Protein 1KCZ (pdb70)

B-factor: mean 11.08, std 9.7, range [2.21, 166.41]

InterPro domains:
  IPR006395 Methylaspartate ammonia-lyase [PIRSF017107] (1-412)
  IPR006395 Methylaspartate ammonia-lyase [SFLDF00007] (1-413)
  IPR006395 Methylaspartate ammonia-lyase [TIGR01502] (2-412)
  IPR006395 Methylaspartate ammonia-lyase [cd03314] (2-409)
  IPR022662 Methylaspartate ammonia-lyase, C-terminal [PF07476] (165-409)
  IPR022665 Methylaspartate ammonia-lyase, N-terminal [PF05034] (1-159)
  IPR029017 Enolase-like, N-terminal [G3DSA:3.30.390.10] (1-164)
  IPR029017 Enolase-like, N-terminal [SSF54826] (1-159)
  IPR036849 Enolase-like, C-terminal domain superfamily [G3DSA:3.20.20.120] (165-413)
  IPR036849 Enolase-like, C-terminal domain superfamily [SSF51604] (162-412)

Sequence (824 aa):
MKIVDVLCTPGLTGFYFDDQRAIKKGAGHDGFTYTGSTVTEGFTQVRQKGESISVLLVLEDGQVAHGDCAAVQYSGAGGRDPLFLAKDFIPVIEKEIAPKLIGREITNFKPMAEEFDKMTVNGNRLHTAIRYGITQAILDAVAKTRKVTMAEVIRDEYNPGAEINAVPVFAQSGDDRYDNVDKMIIKEADVLPHALINNVEEKLGLKGEKLLEYVKWLRDRIIKLRVREDYAPIFHIDVYGTIGAAFDVDIKAMADYIQTLAEAAKPFHLRIEGPMDVEDRQKQMEAMRDLRAELDGRGVDAELVADEWCNTVEDVKFFTDNKAGHMVQIKTPDLGGVNNIADAIMYCKANGMGAYCGGTNETNRSAEVTTNIGMACGARQVLAKPGMMGVDEGMMMIVKNEMNRVLALVGRRKMKIVDVLCTPGLTGFYFDDQRAIKKGAGHDGFTYTGSTVTEGFTQVRQKGESISVLLVLEDGQVAHGDCAAVQYSGAGGRDPLFLAKDFIPVIEKEIAPKLIGREITNFKPMAEEFDKMTVNGNRLHTAIRYGITQAILDAVAKTRKVTMAEVIRDEYNPGAEINAVPVFAQSGDDRYDNVDKMIIKEADVLPHALINNVEEKLGLKGEKLLEYVKWLRDRIIKLRVREDYAPIFHIDVYGTIGAAFDVDIKAMMADYIQTLAEAAKPFHLRIEGPMDVEDRQKQMEAMRDLRAELDGRGVDAELVADEWCNTVEDVKFFTDNKAGHMMVQIKTPDLGGVNNIADAIMYCKANGMGAYCGGTNETNRSAEVTTNIGMACGARQVLAKPGMMGVDEGMMMIVKNEMNRVLALVGRRK

Structure (mmCIF, N/CA/C/O backbone):
data_1KCZ
#
_entry.id   1KCZ
#
_cell.length_a   67.016
_cell.length_b   108.783
_cell.length_c   109.557
_cell.angle_alpha   90.00
_cell.angle_beta   90.00
_cell.angle_gamma   90.00
#
_symmetry.space_group_name_H-M   'P 21 21 21'
#
loop_
_entity.id
_entity.type
_entity.pdbx_description
1 polymer beta-methylaspartase
2 non-polymer 'MAGNESIUM ION'
3 non-polymer 1,2-ETHANEDIOL
4 water water
#
loop_
_atom_site.group_PDB
_atom_site.id
_atom_site.type_symbol
_atom_site.label_atom_id
_atom_site.label_alt_id
_atom_site.label_comp_id
_atom_site.label_asym_id
_atom_site.label_entity_id
_atom_site.label_seq_id
_atom_site.pdbx_PDB_ins_code
_atom_site.Cartn_x
_atom_site.Cartn_y
_atom_site.Cartn_z
_atom_site.occupancy
_atom_site.B_iso_or_equiv
_atom_site.auth_seq_id
_atom_site.auth_comp_id
_atom_site.auth_asym_id
_atom_site.auth_atom_id
_atom_site.pdbx_PDB_model_num
ATOM 1 N N . MET A 1 1 ? 37.424 34.168 21.999 1.00 6.00 1 MET A N 1
ATOM 2 C CA . MET A 1 1 ? 36.690 33.197 22.873 1.00 6.64 1 MET A CA 1
ATOM 3 C C . MET A 1 1 ? 37.644 32.473 23.820 1.00 7.56 1 MET A C 1
ATOM 4 O O . MET A 1 1 ? 38.733 32.093 23.402 1.00 9.82 1 MET A O 1
ATOM 9 N N . LYS A 1 2 ? 37.317 32.368 25.095 1.00 7.45 2 LYS A N 1
ATOM 10 C CA . LYS A 1 2 ? 38.118 31.578 25.999 1.00 8.74 2 LYS A CA 1
ATOM 11 C C . LYS A 1 2 ? 37.393 30.416 26.642 1.00 7.85 2 LYS A C 1
ATOM 12 O O . LYS A 1 2 ? 36.194 30.400 26.704 1.00 7.89 2 LYS A O 1
ATOM 18 N N . ILE A 1 3 ? 38.178 29.480 27.149 1.00 7.20 3 ILE A N 1
ATOM 19 C CA . ILE A 1 3 ? 37.681 28.424 27.994 1.00 6.83 3 ILE A CA 1
ATOM 20 C C . ILE A 1 3 ? 37.540 28.995 29.392 1.00 7.29 3 ILE A C 1
ATOM 21 O O . ILE A 1 3 ? 38.471 29.570 29.929 1.00 8.00 3 ILE A O 1
ATOM 26 N N . VAL A 1 4 ? 36.377 28.843 30.001 1.00 7.03 4 VAL A N 1
ATOM 27 C CA . VAL A 1 4 ? 36.178 29.337 31.324 1.00 7.39 4 VAL A CA 1
ATOM 28 C C . VAL A 1 4 ? 36.108 28.294 32.426 1.00 8.08 4 VAL A C 1
ATOM 29 O O . VAL A 1 4 ? 36.217 28.621 33.581 1.00 8.05 4 VAL A O 1
ATOM 33 N N . ASP A 1 5 ? 35.914 27.044 32.078 1.00 6.82 5 ASP A N 1
ATOM 34 C CA . ASP A 1 5 ? 35.917 25.991 33.026 1.00 7.69 5 ASP A CA 1
ATOM 35 C C . ASP A 1 5 ? 36.214 24.673 32.331 1.00 7.00 5 ASP A C 1
ATOM 36 O O . ASP A 1 5 ? 36.009 24.533 31.121 1.00 6.08 5 ASP A O 1
ATOM 41 N N . VAL A 1 6 ? 36.695 23.721 33.120 1.00 7.06 6 VAL A N 1
ATOM 42 C CA . VAL A 1 6 ? 37.043 22.386 32.660 1.00 6.27 6 VAL A CA 1
ATOM 43 C C . VAL A 1 6 ? 36.444 21.409 33.680 1.00 7.34 6 VAL A C 1
ATOM 44 O O . VAL A 1 6 ? 36.689 21.554 34.885 1.00 6.66 6 VAL A O 1
ATOM 48 N N . LEU A 1 7 ? 35.682 20.444 33.193 1.00 5.29 7 LEU A N 1
ATOM 49 C CA . LEU A 1 7 ? 35.102 19.393 34.024 1.00 7.09 7 LEU A CA 1
ATOM 50 C C . LEU A 1 7 ? 35.554 18.036 33.489 1.00 7.74 7 LEU A C 1
ATOM 51 O O . LEU A 1 7 ? 35.664 17.893 32.281 1.00 8.16 7 LEU A O 1
ATOM 56 N N . CYS A 1 8 ? 35.809 17.052 34.365 1.00 6.94 8 CYS A N 1
ATOM 57 C CA . CYS A 1 8 ? 36.129 15.702 33.922 1.00 7.95 8 CYS A CA 1
ATOM 58 C C . CYS A 1 8 ? 35.146 14.761 34.592 1.00 8.36 8 CYS A C 1
ATOM 59 O O . CYS A 1 8 ? 34.896 14.914 35.779 1.00 9.58 8 CYS A O 1
ATOM 62 N N . THR A 1 9 ? 34.579 13.793 33.876 1.00 8.06 9 THR A N 1
ATOM 63 C CA . THR A 1 9 ? 33.741 12.819 34.542 1.00 7.60 9 THR A CA 1
ATOM 64 C C . THR A 1 9 ? 34.198 11.402 34.128 1.00 6.45 9 THR A C 1
ATOM 65 O O . THR A 1 9 ? 34.585 11.214 32.992 1.00 6.63 9 THR A O 1
ATOM 69 N N . PRO A 1 10 ? 34.141 10.427 35.030 1.00 5.97 10 PRO A N 1
ATOM 70 C CA . PRO A 1 10 ? 34.524 9.045 34.688 1.00 5.68 10 PRO A CA 1
ATOM 71 C C . PRO A 1 10 ? 33.409 8.461 33.826 1.00 6.11 10 PRO A C 1
ATOM 72 O O . PRO A 1 10 ? 32.301 8.885 33.958 1.00 7.83 10 PRO A O 1
ATOM 76 N N . GLY A 1 11 ? 33.705 7.529 32.955 1.00 6.79 11 GLY A N 1
ATOM 77 C CA . GLY A 1 11 ? 32.721 6.901 32.112 1.00 6.04 11 GLY A CA 1
ATOM 78 C C . GLY A 1 11 ? 33.088 5.464 31.741 1.00 6.32 11 GLY A C 1
ATOM 79 O O . GLY A 1 11 ? 34.156 4.915 32.094 1.00 5.10 11 GLY A O 1
ATOM 80 N N . LEU A 1 12 ? 32.171 4.885 31.002 1.00 5.16 12 LEU A N 1
ATOM 81 C CA . LEU A 1 12 ? 32.332 3.590 30.372 1.00 4.94 12 LEU A CA 1
ATOM 82 C C . LEU A 1 12 ? 32.761 3.730 28.907 1.00 5.67 12 LEU A C 1
ATOM 83 O O . LEU A 1 12 ? 32.922 4.835 28.365 1.00 3.67 12 LEU A O 1
ATOM 88 N N . THR A 1 13 ? 32.954 2.575 28.261 1.00 5.47 13 THR A N 1
ATOM 89 C CA . THR A 1 13 ? 33.376 2.505 26.893 1.00 5.53 13 THR A CA 1
ATOM 90 C C . THR A 1 13 ? 32.584 1.397 26.200 1.00 5.10 13 THR A C 1
ATOM 91 O O . THR A 1 13 ? 31.733 0.776 26.783 1.00 5.13 13 THR A O 1
ATOM 95 N N . GLY A 1 14 ? 32.950 1.111 24.966 1.00 6.30 14 GLY A N 1
ATOM 96 C CA . GLY A 1 14 ? 32.266 0.063 24.246 1.00 4.99 14 GLY A CA 1
ATOM 97 C C . GLY A 1 14 ? 32.736 -1.321 24.609 1.00 4.35 14 GLY A C 1
ATOM 98 O O . GLY A 1 14 ? 32.179 -2.272 24.097 1.00 4.64 14 GLY A O 1
ATOM 99 N N . PHE A 1 15 ? 33.704 -1.470 25.493 1.00 2.71 15 PHE A N 1
ATOM 100 C CA . PHE A 1 15 ? 34.187 -2.822 25.768 1.00 4.39 15 PHE A CA 1
ATOM 101 C C . PHE A 1 15 ? 34.845 -2.939 27.137 1.00 3.71 15 PHE A C 1
ATOM 102 O O . PHE A 1 15 ? 34.325 -2.381 28.158 1.00 5.11 15 PHE A O 1
ATOM 110 N N . TYR A 1 16 ? 35.910 -3.718 27.197 1.00 4.97 16 TYR A N 1
ATOM 111 C CA . TYR A 1 16 ? 36.540 -4.092 28.451 1.00 5.28 16 TYR A CA 1
ATOM 112 C C . TYR A 1 16 ? 38.074 -3.857 28.448 1.00 4.71 16 TYR A C 1
ATOM 113 O O . TYR A 1 16 ? 38.699 -3.836 27.384 1.00 5.24 16 TYR A O 1
ATOM 122 N N . PHE A 1 17 ? 38.637 -3.694 29.645 1.00 5.44 17 PHE A N 1
ATOM 123 C CA . PHE A 1 17 ? 40.048 -3.803 29.851 1.00 5.38 17 PHE A CA 1
ATOM 124 C C . PHE A 1 17 ? 40.280 -5.265 30.216 1.00 6.27 17 PHE A C 1
ATOM 125 O O . PHE A 1 17 ? 39.702 -5.776 31.204 1.00 6.33 17 PHE A O 1
ATOM 133 N N . ASP A 1 18 ? 41.145 -5.913 29.458 1.00 7.48 18 ASP A N 1
ATOM 134 C CA . ASP A 1 18 ? 41.590 -7.301 29.739 1.00 6.56 18 ASP A CA 1
ATOM 135 C C . ASP A 1 18 ? 43.094 -7.379 30.012 1.00 8.18 18 ASP A C 1
ATOM 136 O O . ASP A 1 18 ? 43.905 -6.810 29.269 1.00 7.12 18 ASP A O 1
ATOM 141 N N . ASP A 1 19 ? 43.455 -8.156 31.027 1.00 8.38 19 ASP A N 1
ATOM 142 C CA . ASP A 1 19 ? 44.841 -8.450 31.382 1.00 8.87 19 ASP A CA 1
ATOM 143 C C . ASP A 1 19 ? 45.337 -9.544 30.438 1.00 9.19 19 ASP A C 1
ATOM 144 O O . ASP A 1 19 ? 45.224 -10.762 30.705 1.00 7.45 19 ASP A O 1
ATOM 149 N N . GLN A 1 20 ? 45.854 -9.089 29.315 1.00 9.14 20 GLN A N 1
ATOM 150 C CA . GLN A 1 20 ? 46.312 -9.986 28.268 1.00 10.79 20 GLN A CA 1
ATOM 151 C C . GLN A 1 20 ? 47.416 -10.957 28.787 1.00 10.73 20 GLN A C 1
ATOM 152 O O . GLN A 1 20 ? 47.487 -12.084 28.359 1.00 9.71 20 GLN A O 1
ATOM 158 N N . ARG A 1 21 ? 48.272 -10.492 29.687 1.00 9.98 21 ARG A N 1
ATOM 159 C CA . ARG A 1 21 ? 49.370 -11.328 30.187 1.00 10.79 21 ARG A CA 1
ATOM 160 C C . ARG A 1 21 ? 48.802 -12.485 31.011 1.00 11.53 21 ARG A C 1
ATOM 161 O O . ARG A 1 21 ? 49.282 -13.636 30.923 1.00 10.36 21 ARG A O 1
ATOM 169 N N . ALA A 1 22 ? 47.765 -12.187 31.789 1.00 11.01 22 ALA A N 1
ATOM 170 C CA . ALA A 1 22 ? 47.145 -13.186 32.621 1.00 10.11 22 ALA A CA 1
ATOM 171 C C . ALA A 1 22 ? 46.410 -14.203 31.766 1.00 10.99 22 ALA A C 1
ATOM 172 O O . ALA A 1 22 ? 46.398 -15.406 32.071 1.00 9.50 22 ALA A O 1
ATOM 174 N N . ILE A 1 23 ? 45.763 -13.726 30.715 1.00 11.02 23 ILE A N 1
ATOM 175 C CA . ILE A 1 23 ? 45.051 -14.616 29.829 1.00 12.48 23 ILE A CA 1
ATOM 176 C C . ILE A 1 23 ? 46.089 -15.570 29.207 1.00 14.43 23 ILE A C 1
ATOM 177 O O . ILE A 1 23 ? 45.867 -16.809 29.066 1.00 12.70 23 ILE A O 1
ATOM 182 N N . LYS A 1 24 ? 47.227 -15.024 28.839 1.00 14.92 24 LYS A N 1
ATOM 183 C CA . LYS A 1 24 ? 48.263 -15.912 28.291 1.00 16.63 24 LYS A CA 1
ATOM 184 C C . LYS A 1 24 ? 48.851 -16.880 29.303 1.00 16.11 24 LYS A C 1
ATOM 185 O O . LYS A 1 24 ? 49.427 -17.904 28.928 1.00 17.17 24 LYS A O 1
ATOM 191 N N . LYS A 1 25 ? 48.766 -16.561 30.581 1.00 15.60 25 LYS A N 1
ATOM 192 C CA . LYS A 1 25 ? 49.239 -17.503 31.578 1.00 15.41 25 LYS A CA 1
ATOM 193 C C . LYS A 1 25 ? 48.142 -18.481 32.053 1.00 14.58 25 LYS A C 1
ATOM 194 O O . LYS A 1 25 ? 48.366 -19.192 33.017 1.00 14.82 25 LYS A O 1
ATOM 200 N N . GLY A 1 26 ? 46.969 -18.512 31.404 1.00 13.90 26 GLY A N 1
ATOM 201 C CA . GLY A 1 26 ? 45.909 -19.468 31.751 1.00 14.00 26 GLY A CA 1
ATOM 202 C C . GLY A 1 26 ? 44.638 -19.041 32.469 1.00 14.25 26 GLY A C 1
ATOM 203 O O . GLY A 1 26 ? 43.930 -19.868 33.076 1.00 15.35 26 GLY A O 1
ATOM 204 N N . ALA A 1 27 ? 44.309 -17.750 32.413 1.00 12.92 27 ALA A N 1
ATOM 205 C CA . ALA A 1 27 ? 43.076 -17.303 33.043 1.00 12.75 27 ALA A CA 1
ATOM 206 C C . ALA A 1 27 ? 41.864 -18.059 32.438 1.00 13.01 27 ALA A C 1
ATOM 207 O O . ALA A 1 27 ? 41.819 -18.271 31.216 1.00 12.70 27 ALA A O 1
ATOM 209 N N . GLY A 1 28 ? 40.863 -18.336 33.295 1.00 13.63 28 GLY A N 1
ATOM 210 C CA . GLY A 1 28 ? 39.662 -19.101 32.923 1.00 13.50 28 GLY A CA 1
ATOM 211 C C . GLY A 1 28 ? 38.567 -18.282 32.241 1.00 13.38 28 GLY A C 1
ATOM 212 O O . GLY A 1 28 ? 38.022 -17.406 32.872 1.00 13.05 28 GLY A O 1
ATOM 213 N N . HIS A 1 29 ? 38.240 -18.599 30.991 1.00 11.95 29 HIS A N 1
ATOM 214 C CA . HIS A 1 29 ? 37.138 -17.948 30.297 1.00 12.32 29 HIS A CA 1
ATOM 215 C C . HIS A 1 29 ? 35.858 -18.557 30.833 1.00 10.95 29 HIS A C 1
ATOM 216 O O . HIS A 1 29 ? 35.640 -19.741 30.654 1.00 10.01 29 HIS A O 1
ATOM 223 N N . ASP A 1 30 ? 35.013 -17.760 31.474 1.00 9.31 30 ASP A N 1
ATOM 224 C CA . ASP A 1 30 ? 33.798 -18.265 32.074 1.00 9.69 30 ASP A CA 1
ATOM 225 C C . ASP A 1 30 ? 32.714 -17.266 31.773 1.00 8.92 30 ASP A C 1
ATOM 226 O O . ASP A 1 30 ? 32.766 -16.179 32.295 1.00 8.16 30 ASP A O 1
ATOM 231 N N . GLY A 1 31 ? 31.804 -17.619 30.875 1.00 9.45 31 GLY A N 1
ATOM 232 C CA . GLY A 1 31 ? 30.777 -16.702 30.386 1.00 9.72 31 GLY A CA 1
ATOM 233 C C . GLY A 1 31 ? 31.476 -15.508 29.737 1.00 10.22 31 GLY A C 1
ATOM 234 O O . GLY A 1 31 ? 32.338 -15.726 28.873 1.00 9.99 31 GLY A O 1
ATOM 235 N N . PHE A 1 32 ? 31.150 -14.279 30.154 1.00 8.77 32 PHE A N 1
ATOM 236 C CA . PHE A 1 32 ? 31.798 -13.096 29.600 1.00 9.54 32 PHE A CA 1
ATOM 237 C C . PHE A 1 32 ? 32.880 -12.589 30.512 1.00 10.83 32 PHE A C 1
ATOM 238 O O . PHE A 1 32 ? 33.290 -11.443 30.379 1.00 12.07 32 PHE A O 1
ATOM 246 N N . THR A 1 33 ? 33.347 -13.412 31.447 1.00 10.58 33 THR A N 1
ATOM 247 C CA . THR A 1 33 ? 34.392 -12.997 32.371 1.00 12.34 33 THR A CA 1
ATOM 248 C C . THR A 1 33 ? 35.621 -13.938 32.277 1.00 11.67 33 THR A C 1
ATOM 249 O O . THR A 1 33 ? 35.587 -14.916 31.506 1.00 9.02 33 THR A O 1
ATOM 253 N N . TYR A 1 34 ? 36.680 -13.613 33.020 1.00 10.24 34 TYR A N 1
ATOM 254 C CA . TYR A 1 34 ? 37.884 -14.466 33.106 1.00 12.18 34 TYR A CA 1
ATOM 255 C C . TYR A 1 34 ? 38.149 -14.683 34.569 1.00 12.74 34 TYR A C 1
ATOM 256 O O . TYR A 1 34 ? 38.126 -13.766 35.351 1.00 13.22 34 TYR A O 1
ATOM 265 N N . THR A 1 35 ? 38.391 -15.910 34.980 1.00 13.66 35 THR A N 1
ATOM 266 C CA . THR A 1 35 ? 38.694 -16.144 36.359 1.00 13.73 35 THR A CA 1
ATOM 267 C C . THR A 1 35 ? 40.178 -16.257 36.536 1.00 13.56 35 THR A C 1
ATOM 268 O O . THR A 1 35 ? 40.883 -16.554 35.601 1.00 13.42 35 THR A O 1
ATOM 272 N N . GLY A 1 36 ? 40.661 -16.054 37.746 1.00 13.53 36 GLY A N 1
ATOM 273 C CA . GLY A 1 36 ? 42.082 -16.281 37.987 1.00 14.20 36 GLY A CA 1
ATOM 274 C C . GLY A 1 36 ? 42.788 -15.042 38.437 1.00 13.66 36 GLY A C 1
ATOM 275 O O . GLY A 1 36 ? 42.203 -13.986 38.450 1.00 11.84 36 GLY A O 1
ATOM 276 N N . SER A 1 37 ? 44.047 -15.200 38.803 1.00 13.03 37 SER A N 1
ATOM 277 C CA . SER A 1 37 ? 44.835 -14.097 39.321 1.00 13.55 37 SER A CA 1
ATOM 278 C C . SER A 1 37 ? 45.343 -13.155 38.207 1.00 12.07 37 SER A C 1
ATOM 279 O O . SER A 1 37 ? 45.661 -13.559 37.083 1.00 11.20 37 SER A O 1
ATOM 282 N N . THR A 1 38 ? 45.435 -11.886 38.524 1.00 11.32 38 THR A N 1
ATOM 283 C CA . THR A 1 38 ? 45.968 -10.939 37.539 1.00 10.31 38 THR A CA 1
ATOM 284 C C . THR A 1 38 ? 47.508 -10.989 37.504 1.00 10.58 38 THR A C 1
ATOM 285 O O . THR A 1 38 ? 48.182 -11.536 38.436 1.00 9.53 38 THR A O 1
ATOM 289 N N . VAL A 1 39 ? 48.073 -10.417 36.451 1.00 8.55 39 VAL A N 1
ATOM 290 C CA . VAL A 1 39 ? 49.519 -10.391 36.269 1.00 9.51 39 VAL A CA 1
ATOM 291 C C . VAL A 1 39 ? 49.982 -8.956 35.967 1.00 8.45 39 VAL A C 1
ATOM 292 O O . VAL A 1 39 ? 51.046 -8.527 36.383 1.00 8.15 39 VAL A O 1
ATOM 296 N N . THR A 1 40 ? 49.139 -8.185 35.310 1.00 7.40 40 THR A N 1
ATOM 297 C CA . THR A 1 40 ? 49.518 -6.834 34.921 1.00 8.38 40 THR A CA 1
ATOM 298 C C . THR A 1 40 ? 49.194 -5.841 36.016 1.00 9.29 40 THR A C 1
ATOM 299 O O . THR A 1 40 ? 48.093 -5.831 36.584 1.00 7.44 40 THR A O 1
ATOM 303 N N . GLU A 1 41 ? 50.150 -4.965 36.277 1.00 9.89 41 GLU A N 1
ATOM 304 C CA . GLU A 1 41 ? 49.951 -3.886 37.250 1.00 11.00 41 GLU A CA 1
ATOM 305 C C . GLU A 1 41 ? 48.673 -3.118 37.035 1.00 10.38 41 GLU A C 1
ATOM 306 O O . GLU A 1 41 ? 48.271 -2.800 35.924 1.00 9.84 41 GLU A O 1
ATOM 312 N N . GLY A 1 42 ? 47.976 -2.872 38.134 1.00 9.90 42 GLY A N 1
ATOM 313 C CA . GLY A 1 42 ? 46.770 -2.080 38.096 1.00 10.11 42 GLY A CA 1
ATOM 314 C C . GLY A 1 42 ? 45.481 -2.879 38.012 1.00 9.75 42 GLY A C 1
ATOM 315 O O . GLY A 1 42 ? 44.476 -2.376 38.463 1.00 9.01 42 GLY A O 1
ATOM 316 N N . PHE A 1 43 ? 45.527 -4.110 37.509 1.00 8.37 43 PHE A N 1
ATOM 317 C CA . PHE A 1 43 ? 44.320 -4.881 37.330 1.00 9.47 43 PHE A CA 1
ATOM 318 C C . PHE A 1 43 ? 43.906 -5.500 38.647 1.00 10.39 43 PHE A C 1
ATOM 319 O O . PHE A 1 43 ? 44.754 -6.018 39.376 1.00 10.39 43 PHE A O 1
ATOM 327 N N . THR A 1 44 ? 42.614 -5.467 38.967 1.00 11.88 44 THR A N 1
ATOM 328 C CA . THR A 1 44 ? 42.174 -6.191 40.141 1.00 13.29 44 THR A CA 1
ATOM 329 C C . THR A 1 44 ? 41.431 -7.449 39.720 1.00 13.37 44 THR A C 1
ATOM 330 O O . THR A 1 44 ? 41.437 -8.415 40.466 1.00 12.62 44 THR A O 1
ATOM 334 N N . GLN A 1 45 ? 40.902 -7.482 38.505 1.00 11.79 45 GLN A N 1
ATOM 335 C CA . GLN A 1 45 ? 40.371 -8.702 37.919 1.00 12.01 45 GLN A CA 1
ATOM 336 C C . GLN A 1 45 ? 40.981 -8.869 36.545 1.00 10.09 45 GLN A C 1
ATOM 337 O O . GLN A 1 45 ? 41.418 -7.868 35.959 1.00 10.16 45 GLN A O 1
ATOM 343 N N . VAL A 1 46 ? 40.977 -10.072 35.986 1.00 7.06 46 VAL A N 1
ATOM 344 C CA . VAL A 1 46 ? 41.538 -10.286 34.664 1.00 7.46 46 VAL A CA 1
ATOM 345 C C . VAL A 1 46 ? 40.757 -9.512 33.561 1.00 7.78 46 VAL A C 1
ATOM 346 O O . VAL A 1 46 ? 41.369 -9.018 32.603 1.00 6.28 46 VAL A O 1
ATOM 350 N N . ARG A 1 47 ? 39.423 -9.457 33.688 1.00 5.88 47 ARG A N 1
ATOM 351 C CA . ARG A 1 47 ? 38.579 -8.618 32.855 1.00 5.83 47 ARG A CA 1
ATOM 352 C C . ARG A 1 47 ? 37.814 -7.612 33.730 1.00 6.88 47 ARG A C 1
ATOM 353 O O . ARG A 1 47 ? 37.146 -7.978 34.755 1.00 5.99 47 ARG A O 1
ATOM 361 N N . GLN A 1 48 ? 37.886 -6.349 33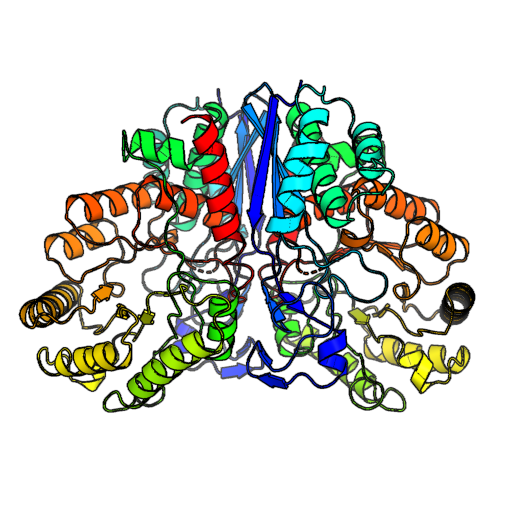.322 1.00 5.17 48 GLN A N 1
ATOM 362 C CA . GLN A 1 48 ? 37.325 -5.232 34.070 1.00 5.68 48 GLN A CA 1
ATOM 363 C C . GLN A 1 48 ? 36.657 -4.328 33.088 1.00 4.56 48 GLN A C 1
ATOM 364 O O . GLN A 1 48 ? 36.943 -4.336 31.895 1.00 3.48 48 GLN A O 1
ATOM 370 N N . LYS A 1 49 ? 35.735 -3.531 33.589 1.00 3.51 49 LYS A N 1
ATOM 371 C CA . LYS A 1 49 ? 35.050 -2.602 32.709 1.00 4.14 49 LYS A CA 1
ATOM 372 C C . LYS A 1 49 ? 36.045 -1.673 32.012 1.00 3.34 49 LYS A C 1
ATOM 373 O O . LYS A 1 49 ? 37.026 -1.222 32.618 1.00 3.71 49 LYS A O 1
ATOM 379 N N . GLY A 1 50 ? 35.837 -1.382 30.726 1.00 4.85 50 GLY A N 1
ATOM 380 C CA . GLY A 1 50 ? 36.668 -0.352 30.098 1.00 4.63 50 GLY A CA 1
ATOM 381 C C . GLY A 1 50 ? 36.285 0.999 30.681 1.00 4.53 50 GLY A C 1
ATOM 382 O O . GLY A 1 50 ? 35.125 1.246 31.016 1.00 5.76 50 GLY A O 1
ATOM 383 N N . GLU A 1 51 ? 37.240 1.919 30.771 1.00 4.97 51 GLU A N 1
ATOM 384 C CA . GLU A 1 51 ? 36.934 3.221 31.302 1.00 5.07 51 GLU A CA 1
ATOM 385 C C . GLU A 1 51 ? 37.332 4.374 30.395 1.00 4.28 51 GLU A C 1
ATOM 386 O O . GLU A 1 51 ? 38.314 4.274 29.631 1.00 3.54 51 GLU A O 1
ATOM 392 N N . SER A 1 52 ? 36.548 5.450 30.495 1.00 4.58 52 SER A N 1
ATOM 393 C CA . SER A 1 52 ? 36.785 6.682 29.786 1.00 4.11 52 SER A CA 1
ATOM 394 C C . SER A 1 52 ? 36.754 7.839 30.798 1.00 5.03 52 SER A C 1
ATOM 395 O O . SER A 1 52 ? 36.317 7.686 31.944 1.00 4.50 52 SER A O 1
ATOM 398 N N . ILE A 1 53 ? 37.265 8.982 30.360 1.00 4.45 53 ILE A N 1
ATOM 399 C CA . ILE A 1 53 ? 37.072 10.241 31.052 1.00 4.95 53 ILE A CA 1
ATOM 400 C C . ILE A 1 53 ? 36.501 11.244 30.016 1.00 4.81 53 ILE A C 1
ATOM 401 O O . ILE A 1 53 ? 37.165 11.544 28.979 1.00 5.01 53 ILE A O 1
ATOM 406 N N . SER A 1 54 ? 35.317 11.762 30.285 1.00 5.31 54 SER A N 1
ATOM 407 C CA . SER A 1 54 ? 34.761 12.840 29.451 1.00 5.58 54 SER A CA 1
ATOM 408 C C . SER A 1 54 ? 35.370 14.161 29.910 1.00 5.19 54 SER A C 1
ATOM 409 O O . SER A 1 54 ? 35.314 14.472 31.086 1.00 6.92 54 SER A O 1
ATOM 412 N N . VAL A 1 55 ? 35.964 14.888 28.994 1.00 4.66 55 VAL A N 1
ATOM 413 C CA . VAL A 1 55 ? 36.582 16.197 29.259 1.00 5.75 55 VAL A CA 1
ATOM 414 C C . VAL A 1 55 ? 35.641 17.246 28.619 1.00 5.16 55 VAL A C 1
ATOM 415 O O . VAL A 1 55 ? 35.371 17.179 27.449 1.00 4.10 55 VAL A O 1
ATOM 419 N N . LEU A 1 56 ? 35.079 18.125 29.440 1.00 4.68 56 LEU A N 1
ATOM 420 C CA . LEU A 1 56 ? 34.182 19.137 29.001 1.00 3.77 56 LEU A CA 1
ATOM 421 C C . LEU A 1 56 ? 34.851 20.493 29.184 1.00 4.76 56 LEU A C 1
ATOM 422 O O . LEU A 1 56 ? 35.364 20.792 30.259 1.00 5.53 56 LEU A O 1
ATOM 427 N N . LEU A 1 57 ? 34.888 21.270 28.118 1.00 4.81 57 LEU A N 1
ATOM 428 C CA . LEU A 1 57 ? 35.472 22.585 28.150 1.00 4.06 57 LEU A CA 1
ATOM 429 C C . LEU A 1 57 ? 34.315 23.570 27.962 1.00 5.25 57 LEU A C 1
ATOM 430 O O . LEU A 1 57 ? 33.732 23.651 26.881 1.00 6.39 57 LEU A O 1
ATOM 435 N N . VAL A 1 58 ? 33.966 24.266 29.039 1.00 4.22 58 VAL A N 1
ATOM 436 C CA . VAL A 1 58 ? 32.948 25.296 28.986 1.00 4.62 58 VAL A CA 1
ATOM 437 C C . VAL A 1 58 ? 33.512 26.578 28.385 1.00 5.65 58 VAL A C 1
ATOM 438 O O . VAL A 1 58 ? 34.541 27.097 28.889 1.00 6.61 58 VAL A O 1
ATOM 442 N N . LEU A 1 59 ? 32.880 27.075 27.320 1.00 4.92 59 LEU A N 1
ATOM 443 C CA . LEU A 1 59 ? 33.346 28.299 26.668 1.00 5.75 59 LEU A CA 1
ATOM 444 C C . LEU A 1 59 ? 32.628 29.520 27.244 1.00 6.06 59 LEU A C 1
ATOM 445 O O . LEU A 1 59 ? 31.583 29.420 27.873 1.00 4.38 59 LEU A O 1
ATOM 450 N N . GLU A 1 60 ? 33.231 30.683 27.038 1.00 6.90 60 GLU A N 1
ATOM 451 C CA . GLU A 1 60 ? 32.674 31.936 27.474 1.00 8.03 60 GLU A CA 1
ATOM 452 C C . GLU A 1 60 ? 31.224 32.184 27.042 1.00 6.71 60 GLU A C 1
ATOM 453 O O . GLU A 1 60 ? 30.473 32.836 27.746 1.00 7.56 60 GLU A O 1
ATOM 459 N N . ASP A 1 61 ? 30.821 31.678 25.897 1.00 5.90 61 ASP A N 1
ATOM 460 C CA . ASP A 1 61 ? 29.453 31.860 25.437 1.00 6.38 61 ASP A CA 1
ATOM 461 C C . ASP A 1 61 ? 28.513 30.801 25.951 1.00 6.87 61 ASP A C 1
ATOM 462 O O . ASP A 1 61 ? 27.354 30.767 25.554 1.00 8.10 61 ASP A O 1
ATOM 467 N N . GLY A 1 62 ? 28.988 29.957 26.852 1.00 4.65 62 GLY A N 1
ATOM 468 C CA . GLY A 1 62 ? 28.116 28.931 27.408 1.00 4.89 62 GLY A CA 1
ATOM 469 C C . GLY A 1 62 ? 28.093 27.613 26.652 1.00 5.76 62 GLY A C 1
ATOM 470 O O . GLY A 1 62 ? 27.531 26.630 27.175 1.00 5.67 62 GLY A O 1
ATOM 471 N N . GLN A 1 63 ? 28.711 27.522 25.474 1.00 4.61 63 GLN A N 1
ATOM 472 C CA . GLN A 1 63 ? 28.778 26.229 24.791 1.00 4.74 63 GLN A CA 1
ATOM 473 C C . GLN A 1 63 ? 29.732 25.314 25.560 1.00 4.83 63 GLN A C 1
ATOM 474 O O . GLN A 1 63 ? 30.537 25.785 26.352 1.00 5.05 63 GLN A O 1
ATOM 480 N N . VAL A 1 64 ? 29.603 23.986 25.374 1.00 5.14 64 VAL A N 1
ATOM 481 C CA . VAL A 1 64 ? 30.440 23.029 26.071 1.00 4.82 64 VAL A CA 1
ATOM 482 C C . VAL A 1 64 ? 31.054 22.088 25.034 1.00 6.09 64 VAL A C 1
ATOM 483 O O . VAL A 1 64 ? 30.346 21.412 24.304 1.00 5.63 64 VAL A O 1
ATOM 487 N N . ALA A 1 65 ? 32.364 22.110 24.957 1.00 5.17 65 ALA A N 1
ATOM 488 C CA . ALA A 1 65 ? 33.140 21.261 24.054 1.00 5.96 65 ALA A CA 1
ATOM 489 C C . ALA A 1 65 ? 33.378 19.944 24.804 1.00 5.57 65 ALA A C 1
ATOM 490 O O . ALA A 1 65 ? 33.509 19.933 26.035 1.00 7.04 65 ALA A O 1
ATOM 492 N N . HIS A 1 66 ? 33.389 18.845 24.072 1.00 5.40 66 HIS A N 1
ATOM 493 C CA . HIS A 1 66 ? 33.415 17.500 24.670 1.00 4.76 66 HIS A CA 1
ATOM 494 C C . HIS A 1 66 ? 34.284 16.556 23.890 1.00 5.17 66 HIS A C 1
ATOM 495 O O . HIS A 1 66 ? 34.041 16.335 22.701 1.00 5.16 66 HIS A O 1
ATOM 502 N N . GLY A 1 67 ? 35.265 16.013 24.584 1.00 4.11 67 GLY A N 1
ATOM 503 C CA . GLY A 1 67 ? 36.055 14.884 24.088 1.00 5.59 67 GLY A CA 1
ATOM 504 C C . GLY A 1 67 ? 36.147 13.788 25.156 1.00 5.36 67 GLY A C 1
ATOM 505 O O . GLY A 1 67 ? 35.934 14.062 26.325 1.00 5.38 67 GLY A O 1
ATOM 506 N N . ASP A 1 68 ? 36.437 12.546 24.736 1.00 4.17 68 ASP A N 1
ATOM 507 C CA . ASP A 1 68 ? 36.573 11.470 25.660 1.00 4.86 68 ASP A CA 1
ATOM 508 C C . ASP A 1 68 ? 37.925 10.806 25.639 1.00 3.54 68 ASP A C 1
ATOM 509 O O . ASP A 1 68 ? 38.347 10.345 24.622 1.00 4.35 68 ASP A O 1
ATOM 514 N N . CYS A 1 69 ? 38.586 10.743 26.779 1.00 4.21 69 CYS A N 1
ATOM 515 C CA . CYS A 1 69 ? 39.833 9.995 26.895 1.00 3.07 69 CYS A CA 1
ATOM 516 C C . CYS A 1 69 ? 39.487 8.495 26.901 1.00 4.10 69 CYS A C 1
ATOM 517 O O . CYS A 1 69 ? 38.570 8.115 27.576 1.00 3.34 69 CYS A O 1
ATOM 520 N N . ALA A 1 70 ? 40.227 7.656 26.157 1.00 5.09 70 ALA A N 1
ATOM 521 C CA . ALA A 1 70 ? 39.9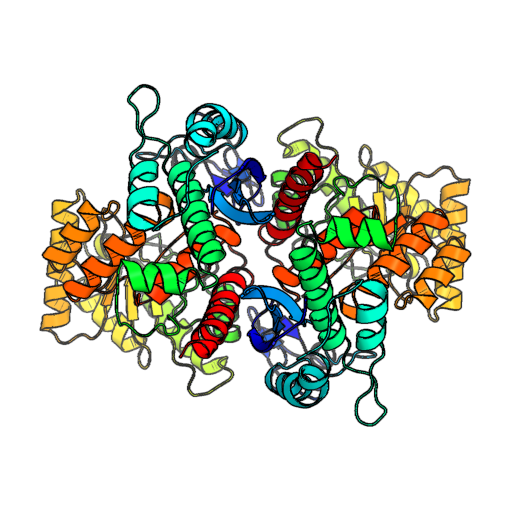79 6.237 26.153 1.00 5.12 70 ALA A CA 1
ATOM 522 C C . ALA A 1 70 ? 41.203 5.530 25.704 1.00 5.75 70 ALA A C 1
ATOM 523 O O . ALA A 1 70 ? 42.062 6.144 25.076 1.00 3.96 70 ALA A O 1
ATOM 525 N N . ALA A 1 71 ? 41.336 4.269 26.103 1.00 6.28 71 ALA A N 1
ATOM 526 C CA . ALA A 1 71 ? 42.459 3.433 25.683 1.00 6.69 71 ALA A CA 1
ATOM 527 C C . ALA A 1 71 ? 41.997 2.105 25.051 1.00 6.92 71 ALA A C 1
ATOM 528 O O . ALA A 1 71 ? 40.811 1.728 25.080 1.00 8.13 71 ALA A O 1
ATOM 530 N N . VAL A 1 72 ? 42.945 1.391 24.461 1.00 7.31 72 VAL A N 1
ATOM 531 C CA . VAL A 1 72 ? 42.670 0.053 23.905 1.00 7.35 72 VAL A CA 1
ATOM 532 C C . VAL A 1 72 ? 42.200 -0.990 24.964 1.00 5.51 72 VAL A C 1
ATOM 533 O O . VAL A 1 72 ? 42.359 -0.792 26.116 1.00 6.31 72 VAL A O 1
ATOM 537 N N . GLN A 1 73 ? 41.677 -2.112 24.510 1.00 5.52 73 GLN A N 1
ATOM 538 C CA . GLN A 1 73 ? 41.266 -3.225 25.364 1.00 5.79 73 GLN A CA 1
ATOM 539 C C . GLN A 1 73 ? 42.437 -3.724 26.194 1.00 5.95 73 GLN A C 1
ATOM 540 O O . GLN A 1 73 ? 42.314 -3.937 27.400 1.00 7.37 73 GLN A O 1
ATOM 546 N N . TYR A 1 74 ? 43.602 -3.872 25.573 1.00 6.02 74 TYR A N 1
ATOM 547 C CA . TYR A 1 74 ? 44.739 -4.374 26.307 1.00 6.29 74 TYR A CA 1
ATOM 548 C C . TYR A 1 74 ? 45.553 -3.257 26.874 1.00 6.35 74 TYR A C 1
ATOM 549 O O . TYR A 1 74 ? 46.763 -3.193 26.716 1.00 5.96 74 TYR A O 1
ATOM 558 N N . SER A 1 75 ? 44.871 -2.385 27.610 1.00 6.95 75 SER A N 1
ATOM 559 C CA . SER A 1 75 ? 45.530 -1.281 28.294 1.00 7.01 75 SER A CA 1
ATOM 560 C C . SER A 1 75 ? 46.532 -1.839 29.307 1.00 7.38 75 SER A C 1
ATOM 561 O O . SER A 1 75 ? 46.258 -2.798 30.049 1.00 6.64 75 SER A O 1
ATOM 564 N N . GLY A 1 76 ? 47.704 -1.215 29.377 1.00 6.77 76 GLY A N 1
ATOM 565 C CA . GLY A 1 76 ? 48.739 -1.696 30.274 1.00 6.33 76 GLY A CA 1
ATOM 566 C C . GLY A 1 76 ? 49.554 -2.895 29.766 1.00 6.46 76 GLY A C 1
ATOM 567 O O . GLY A 1 76 ? 50.449 -3.365 30.460 1.00 7.71 76 GLY A O 1
ATOM 568 N N . ALA A 1 77 ? 49.195 -3.453 28.616 1.00 7.61 77 ALA A N 1
ATOM 569 C CA . ALA A 1 77 ? 49.946 -4.553 28.040 1.00 8.29 77 ALA A CA 1
ATOM 570 C C . ALA A 1 77 ? 51.270 -4.037 27.474 1.00 10.35 77 ALA A C 1
ATOM 571 O O . ALA A 1 77 ? 51.576 -2.846 27.553 1.00 8.77 77 ALA A O 1
ATOM 573 N N . GLY A 1 78 ? 52.065 -4.979 26.960 1.00 11.69 78 GLY A N 1
ATOM 574 C CA . GLY A 1 78 ? 53.407 -4.705 26.497 1.00 12.64 78 GLY A CA 1
ATOM 575 C C . GLY A 1 78 ? 53.457 -3.540 25.547 1.00 13.83 78 GLY A C 1
ATOM 576 O O . GLY A 1 78 ? 52.722 -3.530 24.547 1.00 14.94 78 GLY A O 1
ATOM 577 N N . GLY A 1 79 ? 54.286 -2.551 25.861 1.00 14.90 79 GLY A N 1
ATOM 578 C CA . GLY A 1 79 ? 54.462 -1.368 25.011 1.00 15.17 79 GLY A CA 1
ATOM 579 C C . GLY A 1 79 ? 53.337 -0.338 25.138 1.00 15.72 79 GLY A C 1
ATOM 580 O O . GLY A 1 79 ? 53.274 0.670 24.388 1.00 17.80 79 GLY A O 1
ATOM 581 N N . ARG A 1 80 ? 52.424 -0.556 26.075 1.00 14.09 80 ARG A N 1
ATOM 582 C CA . ARG A 1 80 ? 51.339 0.409 26.285 1.00 13.94 80 ARG A CA 1
ATOM 583 C C . ARG A 1 80 ? 51.520 1.170 27.575 1.00 12.03 80 ARG A C 1
ATOM 584 O O . ARG A 1 80 ? 52.235 0.747 28.449 1.00 11.47 80 ARG A O 1
ATOM 592 N N . ASP A 1 81 ? 50.889 2.333 27.652 1.00 10.67 81 ASP A N 1
ATOM 593 C CA . ASP A 1 81 ? 50.854 3.144 28.849 1.00 10.89 81 ASP A CA 1
ATOM 594 C C . ASP A 1 81 ? 50.036 2.373 29.896 1.00 10.56 81 ASP A C 1
ATOM 595 O O . ASP A 1 81 ? 49.303 1.454 29.526 1.00 11.51 81 ASP A O 1
ATOM 600 N N . PRO A 1 82 ? 50.108 2.763 31.170 1.00 10.87 82 PRO A N 1
ATOM 601 C CA . PRO A 1 82 ? 49.442 2.000 32.237 1.00 10.02 82 PRO A CA 1
ATOM 602 C C . PRO A 1 82 ? 47.954 1.928 32.102 1.00 8.47 82 PRO A C 1
ATOM 603 O O . PRO A 1 82 ? 47.318 2.733 31.371 1.00 7.52 82 PRO A O 1
ATOM 607 N N . LEU A 1 83 ? 47.390 0.960 32.841 1.00 7.06 83 LEU A N 1
ATOM 608 C CA . LEU A 1 83 ? 45.976 0.676 32.761 1.00 5.10 83 LEU A CA 1
ATOM 609 C C . LEU A 1 83 ? 45.246 1.999 33.019 1.00 5.85 83 LEU A C 1
ATOM 610 O O . LEU A 1 83 ? 45.481 2.662 34.038 1.00 5.54 83 LEU A O 1
ATOM 615 N N . PHE A 1 84 ? 44.315 2.326 32.143 1.00 5.85 84 PHE A N 1
ATOM 616 C CA . PHE A 1 84 ? 43.676 3.645 32.151 1.00 6.64 84 PHE A CA 1
ATOM 617 C C . PHE A 1 84 ? 42.406 3.696 33.011 1.00 7.46 84 PHE A C 1
ATOM 618 O O . PHE A 1 84 ? 41.287 3.717 32.513 1.00 6.52 84 PHE A O 1
ATOM 626 N N . LEU A 1 85 ? 42.628 3.755 34.305 1.00 9.32 85 LEU A N 1
ATOM 627 C CA . LEU A 1 85 ? 41.546 3.919 35.282 1.00 9.89 85 LEU A CA 1
ATOM 628 C C . LEU A 1 85 ? 41.258 5.392 35.505 1.00 9.33 85 LEU A C 1
ATOM 629 O O . LEU A 1 85 ? 42.139 6.196 35.845 1.00 10.45 85 LEU A O 1
ATOM 634 N N . ALA A 1 86 ? 39.991 5.741 35.363 1.00 9.38 86 ALA A N 1
ATOM 635 C CA . ALA A 1 86 ? 39.578 7.124 35.527 1.00 9.34 86 ALA A CA 1
ATOM 636 C C . ALA A 1 86 ? 40.006 7.684 36.866 1.00 9.87 86 ALA A C 1
ATOM 637 O O . ALA A 1 86 ? 40.418 8.824 36.910 1.00 9.62 86 ALA A O 1
ATOM 639 N N . LYS A 1 87 ? 39.843 6.920 37.948 1.00 10.12 87 LYS A N 1
ATOM 640 C CA . LYS A 1 87 ? 40.166 7.411 39.272 1.00 12.90 87 LYS A CA 1
ATOM 641 C C . LYS A 1 87 ? 41.633 7.745 39.416 1.00 12.72 87 LYS A C 1
ATOM 642 O O . LYS A 1 87 ? 41.986 8.558 40.216 1.00 14.11 87 LYS A O 1
ATOM 648 N N . ASP A 1 88 ? 42.477 7.127 38.637 1.00 12.98 88 ASP A N 1
ATOM 649 C CA . ASP A 1 88 ? 43.877 7.450 38.684 1.00 14.63 88 ASP A CA 1
ATOM 650 C C . ASP A 1 88 ? 44.198 8.679 37.812 1.00 12.64 88 ASP A C 1
ATOM 651 O O . ASP A 1 88 ? 45.092 9.440 38.137 1.00 13.81 88 ASP A O 1
ATOM 656 N N . PHE A 1 89 ? 43.489 8.878 36.714 1.00 10.76 89 PHE A N 1
ATOM 657 C CA . PHE A 1 89 ? 43.896 9.922 35.781 1.00 8.42 89 PHE A CA 1
ATOM 658 C C . PHE A 1 89 ? 43.064 11.196 35.802 1.00 8.24 89 PHE A C 1
ATOM 659 O O . PHE A 1 89 ? 43.528 12.274 35.352 1.00 5.94 89 PHE A O 1
ATOM 667 N N . ILE A 1 90 ? 41.872 11.117 36.350 1.00 5.73 90 ILE A N 1
ATOM 668 C CA . ILE A 1 90 ? 41.128 12.350 36.577 1.00 7.30 90 ILE A CA 1
ATOM 669 C C . ILE A 1 90 ? 41.937 13.391 37.393 1.00 7.62 90 ILE A C 1
ATOM 670 O O . ILE A 1 90 ? 42.038 14.598 37.003 1.00 7.33 90 ILE A O 1
ATOM 675 N N . PRO A 1 91 ? 42.519 12.988 38.501 1.00 7.92 91 PRO A N 1
ATOM 676 C CA . PRO A 1 91 ? 43.339 13.934 39.281 1.00 8.54 91 PRO A CA 1
ATOM 677 C C . PRO A 1 91 ? 44.459 14.554 38.530 1.00 8.10 91 PRO A C 1
ATOM 678 O O . PRO A 1 91 ? 44.837 15.703 38.824 1.00 8.83 91 PRO A O 1
ATOM 682 N N . VAL A 1 92 ? 45.027 13.823 37.597 1.00 9.19 92 VAL A N 1
ATOM 683 C CA . VAL A 1 92 ? 46.118 14.370 36.790 1.00 9.13 92 VAL A CA 1
ATOM 684 C C . VAL A 1 92 ? 45.554 15.476 35.924 1.00 7.88 92 VAL A C 1
ATOM 685 O O . VAL A 1 92 ? 46.126 16.569 35.819 1.00 8.77 92 VAL A O 1
ATOM 689 N N . ILE A 1 93 ? 44.446 15.205 35.266 1.00 7.08 93 ILE A N 1
ATOM 690 C CA . ILE A 1 93 ? 43.850 16.259 34.427 1.00 7.82 93 ILE A CA 1
ATOM 691 C C . ILE A 1 93 ? 43.458 17.472 35.280 1.00 8.15 93 ILE A C 1
ATOM 692 O O . ILE A 1 93 ? 43.755 18.635 34.949 1.00 9.24 93 ILE A O 1
ATOM 697 N N . GLU A 1 94 ? 42.789 17.228 36.393 1.00 8.37 94 GLU A N 1
ATOM 698 C CA . GLU A 1 94 ? 42.298 18.299 37.250 1.00 8.36 94 GLU A CA 1
ATOM 699 C C . GLU A 1 94 ? 43.420 19.141 37.833 1.00 10.64 94 GLU A C 1
ATOM 700 O O . GLU A 1 94 ? 43.295 20.350 37.963 1.00 9.99 94 GLU A O 1
ATOM 706 N N . LYS A 1 95 ? 44.527 18.511 38.193 1.00 10.39 95 LYS A N 1
ATOM 707 C CA . LYS A 1 95 ? 45.574 19.272 38.851 1.00 12.49 95 LYS A CA 1
ATOM 708 C C . LYS A 1 95 ? 46.600 19.866 37.886 1.00 12.23 95 LYS A C 1
ATOM 709 O O . LYS A 1 95 ? 47.091 21.002 38.079 1.00 11.34 95 LYS A O 1
ATOM 715 N N . GLU A 1 96 ? 46.965 19.121 36.859 1.00 11.27 96 GLU A N 1
ATOM 716 C CA . GLU A 1 96 ? 48.044 19.554 35.971 1.00 12.04 96 GLU A CA 1
ATOM 717 C C . GLU A 1 96 ? 47.608 20.170 34.638 1.00 12.18 96 GLU A C 1
ATOM 718 O O . GLU A 1 96 ? 48.369 20.912 34.060 1.00 11.82 96 GLU A O 1
ATOM 724 N N . ILE A 1 97 ? 46.443 19.791 34.111 1.00 9.10 97 ILE A N 1
ATOM 725 C CA . ILE A 1 97 ? 46.049 20.269 32.798 1.00 9.16 97 ILE A CA 1
ATOM 726 C C . ILE A 1 97 ? 44.950 21.318 32.822 1.00 9.34 97 ILE A C 1
ATOM 727 O O . ILE A 1 97 ? 44.983 22.292 32.069 1.00 10.39 97 ILE A O 1
ATOM 732 N N . ALA A 1 98 ? 43.981 21.141 33.696 1.00 8.77 98 ALA A N 1
ATOM 733 C CA . ALA A 1 98 ? 42.883 22.033 33.709 1.00 9.63 98 ALA A CA 1
ATOM 734 C C . ALA A 1 98 ? 43.333 23.486 33.920 1.00 10.51 98 ALA A C 1
ATOM 735 O O . ALA A 1 98 ? 42.791 24.398 33.264 1.00 10.00 98 ALA A O 1
ATOM 737 N N . PRO A 1 99 ? 44.279 23.746 34.818 1.00 11.27 99 PRO A N 1
ATOM 738 C CA . PRO A 1 99 ? 44.759 25.120 35.018 1.00 11.99 99 PRO A CA 1
ATOM 739 C C . PRO A 1 99 ? 45.452 25.751 33.811 1.00 11.74 99 PRO A C 1
ATOM 740 O O . PRO A 1 99 ? 45.531 26.982 33.737 1.00 13.84 99 PRO A O 1
ATOM 744 N N . LYS A 1 100 ? 45.968 24.953 32.900 1.00 10.34 100 LYS A N 1
ATOM 745 C CA . LYS A 1 100 ? 46.569 25.492 31.702 1.00 12.03 100 LYS A CA 1
ATOM 746 C C . LYS A 1 100 ? 45.499 25.694 30.651 1.00 12.03 100 LYS A C 1
ATOM 747 O O . LYS A 1 100 ? 45.739 26.358 29.645 1.00 11.74 100 LYS A O 1
ATOM 753 N N . LEU A 1 101 ? 44.322 25.100 30.853 1.00 10.54 101 LEU A N 1
ATOM 754 C CA . LEU A 1 101 ? 43.238 25.285 29.891 1.00 11.05 101 LEU A CA 1
ATOM 755 C C . LEU A 1 101 ? 42.300 26.425 30.283 1.00 10.97 101 LEU A C 1
ATOM 756 O O . LEU A 1 101 ? 41.789 27.162 29.417 1.00 11.03 101 LEU A O 1
ATOM 761 N N . ILE A 1 102 ? 42.055 26.597 31.575 1.00 10.15 102 ILE A N 1
ATOM 762 C CA . ILE A 1 102 ? 41.144 27.612 31.992 1.00 11.47 102 ILE A CA 1
ATOM 763 C C . ILE A 1 102 ? 41.772 28.969 31.712 1.00 13.02 102 ILE A C 1
ATOM 764 O O . ILE A 1 102 ? 42.901 29.194 32.086 1.00 12.32 102 ILE A O 1
ATOM 769 N N . GLY A 1 103 ? 41.037 29.837 31.016 1.00 12.05 103 GLY A N 1
ATOM 770 C CA . GLY A 1 103 ? 41.541 31.150 30.658 1.00 13.67 103 GLY A CA 1
ATOM 771 C C . GLY A 1 103 ? 42.267 31.163 29.340 1.00 13.38 103 GLY A C 1
ATOM 772 O O . GLY A 1 103 ? 42.773 32.180 28.855 1.00 14.44 103 GLY A O 1
ATOM 773 N N . ARG A 1 104 ? 42.343 30.011 28.725 1.00 12.92 104 ARG A N 1
ATOM 774 C CA . ARG A 1 104 ? 43.037 29.928 27.481 1.00 13.02 104 ARG A CA 1
ATOM 775 C C . ARG A 1 104 ? 42.165 30.402 26.319 1.00 12.04 104 ARG A C 1
ATOM 776 O O . ARG A 1 104 ? 41.016 30.021 26.212 1.00 10.09 104 ARG A O 1
ATOM 784 N N . GLU A 1 105 ? 42.727 31.224 25.447 1.00 11.52 105 GLU A N 1
ATOM 785 C CA . GLU A 1 105 ? 42.043 31.664 24.262 1.00 12.00 105 GLU A CA 1
ATOM 786 C C . GLU A 1 105 ? 41.929 30.528 23.241 1.00 13.10 105 GLU A C 1
ATOM 787 O O . GLU A 1 105 ? 42.866 29.780 23.055 1.00 12.15 105 GLU A O 1
ATOM 793 N N . ILE A 1 106 ? 40.788 30.400 22.570 1.00 14.07 106 ILE A N 1
ATOM 794 C CA . ILE A 1 106 ? 40.599 29.404 21.504 1.00 15.83 106 ILE A CA 1
ATOM 795 C C . ILE A 1 106 ? 40.962 30.070 20.185 1.00 18.00 106 ILE A C 1
ATOM 796 O O . ILE A 1 106 ? 40.289 30.985 19.737 1.00 21.32 106 ILE A O 1
ATOM 801 N N . THR A 1 107 ? 42.043 29.611 19.591 1.00 18.35 107 THR A N 1
ATOM 802 C CA . THR A 1 107 ? 42.525 30.178 18.349 1.00 19.44 107 THR A CA 1
ATOM 803 C C . THR A 1 107 ? 42.351 29.126 17.216 1.00 17.97 107 THR A C 1
ATOM 804 O O . THR A 1 107 ? 41.222 28.932 16.726 1.00 20.98 107 THR A O 1
ATOM 808 N N . ASN A 1 108 ? 43.440 28.488 16.822 1.00 15.85 108 ASN A N 1
ATOM 809 C CA . ASN A 1 108 ? 43.433 27.477 15.793 1.00 14.52 108 ASN A CA 1
ATOM 810 C C . ASN A 1 108 ? 43.628 26.135 16.498 1.00 11.67 108 ASN A C 1
ATOM 811 O O . ASN A 1 108 ? 44.250 26.059 17.556 1.00 11.78 108 ASN A O 1
ATOM 816 N N . PHE A 1 109 ? 43.155 25.085 15.904 1.00 7.04 109 PHE A N 1
ATOM 817 C CA . PHE A 1 109 ? 43.285 23.820 16.532 1.00 6.14 109 PHE A CA 1
ATOM 818 C C . PHE A 1 109 ? 44.751 23.288 16.591 1.00 5.77 109 PHE A C 1
ATOM 819 O O . PHE A 1 109 ? 45.203 22.739 17.599 1.00 7.16 109 PHE A O 1
ATOM 827 N N . LYS A 1 110 ? 45.483 23.464 15.492 1.00 6.02 110 LYS A N 1
ATOM 828 C CA . LYS A 1 110 ? 46.765 22.759 15.330 1.00 7.47 110 LYS A CA 1
ATOM 829 C C . LYS A 1 110 ? 47.783 23.082 16.423 1.00 6.63 110 LYS A C 1
ATOM 830 O O . LYS A 1 110 ? 48.287 22.176 17.117 1.00 6.36 110 LYS A O 1
ATOM 836 N N . PRO A 1 111 ? 48.070 24.359 16.638 1.00 8.10 111 PRO A N 1
ATOM 837 C CA . PRO A 1 111 ? 49.056 24.727 17.684 1.00 8.52 111 PRO A CA 1
ATOM 838 C C . PRO A 1 111 ? 48.598 24.387 19.080 1.00 7.68 111 PRO A C 1
ATOM 839 O O . PRO A 1 111 ? 49.382 23.911 19.879 1.00 7.48 111 PRO A O 1
ATOM 843 N N . MET A 1 112 ? 47.325 24.595 19.367 1.00 7.06 112 MET A N 1
ATOM 844 C CA . MET A 1 112 ? 46.819 24.218 20.662 1.00 8.31 112 MET A CA 1
ATOM 845 C C . MET A 1 112 ? 46.892 22.693 20.900 1.00 6.48 112 MET A C 1
ATOM 846 O O . MET A 1 112 ? 47.329 22.229 21.974 1.00 5.99 112 MET A O 1
ATOM 851 N N . ALA A 1 113 ? 46.480 21.921 19.905 1.00 7.54 113 ALA A N 1
ATOM 852 C CA . ALA A 1 113 ? 46.516 20.467 20.035 1.00 5.80 113 ALA A CA 1
ATOM 853 C C . ALA A 1 113 ? 47.961 19.995 20.200 1.00 5.30 113 ALA A C 1
ATOM 854 O O . ALA A 1 113 ? 48.242 19.148 21.035 1.00 5.00 113 ALA A O 1
ATOM 856 N N . GLU A 1 114 ? 48.868 20.511 19.395 1.00 5.36 114 GLU A N 1
ATOM 857 C CA . GLU A 1 114 ? 50.283 20.112 19.504 1.00 7.02 114 GLU A CA 1
ATOM 858 C C . GLU A 1 114 ? 50.876 20.456 20.900 1.00 7.53 114 GLU A C 1
ATOM 859 O O . GLU A 1 114 ? 51.621 19.664 21.488 1.00 7.58 114 GLU A O 1
ATOM 865 N N . GLU A 1 115 ? 50.473 21.584 21.470 1.00 7.59 115 GLU A N 1
ATOM 866 C CA . GLU A 1 115 ? 50.960 21.971 22.775 1.00 8.09 115 GLU A CA 1
ATOM 867 C C . GLU A 1 115 ? 50.531 20.971 23.822 1.00 7.62 115 GLU A C 1
ATOM 868 O O . GLU A 1 115 ? 51.364 20.428 24.603 1.00 7.75 115 GLU A O 1
ATOM 874 N N . PHE A 1 116 ? 49.258 20.607 23.800 1.00 6.53 116 PHE A N 1
ATOM 875 C CA . PHE A 1 116 ? 48.782 19.649 24.789 1.00 8.33 116 PHE A CA 1
ATOM 876 C C . PHE A 1 116 ? 49.229 18.212 24.550 1.00 8.41 116 PHE A C 1
ATOM 877 O O . PHE A 1 116 ? 49.389 17.463 25.514 1.00 10.10 116 PHE A O 1
ATOM 885 N N . ASP A 1 117 ? 49.408 17.835 23.290 1.00 8.08 117 ASP A N 1
ATOM 886 C CA . ASP A 1 117 ? 49.900 16.524 22.939 1.00 7.68 117 ASP A CA 1
ATOM 887 C C . ASP A 1 117 ? 51.285 16.312 23.481 1.00 8.65 117 ASP A C 1
ATOM 888 O O . ASP A 1 117 ? 51.653 15.177 23.840 1.00 7.85 117 ASP A O 1
ATOM 893 N N . LYS A 1 118 ? 52.087 17.370 23.486 1.00 7.98 118 LYS A N 1
ATOM 894 C CA . LYS A 1 118 ? 53.481 17.241 23.906 1.00 11.47 118 LYS A CA 1
ATOM 895 C C . LYS A 1 118 ? 53.775 17.642 25.329 1.00 11.19 118 LYS A C 1
ATOM 896 O O . LYS A 1 118 ? 54.926 17.599 25.788 1.00 10.95 118 LYS A O 1
ATOM 902 N N . MET A 1 119 ? 52.757 18.069 26.032 1.00 11.16 119 MET A N 1
ATOM 903 C CA . MET A 1 119 ? 52.925 18.583 27.355 1.00 12.80 119 MET A CA 1
ATOM 904 C C . MET A 1 119 ? 53.486 17.540 28.298 1.00 12.63 119 MET A C 1
ATOM 905 O O . MET A 1 119 ? 53.173 16.373 28.186 1.00 11.58 119 MET A O 1
ATOM 910 N N . THR A 1 120 ? 54.379 17.943 29.196 1.00 13.08 120 THR A N 1
ATOM 911 C CA . THR A 1 120 ? 54.865 16.979 30.178 1.00 14.89 120 THR A CA 1
ATOM 912 C C . THR A 1 120 ? 54.416 17.313 31.587 1.00 16.17 120 THR A C 1
ATOM 913 O O . THR A 1 120 ? 54.064 18.445 31.884 1.00 16.48 120 THR A O 1
ATOM 917 N N . VAL A 1 121 ? 54.429 16.317 32.454 1.00 18.10 121 VAL A N 1
ATOM 918 C CA . VAL A 1 121 ? 54.155 16.535 33.865 1.00 20.46 121 VAL A CA 1
ATOM 919 C C . VAL A 1 121 ? 55.306 15.860 34.617 1.00 21.67 121 VAL A C 1
ATOM 920 O O . VAL A 1 121 ? 55.559 14.671 34.422 1.00 21.27 121 VAL A O 1
ATOM 924 N N . ASN A 1 122 ? 56.008 16.650 35.422 1.00 23.25 122 ASN A N 1
ATOM 925 C CA . ASN A 1 122 ? 57.218 16.201 36.120 1.00 24.88 122 ASN A CA 1
ATOM 926 C C . ASN A 1 122 ? 58.198 15.647 35.095 1.00 23.92 122 ASN A C 1
ATOM 927 O O . ASN A 1 122 ? 58.772 14.596 35.299 1.00 25.05 122 ASN A O 1
ATOM 932 N N . GLY A 1 123 ? 58.331 16.336 33.965 1.00 22.29 123 GLY A N 1
ATOM 933 C CA . GLY A 1 123 ? 59.196 15.883 32.884 1.00 21.31 123 GLY A CA 1
ATOM 934 C C . GLY A 1 123 ? 58.776 14.619 32.115 1.00 19.68 123 GLY A C 1
ATOM 935 O O . GLY A 1 123 ? 59.518 14.206 31.239 1.00 20.70 123 GLY A O 1
ATOM 936 N N . ASN A 1 124 ? 57.629 14.019 32.423 1.00 17.43 124 ASN A N 1
ATOM 937 C CA . ASN A 1 124 ? 57.124 12.869 31.690 1.00 16.96 124 ASN A CA 1
ATOM 938 C C . ASN A 1 124 ? 55.936 13.210 30.782 1.00 16.05 124 ASN A C 1
ATOM 939 O O . ASN A 1 124 ? 55.107 14.078 31.109 1.00 15.07 124 ASN A O 1
ATOM 944 N N . ARG A 1 125 ? 55.866 12.547 29.632 1.00 15.47 125 ARG A N 1
ATOM 945 C CA . ARG A 1 125 ? 54.739 12.796 28.689 1.00 15.90 125 ARG A CA 1
ATOM 946 C C . ARG A 1 125 ? 53.452 12.238 29.293 1.00 12.89 125 ARG A C 1
ATOM 947 O O . ARG A 1 125 ? 53.496 11.368 30.138 1.00 12.91 125 ARG A O 1
ATOM 955 N N . LEU A 1 126 ? 52.318 12.762 28.855 1.00 10.27 126 LEU A N 1
ATOM 956 C CA . LEU A 1 126 ? 51.019 12.341 29.348 1.00 9.09 126 LEU A CA 1
ATOM 957 C C . LEU A 1 126 ? 50.608 11.047 28.720 1.00 6.25 126 LEU A C 1
ATOM 958 O O . LEU A 1 126 ? 51.009 10.742 27.627 1.00 7.05 126 LEU A O 1
ATOM 963 N N . HIS A 1 127 ? 49.805 10.305 29.447 1.00 5.18 127 HIS A N 1
ATOM 964 C CA . HIS A 1 127 ? 49.240 9.071 28.988 1.00 4.74 127 HIS A CA 1
ATOM 965 C C . HIS A 1 127 ? 48.590 9.346 27.646 1.00 5.19 127 HIS A C 1
ATOM 966 O O . HIS A 1 127 ? 47.919 10.370 27.474 1.00 4.64 127 HIS A O 1
ATOM 973 N N . THR A 1 128 ? 48.726 8.423 26.702 1.00 5.76 128 THR A N 1
ATOM 974 C CA . THR A 1 128 ? 48.105 8.577 25.391 1.00 6.90 128 THR A CA 1
ATOM 975 C C . THR A 1 128 ? 46.628 8.886 25.462 1.00 4.76 128 THR A C 1
ATOM 976 O O . THR A 1 128 ? 46.142 9.630 24.657 1.00 3.79 128 THR A O 1
ATOM 980 N N . ALA A 1 129 ? 45.915 8.232 26.376 1.00 4.32 129 ALA A N 1
ATOM 981 C CA . ALA A 1 129 ? 44.470 8.373 26.490 1.00 4.01 129 ALA A CA 1
ATOM 982 C C . ALA A 1 129 ? 44.070 9.789 26.883 1.00 3.73 129 ALA A C 1
ATOM 983 O O . ALA A 1 129 ? 43.069 10.298 26.441 1.00 3.22 129 ALA A O 1
ATOM 985 N N . ILE A 1 130 ? 44.858 10.424 27.732 1.00 4.74 130 ILE A N 1
ATOM 986 C CA . ILE A 1 130 ? 44.601 11.811 28.120 1.00 5.14 130 ILE A CA 1
ATOM 987 C C . ILE A 1 130 ? 44.792 12.714 26.927 1.00 4.87 130 ILE A C 1
ATOM 988 O O . ILE A 1 130 ? 43.989 13.568 26.646 1.00 5.57 130 ILE A O 1
ATOM 993 N N . ARG A 1 131 ? 45.900 12.557 26.245 1.00 5.58 131 ARG A N 1
ATOM 994 C CA . ARG A 1 131 ? 46.144 13.347 25.040 1.00 5.00 131 ARG A CA 1
ATOM 995 C C . ARG A 1 131 ? 45.025 13.183 23.979 1.00 4.93 131 ARG A C 1
ATOM 996 O O . ARG A 1 131 ? 44.595 14.153 23.318 1.00 4.62 131 ARG A O 1
ATOM 1004 N N . TYR A 1 132 ? 44.537 11.957 23.858 1.00 4.14 132 TYR A N 1
ATOM 1005 C CA . TYR A 1 132 ? 43.459 11.640 22.965 1.00 3.56 132 TYR A CA 1
ATOM 1006 C C . TYR A 1 132 ? 42.248 12.464 23.311 1.00 3.80 132 TYR A C 1
ATOM 1007 O O . TYR A 1 132 ? 41.675 13.130 22.423 1.00 4.51 132 TYR A O 1
ATOM 1016 N N . GLY A 1 133 ? 41.799 12.360 24.564 1.00 3.76 133 GLY A N 1
ATOM 1017 C CA . GLY A 1 133 ? 40.633 13.093 24.999 1.00 4.39 133 GLY A CA 1
ATOM 1018 C C . GLY A 1 133 ? 40.731 14.601 25.043 1.00 4.64 133 GLY A C 1
ATOM 1019 O O . GLY A 1 133 ? 39.800 15.309 24.616 1.00 2.98 133 GLY A O 1
ATOM 1020 N N . ILE A 1 134 ? 41.847 15.122 25.544 1.00 3.68 134 ILE A N 1
ATOM 1021 C CA . ILE A 1 134 ? 42.001 16.566 25.613 1.00 5.76 134 ILE A CA 1
ATOM 1022 C C . ILE A 1 134 ? 41.996 17.184 24.214 1.00 4.82 134 ILE A C 1
ATOM 1023 O O . ILE A 1 134 ? 41.371 18.222 24.015 1.00 4.28 134 ILE A O 1
ATOM 1028 N N . THR A 1 135 ? 42.699 16.566 23.251 1.00 4.40 135 THR A N 1
ATOM 1029 C CA . THR A 1 135 ? 42.770 17.142 21.906 1.00 4.34 135 THR A CA 1
ATOM 1030 C C . THR A 1 135 ? 41.442 17.036 21.187 1.00 4.14 135 THR A C 1
ATOM 1031 O O . THR A 1 135 ? 41.084 17.906 20.390 1.00 3.11 135 THR A O 1
ATOM 1035 N N . GLN A 1 136 ? 40.703 15.978 21.477 1.00 2.84 136 GLN A N 1
ATOM 1036 C CA . GLN A 1 136 ? 39.351 15.893 20.923 1.00 3.05 136 GLN A CA 1
ATOM 1037 C C . GLN A 1 136 ? 38.493 17.100 21.392 1.00 2.86 136 GLN A C 1
ATOM 1038 O O . GLN A 1 136 ? 37.749 17.716 20.579 1.00 3.75 136 GLN A O 1
ATOM 1044 N N . ALA A 1 137 ? 38.562 17.372 22.701 1.00 2.94 137 ALA A N 1
ATOM 1045 C CA . ALA A 1 137 ? 37.808 18.469 23.292 1.00 3.78 137 ALA A CA 1
ATOM 1046 C C . ALA A 1 137 ? 38.249 19.816 22.672 1.00 3.32 137 ALA A C 1
ATOM 1047 O O . ALA A 1 137 ? 37.431 20.706 22.405 1.00 5.24 137 ALA A O 1
ATOM 1049 N N . ILE A 1 138 ? 39.542 19.985 22.519 1.00 3.24 138 ILE A N 1
ATOM 1050 C CA . ILE A 1 138 ? 40.072 21.207 21.880 1.00 4.23 138 ILE A CA 1
ATOM 1051 C C . ILE A 1 138 ? 39.512 21.342 20.464 1.00 5.02 138 ILE A C 1
ATOM 1052 O O . ILE A 1 138 ? 39.031 22.429 20.088 1.00 5.29 138 ILE A O 1
ATOM 1057 N N . LEU A 1 139 ? 39.565 20.262 19.669 1.00 4.49 139 LEU A N 1
ATOM 1058 C CA . LEU A 1 139 ? 38.924 20.279 18.320 1.00 3.89 139 LEU A CA 1
ATOM 1059 C C . LEU A 1 139 ? 37.463 20.743 18.354 1.00 3.75 139 LEU A C 1
ATOM 1060 O O . LEU A 1 139 ? 37.052 21.639 17.586 1.00 3.76 139 LEU A O 1
ATOM 1065 N N . ASP A 1 140 ? 36.673 20.163 19.250 1.00 3.11 140 ASP A N 1
ATOM 1066 C CA . ASP A 1 140 ? 35.290 20.559 19.422 1.00 3.58 140 ASP A CA 1
ATOM 1067 C C . ASP A 1 140 ? 35.153 22.038 19.841 1.00 3.55 140 ASP A C 1
ATOM 1068 O O . ASP A 1 140 ? 34.269 22.769 19.358 1.00 3.49 140 ASP A O 1
ATOM 1073 N N . ALA A 1 141 ? 36.053 22.497 20.700 1.00 3.42 141 ALA A N 1
ATOM 1074 C CA . ALA A 1 141 ? 35.995 23.902 21.135 1.00 4.47 141 ALA A CA 1
ATOM 1075 C C . ALA A 1 141 ? 36.247 24.844 19.962 1.00 3.52 141 ALA A C 1
ATOM 1076 O O . ALA A 1 141 ? 35.587 25.853 19.831 1.00 4.14 141 ALA A O 1
ATOM 1078 N N . VAL A 1 142 ? 37.214 24.537 19.109 1.00 2.73 142 VAL A N 1
ATOM 1079 C CA . VAL A 1 142 ? 37.469 25.387 17.943 1.00 3.42 142 VAL A CA 1
ATOM 1080 C C . VAL A 1 142 ? 36.254 25.382 16.980 1.00 3.54 142 VAL A C 1
ATOM 1081 O O . VAL A 1 142 ? 35.806 26.438 16.479 1.00 4.00 142 VAL A O 1
ATOM 1085 N N . ALA A 1 143 ? 35.687 24.200 16.768 1.00 3.58 143 ALA A N 1
ATOM 1086 C CA . ALA A 1 143 ? 34.543 24.049 15.891 1.00 3.47 143 ALA A CA 1
ATOM 1087 C C . ALA A 1 143 ? 33.353 24.893 16.426 1.00 3.77 143 ALA A C 1
ATOM 1088 O O . ALA A 1 143 ? 32.710 25.619 15.678 1.00 3.99 143 ALA A O 1
ATOM 1090 N N . LYS A 1 144 ? 33.091 24.760 17.702 1.00 4.85 144 LYS A N 1
ATOM 1091 C CA . LYS A 1 144 ? 32.008 25.493 18.368 1.00 4.45 144 LYS A CA 1
ATOM 1092 C C . LYS A 1 144 ? 32.253 26.990 18.396 1.00 4.80 144 LYS A C 1
ATOM 1093 O O . LYS A 1 144 ? 31.313 27.779 18.269 1.00 4.56 144 LYS A O 1
ATOM 1099 N N . THR A 1 145 ? 33.506 27.424 18.521 1.00 5.00 145 THR A N 1
ATOM 1100 C CA . THR A 1 145 ? 33.792 28.839 18.439 1.00 5.79 145 THR A CA 1
ATOM 1101 C C . THR A 1 145 ? 33.587 29.398 17.046 1.00 5.87 145 THR A C 1
ATOM 1102 O O . THR A 1 145 ? 33.058 30.516 16.890 1.00 5.42 145 THR A O 1
ATOM 1106 N N . ARG A 1 146 ? 34.016 28.662 16.031 1.00 4.44 146 ARG A N 1
ATOM 1107 C CA . ARG A 1 146 ? 33.830 29.073 14.642 1.00 4.44 146 ARG A CA 1
ATOM 1108 C C . ARG A 1 146 ? 32.426 28.796 14.067 1.00 5.84 146 ARG A C 1
ATOM 1109 O O . ARG A 1 146 ? 32.097 29.282 13.002 1.00 4.94 146 ARG A O 1
ATOM 1117 N N . LYS A 1 147 ? 31.615 28.045 14.787 1.00 4.55 147 LYS A N 1
ATOM 1118 C CA . LYS A 1 147 ? 30.290 27.676 14.303 1.00 6.07 147 LYS A CA 1
ATOM 1119 C C . LYS A 1 147 ? 30.372 26.856 13.018 1.00 5.95 147 LYS A C 1
ATOM 1120 O O . LYS A 1 147 ? 29.610 27.055 12.092 1.00 6.39 147 LYS A O 1
ATOM 1126 N N . VAL A 1 148 ? 31.262 25.884 12.999 1.00 4.65 148 VAL A N 1
ATOM 1127 C CA . VAL A 1 148 ? 31.402 24.975 11.856 1.00 5.76 148 VAL A CA 1
ATOM 1128 C C . VAL A 1 148 ? 31.567 23.544 12.408 1.00 6.02 148 VAL A C 1
ATOM 1129 O O . VAL A 1 148 ? 31.588 23.372 13.632 1.00 4.95 148 VAL A O 1
ATOM 1133 N N . THR A 1 149 ? 31.697 22.513 11.541 1.00 5.70 149 THR A N 1
ATOM 1134 C CA . THR A 1 149 ? 31.911 21.155 12.043 1.00 5.13 149 THR A CA 1
ATOM 1135 C C . THR A 1 149 ? 33.376 20.924 12.370 1.00 3.93 149 THR A C 1
ATOM 1136 O O . THR A 1 149 ? 34.257 21.653 11.912 1.00 3.64 149 THR A O 1
ATOM 1140 N N . MET A 1 150 ? 33.606 19.908 13.144 1.00 2.50 150 MET A N 1
ATOM 1141 C CA . MET A 1 150 ? 34.977 19.506 13.457 1.00 3.96 150 MET A CA 1
ATOM 1142 C C . MET A 1 150 ? 35.662 19.160 12.156 1.00 5.07 150 MET A C 1
ATOM 1143 O O . MET A 1 150 ? 36.829 19.500 11.939 1.00 4.14 150 MET A O 1
ATOM 1148 N N . ALA A 1 151 ? 34.936 18.515 11.251 1.00 3.49 151 ALA A N 1
ATOM 1149 C CA . ALA A 1 151 ? 35.588 18.160 9.983 1.00 4.81 151 ALA A CA 1
ATOM 1150 C C . ALA A 1 151 ? 36.082 19.406 9.257 1.00 4.12 151 ALA A C 1
ATOM 1151 O O . ALA A 1 151 ? 37.170 19.420 8.691 1.00 3.17 151 ALA A O 1
ATOM 1153 N N . GLU A 1 152 ? 35.266 20.459 9.249 1.00 4.84 152 GLU A N 1
ATOM 1154 C CA . GLU A 1 152 ? 35.678 21.696 8.580 1.00 4.57 152 GLU A CA 1
ATOM 1155 C C . GLU A 1 152 ? 36.932 22.339 9.200 1.00 4.14 152 GLU A C 1
ATOM 1156 O O . GLU A 1 152 ? 37.813 22.844 8.506 1.00 4.59 152 GLU A O 1
ATOM 1162 N N . VAL A 1 153 ? 37.069 22.266 10.499 1.00 5.15 153 VAL A N 1
ATOM 1163 C CA . VAL A 1 153 ? 38.270 22.800 11.148 1.00 4.20 153 VAL A CA 1
ATOM 1164 C C . VAL A 1 153 ? 39.519 22.052 10.623 1.00 3.15 153 VAL A C 1
ATOM 1165 O O . VAL A 1 153 ? 40.549 22.653 10.277 1.00 3.92 153 VAL A O 1
ATOM 1169 N N . ILE A 1 154 ? 39.433 20.743 10.679 1.00 4.42 154 ILE A N 1
ATOM 1170 C CA . ILE A 1 154 ? 40.577 19.892 10.235 1.00 3.94 154 ILE A CA 1
ATOM 1171 C C . ILE A 1 154 ? 40.893 20.088 8.784 1.00 3.31 154 ILE A C 1
ATOM 1172 O O . ILE A 1 154 ? 42.075 20.246 8.424 1.00 4.70 154 ILE A O 1
ATOM 1177 N N . ARG A 1 155 ? 39.862 20.116 7.929 1.00 3.68 155 ARG A N 1
ATOM 1178 C CA . ARG A 1 155 ? 40.050 20.390 6.515 1.00 3.57 155 ARG A CA 1
ATOM 1179 C C . ARG A 1 155 ? 40.766 21.711 6.326 1.00 4.40 155 ARG A C 1
ATOM 1180 O O . ARG A 1 155 ? 41.749 21.800 5.596 1.00 3.88 155 ARG A O 1
ATOM 1188 N N . ASP A 1 156 ? 40.261 22.747 6.989 1.00 3.75 156 ASP A N 1
ATOM 1189 C CA . ASP A 1 156 ? 40.899 24.059 6.864 1.00 4.64 156 ASP A CA 1
ATOM 1190 C C . ASP A 1 156 ? 42.368 24.073 7.291 1.00 5.41 156 ASP A C 1
ATOM 1191 O O . ASP A 1 156 ? 43.210 24.775 6.639 1.00 5.06 156 ASP A O 1
ATOM 1196 N N . GLU A 1 157 ? 42.692 23.332 8.359 1.00 5.14 157 GLU A N 1
ATOM 1197 C CA . GLU A 1 157 ? 44.004 23.410 8.955 1.00 6.36 157 GLU A CA 1
ATOM 1198 C C . GLU A 1 157 ? 44.988 22.380 8.410 1.00 7.31 157 GLU A C 1
ATOM 1199 O O . GLU A 1 157 ? 46.209 22.641 8.438 1.00 7.73 157 GLU A O 1
ATOM 1205 N N . TYR A 1 158 ? 44.475 21.275 7.870 1.00 6.73 158 TYR A N 1
ATOM 1206 C CA . TYR A 1 158 ? 45.338 20.207 7.353 1.00 6.53 158 TYR A CA 1
ATOM 1207 C C . TYR A 1 158 ? 45.157 19.820 5.919 1.00 6.64 158 TYR A C 1
ATOM 1208 O O . TYR A 1 158 ? 46.076 19.214 5.353 1.00 7.55 158 TYR A O 1
ATOM 1217 N N . ASN A 1 159 ? 43.998 20.079 5.328 1.00 6.36 159 ASN A N 1
ATOM 1218 C CA . ASN A 1 159 ? 43.700 19.700 3.947 1.00 6.83 159 ASN A CA 1
ATOM 1219 C C . ASN A 1 159 ? 43.002 20.886 3.188 1.00 7.70 159 ASN A C 1
ATOM 1220 O O . ASN A 1 159 ? 41.881 20.772 2.655 1.00 6.38 159 ASN A O 1
ATOM 1225 N N . PRO A 1 160 ? 43.649 22.044 3.180 1.00 7.76 160 PRO A N 1
ATOM 1226 C CA . PRO A 1 160 ? 43.005 23.248 2.706 1.00 9.59 160 PRO A CA 1
ATOM 1227 C C . PRO A 1 160 ? 42.534 23.097 1.284 1.00 10.22 160 PRO A C 1
ATOM 1228 O O . PRO A 1 160 ? 43.179 22.472 0.448 1.00 10.05 160 PRO A O 1
ATOM 1232 N N . GLY A 1 161 ? 41.347 23.622 1.038 1.00 11.10 161 GLY A N 1
ATOM 1233 C CA . GLY A 1 161 ? 40.810 23.595 -0.302 1.00 11.70 161 GLY A CA 1
ATOM 1234 C C . GLY A 1 161 ? 40.086 22.299 -0.661 1.00 12.42 161 GLY A C 1
ATOM 1235 O O . GLY A 1 161 ? 39.432 22.242 -1.711 1.00 13.23 161 GLY A O 1
ATOM 1236 N N . ALA A 1 162 ? 40.146 21.274 0.189 1.00 10.55 162 ALA A N 1
ATOM 1237 C CA . ALA A 1 162 ? 39.545 20.012 -0.207 1.00 9.82 162 ALA A CA 1
ATOM 1238 C C . ALA A 1 162 ? 38.067 19.974 0.098 1.00 8.49 162 ALA A C 1
ATOM 1239 O O . ALA A 1 162 ? 37.572 20.646 1.010 1.00 6.86 162 ALA A O 1
ATOM 1241 N N . GLU A 1 163 ? 37.351 19.164 -0.658 1.00 7.71 163 GLU A N 1
ATOM 1242 C CA . GLU A 1 163 ? 35.949 18.919 -0.344 1.00 9.09 163 GLU A CA 1
ATOM 1243 C C . GLU A 1 163 ? 35.902 17.964 0.842 1.00 7.85 163 GLU A C 1
ATOM 1244 O O . GLU A 1 163 ? 36.880 17.242 1.116 1.00 8.21 163 GLU A O 1
ATOM 1250 N N . ILE A 1 164 ? 34.786 17.918 1.542 1.00 6.86 164 ILE A N 1
ATOM 1251 C CA . ILE A 1 164 ? 34.600 16.922 2.591 1.00 7.69 164 ILE A CA 1
ATOM 1252 C C . ILE A 1 164 ? 33.480 16.037 2.095 1.00 8.13 164 ILE A C 1
ATOM 1253 O O . ILE A 1 164 ? 32.386 16.526 1.824 1.00 7.93 164 ILE A O 1
ATOM 1258 N N . ASN A 1 165 ? 33.760 14.743 1.994 1.00 7.91 165 ASN A N 1
ATOM 1259 C CA . ASN A 1 165 ? 32.779 13.787 1.514 1.00 8.63 165 ASN A CA 1
ATOM 1260 C C . ASN A 1 165 ? 32.720 12.572 2.443 1.00 7.03 165 ASN A C 1
ATOM 1261 O O . ASN A 1 165 ? 33.492 12.455 3.404 1.00 5.71 165 ASN A O 1
ATOM 1266 N N . ALA A 1 166 ? 31.813 11.664 2.130 1.00 6.56 166 ALA A N 1
ATOM 1267 C CA . ALA A 1 166 ? 31.661 10.437 2.873 1.00 6.49 166 ALA A CA 1
ATOM 1268 C C . ALA A 1 166 ? 32.884 9.577 2.729 1.00 6.08 166 ALA A C 1
ATOM 1269 O O . ALA A 1 166 ? 33.618 9.697 1.736 1.00 6.47 166 ALA A O 1
ATOM 1271 N N . VAL A 1 167 ? 33.122 8.718 3.713 1.00 5.70 167 VAL A N 1
ATOM 1272 C CA . VAL A 1 167 ? 34.246 7.769 3.690 1.00 5.53 167 VAL A CA 1
ATOM 1273 C C . VAL A 1 167 ? 33.682 6.392 3.973 1.00 5.11 167 VAL A C 1
ATOM 1274 O O . VAL A 1 167 ? 32.734 6.246 4.759 1.00 5.32 167 VAL A O 1
ATOM 1278 N N . PRO A 1 168 ? 34.178 5.379 3.291 1.00 5.80 168 PRO A N 1
ATOM 1279 C CA . PRO A 1 168 ? 33.699 4.034 3.552 1.00 5.81 168 PRO A CA 1
ATOM 1280 C C . PRO A 1 168 ? 33.906 3.624 4.965 1.00 4.90 168 PRO A C 1
ATOM 1281 O O . PRO A 1 168 ? 34.952 3.861 5.539 1.00 5.60 168 PRO A O 1
ATOM 1285 N N . VAL A 1 169 ? 32.925 2.942 5.491 1.00 5.28 169 VAL A N 1
ATOM 1286 C CA . VAL A 1 169 ? 32.928 2.421 6.817 1.00 6.23 169 VAL A CA 1
ATOM 1287 C C . VAL A 1 169 ? 33.220 0.915 6.861 1.00 6.09 169 VAL A C 1
ATOM 1288 O O . VAL A 1 169 ? 32.556 0.105 6.156 1.00 6.50 169 VAL A O 1
ATOM 1292 N N . PHE A 1 170 ? 34.204 0.579 7.700 1.00 4.87 170 PHE A N 1
ATOM 1293 C CA . PHE A 1 170 ? 34.670 -0.783 7.939 1.00 4.52 170 PHE A CA 1
ATOM 1294 C C . PHE A 1 170 ? 34.132 -1.292 9.270 1.00 5.23 170 PHE A C 1
ATOM 1295 O O . PHE A 1 170 ? 34.309 -0.629 10.298 1.00 4.41 170 PHE A O 1
ATOM 1303 N N . ALA A 1 171 ? 33.526 -2.474 9.234 1.00 4.24 171 ALA A N 1
ATOM 1304 C CA . ALA A 1 171 ? 32.978 -3.120 10.420 1.00 4.97 171 ALA A CA 1
ATOM 1305 C C . ALA A 1 171 ? 33.793 -4.421 10.723 1.00 5.25 171 ALA A C 1
ATOM 1306 O O . ALA A 1 171 ? 34.192 -5.157 9.783 1.00 4.23 171 ALA A O 1
ATOM 1308 N N . GLN A 1 172 ? 34.054 -4.645 12.016 1.00 6.03 172 GLN A N 1
ATOM 1309 C CA . GLN A 1 172 ? 34.866 -5.780 12.504 1.00 6.63 172 GLN A CA 1
ATOM 1310 C C . GLN A 1 172 ? 33.985 -6.818 13.202 1.00 6.91 172 GLN A C 1
ATOM 1311 O O . GLN A 1 172 ? 33.051 -6.453 13.914 1.00 6.94 172 GLN A O 1
ATOM 1317 N N . SER A 1 173 ? 34.221 -8.093 12.953 1.00 5.77 173 SER A N 1
ATOM 1318 C CA . SER A 1 173 ? 33.325 -9.155 13.390 1.00 6.54 173 SER A CA 1
ATOM 1319 C C . SER A 1 173 ? 33.690 -9.841 14.716 1.00 8.52 173 SER A C 1
ATOM 1320 O O . SER A 1 173 ? 32.891 -10.513 15.323 1.00 9.08 173 SER A O 1
ATOM 1323 N N . GLY A 1 174 ? 34.934 -9.706 15.130 1.00 10.85 174 GLY A N 1
ATOM 1324 C CA . GLY A 1 174 ? 35.491 -10.616 16.115 1.00 11.16 174 GLY A CA 1
ATOM 1325 C C . GLY A 1 174 ? 35.393 -12.074 15.624 1.00 11.37 174 GLY A C 1
ATOM 1326 O O . GLY A 1 174 ? 35.329 -12.389 14.424 1.00 9.08 174 GLY A O 1
ATOM 1327 N N . ASP A 1 175 ? 35.370 -12.995 16.586 1.00 12.93 175 ASP A N 1
ATOM 1328 C CA . ASP A 1 175 ? 35.348 -14.422 16.289 1.00 13.94 175 ASP A CA 1
ATOM 1329 C C . ASP A 1 175 ? 34.027 -14.902 15.687 1.00 13.40 175 ASP A C 1
ATOM 1330 O O . ASP A 1 175 ? 33.980 -15.907 15.014 1.00 12.98 175 ASP A O 1
ATOM 1335 N N . ASP A 1 176 ? 32.989 -14.119 15.853 1.00 12.38 176 ASP A N 1
ATOM 1336 C CA . ASP A 1 176 ? 31.681 -14.437 15.323 1.00 12.42 176 ASP A CA 1
ATOM 1337 C C . ASP A 1 176 ? 31.653 -13.964 13.884 1.00 10.69 176 ASP A C 1
ATOM 1338 O O . ASP A 1 176 ? 30.938 -13.029 13.519 1.00 10.15 176 ASP A O 1
ATOM 1343 N N . ARG A 1 177 ? 32.415 -14.641 13.060 1.00 9.41 177 ARG A N 1
ATOM 1344 C CA . ARG 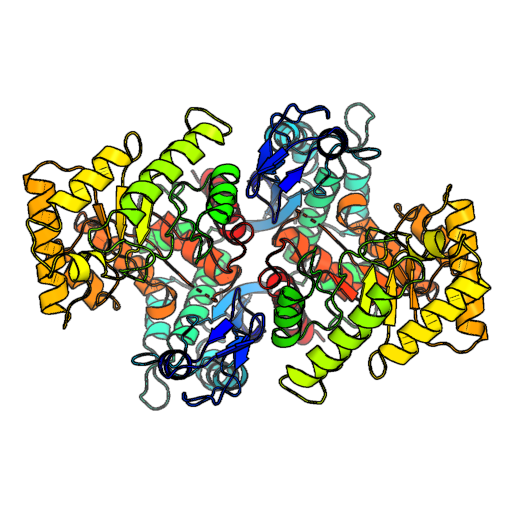A 1 177 ? 32.657 -14.233 11.706 1.00 8.23 177 ARG A CA 1
ATOM 1345 C C . ARG A 1 177 ? 31.613 -14.650 10.679 1.00 7.23 177 ARG A C 1
ATOM 1346 O O . ARG A 1 177 ? 31.764 -14.340 9.502 1.00 7.37 177 ARG A O 1
ATOM 1354 N N . TYR A 1 178 ? 30.549 -15.319 11.142 1.00 5.96 178 TYR A N 1
ATOM 1355 C CA . TYR A 1 178 ? 29.464 -15.673 10.300 1.00 6.32 178 TYR A CA 1
ATOM 1356 C C . TYR A 1 178 ? 28.238 -14.785 10.612 1.00 6.47 178 TYR A C 1
ATOM 1357 O O . TYR A 1 178 ? 27.807 -14.047 9.772 1.00 6.10 178 TYR A O 1
ATOM 1366 N N . ASP A 1 179 ? 27.682 -14.844 11.816 1.00 6.42 179 ASP A N 1
ATOM 1367 C CA . ASP A 1 179 ? 26.482 -14.049 12.127 1.00 8.02 179 ASP A CA 1
ATOM 1368 C C . ASP A 1 179 ? 26.732 -12.557 12.106 1.00 7.00 179 ASP A C 1
ATOM 1369 O O . ASP A 1 179 ? 25.867 -11.782 11.705 1.00 7.62 179 ASP A O 1
ATOM 1374 N N . ASN A 1 180 ? 27.912 -12.112 12.536 1.00 7.53 180 ASN A N 1
ATOM 1375 C CA . ASN A 1 180 ? 28.184 -10.675 12.433 1.00 7.55 180 ASN A CA 1
ATOM 1376 C C . ASN A 1 180 ? 28.320 -10.201 11.016 1.00 7.02 180 ASN A C 1
ATOM 1377 O O . ASN A 1 180 ? 28.108 -9.011 10.744 1.00 6.68 180 ASN A O 1
ATOM 1382 N N . VAL A 1 181 ? 28.697 -11.098 10.096 1.00 6.41 181 VAL A N 1
ATOM 1383 C CA . VAL A 1 181 ? 28.725 -10.744 8.707 1.00 6.32 181 VAL A CA 1
ATOM 1384 C C . VAL A 1 181 ? 27.309 -10.471 8.238 1.00 5.33 181 VAL A C 1
ATOM 1385 O O . VAL A 1 181 ? 27.086 -9.539 7.478 1.00 3.77 181 VAL A O 1
ATOM 1389 N N . ASP A 1 182 ? 26.346 -11.285 8.706 1.00 5.27 182 ASP A N 1
ATOM 1390 C CA . ASP A 1 182 ? 24.986 -11.072 8.294 1.00 6.20 182 ASP A CA 1
ATOM 1391 C C . ASP A 1 182 ? 24.549 -9.650 8.699 1.00 5.01 182 ASP A C 1
ATOM 1392 O O . ASP A 1 182 ? 23.888 -8.933 7.929 1.00 5.86 182 ASP A O 1
ATOM 1397 N N . LYS A 1 183 ? 24.886 -9.271 9.907 1.00 4.20 183 LYS A N 1
ATOM 1398 C CA . LYS A 1 183 ? 24.600 -7.899 10.362 1.00 5.79 183 LYS A CA 1
ATOM 1399 C C . LYS A 1 183 ? 25.179 -6.836 9.430 1.00 6.01 183 LYS A C 1
ATOM 1400 O O . LYS A 1 183 ? 24.549 -5.830 9.096 1.00 5.82 183 LYS A O 1
ATOM 1406 N N . MET A 1 184 ? 26.421 -7.055 9.048 1.00 5.45 184 MET A N 1
ATOM 1407 C CA . MET A 1 184 ? 27.135 -6.095 8.199 1.00 4.58 184 MET A CA 1
ATOM 1408 C C . MET A 1 184 ? 26.529 -5.953 6.841 1.00 4.68 184 MET A C 1
ATOM 1409 O O . MET A 1 184 ? 26.477 -4.845 6.287 1.00 6.94 184 MET A O 1
ATOM 1414 N N . ILE A 1 185 ? 26.046 -7.060 6.301 1.00 3.86 185 ILE A N 1
ATOM 1415 C CA . ILE A 1 185 ? 25.414 -7.041 5.017 1.00 5.81 185 ILE A CA 1
ATOM 1416 C C . ILE A 1 185 ? 24.104 -6.293 5.118 1.00 6.94 185 ILE A C 1
ATOM 1417 O O . ILE A 1 185 ? 23.806 -5.439 4.307 1.00 7.59 185 ILE A O 1
ATOM 1422 N N . ILE A 1 186 ? 23.351 -6.602 6.148 1.00 6.53 186 ILE A N 1
ATOM 1423 C CA . ILE A 1 186 ? 22.088 -5.921 6.315 1.00 8.12 186 ILE A CA 1
ATOM 1424 C C . ILE A 1 186 ? 22.294 -4.408 6.539 1.00 8.07 186 ILE A C 1
ATOM 1425 O O . ILE A 1 186 ? 21.529 -3.608 6.026 1.00 10.47 186 ILE A O 1
ATOM 1430 N N . LYS A 1 187 ? 23.302 -4.030 7.296 1.00 8.62 187 LYS A N 1
ATOM 1431 C CA . LYS A 1 187 ? 23.567 -2.619 7.554 1.00 9.64 187 LYS A CA 1
ATOM 1432 C C . LYS A 1 187 ? 24.395 -1.941 6.421 1.00 10.10 187 LYS A C 1
ATOM 1433 O O . LYS A 1 187 ? 24.725 -0.757 6.518 1.00 11.02 187 LYS A O 1
ATOM 1439 N N . GLU A 1 188 ? 24.725 -2.705 5.387 1.00 9.48 188 GLU A N 1
ATOM 1440 C CA . GLU A 1 188 ? 25.455 -2.238 4.226 1.00 9.80 188 GLU A CA 1
ATOM 1441 C C . GLU A 1 188 ? 26.825 -1.655 4.535 1.00 8.53 188 GLU A C 1
ATOM 1442 O O . GLU A 1 188 ? 27.201 -0.632 3.993 1.00 8.45 188 GLU A O 1
ATOM 1448 N N . ALA A 1 189 ? 27.602 -2.330 5.378 1.00 5.66 189 ALA A N 1
ATOM 1449 C CA . ALA A 1 189 ? 28.952 -1.908 5.603 1.00 6.63 189 ALA A CA 1
ATOM 1450 C C . ALA A 1 189 ? 29.651 -1.830 4.270 1.00 5.17 189 ALA A C 1
ATOM 1451 O O . ALA A 1 189 ? 29.483 -2.705 3.419 1.00 5.89 189 ALA A O 1
ATOM 1453 N N . ASP A 1 190 ? 30.434 -0.795 4.095 1.00 5.26 190 ASP A N 1
ATOM 1454 C CA . ASP A 1 190 ? 31.195 -0.635 2.883 1.00 4.81 190 ASP A CA 1
ATOM 1455 C C . ASP A 1 190 ? 32.429 -1.544 2.795 1.00 3.44 190 ASP A C 1
ATOM 1456 O O . ASP A 1 190 ? 32.850 -1.863 1.693 1.00 3.39 190 ASP A O 1
ATOM 1461 N N . VAL A 1 191 ? 32.985 -1.930 3.927 1.00 2.36 191 VAL A N 1
ATOM 1462 C CA . VAL A 1 191 ? 34.176 -2.778 3.997 1.00 3.82 191 VAL A CA 1
ATOM 1463 C C . VAL A 1 191 ? 33.928 -3.745 5.157 1.00 3.28 191 VAL A C 1
ATOM 1464 O O . VAL A 1 191 ? 33.398 -3.338 6.161 1.00 4.40 191 VAL A O 1
ATOM 1468 N N . LEU A 1 192 ? 34.266 -5.018 5.015 1.00 2.38 192 LEU A N 1
ATOM 1469 C CA . LEU A 1 192 ? 33.974 -6.010 6.059 1.00 3.11 192 LEU A CA 1
ATOM 1470 C C . LEU A 1 192 ? 34.811 -7.201 5.758 1.00 2.96 192 LEU A C 1
ATOM 1471 O O . LEU A 1 192 ? 35.290 -7.334 4.633 1.00 3.08 192 LEU A O 1
ATOM 1476 N N . PRO A 1 193 ? 34.974 -8.116 6.704 1.00 2.73 193 PRO A N 1
ATOM 1477 C CA . PRO A 1 193 ? 34.498 -8.041 8.057 1.00 3.00 193 PRO A CA 1
ATOM 1478 C C . PRO A 1 193 ? 35.553 -8.231 9.163 1.00 3.91 193 PRO A C 1
ATOM 1479 O O . PRO A 1 193 ? 35.179 -8.456 10.284 1.00 4.17 193 PRO A O 1
ATOM 1483 N N . HIS A 1 194 ? 36.818 -8.148 8.813 1.00 4.47 194 HIS A N 1
ATOM 1484 C CA . HIS A 1 194 ? 37.965 -8.330 9.677 1.00 4.52 194 HIS A CA 1
ATOM 1485 C C . HIS A 1 194 ? 38.187 -9.842 9.888 1.00 4.48 194 HIS A C 1
ATOM 1486 O O . HIS A 1 194 ? 39.215 -10.372 9.483 1.00 3.96 194 HIS A O 1
ATOM 1493 N N . ALA A 1 195 ? 37.222 -10.489 10.555 1.00 4.32 195 ALA A N 1
ATOM 1494 C CA . ALA A 1 195 ? 37.170 -11.968 10.690 1.00 4.03 195 ALA A CA 1
ATOM 1495 C C . ALA A 1 195 ? 38.179 -12.592 11.657 1.00 4.74 195 ALA A C 1
ATOM 1496 O O . ALA A 1 195 ? 38.148 -13.808 11.880 1.00 3.05 195 ALA A O 1
ATOM 1498 N N . LEU A 1 196 ? 39.039 -11.772 12.259 1.00 5.83 196 LEU A N 1
ATOM 1499 C CA . LEU A 1 196 ? 39.935 -12.242 13.321 1.00 6.53 196 LEU A CA 1
ATOM 1500 C C . LEU A 1 196 ? 40.648 -13.584 12.992 1.00 5.83 196 LEU A C 1
ATOM 1501 O O . LEU A 1 196 ? 40.514 -14.575 13.684 1.00 5.68 196 LEU A O 1
ATOM 1506 N N . ILE A 1 197 ? 41.375 -13.622 11.891 1.00 4.74 197 ILE A N 1
ATOM 1507 C CA . ILE A 1 197 ? 42.027 -14.863 11.490 1.00 6.26 197 ILE A CA 1
ATOM 1508 C C . ILE A 1 197 ? 43.394 -14.870 12.175 1.00 8.12 197 ILE A C 1
ATOM 1509 O O . ILE A 1 197 ? 44.428 -14.471 11.591 1.00 8.66 197 ILE A O 1
ATOM 1514 N N . ASN A 1 198 ? 43.375 -15.308 13.430 1.00 7.82 198 ASN A N 1
ATOM 1515 C CA . ASN A 1 198 ? 44.543 -15.197 14.295 1.00 8.33 198 ASN A CA 1
ATOM 1516 C C . ASN A 1 198 ? 45.196 -16.529 14.724 1.00 8.61 198 ASN A C 1
ATOM 1517 O O . ASN A 1 198 ? 45.931 -16.553 15.684 1.00 9.65 198 ASN A O 1
ATOM 1522 N N . ASN A 1 199 ? 44.957 -17.599 13.989 1.00 7.45 199 ASN A N 1
ATOM 1523 C CA . ASN A 1 199 ? 45.572 -18.904 14.257 1.00 7.56 199 ASN A CA 1
ATOM 1524 C C . ASN A 1 199 ? 45.786 -19.587 12.942 1.00 7.15 199 ASN A C 1
ATOM 1525 O O . ASN A 1 199 ? 44.843 -19.713 12.139 1.00 6.19 199 ASN A O 1
ATOM 1530 N N . VAL A 1 200 ? 46.981 -20.133 12.759 1.00 5.31 200 VAL A N 1
ATOM 1531 C CA . VAL A 1 200 ? 47.337 -20.755 11.493 1.00 7.84 200 VAL A CA 1
ATOM 1532 C C . VAL A 1 200 ? 46.491 -21.983 11.201 1.00 8.73 200 VAL A C 1
ATOM 1533 O O . VAL A 1 200 ? 45.793 -22.029 10.218 1.00 9.20 200 VAL A O 1
ATOM 1537 N N . GLU A 1 201 ? 46.582 -23.010 12.042 1.00 9.64 201 GLU A N 1
ATOM 1538 C CA . GLU A 1 201 ? 45.908 -24.246 11.730 1.00 8.56 201 GLU A CA 1
ATOM 1539 C C . GLU A 1 201 ? 44.399 -24.181 11.805 1.00 8.55 201 GLU A C 1
ATOM 1540 O O . GLU A 1 201 ? 43.724 -24.780 10.980 1.00 9.85 201 GLU A O 1
ATOM 1546 N N . GLU A 1 202 ? 43.877 -23.456 12.778 1.00 7.04 202 GLU A N 1
ATOM 1547 C CA . GLU A 1 202 ? 42.461 -23.430 13.068 1.00 7.56 202 GLU A CA 1
ATOM 1548 C C . GLU A 1 202 ? 41.619 -22.448 12.273 1.00 7.29 202 GLU A C 1
ATOM 1549 O O . GLU A 1 202 ? 40.418 -22.636 12.160 1.00 7.42 202 GLU A O 1
ATOM 1555 N N . LYS A 1 203 ? 42.240 -21.369 11.823 1.00 6.47 203 LYS A N 1
ATOM 1556 C CA . LYS A 1 203 ? 41.502 -20.282 11.218 1.00 6.30 203 LYS A CA 1
ATOM 1557 C C . LYS A 1 203 ? 41.973 -20.036 9.789 1.00 6.18 203 LYS A C 1
ATOM 1558 O O . LYS A 1 203 ? 41.167 -19.852 8.893 1.00 5.69 203 LYS A O 1
ATOM 1564 N N . LEU A 1 204 ? 43.274 -20.032 9.562 1.00 5.10 204 LEU A N 1
ATOM 1565 C CA . LEU A 1 204 ? 43.758 -19.918 8.183 1.00 5.11 204 LEU A CA 1
ATOM 1566 C C . LEU A 1 204 ? 43.719 -21.221 7.429 1.00 4.95 204 LEU A C 1
ATOM 1567 O O . LEU A 1 204 ? 43.401 -21.261 6.265 1.00 4.69 204 LEU A O 1
ATOM 1572 N N . GLY A 1 205 ? 44.086 -22.291 8.127 1.00 5.96 205 GLY A N 1
ATOM 1573 C CA . GLY A 1 205 ? 44.362 -23.575 7.548 1.00 5.26 205 GLY A CA 1
ATOM 1574 C C . GLY A 1 205 ? 45.881 -23.636 7.378 1.00 6.35 205 GLY A C 1
ATOM 1575 O O . GLY A 1 205 ? 46.510 -22.623 7.075 1.00 4.30 205 GLY A O 1
ATOM 1576 N N . LEU A 1 206 ? 46.463 -24.829 7.515 1.00 5.05 206 LEU A N 1
ATOM 1577 C CA . LEU A 1 206 ? 47.915 -24.996 7.345 1.00 5.88 206 LEU A CA 1
ATOM 1578 C C . LEU A 1 206 ? 48.477 -24.443 6.050 1.00 6.60 206 LEU A C 1
ATOM 1579 O O . LEU A 1 206 ? 49.585 -23.861 6.031 1.00 7.22 206 LEU A O 1
ATOM 1584 N N . LYS A 1 207 ? 47.755 -24.650 4.962 1.00 7.66 207 LYS A N 1
ATOM 1585 C CA . LYS A 1 207 ? 48.160 -24.106 3.680 1.00 9.06 207 LYS A CA 1
ATOM 1586 C C . LYS A 1 207 ? 47.079 -23.142 3.188 1.00 7.44 207 LYS A C 1
ATOM 1587 O O . LYS A 1 207 ? 46.876 -22.995 1.969 1.00 6.78 207 LYS A O 1
ATOM 1593 N N . GLY A 1 208 ? 46.358 -22.537 4.126 1.00 5.08 208 GLY A N 1
ATOM 1594 C CA . GLY A 1 208 ? 45.428 -21.472 3.783 1.00 5.21 208 GLY A CA 1
ATOM 1595 C C . GLY A 1 208 ? 44.066 -21.959 3.345 1.00 5.46 208 GLY A C 1
ATOM 1596 O O . GLY A 1 208 ? 43.224 -21.155 2.949 1.00 4.26 208 GLY A O 1
ATOM 1597 N N . GLU A 1 209 ? 43.806 -23.242 3.513 1.00 4.56 209 GLU A N 1
ATOM 1598 C CA . GLU A 1 209 ? 42.560 -23.835 3.032 1.00 5.95 209 GLU A CA 1
ATOM 1599 C C . GLU A 1 209 ? 41.272 -23.341 3.698 1.00 5.33 209 GLU A C 1
ATOM 1600 O O . GLU A 1 209 ? 40.200 -23.266 3.042 1.00 5.51 209 GLU A O 1
ATOM 1606 N N . LYS A 1 210 ? 41.348 -23.013 4.977 1.00 3.43 210 LYS A N 1
ATOM 1607 C CA . LYS A 1 210 ? 40.141 -22.619 5.687 1.00 3.81 210 LYS A CA 1
ATOM 1608 C C . LYS A 1 210 ? 39.773 -21.203 5.312 1.00 3.25 210 LYS A C 1
ATOM 1609 O O . LYS A 1 210 ? 38.621 -20.901 5.069 1.00 3.91 210 LYS A O 1
ATOM 1615 N N . LEU A 1 211 ? 40.754 -20.310 5.283 1.00 3.90 211 LEU A N 1
ATOM 1616 C CA . LEU A 1 211 ? 40.464 -18.960 4.870 1.00 3.24 211 LEU A CA 1
ATOM 1617 C C . LEU A 1 211 ? 39.924 -18.940 3.441 1.00 3.80 211 LEU A C 1
ATOM 1618 O O . LEU A 1 211 ? 39.060 -18.127 3.121 1.00 3.27 211 LEU A O 1
ATOM 1623 N N . LEU A 1 212 ? 40.449 -19.832 2.566 1.00 3.73 212 LEU A N 1
ATOM 1624 C CA . LEU A 1 212 ? 39.959 -19.876 1.202 1.00 3.78 212 LEU A CA 1
ATOM 1625 C C . LEU A 1 212 ? 38.459 -20.226 1.224 1.00 2.86 212 LEU A C 1
ATOM 1626 O O . LEU A 1 212 ? 37.641 -19.563 0.562 1.00 3.84 212 LEU A O 1
ATOM 1631 N N . GLU A 1 213 ? 38.070 -21.235 1.995 1.00 3.96 213 GLU A N 1
ATOM 1632 C CA . GLU A 1 213 ? 36.639 -21.567 2.118 1.00 5.18 213 GLU A CA 1
ATOM 1633 C C . GLU A 1 213 ? 35.814 -20.407 2.736 1.00 4.38 213 GLU A C 1
ATOM 1634 O O . GLU A 1 213 ? 34.694 -20.147 2.320 1.00 3.20 213 GLU A O 1
ATOM 1640 N N . TYR A 1 214 ? 36.383 -19.714 3.708 1.00 2.27 214 TYR A N 1
ATOM 1641 C CA . TYR A 1 214 ? 35.713 -18.575 4.308 1.00 2.96 214 TYR A CA 1
ATOM 1642 C C . TYR A 1 214 ? 35.441 -17.476 3.295 1.00 3.27 214 TYR A C 1
ATOM 1643 O O . TYR A 1 214 ? 34.355 -16.914 3.297 1.00 4.86 214 TYR A O 1
ATOM 1652 N N . VAL A 1 215 ? 36.424 -17.157 2.450 1.00 3.16 215 VAL A N 1
ATOM 1653 C CA . VAL A 1 215 ? 36.223 -16.119 1.445 1.00 3.29 215 VAL A CA 1
ATOM 1654 C C . VAL A 1 215 ? 35.088 -16.495 0.498 1.00 2.77 215 VAL A C 1
ATOM 1655 O O . VAL A 1 215 ? 34.243 -15.683 0.167 1.00 2.47 215 VAL A O 1
ATOM 1659 N N . LYS A 1 216 ? 35.072 -17.739 0.117 1.00 4.12 216 LYS A N 1
ATOM 1660 C CA . LYS A 1 216 ? 34.005 -18.271 -0.728 1.00 5.24 216 LYS A CA 1
ATOM 1661 C C . LYS A 1 216 ? 32.632 -18.118 -0.039 1.00 5.31 216 LYS A C 1
ATOM 1662 O O . LYS A 1 216 ? 31.655 -17.679 -0.647 1.00 5.12 216 LYS A O 1
ATOM 1668 N N . TRP A 1 217 ? 32.587 -18.527 1.210 1.00 4.61 217 TRP A N 1
ATOM 1669 C CA . TRP A 1 217 ? 31.412 -18.386 2.028 1.00 5.47 217 TRP A CA 1
ATOM 1670 C C . TRP A 1 217 ? 30.918 -16.921 2.097 1.00 4.72 217 TRP A C 1
ATOM 1671 O O . TRP A 1 217 ? 29.729 -16.640 1.938 1.00 5.41 217 TRP A O 1
ATOM 1682 N N . LEU A 1 218 ? 31.842 -15.997 2.327 1.00 3.68 218 LEU A N 1
ATOM 1683 C CA . LEU A 1 218 ? 31.501 -14.595 2.494 1.00 4.54 218 LEU A CA 1
ATOM 1684 C C . LEU A 1 218 ? 30.980 -14.040 1.203 1.00 4.75 218 LEU A C 1
ATOM 1685 O O . LEU A 1 218 ? 29.979 -13.334 1.180 1.00 2.27 218 LEU A O 1
ATOM 1690 N N . ARG A 1 219 ? 31.674 -14.352 0.107 1.00 3.99 219 ARG A N 1
ATOM 1691 C CA . ARG A 1 219 ? 31.202 -13.968 -1.234 1.00 4.97 219 ARG A CA 1
ATOM 1692 C C . ARG A 1 219 ? 29.743 -14.393 -1.498 1.00 5.05 219 ARG A C 1
ATOM 1693 O O . ARG A 1 219 ? 28.887 -13.578 -1.944 1.00 5.45 219 ARG A O 1
ATOM 1701 N N . ASP A 1 220 ? 29.482 -15.673 -1.254 1.00 5.97 220 ASP A N 1
ATOM 1702 C CA . ASP A 1 220 ? 28.147 -16.234 -1.513 1.00 7.11 220 ASP A CA 1
ATOM 1703 C C . ASP A 1 220 ? 27.098 -15.650 -0.541 1.00 7.04 220 ASP A C 1
ATOM 1704 O O . ASP A 1 220 ? 25.917 -15.468 -0.920 1.00 4.97 220 ASP A O 1
ATOM 1709 N N . ARG A 1 221 ? 27.509 -15.416 0.700 1.00 4.49 221 ARG A N 1
ATOM 1710 C CA . ARG A 1 221 ? 26.608 -14.816 1.714 1.00 5.23 221 ARG A CA 1
ATOM 1711 C C . ARG A 1 221 ? 26.122 -13.403 1.344 1.00 5.01 221 ARG A C 1
ATOM 1712 O O . ARG A 1 221 ? 24.928 -13.085 1.454 1.00 5.52 221 ARG A O 1
ATOM 1720 N N . ILE A 1 222 ? 27.066 -12.548 0.923 1.00 5.07 222 ILE A N 1
ATOM 1721 C CA . ILE A 1 222 ? 26.736 -11.253 0.410 1.00 6.27 222 ILE A CA 1
ATOM 1722 C C . ILE A 1 222 ? 25.714 -11.343 -0.760 1.00 6.51 222 ILE A C 1
ATOM 1723 O O . ILE A 1 222 ? 24.695 -10.649 -0.784 1.00 6.51 222 ILE A O 1
ATOM 1728 N N . ILE A 1 223 ? 25.995 -12.194 -1.701 1.00 6.43 223 ILE A N 1
ATOM 1729 C CA . ILE A 1 223 ? 25.119 -12.348 -2.827 1.00 8.69 223 ILE A CA 1
ATOM 1730 C C . ILE A 1 223 ? 23.718 -12.825 -2.393 1.00 8.69 223 ILE A C 1
ATOM 1731 O O . ILE A 1 223 ? 22.692 -12.306 -2.864 1.00 7.64 223 ILE A O 1
ATOM 1736 N N . LYS A 1 224 ? 23.681 -13.717 -1.416 1.00 8.80 224 LYS A N 1
ATOM 1737 C CA . LYS A 1 224 ? 22.422 -14.255 -0.926 1.00 10.09 224 LYS A CA 1
ATOM 1738 C C . LYS A 1 224 ? 21.595 -13.253 -0.142 1.00 10.50 224 LYS A C 1
ATOM 1739 O O . LYS A 1 224 ? 20.407 -13.116 -0.408 1.00 9.84 224 LYS A O 1
ATOM 1745 N N . LEU A 1 225 ? 22.218 -12.507 0.753 1.00 9.98 225 LEU A N 1
ATOM 1746 C CA . LEU A 1 225 ? 21.482 -11.662 1.669 1.00 10.77 225 LEU A CA 1
ATOM 1747 C C . LEU A 1 225 ? 21.283 -10.225 1.243 1.00 10.76 225 LEU A C 1
ATOM 1748 O O . LEU A 1 225 ? 20.432 -9.554 1.819 1.00 10.59 225 LEU A O 1
ATOM 1753 N N . ARG A 1 226 ? 22.083 -9.708 0.297 1.00 9.37 226 ARG A N 1
ATOM 1754 C CA . ARG A 1 226 ? 22.027 -8.256 0.031 1.00 10.68 226 ARG A CA 1
ATOM 1755 C C . ARG A 1 226 ? 20.671 -7.807 -0.441 1.00 11.88 226 ARG A C 1
ATOM 1756 O O . ARG A 1 226 ? 20.066 -8.475 -1.232 1.00 9.76 226 ARG A O 1
ATOM 1764 N N . VAL A 1 227 ? 20.221 -6.673 0.076 1.00 14.79 227 VAL A N 1
ATOM 1765 C CA . VAL A 1 227 ? 18.948 -6.099 -0.314 1.00 18.64 227 VAL A CA 1
ATOM 1766 C C . VAL A 1 227 ? 18.989 -5.539 -1.747 1.00 19.79 227 VAL A C 1
ATOM 1767 O O . VAL A 1 227 ? 17.995 -5.581 -2.472 1.00 21.74 227 VAL A O 1
ATOM 1771 N N . ARG A 1 228 ? 20.110 -4.996 -2.170 1.00 19.06 228 ARG A N 1
ATOM 1772 C CA . ARG A 1 228 ? 20.175 -4.540 -3.532 1.00 19.85 228 ARG A CA 1
ATOM 1773 C C . ARG A 1 228 ? 21.372 -5.164 -4.243 1.00 19.03 228 ARG A C 1
ATOM 1774 O O . ARG A 1 228 ? 22.441 -5.376 -3.674 1.00 16.08 228 ARG A O 1
ATOM 1782 N N . GLU A 1 229 ? 21.154 -5.475 -5.501 1.00 18.96 229 GLU A N 1
ATOM 1783 C CA . GLU A 1 229 ? 22.137 -6.168 -6.309 1.00 20.69 229 GLU A CA 1
ATOM 1784 C C . GLU A 1 229 ? 23.398 -5.360 -6.523 1.00 19.27 229 GLU A C 1
ATOM 1785 O O . GLU A 1 229 ? 24.452 -5.909 -6.738 1.00 21.52 229 GLU A O 1
ATOM 1791 N N . ASP A 1 230 ? 23.306 -4.059 -6.410 1.00 17.99 230 ASP A N 1
ATOM 1792 C CA . ASP A 1 230 ? 24.484 -3.236 -6.576 1.00 18.34 230 ASP A CA 1
ATOM 1793 C C . ASP A 1 230 ? 25.285 -2.990 -5.280 1.00 17.06 230 ASP A C 1
ATOM 1794 O O . ASP A 1 230 ? 26.230 -2.202 -5.288 1.00 17.36 230 ASP A O 1
ATOM 1799 N N . TYR A 1 231 ? 24.900 -3.644 -4.176 1.00 14.31 231 TYR A N 1
ATOM 1800 C CA . TYR A 1 231 ? 25.698 -3.590 -2.944 1.00 12.32 231 TYR A CA 1
ATOM 1801 C C . TYR A 1 231 ? 26.909 -4.515 -3.178 1.00 11.13 231 TYR A C 1
ATOM 1802 O O . TYR A 1 231 ? 26.783 -5.741 -3.352 1.00 10.01 231 TYR A O 1
ATOM 1811 N N . ALA A 1 232 ? 28.076 -3.904 -3.149 1.00 10.68 232 ALA A N 1
ATOM 1812 C CA . ALA A 1 232 ? 29.335 -4.566 -3.514 1.00 9.16 232 ALA A CA 1
ATOM 1813 C C . ALA A 1 232 ? 30.428 -3.979 -2.610 1.00 8.10 232 ALA A C 1
ATOM 1814 O O . ALA A 1 232 ? 31.165 -3.071 -2.957 1.00 7.35 232 ALA A O 1
ATOM 1816 N N . PRO A 1 233 ? 30.466 -4.477 -1.404 1.00 6.46 233 PRO A N 1
ATOM 1817 C CA . PRO A 1 233 ? 31.454 -4.035 -0.438 1.00 5.66 233 PRO A CA 1
ATOM 1818 C C . PRO A 1 233 ? 32.819 -4.629 -0.757 1.00 5.40 233 PRO A C 1
ATOM 1819 O O . PRO A 1 233 ? 32.954 -5.486 -1.600 1.00 5.29 233 PRO A O 1
ATOM 1823 N N . ILE A 1 234 ? 33.802 -4.108 -0.052 1.00 3.91 234 ILE A N 1
ATOM 1824 C CA . ILE A 1 234 ? 35.182 -4.540 -0.150 1.00 4.03 234 ILE A CA 1
ATOM 1825 C C . ILE A 1 234 ? 35.516 -5.465 1.013 1.00 3.27 234 ILE A C 1
ATOM 1826 O O . ILE A 1 234 ? 35.080 -5.197 2.122 1.00 5.01 234 ILE A O 1
ATOM 1831 N N . PHE A 1 235 ? 36.200 -6.567 0.748 1.00 3.03 235 PHE A N 1
ATOM 1832 C CA . PHE A 1 235 ? 36.600 -7.507 1.783 1.00 2.24 235 PHE A CA 1
ATOM 1833 C C . PHE A 1 235 ? 37.892 -6.963 2.428 1.00 3.15 235 PHE A C 1
ATOM 1834 O O . PHE A 1 235 ? 38.798 -6.485 1.746 1.00 4.16 235 PHE A O 1
ATOM 1842 N N . HIS A 1 236 ? 37.961 -7.053 3.743 1.00 2.68 236 HIS A N 1
ATOM 1843 C CA . HIS A 1 236 ? 39.129 -6.665 4.492 1.00 3.60 236 HIS A CA 1
ATOM 1844 C C . HIS A 1 236 ? 39.252 -7.701 5.570 1.00 3.60 236 HIS A C 1
ATOM 1845 O O . HIS A 1 236 ? 38.406 -7.775 6.450 1.00 5.02 236 HIS A O 1
ATOM 1852 N N . ILE A 1 237 ? 40.282 -8.531 5.461 1.00 2.63 237 ILE A N 1
ATOM 1853 C CA . ILE A 1 237 ? 40.461 -9.649 6.384 1.00 4.12 237 ILE A CA 1
ATOM 1854 C C . ILE A 1 237 ? 41.849 -9.512 7.018 1.00 3.73 237 ILE A C 1
ATOM 1855 O O . ILE A 1 237 ? 42.822 -9.358 6.300 1.00 3.21 237 ILE A O 1
ATOM 1860 N N . ASP A 1 238 ? 41.877 -9.571 8.354 1.00 2.85 238 ASP A N 1
ATOM 1861 C CA . ASP A 1 238 ? 43.108 -9.482 9.131 1.00 3.38 238 ASP A CA 1
ATOM 1862 C C . ASP A 1 238 ? 43.586 -10.888 9.495 1.00 3.73 238 ASP A C 1
ATOM 1863 O O . ASP A 1 238 ? 42.870 -11.643 10.165 1.00 4.83 238 ASP A O 1
ATOM 1868 N N . VAL A 1 239 ? 44.758 -11.250 9.005 1.00 2.99 239 VAL A N 1
ATOM 1869 C CA . VAL A 1 239 ? 45.325 -12.611 9.223 1.00 2.82 239 VAL A CA 1
ATOM 1870 C C . VAL A 1 239 ? 46.416 -12.695 10.252 1.00 3.04 239 VAL A C 1
ATOM 1871 O O . VAL A 1 239 ? 47.077 -13.753 10.404 1.00 4.24 239 VAL A O 1
ATOM 1875 N N . TYR A 1 240 ? 46.724 -11.566 10.905 1.00 5.01 240 TYR A N 1
ATOM 1876 C CA . TYR A 1 240 ? 47.597 -11.578 12.093 1.00 4.79 240 TYR A CA 1
ATOM 1877 C C . TYR A 1 240 ? 48.918 -12.263 11.844 1.00 4.52 240 TYR A C 1
ATOM 1878 O O . TYR A 1 240 ? 49.434 -12.994 12.702 1.00 3.89 240 TYR A O 1
ATOM 1887 N N . GLY A 1 241 ? 49.462 -12.045 10.659 1.00 4.33 241 GLY A N 1
ATOM 1888 C CA . GLY A 1 241 ? 50.720 -12.647 10.241 1.00 4.91 241 GLY A CA 1
ATOM 1889 C C . GLY A 1 241 ? 50.714 -14.119 9.887 1.00 3.93 241 GLY A C 1
ATOM 1890 O O . GLY A 1 241 ? 51.795 -14.720 9.629 1.00 4.32 241 GLY A O 1
ATOM 1891 N N . THR A 1 242 ? 49.541 -14.731 9.816 1.00 3.32 242 THR A N 1
ATOM 1892 C CA . THR A 1 242 ? 49.478 -16.134 9.548 1.00 3.95 242 THR A CA 1
ATOM 1893 C C . THR A 1 242 ? 49.825 -16.579 8.153 1.00 4.38 242 THR A C 1
ATOM 1894 O O . THR A 1 242 ? 50.264 -17.703 7.963 1.00 4.47 242 THR A O 1
ATOM 1898 N N . ILE A 1 243 ? 49.655 -15.702 7.170 1.00 4.01 243 ILE A N 1
ATOM 1899 C CA . ILE A 1 243 ? 50.011 -16.071 5.839 1.00 4.71 243 ILE A CA 1
ATOM 1900 C C . ILE A 1 243 ? 51.542 -16.201 5.782 1.00 5.85 243 ILE A C 1
ATOM 1901 O O . ILE A 1 243 ? 52.061 -17.189 5.258 1.00 6.69 243 ILE A O 1
ATOM 1906 N N . GLY A 1 244 ? 52.247 -15.262 6.393 1.00 5.30 244 GLY A N 1
ATOM 1907 C CA . GLY A 1 244 ? 53.690 -15.366 6.464 1.00 6.28 244 GLY A CA 1
ATOM 1908 C C . GLY A 1 244 ? 54.127 -16.661 7.177 1.00 6.35 244 GLY A C 1
ATOM 1909 O O . GLY A 1 244 ? 55.036 -17.366 6.738 1.00 4.76 244 GLY A O 1
ATOM 1910 N N . ALA A 1 245 ? 53.457 -16.976 8.275 1.00 6.89 245 ALA A N 1
ATOM 1911 C CA . ALA A 1 245 ? 53.809 -18.163 9.024 1.00 7.04 245 ALA A CA 1
ATOM 1912 C C . ALA A 1 245 ? 53.555 -19.431 8.212 1.00 7.46 245 ALA A C 1
ATOM 1913 O O . ALA A 1 245 ? 54.389 -20.377 8.225 1.00 6.26 245 ALA A O 1
ATOM 1915 N N . ALA A 1 246 ? 52.414 -19.492 7.533 1.00 6.76 246 ALA A N 1
ATOM 1916 C CA . ALA A 1 246 ? 52.074 -20.674 6.753 1.00 5.66 246 ALA A CA 1
ATOM 1917 C C . ALA A 1 246 ? 53.010 -20.929 5.609 1.00 6.96 246 ALA A C 1
ATOM 1918 O O . ALA A 1 246 ? 53.229 -22.083 5.257 1.00 4.60 246 ALA A O 1
ATOM 1920 N N . PHE A 1 247 ? 53.525 -19.850 5.012 1.00 6.32 247 PHE A N 1
ATOM 1921 C CA . PHE A 1 247 ? 54.338 -19.930 3.835 1.00 7.43 247 PHE A CA 1
ATOM 1922 C C . PHE A 1 247 ? 55.801 -19.514 4.030 1.00 8.22 247 PHE A C 1
ATOM 1923 O O . PHE A 1 247 ? 56.514 -19.236 3.057 1.00 7.71 247 PHE A O 1
ATOM 1931 N N . ASP A 1 248 ? 56.252 -19.553 5.278 1.00 9.25 248 ASP A N 1
ATOM 1932 C CA . ASP A 1 248 ? 57.629 -19.218 5.621 1.00 10.64 248 ASP A CA 1
ATOM 1933 C C . ASP A 1 248 ? 58.099 -17.900 5.043 1.00 9.93 248 ASP A C 1
ATOM 1934 O O . ASP A 1 248 ? 59.247 -17.764 4.656 1.00 9.10 248 ASP A O 1
ATOM 1939 N N . VAL A 1 249 ? 57.212 -16.925 5.018 1.00 7.42 249 VAL A N 1
ATOM 1940 C CA . VAL A 1 249 ? 57.473 -15.584 4.484 1.00 8.31 249 VAL A CA 1
ATOM 1941 C C . VAL A 1 249 ? 58.065 -15.625 3.096 1.00 7.90 249 VAL A C 1
ATOM 1942 O O . VAL A 1 249 ? 58.794 -14.718 2.691 1.00 8.04 249 VAL A O 1
ATOM 1946 N N . ASP A 1 250 ? 57.725 -16.663 2.345 1.00 7.14 250 ASP A N 1
ATOM 1947 C CA . ASP A 1 250 ? 58.191 -16.753 0.983 1.00 8.52 250 ASP A CA 1
ATOM 1948 C C . ASP A 1 250 ? 57.349 -15.808 0.142 1.00 8.16 250 ASP A C 1
ATOM 1949 O O . ASP A 1 250 ? 56.148 -16.015 0.004 1.00 6.93 250 ASP A O 1
ATOM 1954 N N . ILE A 1 251 ? 57.971 -14.749 -0.389 1.00 7.42 251 ILE A N 1
ATOM 1955 C CA . ILE A 1 251 ? 57.225 -13.728 -1.129 1.00 7.41 251 ILE A CA 1
ATOM 1956 C C . ILE A 1 251 ? 56.361 -14.338 -2.277 1.00 7.26 251 ILE A C 1
ATOM 1957 O O . ILE A 1 251 ? 55.147 -14.037 -2.398 1.00 5.99 251 ILE A O 1
ATOM 1962 N N . LYS A 1 252 ? 56.950 -15.211 -3.088 1.00 6.96 252 LYS A N 1
ATOM 1963 C CA . LYS A 1 252 ? 56.208 -15.801 -4.192 1.00 7.60 252 LYS A CA 1
ATOM 1964 C C . LYS A 1 252 ? 55.054 -16.671 -3.728 1.00 6.16 252 LYS A C 1
ATOM 1965 O O . LYS A 1 252 ? 53.973 -16.681 -4.315 1.00 6.25 252 LYS A O 1
ATOM 1971 N N . ALA A 1 253 ? 55.308 -17.465 -2.715 1.00 4.90 253 ALA A N 1
ATOM 1972 C CA . ALA A 1 253 ? 54.304 -18.382 -2.237 1.00 5.71 253 ALA A CA 1
ATOM 1973 C C . ALA A 1 253 ? 53.163 -17.592 -1.632 1.00 4.74 253 ALA A C 1
ATOM 1974 O O . ALA A 1 253 ? 51.970 -17.940 -1.808 1.00 4.39 253 ALA A O 1
ATOM 1976 N N . MET A 1 254 ? 53.497 -16.539 -0.899 1.00 4.26 254 MET A N 1
ATOM 1977 C CA . MET A 1 254 ? 52.444 -15.708 -0.288 1.00 3.98 254 MET A CA 1
ATOM 1978 C C . MET A 1 254 ? 51.595 -15.048 -1.363 1.00 3.98 254 MET A C 1
ATOM 1979 O O . MET A 1 254 ? 50.345 -14.931 -1.208 1.00 4.69 254 MET A O 1
ATOM 1984 N N . ALA A 1 255 ? 52.268 -14.543 -2.410 1.00 3.08 255 ALA A N 1
ATOM 1985 C CA . ALA A 1 255 ? 51.576 -13.905 -3.516 1.00 3.93 255 ALA A CA 1
ATOM 1986 C C . ALA A 1 255 ? 50.622 -14.897 -4.237 1.00 4.48 255 ALA A C 1
ATOM 1987 O O . ALA A 1 255 ? 49.496 -14.553 -4.609 1.00 4.42 255 ALA A O 1
ATOM 1989 N N . ASP A 1 256 ? 51.113 -16.095 -4.453 1.00 4.63 256 ASP A N 1
ATOM 1990 C CA . ASP A 1 256 ? 50.303 -17.126 -5.091 1.00 5.53 256 ASP A CA 1
ATOM 1991 C C . ASP A 1 256 ? 49.040 -17.399 -4.253 1.00 4.62 256 ASP A C 1
ATOM 1992 O O . ASP A 1 256 ? 47.914 -17.571 -4.752 1.00 4.32 256 ASP A O 1
ATOM 1997 N N . TYR A 1 257 ? 49.224 -17.483 -2.958 1.00 4.44 257 TYR A N 1
ATOM 1998 C CA . TYR A 1 257 ? 48.078 -17.764 -2.115 1.00 4.19 257 TYR A CA 1
ATOM 1999 C C . TYR A 1 257 ? 47.047 -16.622 -2.130 1.00 4.75 257 TYR A C 1
ATOM 2000 O O . TYR A 1 257 ? 45.852 -16.840 -2.309 1.00 3.69 257 TYR A O 1
ATOM 2009 N N . ILE A 1 258 ? 47.530 -15.401 -2.025 1.00 3.76 258 ILE A N 1
ATOM 2010 C CA . ILE A 1 258 ? 46.683 -14.261 -2.007 1.00 4.96 258 ILE A CA 1
ATOM 2011 C C . ILE A 1 258 ? 45.976 -14.132 -3.336 1.00 6.22 258 ILE A C 1
ATOM 2012 O O . ILE A 1 258 ? 44.815 -13.738 -3.372 1.00 5.56 258 ILE A O 1
ATOM 2017 N N . GLN A 1 259 ? 46.668 -14.464 -4.408 1.00 6.14 259 GLN A N 1
ATOM 2018 C CA . GLN A 1 259 ? 46.035 -14.484 -5.711 1.00 6.44 259 GLN A CA 1
ATOM 2019 C C . GLN A 1 259 ? 44.860 -15.442 -5.677 1.00 6.06 259 GLN A C 1
ATOM 2020 O O . GLN A 1 259 ? 43.815 -15.119 -6.198 1.00 4.13 259 GLN A O 1
ATOM 2026 N N . THR A 1 260 ? 45.000 -16.626 -5.100 1.00 5.61 260 THR A N 1
ATOM 2027 C CA . THR A 1 260 ? 43.849 -17.514 -5.111 1.00 6.26 260 THR A CA 1
ATOM 2028 C C . THR A 1 260 ? 42.736 -16.961 -4.264 1.00 5.69 260 THR A C 1
ATOM 2029 O O . THR A 1 260 ? 41.541 -17.193 -4.564 1.00 5.50 260 THR A O 1
ATOM 2033 N N . LEU A 1 261 ? 43.082 -16.263 -3.183 1.00 5.09 261 LEU A N 1
ATOM 2034 C CA . LEU A 1 261 ? 42.034 -15.638 -2.382 1.00 4.28 261 LEU A CA 1
ATOM 2035 C C . LEU A 1 261 ? 41.261 -14.582 -3.175 1.00 4.81 261 LEU A C 1
ATOM 2036 O O . LEU A 1 261 ? 40.027 -14.535 -3.050 1.00 5.76 261 LEU A O 1
ATOM 2041 N N . ALA A 1 262 ? 41.977 -13.722 -3.898 1.00 4.12 262 ALA A N 1
ATOM 2042 C CA . ALA A 1 262 ? 41.363 -12.666 -4.701 1.00 4.27 262 ALA A CA 1
ATOM 2043 C C . ALA A 1 262 ? 40.464 -13.277 -5.772 1.00 5.09 262 ALA A C 1
ATOM 2044 O O . ALA A 1 262 ? 39.411 -12.742 -6.068 1.00 4.93 262 ALA A O 1
ATOM 2046 N N . GLU A 1 263 ? 40.879 -14.412 -6.340 1.00 5.91 263 GLU A N 1
ATOM 2047 C CA . GLU A 1 263 ? 40.078 -15.103 -7.350 1.00 8.04 263 GLU A CA 1
ATOM 2048 C C . GLU A 1 263 ? 38.790 -15.659 -6.755 1.00 7.83 263 GLU A C 1
ATOM 2049 O O . GLU A 1 263 ? 37.697 -15.578 -7.360 1.00 8.01 263 GLU A O 1
ATOM 2055 N N . ALA A 1 264 ? 38.894 -16.161 -5.533 1.00 6.59 264 ALA A N 1
ATOM 2056 C CA . ALA A 1 264 ? 37.728 -16.644 -4.822 1.00 6.39 264 ALA A CA 1
ATOM 2057 C C . ALA A 1 264 ? 36.779 -15.507 -4.393 1.00 6.57 264 ALA A C 1
ATOM 2058 O O . ALA A 1 264 ? 35.602 -15.738 -4.289 1.00 6.43 264 ALA A O 1
ATOM 2060 N N . ALA A 1 265 ? 37.307 -14.324 -4.072 1.00 5.47 265 ALA A N 1
ATOM 2061 C CA . ALA A 1 265 ? 36.476 -13.210 -3.644 1.00 5.27 265 ALA A CA 1
ATOM 2062 C C . ALA A 1 265 ? 35.699 -12.552 -4.766 1.00 5.29 265 ALA A C 1
ATOM 2063 O O . ALA A 1 265 ? 34.725 -11.878 -4.514 1.00 3.97 265 ALA A O 1
ATOM 2065 N N . LYS A 1 266 ? 36.182 -12.698 -5.987 1.00 6.84 266 LYS A N 1
ATOM 2066 C CA . LYS A 1 266 ? 35.534 -12.146 -7.166 1.00 8.75 266 LYS A CA 1
ATOM 2067 C C . LYS A 1 266 ? 34.053 -12.468 -7.101 1.00 7.97 266 LYS A C 1
ATOM 2068 O O . LYS A 1 266 ? 33.670 -13.629 -6.935 1.00 8.40 266 LYS A O 1
ATOM 2074 N N . PRO A 1 267 ? 33.185 -11.505 -7.315 1.00 8.66 267 PRO A N 1
ATOM 2075 C CA . PRO A 1 267 ? 33.494 -10.156 -7.810 1.00 8.81 267 PRO A CA 1
ATOM 2076 C C . PRO A 1 267 ? 33.798 -9.069 -6.764 1.00 8.99 267 PRO A C 1
ATOM 2077 O O . PRO A 1 267 ? 33.697 -7.884 -7.053 1.00 8.47 267 PRO A O 1
ATOM 2081 N N . PHE A 1 268 ? 34.166 -9.450 -5.567 1.00 7.17 268 PHE A N 1
ATOM 2082 C CA . PHE A 1 268 ? 34.505 -8.465 -4.582 1.00 6.21 268 PHE A CA 1
ATOM 2083 C C . PHE A 1 268 ? 36.009 -8.316 -4.500 1.00 6.44 268 PHE A C 1
ATOM 2084 O O . PHE A 1 268 ? 36.764 -9.302 -4.649 1.00 5.85 268 PHE A O 1
ATOM 2092 N N . HIS A 1 269 ? 36.428 -7.095 -4.223 1.00 6.23 269 HIS A N 1
ATOM 2093 C CA . HIS A 1 269 ? 37.826 -6.762 -4.077 1.00 6.67 269 HIS A CA 1
ATOM 2094 C C . HIS A 1 269 ? 38.313 -7.171 -2.678 1.00 5.44 269 HIS A C 1
ATOM 2095 O O . HIS A 1 269 ? 37.586 -7.069 -1.710 1.00 6.44 269 HIS A O 1
ATOM 2102 N N . LEU A 1 270 ? 39.573 -7.551 -2.592 1.00 5.07 270 LEU A N 1
ATOM 2103 C CA . LEU A 1 270 ? 40.154 -8.046 -1.354 1.00 3.96 270 LEU A CA 1
ATOM 2104 C C . LEU A 1 270 ? 41.317 -7.203 -0.811 1.00 3.89 270 LEU A C 1
ATOM 2105 O O . LEU A 1 270 ? 42.275 -6.871 -1.566 1.00 3.53 270 LEU A O 1
ATOM 2110 N N . ARG A 1 271 ? 41.263 -6.943 0.498 1.00 2.69 271 ARG A N 1
ATOM 2111 C CA . ARG A 1 271 ? 42.327 -6.308 1.275 1.00 3.65 271 ARG A CA 1
ATOM 2112 C C . ARG A 1 271 ? 42.707 -7.296 2.363 1.00 4.26 271 ARG A C 1
ATOM 2113 O O . ARG A 1 271 ? 41.826 -7.897 3.023 1.00 4.30 271 ARG A O 1
ATOM 2121 N N . ILE A 1 272 ? 43.999 -7.562 2.475 1.00 3.36 272 ILE A N 1
ATOM 2122 C CA . ILE A 1 272 ? 44.516 -8.455 3.517 1.00 3.96 272 ILE A CA 1
ATOM 2123 C C . ILE A 1 272 ? 45.377 -7.620 4.472 1.00 4.42 272 ILE A C 1
ATOM 2124 O O . ILE A 1 272 ? 46.401 -7.052 4.063 1.00 4.43 272 ILE A O 1
ATOM 2129 N N . GLU A 1 273 ? 44.965 -7.551 5.738 1.00 3.76 273 GLU A N 1
ATOM 2130 C CA . GLU A 1 273 ? 45.723 -6.835 6.752 1.00 3.75 273 GLU A CA 1
ATOM 2131 C C . GLU A 1 273 ? 46.697 -7.768 7.452 1.00 5.85 273 GLU A C 1
ATOM 2132 O O . GLU A 1 273 ? 46.357 -8.925 7.727 1.00 5.04 273 GLU A O 1
ATOM 2138 N N . GLY A 1 274 ? 47.928 -7.288 7.677 1.00 5.94 274 GLY A N 1
ATOM 2139 C CA . GLY A 1 274 ? 48.943 -8.072 8.352 1.00 5.52 274 GLY A CA 1
ATOM 2140 C C . GLY A 1 274 ? 49.307 -9.426 7.755 1.00 5.09 274 GLY A C 1
ATOM 2141 O O . GLY A 1 274 ? 49.317 -10.453 8.483 1.00 5.61 274 GLY A O 1
ATOM 2142 N N . PRO A 1 275 ? 49.604 -9.518 6.454 1.00 6.27 275 PRO A N 1
ATOM 2143 C CA . PRO A 1 275 ? 49.884 -10.848 5.883 1.00 5.29 275 PRO A CA 1
ATOM 2144 C C . PRO A 1 275 ? 51.020 -11.563 6.589 1.00 5.71 275 PRO A C 1
ATOM 2145 O O . PRO A 1 275 ? 50.889 -12.760 6.842 1.00 4.15 275 PRO A O 1
ATOM 2149 N N . MET A 1 276 ? 52.102 -10.836 6.888 1.00 3.89 276 MET A N 1
ATOM 2150 C CA . MET A 1 276 ? 53.190 -11.369 7.670 1.00 4.75 276 MET A CA 1
ATOM 2151 C C . MET A 1 276 ? 53.364 -10.503 8.919 1.00 4.53 276 MET A C 1
ATOM 2152 O O . MET A 1 276 ? 52.847 -9.374 9.053 1.00 5.15 276 MET A O 1
ATOM 2157 N N . ASP A 1 277 ? 54.049 -11.060 9.897 1.00 6.68 277 ASP A N 1
ATOM 2158 C CA . ASP A 1 277 ? 54.404 -10.309 11.087 1.00 7.36 277 ASP A CA 1
ATOM 2159 C C . ASP A 1 277 ? 55.771 -10.842 11.508 1.00 7.56 277 ASP A C 1
ATOM 2160 O O . ASP A 1 277 ? 55.876 -11.843 12.207 1.00 7.21 277 ASP A O 1
ATOM 2165 N N . VAL A 1 278 ? 56.837 -10.184 11.070 1.00 6.49 278 VAL A N 1
ATOM 2166 C CA . VAL A 1 278 ? 58.177 -10.735 11.304 1.00 5.91 278 VAL A CA 1
ATOM 2167 C C . VAL A 1 278 ? 58.871 -10.125 12.546 1.00 5.87 278 VAL A C 1
ATOM 2168 O O . VAL A 1 278 ? 58.207 -9.603 13.412 1.00 4.44 278 VAL A O 1
ATOM 2172 N N . GLU A 1 279 ? 60.192 -10.176 12.607 1.00 7.01 279 GLU A N 1
ATOM 2173 C CA . GLU A 1 279 ? 60.884 -9.903 13.872 1.00 8.99 279 GLU A CA 1
ATOM 2174 C C . GLU A 1 279 ? 61.341 -8.500 14.188 1.00 8.15 279 GLU A C 1
ATOM 2175 O O . GLU A 1 279 ? 61.790 -8.245 15.308 1.00 7.66 279 GLU A O 1
ATOM 2181 N N . ASP A 1 280 ? 61.263 -7.578 13.240 1.00 7.32 280 ASP A N 1
ATOM 2182 C CA . ASP A 1 280 ? 61.606 -6.189 13.581 1.00 7.03 280 ASP A CA 1
ATOM 2183 C C . ASP A 1 280 ? 60.931 -5.269 12.553 1.00 6.33 280 ASP A C 1
ATOM 2184 O O . ASP A 1 280 ? 60.506 -5.716 11.475 1.00 5.96 280 ASP A O 1
ATOM 2189 N N . ARG A 1 281 ? 60.807 -4.002 12.864 1.00 5.45 281 ARG A N 1
ATOM 2190 C CA . ARG A 1 281 ? 60.134 -3.067 11.953 1.00 5.40 281 ARG A CA 1
ATOM 2191 C C . ARG A 1 281 ? 60.773 -3.010 10.549 1.00 5.88 281 ARG A C 1
ATOM 2192 O O . ARG A 1 281 ? 60.067 -2.991 9.519 1.00 5.59 281 ARG A O 1
ATOM 2200 N N . GLN A 1 282 ? 62.094 -2.967 10.490 1.00 5.78 282 GLN A N 1
ATOM 2201 C CA . GLN A 1 282 ? 62.800 -2.901 9.212 1.00 6.61 282 GLN A CA 1
ATOM 2202 C C . GLN A 1 282 ? 62.388 -4.075 8.291 1.00 6.69 282 GLN A C 1
ATOM 2203 O O . GLN A 1 282 ? 62.015 -3.842 7.154 1.00 6.10 282 GLN A O 1
ATOM 2209 N N . LYS A 1 283 ? 62.413 -5.301 8.824 1.00 5.83 283 LYS A N 1
ATOM 2210 C CA . LYS A 1 283 ? 62.118 -6.481 8.011 1.00 5.57 283 LYS A CA 1
ATOM 2211 C C . LYS A 1 283 ? 60.611 -6.590 7.738 1.00 4.31 283 LYS A C 1
ATOM 2212 O O . LYS A 1 283 ? 60.219 -7.178 6.747 1.00 4.79 283 LYS A O 1
ATOM 2218 N N . GLN A 1 284 ? 59.777 -6.014 8.592 1.00 4.07 284 GLN A N 1
ATOM 2219 C CA . GLN A 1 284 ? 58.322 -5.964 8.315 1.00 4.43 284 GLN A CA 1
ATOM 2220 C C . GLN A 1 284 ? 58.085 -5.053 7.117 1.00 4.50 284 GLN A C 1
ATOM 2221 O O . GLN A 1 284 ? 57.321 -5.375 6.190 1.00 2.89 284 GLN A O 1
ATOM 2227 N N . MET A 1 285 ? 58.767 -3.917 7.137 1.00 3.62 285 MET A N 1
ATOM 2228 C CA . MET A 1 285 ? 58.671 -2.989 6.041 1.00 4.35 285 MET A CA 1
ATOM 2229 C C . MET A 1 285 ? 59.131 -3.679 4.757 1.00 3.64 285 MET A C 1
ATOM 2230 O O . MET A 1 285 ? 58.455 -3.572 3.775 1.00 3.62 285 MET A O 1
ATOM 2235 N N . GLU A 1 286 ? 60.288 -4.360 4.765 1.00 3.40 286 GLU A N 1
ATOM 2236 C CA . GLU A 1 286 ? 60.799 -5.001 3.575 1.00 3.30 286 GLU A CA 1
ATOM 2237 C C . GLU A 1 286 ? 59.851 -6.041 2.995 1.00 2.79 286 GLU A C 1
ATOM 2238 O O . GLU A 1 286 ? 59.613 -6.043 1.790 1.00 3.37 286 GLU A O 1
ATOM 2244 N N . ALA A 1 287 ? 59.279 -6.857 3.862 1.00 2.21 287 ALA A N 1
ATOM 2245 C CA . ALA A 1 287 ? 58.379 -7.958 3.467 1.00 3.14 287 ALA A CA 1
ATOM 2246 C C . ALA A 1 287 ? 57.079 -7.438 2.886 1.00 3.58 287 ALA A C 1
ATOM 2247 O O . ALA A 1 287 ? 56.591 -7.928 1.868 1.00 3.97 287 ALA A O 1
ATOM 2249 N N . MET A 1 288 ? 56.544 -6.384 3.511 1.00 2.91 288 MET A N 1
ATOM 2250 C CA . MET A 1 288 ? 55.332 -5.738 2.976 1.00 2.92 288 MET A CA 1
ATOM 2251 C C . MET A 1 288 ? 55.624 -5.112 1.627 1.00 2.84 288 MET A C 1
ATOM 2252 O O . MET A 1 288 ? 54.893 -5.253 0.665 1.00 3.63 288 MET A O 1
ATOM 2257 N N . ARG A 1 289 ? 56.718 -4.366 1.568 1.00 3.90 289 ARG A N 1
ATOM 2258 C CA . ARG A 1 289 ? 57.168 -3.765 0.312 1.00 3.43 289 ARG A CA 1
ATOM 2259 C C . ARG A 1 289 ? 57.269 -4.791 -0.836 1.00 3.91 289 ARG A C 1
ATOM 2260 O O . ARG A 1 289 ? 56.758 -4.610 -1.929 1.00 4.77 289 ARG A O 1
ATOM 2268 N N . ASP A 1 290 ? 57.955 -5.866 -0.561 1.00 2.91 290 ASP A N 1
ATOM 2269 C CA . ASP A 1 290 ? 58.252 -6.844 -1.568 1.00 4.15 290 ASP A CA 1
ATOM 2270 C C . ASP A 1 290 ? 57.044 -7.658 -1.924 1.00 3.85 290 ASP A C 1
ATOM 2271 O O . ASP A 1 290 ? 56.893 -8.067 -3.063 1.00 4.25 290 ASP A O 1
ATOM 2276 N N . LEU A 1 291 ? 56.164 -7.866 -0.959 1.00 3.62 291 LEU A N 1
ATOM 2277 C CA . LEU A 1 291 ? 54.953 -8.615 -1.270 1.00 3.49 291 LEU A CA 1
ATOM 2278 C C . LEU A 1 291 ? 54.034 -7.750 -2.106 1.00 4.29 291 LEU A C 1
ATOM 2279 O O . LEU A 1 291 ? 53.445 -8.207 -3.077 1.00 4.30 291 LEU A O 1
ATOM 2284 N N . ARG A 1 292 ? 53.941 -6.473 -1.764 1.00 4.64 292 ARG A N 1
ATOM 2285 C CA . ARG A 1 292 ? 53.168 -5.553 -2.605 1.00 4.85 292 ARG A CA 1
ATOM 2286 C C . ARG A 1 292 ? 53.774 -5.502 -4.028 1.00 5.74 292 ARG A C 1
ATOM 2287 O O . ARG A 1 292 ? 53.055 -5.572 -5.037 1.00 5.81 292 ARG A O 1
ATOM 2295 N N . ALA A 1 293 ? 55.098 -5.392 -4.090 1.00 6.77 293 ALA A N 1
ATOM 2296 C CA . ALA A 1 293 ? 55.794 -5.302 -5.373 1.00 7.10 293 ALA A CA 1
ATOM 2297 C C . ALA A 1 293 ? 55.447 -6.515 -6.250 1.00 7.06 293 ALA A C 1
ATOM 2298 O O . ALA A 1 293 ? 55.197 -6.401 -7.455 1.00 5.92 293 ALA A O 1
ATOM 2300 N N . GLU A 1 294 ? 55.429 -7.681 -5.631 1.00 6.18 294 GLU A N 1
ATOM 2301 C CA . GLU A 1 294 ? 55.112 -8.883 -6.363 1.00 6.34 294 GLU A CA 1
ATOM 2302 C C . GLU A 1 294 ? 53.662 -8.921 -6.839 1.00 5.99 294 GLU A C 1
ATOM 2303 O O . GLU A 1 294 ? 53.391 -9.274 -7.994 1.00 5.79 294 GLU A O 1
ATOM 2309 N N . LEU A 1 295 ? 52.704 -8.608 -5.957 1.00 6.03 295 LEU A N 1
ATOM 2310 C CA . LEU A 1 295 ? 51.305 -8.574 -6.369 1.00 6.09 295 LEU A CA 1
ATOM 2311 C C . LEU A 1 295 ? 51.066 -7.549 -7.469 1.00 8.33 295 LEU A C 1
ATOM 2312 O O . LEU A 1 295 ? 50.397 -7.834 -8.457 1.00 8.74 295 LEU A O 1
ATOM 2317 N N . ASP A 1 296 ? 51.633 -6.364 -7.307 1.00 8.27 296 ASP A N 1
ATOM 2318 C CA . ASP A 1 296 ? 51.454 -5.293 -8.292 1.00 9.99 296 ASP A CA 1
ATOM 2319 C C . ASP A 1 296 ? 52.074 -5.728 -9.605 1.00 10.21 296 ASP A C 1
ATOM 2320 O O . ASP A 1 296 ? 51.490 -5.540 -10.662 1.00 10.67 296 ASP A O 1
ATOM 2325 N N . GLY A 1 297 ? 53.246 -6.335 -9.540 1.00 11.03 297 GLY A N 1
ATOM 2326 C CA . GLY A 1 297 ? 53.928 -6.720 -10.756 1.00 11.73 297 GLY A CA 1
ATOM 2327 C C . GLY A 1 297 ? 53.135 -7.768 -11.533 1.00 12.15 297 GLY A C 1
ATOM 2328 O O . GLY A 1 297 ? 53.211 -7.834 -12.763 1.00 12.91 297 GLY A O 1
ATOM 2329 N N . ARG A 1 298 ? 52.414 -8.601 -10.808 1.00 11.57 298 ARG A N 1
ATOM 2330 C CA . ARG A 1 298 ? 51.586 -9.633 -11.401 1.00 12.90 298 ARG A CA 1
ATOM 2331 C C . ARG A 1 298 ? 50.267 -9.110 -11.931 1.00 12.79 298 ARG A C 1
ATOM 2332 O O . ARG A 1 298 ? 49.616 -9.782 -12.745 1.00 13.21 298 ARG A O 1
ATOM 2340 N N . GLY A 1 299 ? 49.892 -7.919 -11.480 1.00 11.46 299 GLY A N 1
ATOM 2341 C CA . GLY A 1 299 ? 48.630 -7.313 -11.829 1.00 12.07 299 GLY A CA 1
ATOM 2342 C C . GLY A 1 299 ? 47.532 -7.954 -10.995 1.00 12.21 299 GLY A C 1
ATOM 2343 O O . GLY A 1 299 ? 46.404 -8.062 -11.432 1.00 11.81 299 GLY A O 1
ATOM 2344 N N . VAL A 1 300 ? 47.887 -8.494 -9.841 1.00 11.76 300 VAL A N 1
ATOM 2345 C CA . VAL A 1 300 ? 46.881 -9.045 -8.954 1.00 11.60 300 VAL A CA 1
ATOM 2346 C C . VAL A 1 300 ? 46.323 -7.890 -8.134 1.00 12.52 300 VAL A C 1
ATOM 2347 O O . VAL A 1 300 ? 47.037 -7.368 -7.319 1.00 12.33 300 VAL A O 1
ATOM 2351 N N . ASP A 1 301 ? 45.072 -7.523 -8.366 1.00 13.23 301 ASP A N 1
ATOM 2352 C CA . ASP A 1 301 ? 44.404 -6.418 -7.664 1.00 15.53 301 ASP A CA 1
ATOM 2353 C C . ASP A 1 301 ? 43.816 -6.834 -6.309 1.00 14.45 301 ASP A C 1
ATOM 2354 O O . ASP A 1 301 ? 42.589 -6.841 -6.110 1.00 16.12 301 ASP A O 1
ATOM 2359 N N . ALA A 1 302 ? 44.732 -7.122 -5.381 1.00 12.98 302 ALA A N 1
ATOM 2360 C CA . ALA A 1 302 ? 44.462 -7.377 -3.985 1.00 11.20 302 ALA A CA 1
ATOM 2361 C C . ALA A 1 302 ? 45.361 -6.406 -3.217 1.00 10.61 302 ALA A C 1
ATOM 2362 O O . ALA A 1 302 ? 46.516 -6.216 -3.601 1.00 11.49 302 ALA A O 1
ATOM 2364 N N . GLU A 1 303 ? 44.869 -5.784 -2.144 1.00 7.25 303 GLU A N 1
ATOM 2365 C CA . GLU A 1 303 ? 45.687 -4.824 -1.417 1.00 6.03 303 GLU A CA 1
ATOM 2366 C C . GLU A 1 303 ? 46.163 -5.379 -0.085 1.00 5.96 303 GLU A C 1
ATOM 2367 O O . GLU A 1 303 ? 45.527 -6.242 0.505 1.00 3.20 303 GLU A O 1
ATOM 2373 N N . LEU A 1 304 ? 47.311 -4.881 0.369 1.00 4.83 304 LEU A N 1
ATOM 2374 C CA . LEU A 1 304 ? 47.846 -5.246 1.644 1.00 5.31 304 LEU A CA 1
ATOM 2375 C C . LEU A 1 304 ? 47.688 -4.033 2.578 1.00 5.02 304 LEU A C 1
ATOM 2376 O O . LEU A 1 304 ? 48.021 -2.886 2.162 1.00 4.62 304 LEU A O 1
ATOM 2381 N N . VAL A 1 305 ? 47.288 -4.296 3.820 1.00 4.58 305 VAL A N 1
ATOM 2382 C CA . VAL A 1 305 ? 47.137 -3.281 4.858 1.00 5.42 305 VAL A CA 1
ATOM 2383 C C . VAL 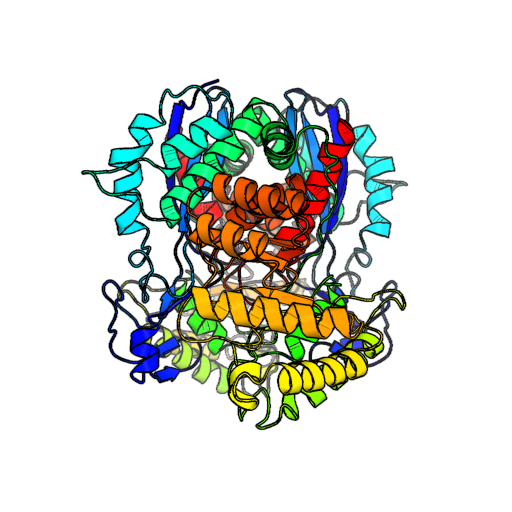A 1 305 ? 48.164 -3.503 5.957 1.00 7.45 305 VAL A C 1
ATOM 2384 O O . VAL A 1 305 ? 48.249 -4.594 6.552 1.00 6.96 305 VAL A O 1
ATOM 2388 N N . ALA A 1 306 ? 48.970 -2.478 6.223 1.00 7.36 306 ALA A N 1
ATOM 2389 C CA . ALA A 1 306 ? 49.969 -2.544 7.318 1.00 8.08 306 ALA A CA 1
ATOM 2390 C C . ALA A 1 306 ? 49.352 -2.384 8.672 1.00 9.13 306 ALA A C 1
ATOM 2391 O O . ALA A 1 306 ? 48.365 -1.616 8.842 1.00 10.87 306 ALA A O 1
ATOM 2393 N N . ASP A 1 307 ? 49.900 -3.102 9.668 1.00 7.74 307 ASP A N 1
ATOM 2394 C CA . ASP A 1 307 ? 49.454 -2.970 11.036 1.00 6.01 307 ASP A CA 1
ATOM 2395 C C . ASP A 1 307 ? 50.642 -3.215 11.954 1.00 5.97 307 ASP A C 1
ATOM 2396 O O . ASP A 1 307 ? 51.234 -2.274 12.494 1.00 6.54 307 ASP A O 1
ATOM 2401 N N . GLU A 1 308 ? 51.008 -4.480 12.116 1.00 5.45 308 GLU A N 1
ATOM 2402 C CA . GLU A 1 308 ? 52.068 -4.820 13.043 1.00 7.08 308 GLU A CA 1
ATOM 2403 C C . GLU A 1 308 ? 53.355 -4.040 12.685 1.00 6.23 308 GLU A C 1
ATOM 2404 O O . GLU A 1 308 ? 53.727 -3.964 11.529 1.00 6.82 308 GLU A O 1
ATOM 2410 N N . TRP A 1 309 ? 54.023 -3.493 13.706 1.00 6.07 309 TRP A N 1
ATOM 2411 C CA . TRP A 1 309 ? 55.274 -2.731 13.564 1.00 6.73 309 TRP A CA 1
ATOM 2412 C C . TRP A 1 309 ? 55.076 -1.326 13.042 1.00 7.03 309 TRP A C 1
ATOM 2413 O O . TRP A 1 309 ? 56.009 -0.526 13.019 1.00 8.39 309 TRP A O 1
ATOM 2424 N N . CYS A 1 310 ? 53.850 -0.966 12.651 1.00 8.64 310 CYS A N 1
ATOM 2425 C CA . CYS A 1 310 ? 53.615 0.372 12.134 1.00 9.46 310 CYS A CA 1
ATOM 2426 C C . CYS A 1 310 ? 52.729 1.098 13.137 1.00 9.60 310 CYS A C 1
ATOM 2427 O O . CYS A 1 310 ? 51.504 0.969 13.092 1.00 11.12 310 CYS A O 1
ATOM 2430 N N . ASN A 1 311 ? 53.335 1.826 14.066 1.00 10.25 311 ASN A N 1
ATOM 2431 C CA . ASN A 1 311 ? 52.584 2.364 15.213 1.00 10.99 311 ASN A CA 1
ATOM 2432 C C . ASN A 1 311 ? 52.520 3.857 15.314 1.00 9.87 311 ASN A C 1
ATOM 2433 O O . ASN A 1 311 ? 51.431 4.440 15.390 1.00 10.99 311 ASN A O 1
ATOM 2438 N N . THR A 1 312 ? 53.672 4.490 15.209 1.00 8.09 312 THR A N 1
ATOM 2439 C CA . THR A 1 312 ? 53.746 5.927 15.403 1.00 8.45 312 THR A CA 1
ATOM 2440 C C . THR A 1 312 ? 53.676 6.667 14.093 1.00 8.52 312 THR A C 1
ATOM 2441 O O . THR A 1 312 ? 53.771 6.070 13.007 1.00 9.10 312 THR A O 1
ATOM 2445 N N . VAL A 1 313 ? 53.541 7.998 14.201 1.00 7.90 313 VAL A N 1
ATOM 2446 C CA . VAL A 1 313 ? 53.561 8.792 13.035 1.00 8.19 313 VAL A CA 1
ATOM 2447 C C . VAL A 1 313 ? 54.852 8.509 12.266 1.00 7.72 313 VAL A C 1
ATOM 2448 O O . VAL A 1 313 ? 54.814 8.461 11.070 1.00 7.27 313 VAL A O 1
ATOM 2452 N N . GLU A 1 314 ? 55.998 8.380 12.948 1.00 8.31 314 GLU A N 1
ATOM 2453 C CA . GLU A 1 314 ? 57.260 8.173 12.247 1.00 9.40 314 GLU A CA 1
ATOM 2454 C C . GLU A 1 314 ? 57.194 6.827 11.471 1.00 7.99 314 GLU A C 1
ATOM 2455 O O . GLU A 1 314 ? 57.688 6.704 10.355 1.00 6.92 314 GLU A O 1
ATOM 2461 N N . ASP A 1 315 ? 56.577 5.832 12.090 1.00 7.20 315 ASP A N 1
ATOM 2462 C CA . ASP A 1 315 ? 56.398 4.540 11.444 1.00 7.13 315 ASP A CA 1
ATOM 2463 C C . ASP A 1 315 ? 55.543 4.664 10.181 1.00 6.68 315 ASP A C 1
ATOM 2464 O O . ASP A 1 315 ? 55.834 4.058 9.126 1.00 7.11 315 ASP A O 1
ATOM 2469 N N . VAL A 1 316 ? 54.464 5.436 10.287 1.00 5.27 316 VAL A N 1
ATOM 2470 C CA . VAL A 1 316 ? 53.573 5.610 9.183 1.00 5.45 316 VAL A CA 1
ATOM 2471 C C . VAL A 1 316 ? 54.327 6.210 8.023 1.00 4.50 316 VAL A C 1
ATOM 2472 O O . VAL A 1 316 ? 54.194 5.780 6.880 1.00 3.71 316 VAL A O 1
ATOM 2476 N N . LYS A 1 317 ? 55.180 7.195 8.303 1.00 4.32 317 LYS A N 1
ATOM 2477 C CA . LYS A 1 317 ? 55.920 7.827 7.236 1.00 4.97 317 LYS A CA 1
ATOM 2478 C C . LYS A 1 317 ? 56.901 6.795 6.619 1.00 4.78 317 LYS A C 1
ATOM 2479 O O . LYS A 1 317 ? 57.087 6.748 5.403 1.00 6.03 317 LYS A O 1
ATOM 2485 N N . PHE A 1 318 ? 57.542 6.000 7.472 1.00 4.09 318 PHE A N 1
ATOM 2486 C CA . PHE A 1 318 ? 58.500 4.965 7.035 1.00 3.72 318 PHE A CA 1
ATOM 2487 C C . PHE A 1 318 ? 57.864 3.945 6.097 1.00 4.43 318 PHE A C 1
ATOM 2488 O O . PHE A 1 318 ? 58.419 3.623 5.029 1.00 4.36 318 PHE A O 1
ATOM 2496 N N . PHE A 1 319 ? 56.719 3.413 6.517 1.00 3.40 319 PHE A N 1
ATOM 2497 C CA . PHE A 1 319 ? 55.966 2.476 5.674 1.00 5.28 319 PHE A CA 1
ATOM 2498 C C . PHE A 1 319 ? 55.484 3.145 4.367 1.00 4.81 319 PHE A C 1
ATOM 2499 O O . PHE A 1 319 ? 55.531 2.557 3.300 1.00 5.77 319 PHE A O 1
ATOM 2507 N N . THR A 1 320 ? 55.034 4.378 4.465 1.00 5.19 320 THR A N 1
ATOM 2508 C CA . THR A 1 320 ? 54.631 5.138 3.297 1.00 5.68 320 THR A CA 1
ATOM 2509 C C . THR A 1 320 ? 55.792 5.368 2.329 1.00 5.66 320 THR A C 1
ATOM 2510 O O . THR A 1 320 ? 55.678 5.148 1.133 1.00 5.72 320 THR A O 1
ATOM 2514 N N . ASP A 1 321 ? 56.895 5.834 2.860 1.00 6.32 321 ASP A N 1
ATOM 2515 C CA . ASP A 1 321 ? 58.053 6.161 2.047 1.00 7.72 321 ASP A CA 1
ATOM 2516 C C . ASP A 1 321 ? 58.573 4.938 1.285 1.00 8.10 321 ASP A C 1
ATOM 2517 O O . ASP A 1 321 ? 59.179 5.089 0.235 1.00 9.37 321 ASP A O 1
ATOM 2522 N N . ASN A 1 322 ? 58.349 3.746 1.821 1.00 6.99 322 ASN A N 1
ATOM 2523 C CA . ASN A 1 322 ? 58.857 2.517 1.208 1.00 6.88 322 ASN A CA 1
ATOM 2524 C C . ASN A 1 322 ? 57.773 1.696 0.503 1.00 6.93 322 ASN A C 1
ATOM 2525 O O . ASN A 1 322 ? 58.014 0.563 0.091 1.00 7.65 322 ASN A O 1
ATOM 2530 N N . LYS A 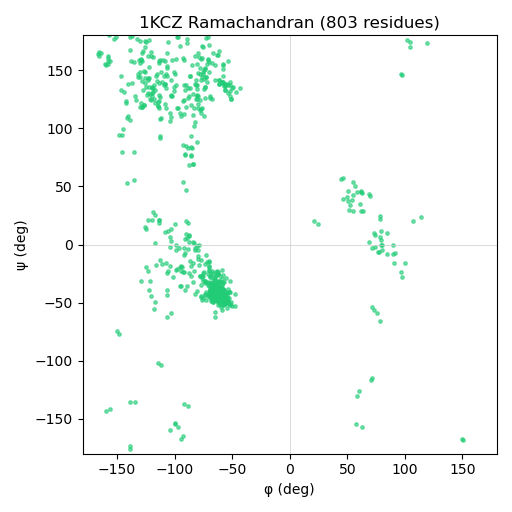1 323 ? 56.605 2.285 0.333 1.00 6.56 323 LYS A N 1
ATOM 2531 C CA . LYS A 1 323 ? 55.465 1.616 -0.342 1.00 6.63 323 LYS A CA 1
ATOM 2532 C C . LYS A 1 323 ? 55.225 0.211 0.257 1.00 6.58 323 LYS A C 1
ATOM 2533 O O . LYS A 1 323 ? 54.993 -0.793 -0.448 1.00 5.42 323 LYS A O 1
ATOM 2539 N N . ALA A 1 324 ? 55.335 0.155 1.560 1.00 5.31 324 ALA A N 1
ATOM 2540 C CA . ALA A 1 324 ? 55.220 -1.107 2.320 1.00 6.05 324 ALA A CA 1
ATOM 2541 C C . ALA A 1 324 ? 53.757 -1.451 2.649 1.00 5.98 324 ALA A C 1
ATOM 2542 O O . ALA A 1 324 ? 53.269 -1.254 3.776 1.00 5.33 324 ALA A O 1
ATOM 2544 N N . GLY A 1 325 ? 53.075 -1.948 1.613 1.00 6.08 325 GLY A N 1
ATOM 2545 C CA . GLY A 1 325 ? 51.647 -2.182 1.610 1.00 5.34 325 GLY A CA 1
ATOM 2546 C C . GLY A 1 325 ? 50.949 -1.116 0.801 1.00 5.17 325 GLY A C 1
ATOM 2547 O O . GLY A 1 325 ? 51.577 -0.125 0.346 1.00 5.23 325 GLY A O 1
ATOM 2548 N N . HIS A 1 326 ? 49.647 -1.276 0.609 1.00 4.12 326 HIS A N 1
ATOM 2549 C CA . HIS A 1 326 ? 48.830 -0.328 -0.148 1.00 4.62 326 HIS A CA 1
ATOM 2550 C C . HIS A 1 326 ? 48.084 0.651 0.739 1.00 5.98 326 HIS A C 1
ATOM 2551 O O . HIS A 1 326 ? 47.579 1.676 0.272 1.00 7.09 326 HIS A O 1
ATOM 2558 N N . MET A 1 327 ? 47.925 0.273 1.988 1.00 6.32 327 MET A N 1
ATOM 2559 C CA . MET A 1 327 ? 47.161 1.040 2.976 1.00 7.61 327 MET A CA 1
ATOM 2560 C C . MET A 1 327 ? 47.801 0.869 4.336 1.00 8.26 327 MET A C 1
ATOM 2561 O O . MET A 1 327 ? 48.357 -0.165 4.636 1.00 8.94 327 MET A O 1
ATOM 2566 N N . VAL A 1 328 ? 47.762 1.908 5.140 1.00 8.94 328 VAL A N 1
ATOM 2567 C CA . VAL A 1 328 ? 48.330 1.890 6.445 1.00 9.26 328 VAL A CA 1
ATOM 2568 C C . VAL A 1 328 ? 47.211 2.168 7.486 1.00 9.23 328 VAL A C 1
ATOM 2569 O O . VAL A 1 328 ? 46.393 3.067 7.287 1.00 8.96 328 VAL A O 1
ATOM 2573 N N . GLN A 1 329 ? 47.180 1.389 8.558 1.00 9.39 329 GLN A N 1
ATOM 2574 C CA . GLN A 1 329 ? 46.222 1.553 9.631 1.00 8.89 329 GLN A CA 1
ATOM 2575 C C . GLN A 1 329 ? 46.714 2.694 10.524 1.00 9.68 329 GLN A C 1
ATOM 2576 O O . GLN A 1 329 ? 47.829 2.664 10.997 1.00 9.53 329 GLN A O 1
ATOM 2582 N N . ILE A 1 330 ? 45.898 3.737 10.669 1.00 7.73 330 ILE A N 1
ATOM 2583 C CA . ILE A 1 330 ? 46.206 4.865 11.539 1.00 7.97 330 ILE A CA 1
ATOM 2584 C C . ILE A 1 330 ? 45.490 4.536 12.872 1.00 7.65 330 ILE A C 1
ATOM 2585 O O . ILE A 1 330 ? 44.262 4.517 12.930 1.00 8.91 330 ILE A O 1
ATOM 2590 N N . LYS A 1 331 ? 46.255 4.292 13.917 1.00 7.56 331 LYS A N 1
ATOM 2591 C CA . LYS A 1 331 ? 45.737 3.702 15.159 1.00 9.21 331 LYS A CA 1
ATOM 2592 C C . LYS A 1 331 ? 45.356 4.832 16.106 1.00 9.26 331 LYS A C 1
ATOM 2593 O O . LYS A 1 331 ? 46.141 5.242 16.993 1.00 9.02 331 LYS A O 1
ATOM 2599 N N . THR A 1 332 ? 44.135 5.324 15.934 1.00 9.54 332 THR A N 1
ATOM 2600 C CA . THR A 1 332 ? 43.746 6.534 16.644 1.00 10.26 332 THR A CA 1
ATOM 2601 C C . THR A 1 332 ? 44.032 6.644 18.140 1.00 9.90 332 THR A C 1
ATOM 2602 O O . THR A 1 332 ? 44.674 7.579 18.541 1.00 9.76 332 THR A O 1
ATOM 2606 N N . PRO A 1 333 ? 43.635 5.696 18.977 1.00 10.85 333 PRO A N 1
ATOM 2607 C CA . PRO A 1 333 ? 43.858 5.876 20.398 1.00 10.69 333 PRO A CA 1
ATOM 2608 C C . PRO A 1 333 ? 45.348 5.875 20.767 1.00 10.67 333 PRO A C 1
ATOM 2609 O O . PRO A 1 333 ? 45.733 6.670 21.633 1.00 11.03 333 PRO A O 1
ATOM 2613 N N . ASP A 1 334 ? 46.152 5.088 20.056 1.00 9.19 334 ASP A N 1
ATOM 2614 C CA . ASP A 1 334 ? 47.570 4.980 20.298 1.00 9.34 334 ASP A CA 1
ATOM 2615 C C . ASP A 1 334 ? 48.427 6.165 19.939 1.00 7.70 334 ASP A C 1
ATOM 2616 O O . ASP A 1 334 ? 49.539 6.289 20.462 1.00 6.54 334 ASP A O 1
ATOM 2621 N N . LEU A 1 335 ? 47.917 7.046 19.094 1.00 6.24 335 LEU A N 1
ATOM 2622 C CA . LEU A 1 335 ? 48.667 8.211 18.692 1.00 8.34 335 LEU A CA 1
ATOM 2623 C C . LEU A 1 335 ? 48.630 9.389 19.662 1.00 8.20 335 LEU A C 1
ATOM 2624 O O . LEU A 1 335 ? 49.302 10.404 19.479 1.00 7.09 335 LEU A O 1
ATOM 2629 N N . GLY A 1 336 ? 47.845 9.263 20.710 1.00 7.69 336 GLY A N 1
ATOM 2630 C CA . GLY A 1 336 ? 47.673 10.372 21.617 1.00 6.87 336 GLY A CA 1
ATOM 2631 C C . GLY A 1 336 ? 46.865 11.484 20.993 1.00 5.08 336 GLY A C 1
ATOM 2632 O O . GLY A 1 336 ? 45.694 11.307 20.714 1.00 6.72 336 GLY A O 1
ATOM 2633 N N . GLY A 1 337 ? 47.454 12.647 20.813 1.00 4.21 337 GLY A N 1
ATOM 2634 C CA . GLY A 1 337 ? 46.751 13.782 20.237 1.00 4.73 337 GLY A CA 1
ATOM 2635 C C . GLY A 1 337 ? 46.144 13.500 18.874 1.00 4.70 337 GLY A C 1
ATOM 2636 O O . GLY A 1 337 ? 46.836 12.965 18.001 1.00 3.84 337 GLY A O 1
ATOM 2637 N N . VAL A 1 338 ? 44.883 13.886 18.677 1.00 5.22 338 VAL A N 1
ATOM 2638 C CA . VAL A 1 338 ? 44.162 13.576 17.434 1.00 4.44 338 VAL A CA 1
ATOM 2639 C C . VAL A 1 338 ? 44.724 14.379 16.263 1.00 4.52 338 VAL A C 1
ATOM 2640 O O . VAL A 1 338 ? 44.522 14.007 15.134 1.00 4.90 338 VAL A O 1
ATOM 2644 N N . ASN A 1 339 ? 45.521 15.403 16.552 1.00 4.49 339 ASN A N 1
ATOM 2645 C CA . ASN A 1 339 ? 46.232 16.143 15.516 1.00 5.07 339 ASN A CA 1
ATOM 2646 C C . ASN A 1 339 ? 47.194 15.202 14.763 1.00 6.09 339 ASN A C 1
ATOM 2647 O O . ASN A 1 339 ? 47.454 15.377 13.550 1.00 6.23 339 ASN A O 1
ATOM 2652 N N . ASN A 1 340 ? 47.706 14.207 15.478 1.00 4.93 340 ASN A N 1
ATOM 2653 C CA . ASN A 1 340 ? 48.600 13.243 14.912 1.00 4.16 340 ASN A CA 1
ATOM 2654 C C . ASN A 1 340 ? 47.874 12.373 13.888 1.00 5.83 340 ASN A C 1
ATOM 2655 O O . ASN A 1 340 ? 48.474 11.879 12.929 1.00 4.25 340 ASN A O 1
ATOM 2660 N N . ILE A 1 341 ? 46.577 12.116 14.134 1.00 3.96 341 ILE A N 1
ATOM 2661 C CA . ILE A 1 341 ? 45.798 11.408 13.171 1.00 5.51 341 ILE A CA 1
ATOM 2662 C C . ILE A 1 341 ? 45.812 12.118 11.822 1.00 6.05 341 ILE A C 1
ATOM 2663 O O . ILE A 1 341 ? 46.008 11.496 10.772 1.00 4.70 341 ILE A O 1
ATOM 2668 N N . ALA A 1 342 ? 45.495 13.400 11.879 1.00 6.53 342 ALA A N 1
ATOM 2669 C CA . ALA A 1 342 ? 45.440 14.272 10.680 1.00 7.33 342 ALA A CA 1
ATOM 2670 C C . ALA A 1 342 ? 46.795 14.325 9.970 1.00 6.94 342 ALA A C 1
ATOM 2671 O O . ALA A 1 342 ? 46.850 14.165 8.763 1.00 7.15 342 ALA A O 1
ATOM 2673 N N . ASP A 1 343 ? 47.875 14.534 10.701 1.00 7.28 343 ASP A N 1
ATOM 2674 C CA . ASP A 1 343 ? 49.211 14.551 10.088 1.00 7.37 343 ASP A CA 1
ATOM 2675 C C . ASP A 1 343 ? 49.529 13.200 9.383 1.00 7.61 343 ASP A C 1
ATOM 2676 O O . ASP A 1 343 ? 50.115 13.193 8.312 1.00 5.91 343 ASP A O 1
ATOM 2681 N N . ALA A 1 344 ? 49.134 12.083 10.006 1.00 6.08 344 ALA A N 1
ATOM 2682 C CA . ALA A 1 344 ? 49.456 10.753 9.478 1.00 6.60 344 ALA A CA 1
ATOM 2683 C C . ALA A 1 344 ? 48.681 10.514 8.193 1.00 6.52 344 ALA A C 1
ATOM 2684 O O . ALA A 1 344 ? 49.245 10.052 7.197 1.00 7.96 344 ALA A O 1
ATOM 2686 N N . ILE A 1 345 ? 47.401 10.844 8.208 1.00 5.43 345 ILE A N 1
ATOM 2687 C CA . ILE A 1 345 ? 46.540 10.682 7.021 1.00 5.88 345 ILE A CA 1
ATOM 2688 C C . ILE A 1 345 ? 47.029 11.525 5.912 1.00 5.07 345 ILE A C 1
ATOM 2689 O O . ILE A 1 345 ? 47.170 11.020 4.794 1.00 4.71 345 ILE A O 1
ATOM 2694 N N . MET A 1 346 ? 47.303 12.801 6.203 1.00 4.86 346 MET A N 1
ATOM 2695 C CA . MET A 1 346 ? 47.797 13.722 5.171 1.00 5.21 346 MET A CA 1
ATOM 2696 C C . MET A 1 346 ? 49.137 13.275 4.555 1.00 4.88 346 MET A C 1
ATOM 2697 O O . MET A 1 346 ? 49.341 13.437 3.362 1.00 5.07 346 MET A O 1
ATOM 2702 N N . TYR A 1 347 ? 50.043 12.737 5.371 1.00 5.72 347 TYR A N 1
ATOM 2703 C CA . TYR A 1 347 ? 51.270 12.201 4.825 1.00 6.60 347 TYR A CA 1
ATOM 2704 C C . TYR A 1 347 ? 51.009 11.057 3.822 1.00 6.36 347 TYR A C 1
ATOM 2705 O O . TYR A 1 347 ? 51.658 10.968 2.785 1.00 7.12 347 TYR A O 1
ATOM 2714 N N . CYS A 1 348 ? 50.150 10.127 4.174 1.00 7.53 348 CYS A N 1
ATOM 2715 C CA . CYS A 1 348 ? 49.785 9.048 3.282 1.00 8.52 348 CYS A CA 1
ATOM 2716 C C . CYS A 1 348 ? 49.195 9.614 2.001 1.00 10.20 348 CYS A C 1
ATOM 2717 O O . CYS A 1 348 ? 49.583 9.198 0.924 1.00 12.29 348 CYS A O 1
ATOM 2720 N N . LYS A 1 349 ? 48.273 10.564 2.132 1.00 10.52 349 LYS A N 1
ATOM 2721 C CA . LYS A 1 349 ? 47.643 11.145 0.967 1.00 13.07 349 LYS A CA 1
ATOM 2722 C C . LYS A 1 349 ? 48.627 11.798 0.040 1.00 12.93 349 LYS A C 1
ATOM 2723 O O . LYS A 1 349 ? 48.532 11.601 -1.152 1.00 14.92 349 LYS A O 1
ATOM 2729 N N . ALA A 1 350 ? 49.593 12.500 0.588 1.00 12.74 350 ALA A N 1
ATOM 2730 C CA . ALA A 1 350 ? 50.580 13.219 -0.213 1.00 13.40 350 ALA A CA 1
ATOM 2731 C C . ALA A 1 350 ? 51.552 12.310 -0.890 1.00 14.19 350 ALA A C 1
ATOM 2732 O O . ALA A 1 350 ? 52.282 12.715 -1.810 1.00 13.59 350 ALA A O 1
ATOM 2734 N N . ASN A 1 351 ? 51.574 11.075 -0.445 1.00 14.35 351 ASN A N 1
ATOM 2735 C CA . ASN A 1 351 ? 52.531 10.129 -0.917 1.00 14.55 351 ASN A CA 1
ATOM 2736 C C . ASN A 1 351 ? 51.946 8.856 -1.524 1.00 14.51 351 ASN A C 1
ATOM 2737 O O . ASN A 1 351 ? 52.613 7.839 -1.651 1.00 15.06 351 ASN A O 1
ATOM 2742 N N . GLY A 1 352 ? 50.699 8.945 -1.947 1.00 13.86 352 GLY A N 1
ATOM 2743 C CA . GLY A 1 352 ? 49.988 7.836 -2.577 1.00 14.11 352 GLY A CA 1
ATOM 2744 C C . GLY A 1 352 ? 49.749 6.565 -1.783 1.00 13.78 352 GLY A C 1
ATOM 2745 O O . GLY A 1 352 ? 49.675 5.464 -2.350 1.00 15.42 352 GLY A O 1
ATOM 2746 N N . MET A 1 353 ? 49.652 6.675 -0.473 1.00 11.74 353 MET A N 1
ATOM 2747 C CA . MET A 1 353 ? 49.433 5.497 0.353 1.00 10.53 353 MET A CA 1
ATOM 2748 C C . MET A 1 353 ? 47.995 5.596 0.877 1.00 10.55 353 MET A C 1
ATOM 2749 O O . MET A 1 353 ? 47.598 6.681 1.276 1.00 9.18 353 MET A O 1
ATOM 2754 N N . GLY A 1 354 ? 47.207 4.506 0.896 1.00 9.58 354 GLY A N 1
ATOM 2755 C CA . GLY A 1 354 ? 45.850 4.583 1.406 1.00 10.10 354 GLY A CA 1
ATOM 2756 C C . GLY A 1 354 ? 45.897 4.715 2.930 1.00 9.23 354 GLY A C 1
ATOM 2757 O O . GLY A 1 354 ? 46.812 4.181 3.512 1.00 8.69 354 GLY A O 1
ATOM 2758 N N . ALA A 1 355 ? 44.982 5.481 3.544 1.00 6.71 355 ALA A N 1
ATOM 2759 C CA . ALA A 1 355 ? 44.969 5.637 4.994 1.00 7.80 355 ALA A CA 1
ATOM 2760 C C . ALA A 1 355 ? 43.652 5.090 5.537 1.00 8.25 355 ALA A C 1
ATOM 2761 O O . ALA A 1 355 ? 42.538 5.479 5.093 1.00 7.77 355 ALA A O 1
ATOM 2763 N N . TYR A 1 356 ? 43.811 4.166 6.479 1.00 7.48 356 TYR A N 1
ATOM 2764 C CA . TYR A 1 356 ? 42.708 3.494 7.188 1.00 7.04 356 TYR A CA 1
ATOM 2765 C C . TYR A 1 356 ? 42.663 4.137 8.588 1.00 5.89 356 TYR A C 1
ATOM 2766 O O . TYR A 1 356 ? 43.544 3.937 9.397 1.00 6.22 356 TYR A O 1
ATOM 2775 N N . CYS A 1 357 ? 41.665 4.962 8.821 1.00 6.02 357 CYS A N 1
ATOM 2776 C CA . CYS A 1 357 ? 41.507 5.656 10.060 1.00 7.92 357 CYS A CA 1
ATOM 2777 C C . CYS A 1 357 ? 40.843 4.680 11.010 1.00 8.60 357 CYS A C 1
ATOM 2778 O O . CYS A 1 357 ? 39.643 4.421 10.911 1.00 11.42 357 CYS A O 1
ATOM 2781 N N . GLY A 1 358 ? 41.615 4.149 11.944 1.00 7.50 358 GLY A N 1
ATOM 2782 C CA . GLY A 1 358 ? 41.147 3.054 12.759 1.00 8.06 358 GLY A CA 1
ATOM 2783 C C . GLY A 1 358 ? 40.475 3.415 14.057 1.00 6.66 358 GLY A C 1
ATOM 2784 O O . GLY A 1 358 ? 39.686 4.381 14.148 1.00 8.07 358 GLY A O 1
ATOM 2785 N N . GLY A 1 359 ? 40.832 2.660 15.077 1.00 6.86 359 GLY A N 1
ATOM 2786 C CA . GLY A 1 359 ? 40.236 2.823 16.375 1.00 7.78 359 GLY A CA 1
ATOM 2787 C C . GLY A 1 359 ? 40.217 1.526 17.153 1.00 8.10 359 GLY A C 1
ATOM 2788 O O . GLY A 1 359 ? 40.870 0.499 16.789 1.00 6.82 359 GLY A O 1
ATOM 2789 N N . THR A 1 360 ? 39.468 1.576 18.238 1.00 6.86 360 THR A N 1
ATOM 2790 C CA . THR A 1 360 ? 39.335 0.442 19.131 1.00 7.34 360 THR A CA 1
ATOM 2791 C C . THR A 1 360 ? 37.905 0.184 19.525 1.00 6.89 360 THR A C 1
ATOM 2792 O O . THR A 1 360 ? 37.099 1.096 19.643 1.00 5.23 360 THR A O 1
ATOM 2805 N N . ASN A 1 362 ? 37.183 -0.426 22.444 1.00 5.70 362 ASN A N 1
ATOM 2806 C CA . ASN A 1 362 ? 37.140 0.028 23.795 1.00 5.25 362 ASN A CA 1
ATOM 2807 C C . ASN A 1 362 ? 37.161 1.535 23.943 1.00 5.41 362 ASN A C 1
ATOM 2808 O O . ASN A 1 362 ? 37.465 2.011 24.998 1.00 3.56 362 ASN A O 1
ATOM 2813 N N . GLU A 1 363 ? 36.809 2.260 22.905 1.00 4.66 363 GLU A N 1
ATOM 2814 C CA . GLU A 1 363 ? 36.687 3.690 23.059 1.00 5.24 363 GLU A CA 1
ATOM 2815 C C . GLU A 1 363 ? 35.242 4.111 23.230 1.00 4.39 363 GLU A C 1
ATOM 2816 O O . GLU A 1 363 ? 34.463 3.310 23.756 1.00 4.23 363 GLU A O 1
ATOM 2822 N N . THR A 1 364 ? 34.877 5.351 22.874 1.00 2.80 364 THR A N 1
ATOM 2823 C CA . THR A 1 364 ? 33.475 5.749 23.150 1.00 4.00 364 THR A CA 1
ATOM 2824 C C . THR A 1 364 ? 32.727 6.257 21.942 1.00 4.13 364 THR A C 1
ATOM 2825 O O . THR A 1 364 ? 33.267 6.444 20.870 1.00 3.12 364 THR A O 1
ATOM 2829 N N . ASN A 1 365 ? 31.446 6.524 22.157 1.00 3.67 365 ASN A N 1
ATOM 2830 C CA . ASN A 1 365 ? 30.656 7.149 21.110 1.00 4.88 365 ASN A CA 1
ATOM 2831 C C . ASN A 1 365 ? 31.197 8.506 20.709 1.00 6.90 365 ASN A C 1
ATOM 2832 O O . ASN A 1 365 ? 31.157 8.900 19.529 1.00 6.96 365 ASN A O 1
ATOM 2837 N N . ARG A 1 366 ? 31.672 9.266 21.699 1.00 5.61 366 ARG A N 1
ATOM 2838 C CA . ARG A 1 366 ? 32.174 10.592 21.355 1.00 5.53 366 ARG A CA 1
ATOM 2839 C C . ARG A 1 366 ? 33.491 10.575 20.663 1.00 6.02 366 ARG A C 1
ATOM 2840 O O . ARG A 1 366 ? 33.697 11.286 19.704 1.00 7.14 366 ARG A O 1
ATOM 2848 N N . SER A 1 367 ? 34.413 9.739 21.130 1.00 6.41 367 SER A N 1
ATOM 2849 C CA . SER A 1 367 ? 35.684 9.678 20.481 1.00 6.28 367 SER A CA 1
ATOM 2850 C C . SER A 1 367 ? 35.500 9.210 19.001 1.00 7.02 367 SER A C 1
ATOM 2851 O O . SER A 1 367 ? 36.186 9.671 18.123 1.00 5.90 367 SER A O 1
ATOM 2854 N N . ALA A 1 368 ? 34.567 8.268 18.755 1.00 5.37 368 ALA A N 1
ATOM 2855 C CA . ALA A 1 368 ? 34.246 7.792 17.431 1.00 5.34 368 ALA A CA 1
ATOM 2856 C C . ALA A 1 368 ? 33.703 8.921 16.551 1.00 5.15 368 ALA A C 1
ATOM 2857 O O . ALA A 1 368 ? 34.150 9.064 15.440 1.00 5.88 368 ALA A O 1
ATOM 2859 N N . GLU A 1 369 ? 32.807 9.757 17.074 1.00 4.41 369 GLU A N 1
ATOM 2860 C CA . GLU A 1 369 ? 32.346 10.901 16.299 1.00 4.39 369 GLU A CA 1
ATOM 2861 C C . GLU A 1 369 ? 33.507 11.817 15.921 1.00 4.46 369 GLU A C 1
ATOM 2862 O O . GLU A 1 369 ? 33.616 12.249 14.783 1.00 4.26 369 GLU A O 1
ATOM 2868 N N . VAL A 1 370 ? 34.374 12.101 16.899 1.00 4.46 370 VAL A N 1
ATOM 2869 C CA . VAL A 1 370 ? 35.488 13.005 16.628 1.00 4.11 370 VAL A CA 1
ATOM 2870 C C . VAL A 1 370 ? 36.428 12.449 15.560 1.00 4.89 370 VAL A C 1
ATOM 2871 O O . VAL A 1 370 ? 36.806 13.141 14.602 1.00 2.92 370 VAL A O 1
ATOM 2875 N N . THR A 1 371 ? 36.886 11.208 15.738 1.00 4.63 371 THR A N 1
ATOM 2876 C CA . THR A 1 371 ? 37.826 10.683 14.747 1.00 5.06 371 THR A CA 1
ATOM 2877 C C . THR A 1 371 ? 37.194 10.457 13.369 1.00 5.93 371 THR A C 1
ATOM 2878 O O . THR A 1 371 ? 37.866 10.568 12.349 1.00 6.85 371 THR A O 1
ATOM 2882 N N . THR A 1 372 ? 35.897 10.168 13.332 1.00 6.01 372 THR A N 1
ATOM 2883 C CA . THR A 1 372 ? 35.183 10.084 12.081 1.00 6.35 372 THR A CA 1
ATOM 2884 C C . THR A 1 372 ? 35.244 11.437 11.335 1.00 6.15 372 THR A C 1
ATOM 2885 O O . THR A 1 372 ? 35.503 11.487 10.130 1.00 3.84 372 THR A O 1
ATOM 2889 N N . ASN A 1 373 ? 35.116 12.537 12.061 1.00 7.21 373 ASN A N 1
ATOM 2890 C CA . ASN A 1 373 ? 35.227 13.860 11.430 1.00 6.16 373 ASN A CA 1
ATOM 2891 C C . ASN A 1 373 ? 36.618 14.060 10.822 1.00 6.07 373 ASN A C 1
ATOM 2892 O O . ASN A 1 373 ? 36.792 14.615 9.728 1.00 5.04 373 ASN A O 1
ATOM 2897 N N . ILE A 1 374 ? 37.646 13.656 11.541 1.00 6.14 374 ILE A N 1
ATOM 2898 C CA . ILE A 1 374 ? 38.997 13.839 11.069 1.00 5.08 374 ILE A CA 1
ATOM 2899 C C . ILE A 1 374 ? 39.216 13.007 9.772 1.00 6.00 374 ILE A C 1
ATOM 2900 O O . ILE A 1 374 ? 39.815 13.462 8.778 1.00 4.44 374 ILE A O 1
ATOM 2905 N N . GLY A 1 375 ? 38.747 11.773 9.812 1.00 5.66 375 GLY A N 1
ATOM 2906 C CA . GLY A 1 375 ? 38.870 10.925 8.661 1.00 5.71 375 GLY A CA 1
ATOM 2907 C C . GLY A 1 375 ? 38.213 11.521 7.442 1.00 5.96 375 GLY A C 1
ATOM 2908 O O . GLY A 1 375 ? 38.779 11.434 6.358 1.00 6.18 375 GLY A O 1
ATOM 2909 N N . MET A 1 376 ? 37.029 12.115 7.618 1.00 3.52 376 MET A N 1
ATOM 2910 C CA . MET A 1 376 ? 36.324 12.728 6.508 1.00 6.53 376 MET A CA 1
ATOM 2911 C C . MET A 1 376 ? 37.078 13.942 6.005 1.00 5.73 376 MET A C 1
ATOM 2912 O O . MET A 1 376 ? 37.177 14.173 4.825 1.00 8.11 376 MET A O 1
ATOM 2917 N N . ALA A 1 377 ? 37.574 14.730 6.938 1.00 5.13 377 ALA A N 1
ATOM 2918 C CA . ALA A 1 377 ? 38.291 15.937 6.614 1.00 5.30 377 ALA A CA 1
ATOM 2919 C C . ALA A 1 377 ? 39.562 15.658 5.805 1.00 6.13 377 ALA A C 1
ATOM 2920 O O . ALA A 1 377 ? 39.932 16.452 4.926 1.00 6.35 377 ALA A O 1
ATOM 2922 N N . CYS A 1 378 ? 40.249 14.575 6.158 1.00 5.70 378 CYS A N 1
ATOM 2923 C CA . CYS A 1 378 ? 41.503 14.232 5.501 1.00 7.19 378 CYS A CA 1
ATOM 2924 C C . CYS A 1 378 ? 41.350 13.295 4.305 1.00 7.25 378 CYS A C 1
ATOM 2925 O O . CYS A 1 378 ? 42.341 12.952 3.664 1.00 8.09 378 CYS A O 1
ATOM 2928 N N . GLY A 1 379 ? 40.139 12.845 4.017 1.00 7.53 379 GLY A N 1
ATOM 2929 C CA . GLY A 1 379 ? 39.941 11.960 2.889 1.00 7.21 379 GLY A CA 1
ATOM 2930 C C . GLY A 1 379 ? 40.515 10.586 3.081 1.00 7.76 379 GLY A C 1
ATOM 2931 O O . GLY A 1 379 ? 41.089 10.022 2.131 1.00 9.57 379 GLY A O 1
ATOM 2932 N N . ALA A 1 380 ? 40.344 10.021 4.269 1.00 6.80 380 ALA A N 1
ATOM 2933 C CA . ALA A 1 380 ? 40.793 8.672 4.563 1.00 6.48 380 ALA A CA 1
ATOM 2934 C C . ALA A 1 380 ? 40.146 7.679 3.590 1.00 7.61 380 ALA A C 1
ATOM 2935 O O . ALA A 1 380 ? 39.059 7.911 3.087 1.00 6.90 380 ALA A O 1
ATOM 2937 N N . ARG A 1 381 ? 40.793 6.542 3.373 1.00 6.29 381 ARG A N 1
ATOM 2938 C CA . ARG A 1 381 ? 40.256 5.519 2.491 1.00 7.53 381 ARG A CA 1
ATOM 2939 C C . ARG A 1 381 ? 39.113 4.717 3.153 1.00 6.72 381 ARG A C 1
ATOM 2940 O O . ARG A 1 381 ? 38.206 4.186 2.468 1.00 5.08 381 ARG A O 1
ATOM 2948 N N . GLN A 1 382 ? 39.169 4.605 4.458 1.00 6.53 382 GLN A N 1
ATOM 2949 C CA . GLN A 1 382 ? 38.066 3.986 5.249 1.00 7.71 382 GLN A CA 1
ATOM 2950 C C . GLN A 1 382 ? 38.193 4.415 6.677 1.00 6.27 382 GLN A C 1
ATOM 2951 O O . GLN A 1 382 ? 39.266 4.833 7.113 1.00 5.29 382 GLN A O 1
ATOM 2957 N N . VAL A 1 383 ? 37.076 4.392 7.387 1.00 6.93 383 VAL A N 1
ATOM 2958 C CA . VAL A 1 383 ? 37.051 4.616 8.832 1.00 6.92 383 VAL A CA 1
ATOM 2959 C C . VAL A 1 383 ? 36.420 3.398 9.512 1.00 6.05 383 VAL A C 1
ATOM 2960 O O . VAL A 1 383 ? 35.582 2.691 8.928 1.00 4.84 383 VAL A O 1
ATOM 2964 N N . LEU A 1 384 ? 36.801 3.173 10.758 1.00 5.23 384 LEU A N 1
ATOM 2965 C CA . LEU A 1 384 ? 36.267 2.042 11.509 1.00 5.71 384 LEU A CA 1
ATOM 2966 C C . LEU A 1 384 ? 34.969 2.347 12.203 1.00 5.56 384 LEU A C 1
ATOM 2967 O O . LEU A 1 384 ? 34.833 3.383 12.846 1.00 6.00 384 LEU A O 1
ATOM 2972 N N . ALA A 1 385 ? 34.018 1.429 12.089 1.00 5.78 385 ALA A N 1
ATOM 2973 C CA . ALA A 1 385 ? 32.801 1.490 12.886 1.00 5.60 385 ALA A CA 1
ATOM 2974 C C . ALA A 1 385 ? 33.161 1.094 14.279 1.00 4.91 385 ALA A C 1
ATOM 2975 O O . ALA A 1 385 ? 33.687 0.002 14.501 1.00 6.10 385 ALA A O 1
ATOM 2977 N N . LYS A 1 386 ? 32.824 1.940 15.245 1.00 3.73 386 LYS A N 1
ATOM 2978 C CA . LYS A 1 386 ? 33.267 1.742 16.581 1.00 3.95 386 LYS A CA 1
ATOM 2979 C C . LYS A 1 386 ? 32.461 2.675 17.529 1.00 3.68 386 LYS A C 1
ATOM 2980 O O . LYS A 1 386 ? 31.770 3.608 17.058 1.00 5.10 386 LYS A O 1
ATOM 2986 N N . PRO A 1 387 ? 32.478 2.436 18.824 1.00 4.01 387 PRO A N 1
ATOM 2987 C CA . PRO A 1 387 ? 33.154 1.347 19.489 1.00 4.06 387 PRO A CA 1
ATOM 2988 C C . PRO A 1 387 ? 32.221 0.150 19.660 1.00 5.72 387 PRO A C 1
ATOM 2989 O O . PRO A 1 387 ? 31.176 0.115 19.016 1.00 4.97 387 PRO A O 1
ATOM 2993 N N . GLY A 1 388 ? 32.612 -0.777 20.521 1.00 6.06 388 GLY A N 1
ATOM 2994 C CA . GLY A 1 388 ? 31.814 -1.939 20.903 1.00 6.17 388 GLY A CA 1
ATOM 2995 C C . GLY A 1 388 ? 31.957 -3.142 19.996 1.00 7.92 388 GLY A C 1
ATOM 2996 O O . GLY A 1 388 ? 32.577 -3.044 18.923 1.00 8.09 388 GLY A O 1
ATOM 2997 N N A MET A 1 389 ? 31.403 -4.275 20.408 0.70 8.13 389 MET A N 1
ATOM 2998 N N B MET A 1 389 ? 31.361 -4.256 20.403 0.30 8.37 389 MET A N 1
ATOM 2999 C CA A MET A 1 389 ? 31.407 -5.471 19.545 0.70 8.94 389 MET A CA 1
ATOM 3000 C CA B MET A 1 389 ? 31.389 -5.486 19.611 0.30 9.17 389 MET A CA 1
ATOM 3001 C C A MET A 1 389 ? 30.020 -5.846 19.070 0.70 9.54 389 MET A C 1
ATOM 3002 C C B MET A 1 389 ? 30.020 -5.837 19.053 0.30 9.24 389 MET A C 1
ATOM 3003 O O A MET A 1 389 ? 29.848 -6.864 18.392 0.70 8.86 389 MET A O 1
ATOM 3004 O O B MET A 1 389 ? 29.875 -6.824 18.329 0.30 8.82 389 MET A O 1
ATOM 3013 N N . GLY A 1 390 ? 29.014 -5.019 19.365 1.00 8.15 390 GLY A N 1
ATOM 3014 C CA . GLY A 1 390 ? 27.654 -5.326 18.867 1.00 9.71 390 GLY A CA 1
ATOM 3015 C C . GLY A 1 390 ? 27.441 -5.153 17.357 1.00 7.91 390 GLY A C 1
ATOM 3016 O O . GLY A 1 390 ? 26.455 -5.598 16.836 1.00 7.86 390 GLY A O 1
ATOM 3017 N N . VAL A 1 391 ? 28.372 -4.466 16.689 1.00 7.08 391 VAL A N 1
ATOM 3018 C CA . VAL A 1 391 ? 28.352 -4.107 15.267 1.00 7.27 391 VAL A CA 1
ATOM 3019 C C . VAL A 1 391 ? 27.352 -3.007 14.938 1.00 5.42 391 VAL A C 1
ATOM 3020 O O . VAL A 1 391 ? 27.684 -1.995 14.327 1.00 5.08 391 VAL A O 1
ATOM 3024 N N . ASP A 1 392 ? 26.108 -3.242 15.291 1.00 4.46 392 ASP A N 1
ATOM 3025 C CA . ASP A 1 392 ? 25.029 -2.276 15.005 1.00 4.95 392 ASP A CA 1
ATOM 3026 C C . ASP A 1 392 ? 25.331 -0.874 15.566 1.00 3.83 392 ASP A C 1
ATOM 3027 O O . ASP A 1 392 ? 25.186 0.120 14.870 1.00 5.80 392 ASP A O 1
ATOM 3032 N N . GLU A 1 393 ? 25.777 -0.838 16.812 1.00 4.10 393 GLU A N 1
ATOM 3033 C CA . GLU A 1 393 ? 25.952 0.413 17.553 1.00 4.13 393 GLU A CA 1
ATOM 3034 C C . GLU A 1 393 ? 27.080 1.224 16.915 1.00 4.84 393 GLU A C 1
ATOM 3035 O O . GLU A 1 393 ? 26.897 2.395 16.589 1.00 3.29 393 GLU A O 1
ATOM 3041 N N . GLY A 1 394 ? 28.207 0.568 16.646 1.00 4.27 394 GLY A N 1
ATOM 3042 C CA . GLY A 1 394 ? 29.334 1.257 16.063 1.00 4.71 394 GLY A CA 1
ATOM 3043 C C . GLY A 1 394 ? 29.049 1.756 14.669 1.00 5.09 394 GLY A C 1
ATOM 3044 O O . GLY A 1 394 ? 29.508 2.829 14.285 1.00 5.05 394 GLY A O 1
ATOM 3045 N N A MET A 1 395 ? 28.297 0.985 13.883 0.70 3.96 395 MET A N 1
ATOM 3046 N N B MET A 1 395 ? 28.299 0.983 13.885 0.30 3.88 395 MET A N 1
ATOM 3047 C CA A MET A 1 395 ? 27.972 1.426 12.547 0.70 3.60 395 MET A CA 1
ATOM 3048 C CA B MET A 1 395 ? 27.931 1.413 12.544 0.30 3.33 395 MET A CA 1
ATOM 3049 C C A MET A 1 395 ? 27.041 2.646 12.622 0.70 3.55 395 MET A C 1
ATOM 3050 C C B MET A 1 395 ? 27.060 2.660 12.635 0.30 3.36 395 MET A C 1
ATOM 3051 O O A MET A 1 395 ? 27.185 3.611 11.851 0.70 3.92 395 MET A O 1
ATOM 3052 O O B MET A 1 395 ? 27.241 3.637 11.896 0.30 3.30 395 MET A O 1
ATOM 3061 N N . MET A 1 396 ? 26.110 2.608 13.549 1.00 2.83 396 MET A N 1
ATOM 3062 C CA . MET A 1 396 ? 25.158 3.704 13.762 1.00 3.34 396 MET A CA 1
ATOM 3063 C C . MET A 1 396 ? 25.903 4.972 14.138 1.00 2.63 396 MET A C 1
ATOM 3064 O O . MET A 1 396 ? 25.704 6.044 13.573 1.00 3.33 396 MET A O 1
ATOM 3069 N N . ILE A 1 397 ? 26.759 4.846 15.105 1.00 2.55 397 ILE A N 1
ATOM 3070 C CA . ILE A 1 397 ? 27.438 6.039 15.616 1.00 3.90 397 ILE A CA 1
ATOM 3071 C C . ILE A 1 397 ? 28.229 6.718 14.544 1.00 3.63 397 ILE A C 1
ATOM 3072 O O . ILE A 1 397 ? 28.147 7.924 14.399 1.00 4.87 397 ILE A O 1
ATOM 3077 N N . VAL A 1 398 ? 29.018 5.957 13.789 1.00 2.46 398 VAL A N 1
ATOM 3078 C CA . VAL A 1 398 ? 29.923 6.530 12.805 1.00 4.37 398 VAL A CA 1
ATOM 3079 C C . VAL A 1 398 ? 29.186 7.004 11.563 1.00 3.54 398 VAL A C 1
ATOM 3080 O O . VAL A 1 398 ? 29.363 8.128 11.114 1.00 2.75 398 VAL A O 1
ATOM 3084 N N . LYS A 1 399 ? 28.282 6.178 11.055 1.00 4.29 399 LYS A N 1
ATOM 3085 C CA . LYS A 1 399 ? 27.586 6.555 9.854 1.00 5.22 399 LYS A CA 1
ATOM 3086 C C . LYS A 1 399 ? 26.625 7.718 10.082 1.00 3.91 399 LYS A C 1
ATOM 3087 O O . LYS A 1 399 ? 26.515 8.580 9.241 1.00 5.40 399 LYS A O 1
ATOM 3093 N N . ASN A 1 400 ? 25.916 7.742 11.199 1.00 3.70 400 ASN A N 1
ATOM 3094 C CA . ASN A 1 400 ? 24.961 8.830 11.423 1.00 4.79 400 ASN A CA 1
ATOM 3095 C C . ASN A 1 400 ? 25.702 10.170 11.550 1.00 5.05 400 ASN A C 1
ATOM 3096 O O . ASN A 1 400 ? 25.208 11.202 11.100 1.00 5.41 400 ASN A O 1
ATOM 3101 N N . GLU A 1 401 ? 26.831 10.146 12.238 1.00 5.27 401 GLU A N 1
ATOM 3102 C CA . GLU A 1 401 ? 27.692 11.355 12.351 1.00 5.05 401 GLU A CA 1
ATOM 3103 C C . GLU A 1 401 ? 28.133 11.844 10.968 1.00 5.17 401 GLU A C 1
ATOM 3104 O O . GLU A 1 401 ? 28.047 13.028 10.641 1.00 5.30 401 GLU A O 1
ATOM 3110 N N . MET A 1 402 ? 28.632 10.918 10.170 1.00 4.39 402 MET A N 1
ATOM 3111 C CA . MET A 1 402 ? 29.059 11.201 8.824 1.00 4.57 402 MET A CA 1
ATOM 3112 C C . MET A 1 402 ? 27.960 11.903 8.008 1.00 4.04 402 MET A C 1
ATOM 3113 O O . MET A 1 402 ? 28.190 12.941 7.401 1.00 2.21 402 MET A O 1
ATOM 3118 N N . ASN A 1 403 ? 26.748 11.329 8.004 1.00 4.07 403 ASN A N 1
ATOM 3119 C CA . ASN A 1 403 ? 25.666 11.952 7.313 1.00 3.68 403 ASN A CA 1
ATOM 3120 C C . ASN A 1 403 ? 25.281 13.336 7.789 1.00 3.88 403 ASN A C 1
ATOM 3121 O O . ASN A 1 403 ? 25.035 14.221 6.964 1.00 3.55 403 ASN A O 1
ATOM 3126 N N . ARG A 1 404 ? 25.236 13.550 9.094 1.00 3.66 404 ARG A N 1
ATOM 3127 C CA . ARG A 1 404 ? 24.897 14.856 9.640 1.00 3.74 404 ARG A CA 1
ATOM 3128 C C . ARG A 1 404 ? 25.979 15.880 9.249 1.00 5.16 404 ARG A C 1
ATOM 3129 O O . ARG A 1 404 ? 25.677 16.984 8.870 1.00 4.58 404 ARG A O 1
ATOM 3137 N N . VAL A 1 405 ? 27.245 15.483 9.384 1.00 4.51 405 VAL A N 1
ATOM 3138 C CA . VAL A 1 405 ? 28.350 16.354 9.017 1.00 5.04 405 VAL A CA 1
ATOM 3139 C C . VAL A 1 405 ? 28.242 16.799 7.590 1.00 4.68 405 VAL A C 1
ATOM 3140 O O . VAL A 1 405 ? 28.363 18.014 7.274 1.00 5.25 405 VAL A O 1
ATOM 3144 N N . LEU A 1 406 ? 27.969 15.851 6.692 1.00 4.64 406 LEU A N 1
ATOM 3145 C CA . LEU A 1 406 ? 27.836 16.163 5.277 1.00 4.51 406 LEU A CA 1
ATOM 3146 C C . LEU A 1 406 ? 26.677 17.154 5.014 1.00 5.67 406 LEU A C 1
ATOM 3147 O O . LEU A 1 406 ? 26.780 18.076 4.201 1.00 6.35 406 LEU A O 1
ATOM 3152 N N . ALA A 1 407 ? 25.591 16.998 5.724 1.00 4.71 407 ALA A N 1
ATOM 3153 C CA . ALA A 1 407 ? 24.469 17.920 5.576 1.00 5.79 407 ALA A CA 1
ATOM 3154 C C . ALA A 1 407 ? 24.839 19.321 6.008 1.00 5.25 407 ALA A C 1
ATOM 3155 O O . ALA A 1 407 ? 24.479 20.275 5.332 1.00 8.33 407 ALA A O 1
ATOM 3157 N N . LEU A 1 408 ? 25.528 19.451 7.130 1.00 5.95 408 LEU A N 1
ATOM 3158 C CA . LEU A 1 408 ? 25.922 20.760 7.645 1.00 6.50 408 LEU A CA 1
ATOM 3159 C C . LEU A 1 408 ? 26.956 21.436 6.740 1.00 7.91 408 LEU A C 1
ATOM 3160 O O . LEU A 1 408 ? 26.844 22.635 6.442 1.00 9.12 408 LEU A O 1
ATOM 3165 N N . VAL A 1 409 ? 27.961 20.683 6.313 1.00 7.80 409 VAL A N 1
ATOM 3166 C CA . VAL A 1 409 ? 28.944 21.200 5.368 1.00 9.24 409 VAL A CA 1
ATOM 3167 C C . VAL A 1 409 ? 28.263 21.679 4.096 1.00 10.58 409 VAL A C 1
ATOM 3168 O O . VAL A 1 409 ? 28.635 22.698 3.511 1.00 10.52 409 VAL A O 1
ATOM 3172 N N . GLY A 1 410 ? 27.264 20.937 3.647 1.00 11.27 410 GLY A N 1
ATOM 3173 C CA . GLY A 1 410 ? 26.531 21.295 2.451 1.00 13.04 410 GLY A CA 1
ATOM 3174 C C . GLY A 1 410 ? 25.862 22.649 2.478 1.00 14.99 410 GLY A C 1
ATOM 3175 O O . GLY A 1 410 ? 25.585 23.217 1.415 1.00 14.97 410 GLY A O 1
ATOM 3176 N N . ARG A 1 411 ? 25.607 23.185 3.671 1.00 16.31 411 ARG A N 1
ATOM 3177 C CA . ARG A 1 411 ? 25.053 24.519 3.789 1.00 18.32 411 ARG A CA 1
ATOM 3178 C C . ARG A 1 411 ? 26.036 25.621 3.494 1.00 19.69 411 ARG A C 1
ATOM 3179 O O . ARG A 1 411 ? 25.619 26.766 3.325 1.00 19.13 411 ARG A O 1
ATOM 3187 N N . ARG A 1 412 ? 27.326 25.312 3.498 1.00 21.12 412 ARG A N 1
ATOM 3188 C CA . ARG A 1 412 ? 28.378 26.323 3.256 1.00 23.36 412 ARG A CA 1
ATOM 3189 C C . ARG A 1 412 ? 29.163 25.993 1.997 1.00 26.26 412 ARG A C 1
ATOM 3190 O O . ARG A 1 412 ? 30.118 26.687 1.653 1.00 26.86 412 ARG A O 1
ATOM 3198 N N . LYS A 1 413 ? 28.779 24.917 1.322 1.00 29.47 413 LYS A N 1
ATOM 3199 C CA . LYS A 1 413 ? 29.486 24.417 0.140 1.00 32.54 413 LYS A CA 1
ATOM 3200 C C . LYS A 1 413 ? 29.359 25.449 -0.984 1.00 33.19 413 LYS A C 1
ATOM 3201 O O . LYS A 1 413 ? 28.463 26.314 -0.942 1.00 36.32 413 LYS A O 1
ATOM 3207 N N . MET B 1 1 ? 16.434 34.256 20.027 1.00 7.80 1 MET B N 1
ATOM 3208 C CA . MET B 1 1 ? 17.144 33.280 19.137 1.00 7.98 1 MET B CA 1
ATOM 3209 C C . MET B 1 1 ? 16.086 32.595 18.258 1.00 7.56 1 MET B C 1
ATOM 3210 O O . MET B 1 1 ? 15.073 32.172 18.773 1.00 9.61 1 MET B O 1
ATOM 3215 N N . LYS B 1 2 ? 16.282 32.601 16.951 1.00 6.67 2 LYS B N 1
ATOM 3216 C CA . LYS B 1 2 ? 15.481 31.853 16.011 1.00 6.71 2 LYS B CA 1
ATOM 3217 C C . LYS B 1 2 ? 16.165 30.687 15.349 1.00 5.78 2 LYS B C 1
ATOM 3218 O O . LYS B 1 2 ? 17.373 30.570 15.300 1.00 4.94 2 LYS B O 1
ATOM 3224 N N . ILE B 1 3 ? 15.324 29.793 14.861 1.00 5.01 3 ILE B N 1
ATOM 3225 C CA . ILE B 1 3 ? 15.744 28.685 14.023 1.00 5.06 3 ILE B CA 1
ATOM 3226 C C . ILE B 1 3 ? 15.911 29.276 12.613 1.00 5.99 3 ILE B C 1
ATOM 3227 O O . ILE B 1 3 ? 15.014 29.945 12.090 1.00 7.16 3 ILE B O 1
ATOM 3232 N N . VAL B 1 4 ? 17.043 29.047 11.974 1.00 4.91 4 VAL B N 1
ATOM 3233 C CA . VAL B 1 4 ? 17.253 29.605 10.660 1.00 6.53 4 VAL B CA 1
ATOM 3234 C C . VAL B 1 4 ? 17.321 28.550 9.554 1.00 6.12 4 VAL B C 1
ATOM 3235 O O . VAL B 1 4 ? 17.316 28.890 8.380 1.00 5.41 4 VAL B O 1
ATOM 3239 N N . ASP B 1 5 ? 17.450 27.281 9.931 1.00 5.98 5 ASP B N 1
ATOM 3240 C CA . ASP B 1 5 ? 17.462 26.204 8.931 1.00 6.68 5 ASP B CA 1
ATOM 3241 C C . ASP B 1 5 ? 17.126 24.898 9.585 1.00 6.03 5 ASP B C 1
ATOM 3242 O O . ASP B 1 5 ? 17.290 24.752 10.791 1.00 6.76 5 ASP B O 1
ATOM 3247 N N . VAL B 1 6 ? 16.591 23.972 8.788 1.00 5.02 6 VAL B N 1
ATOM 3248 C CA . VAL B 1 6 ? 16.222 22.656 9.242 1.00 4.79 6 VAL B CA 1
ATOM 3249 C C . VAL B 1 6 ? 16.772 21.660 8.193 1.00 5.73 6 VAL B C 1
ATOM 3250 O O . VAL B 1 6 ? 16.523 21.840 7.011 1.00 4.65 6 VAL B O 1
ATOM 3254 N N . LEU B 1 7 ? 17.571 20.695 8.629 1.00 5.20 7 LEU B N 1
ATOM 3255 C CA . LEU B 1 7 ? 18.142 19.659 7.774 1.00 7.14 7 LEU B CA 1
ATOM 3256 C C . LEU B 1 7 ? 17.729 18.304 8.325 1.00 7.54 7 LEU B C 1
ATOM 3257 O O . LEU B 1 7 ? 17.657 18.145 9.537 1.00 9.09 7 LEU B O 1
ATOM 3262 N N . CYS B 1 8 ? 17.418 17.347 7.436 1.00 7.02 8 CYS B N 1
ATOM 3263 C CA . CYS B 1 8 ? 17.082 15.971 7.807 1.00 7.73 8 CYS B CA 1
ATOM 3264 C C . CYS B 1 8 ? 18.072 15.061 7.082 1.00 6.73 8 CYS B C 1
ATOM 3265 O O . CYS B 1 8 ? 18.337 15.293 5.898 1.00 6.25 8 CYS B O 1
ATOM 3268 N N . THR B 1 9 ? 18.624 14.067 7.755 1.00 5.63 9 THR B N 1
ATOM 3269 C CA . THR B 1 9 ? 19.442 13.044 7.123 1.00 5.96 9 THR B CA 1
ATOM 3270 C C . THR B 1 9 ? 19.006 11.638 7.570 1.00 5.92 9 THR B C 1
ATOM 3271 O O . THR B 1 9 ? 18.641 11.459 8.712 1.00 5.33 9 THR B O 1
ATOM 3275 N N . PRO B 1 10 ? 19.063 10.670 6.676 1.00 5.77 10 PRO B N 1
ATOM 3276 C CA . PRO B 1 10 ? 18.723 9.277 7.004 1.00 6.02 10 PRO B CA 1
ATOM 3277 C C . PRO B 1 10 ? 19.808 8.721 7.850 1.00 5.88 10 PRO B C 1
ATOM 3278 O O . PRO B 1 10 ? 20.955 9.160 7.785 1.00 7.79 10 PRO B O 1
ATOM 3282 N N . GLY B 1 11 ? 19.481 7.738 8.624 1.00 4.20 11 GLY B N 1
ATOM 3283 C CA . GLY B 1 11 ? 20.480 7.102 9.450 1.00 4.61 11 GLY B CA 1
ATOM 3284 C C . GLY B 1 11 ? 20.128 5.677 9.857 1.00 3.83 11 GLY B C 1
ATOM 3285 O O . GLY B 1 11 ? 19.073 5.126 9.526 1.00 2.73 11 GLY B O 1
ATOM 3286 N N . LEU B 1 12 ? 21.042 5.092 10.612 1.00 3.11 12 LEU B N 1
ATOM 3287 C CA . LEU B 1 12 ? 20.893 3.778 11.197 1.00 3.78 12 LEU B CA 1
ATOM 3288 C C . LEU B 1 12 ? 20.432 3.876 12.668 1.00 4.01 12 LEU B C 1
ATOM 3289 O O . LEU B 1 12 ? 20.257 4.999 13.219 1.00 4.84 12 LEU B O 1
ATOM 3294 N N . THR B 1 13 ? 20.240 2.701 13.293 1.00 4.42 13 THR B N 1
ATOM 3295 C CA . THR B 1 13 ? 19.822 2.563 14.673 1.00 2.82 13 THR B CA 1
ATOM 3296 C C . THR B 1 13 ? 20.617 1.434 15.355 1.00 4.51 13 THR B C 1
ATOM 3297 O O . THR B 1 13 ? 21.440 0.801 14.737 1.00 4.31 13 THR B O 1
ATOM 3301 N N . GLY B 1 14 ? 20.281 1.142 16.616 1.00 3.62 14 GLY B N 1
ATOM 3302 C CA . GLY B 1 14 ? 20.930 0.099 17.365 1.00 3.44 14 GLY B CA 1
ATOM 3303 C C . GLY B 1 14 ? 20.448 -1.300 17.023 1.00 3.65 14 GLY B C 1
ATOM 3304 O O . GLY B 1 14 ? 21.006 -2.229 17.499 1.00 4.13 14 GLY B O 1
ATOM 3305 N N . PHE B 1 15 ? 19.499 -1.436 16.107 1.00 2.54 15 PHE B N 1
ATOM 3306 C CA . PHE B 1 15 ? 18.998 -2.771 15.794 1.00 2.97 15 PHE B CA 1
ATOM 3307 C C . PHE B 1 15 ? 18.316 -2.832 14.426 1.00 2.43 15 PHE B C 1
ATOM 3308 O O . PHE B 1 15 ? 18.827 -2.251 13.440 1.00 3.57 15 PHE B O 1
ATOM 3316 N N . TYR B 1 16 ? 17.254 -3.612 14.322 1.00 2.49 16 TYR B N 1
ATOM 3317 C CA . TYR B 1 16 ? 16.611 -3.959 13.074 1.00 3.61 16 TYR B CA 1
ATOM 3318 C C . TYR B 1 16 ? 15.105 -3.707 13.079 1.00 3.85 16 TYR B C 1
ATOM 3319 O O . TYR B 1 16 ? 14.480 -3.696 14.145 1.00 3.85 16 TYR B O 1
ATOM 3328 N N . PHE B 1 17 ? 14.542 -3.560 11.884 1.00 3.73 17 PHE B N 1
ATOM 3329 C CA . PHE B 1 17 ? 13.127 -3.645 11.697 1.00 4.21 17 PHE B CA 1
ATOM 3330 C C . PHE B 1 17 ? 12.870 -5.110 11.340 1.00 3.94 17 PHE B C 1
ATOM 3331 O O . PHE B 1 17 ? 13.424 -5.609 10.367 1.00 4.79 17 PHE B O 1
ATOM 3339 N N . ASP B 1 18 ? 12.017 -5.747 12.123 1.00 3.71 18 ASP B N 1
ATOM 3340 C CA . ASP B 1 18 ? 11.586 -7.133 11.898 1.00 4.49 18 ASP B CA 1
ATOM 3341 C C . ASP B 1 18 ? 10.074 -7.179 11.577 1.00 4.92 18 ASP B C 1
ATOM 3342 O O . ASP B 1 18 ? 9.254 -6.504 12.241 1.00 5.10 18 ASP B O 1
ATOM 3347 N N . ASP B 1 19 ? 9.688 -8.035 10.654 1.00 4.54 19 ASP B N 1
ATOM 3348 C CA . ASP B 1 19 ? 8.291 -8.221 10.302 1.00 5.60 19 ASP B CA 1
ATOM 3349 C C . ASP B 1 19 ? 7.717 -9.230 11.271 1.00 5.47 19 ASP B C 1
ATOM 3350 O O . ASP B 1 19 ? 7.762 -10.413 11.044 1.00 5.71 19 ASP B O 1
ATOM 3355 N N . GLN B 1 20 ? 7.139 -8.707 12.331 1.00 6.78 20 GLN B N 1
ATOM 3356 C CA . GLN B 1 20 ? 6.585 -9.509 13.433 1.00 6.48 20 GLN B CA 1
ATOM 3357 C C . GLN B 1 20 ? 5.481 -10.429 12.927 1.00 6.58 20 GLN B C 1
ATOM 3358 O O . GLN B 1 20 ? 5.368 -11.555 13.358 1.00 5.63 20 GLN B O 1
ATOM 3364 N N . ARG B 1 21 ? 4.640 -9.932 12.034 1.00 6.26 21 ARG B N 1
ATOM 3365 C CA . ARG B 1 21 ? 3.588 -10.783 11.506 1.00 6.79 21 ARG B CA 1
ATOM 3366 C C . ARG B 1 21 ? 4.210 -11.995 10.802 1.00 7.20 21 ARG B C 1
ATOM 3367 O O . ARG B 1 21 ? 3.706 -13.134 10.934 1.00 5.92 21 ARG B O 1
ATOM 3375 N N . ALA B 1 22 ? 5.257 -11.776 10.003 1.00 5.63 22 ALA B N 1
ATOM 3376 C CA . ALA B 1 22 ? 5.846 -12.918 9.275 1.00 5.61 22 ALA B CA 1
ATOM 3377 C C . ALA B 1 22 ? 6.548 -13.844 10.228 1.00 6.12 22 ALA B C 1
ATOM 3378 O O . ALA B 1 22 ? 6.552 -15.071 10.043 1.00 7.37 22 ALA B O 1
ATOM 3380 N N . ILE B 1 23 ? 7.173 -13.293 11.245 1.00 6.05 23 ILE B N 1
ATOM 3381 C CA . ILE B 1 23 ? 7.798 -14.154 12.249 1.00 8.22 23 ILE B CA 1
ATOM 3382 C C . ILE B 1 23 ? 6.728 -15.013 12.941 1.00 10.24 23 ILE B C 1
ATOM 3383 O O . ILE B 1 23 ? 6.909 -16.216 13.115 1.00 9.19 23 ILE B O 1
ATOM 3388 N N . LYS B 1 24 ? 5.609 -14.403 13.315 1.00 11.78 24 LYS B N 1
ATOM 3389 C CA . LYS B 1 24 ? 4.522 -15.172 13.952 1.00 14.23 24 LYS B CA 1
ATOM 3390 C C . LYS B 1 24 ? 3.953 -16.257 13.044 1.00 14.12 24 LYS B C 1
ATOM 3391 O O . LYS B 1 24 ? 3.503 -17.306 13.531 1.00 15.36 24 LYS B O 1
ATOM 3397 N N . LYS B 1 25 ? 3.940 -16.024 11.741 1.00 14.80 25 LYS B N 1
ATOM 3398 C CA . LYS B 1 25 ? 3.455 -17.048 10.809 1.00 16.61 25 LYS B CA 1
ATOM 3399 C C . LYS B 1 25 ? 4.422 -18.227 10.630 1.00 16.21 25 LYS B C 1
ATOM 3400 O O . LYS B 1 25 ? 4.039 -19.258 10.063 1.00 17.72 25 LYS B O 1
ATOM 3406 N N . GLY B 1 26 ? 5.629 -18.128 11.160 1.00 14.90 26 GLY B N 1
ATOM 3407 C CA . GLY B 1 26 ? 6.595 -19.221 11.009 1.00 13.64 26 GLY B CA 1
ATOM 3408 C C . GLY B 1 26 ? 7.846 -18.955 10.175 1.00 13.51 26 GLY B C 1
ATOM 3409 O O . GLY B 1 26 ? 8.459 -19.905 9.653 1.00 13.23 26 GLY B O 1
ATOM 3410 N N . ALA B 1 27 ? 8.265 -17.705 10.025 1.00 12.21 27 ALA B N 1
ATOM 3411 C CA . ALA B 1 27 ? 9.482 -17.447 9.290 1.00 12.51 27 ALA B CA 1
ATOM 3412 C C . ALA B 1 27 ? 10.603 -18.240 9.937 1.00 13.23 27 ALA B C 1
ATOM 3413 O O . ALA B 1 27 ? 10.700 -18.291 11.159 1.00 14.36 27 ALA B O 1
ATOM 3415 N N . GLY B 1 28 ? 11.440 -18.859 9.110 1.00 13.48 28 GLY B N 1
ATOM 3416 C CA . GLY B 1 28 ? 12.511 -19.725 9.599 1.00 13.53 28 GLY B CA 1
ATOM 3417 C C . GLY B 1 28 ? 13.790 -18.936 9.865 1.00 13.00 28 GLY B C 1
ATOM 3418 O O . GLY B 1 28 ? 13.854 -17.739 9.615 1.00 11.89 28 GLY B O 1
ATOM 3419 N N . HIS B 1 29 ? 14.820 -19.608 10.375 1.00 13.33 29 HIS B N 1
ATOM 3420 C CA . HIS B 1 29 ? 16.070 -18.921 10.726 1.00 13.85 29 HIS B CA 1
ATOM 3421 C C . HIS B 1 29 ? 17.178 -19.280 9.779 1.00 12.06 29 HIS B C 1
ATOM 3422 O O . HIS B 1 29 ? 17.276 -20.438 9.346 1.00 11.93 29 HIS B O 1
ATOM 3429 N N . ASP B 1 30 ? 18.048 -18.315 9.494 1.00 9.57 30 ASP B N 1
ATOM 3430 C CA . ASP B 1 30 ? 19.188 -18.568 8.632 1.00 9.51 30 ASP B CA 1
ATOM 3431 C C . ASP B 1 30 ? 20.283 -17.654 9.130 1.00 8.36 30 ASP B C 1
ATOM 3432 O O . ASP B 1 30 ? 20.317 -16.485 8.797 1.00 6.16 30 ASP B O 1
ATOM 3437 N N . GLY B 1 31 ? 21.138 -18.197 10.001 1.00 8.47 31 GLY B N 1
ATOM 3438 C CA . GLY B 1 31 ? 22.160 -17.407 10.655 1.00 8.54 31 GLY B CA 1
ATOM 3439 C C . GLY B 1 31 ? 21.458 -16.286 11.417 1.00 9.69 31 GLY B C 1
ATOM 3440 O O . GLY B 1 31 ? 20.495 -16.539 12.113 1.00 10.97 31 GLY B O 1
ATOM 3441 N N . PHE B 1 32 ? 21.876 -15.035 11.258 1.00 9.85 32 PHE B N 1
ATOM 3442 C CA . PHE B 1 32 ? 21.210 -13.904 11.942 1.00 10.55 32 PHE B CA 1
ATOM 3443 C C . PHE B 1 32 ? 19.892 -13.426 11.259 1.00 11.13 32 PHE B C 1
ATOM 3444 O O . PHE B 1 32 ? 19.237 -12.491 11.714 1.00 13.72 32 PHE B O 1
ATOM 3452 N N . THR B 1 33 ? 19.542 -13.986 10.121 1.00 10.92 33 THR B N 1
ATOM 3453 C CA . THR B 1 33 ? 18.402 -13.498 9.355 1.00 11.00 33 THR B CA 1
ATOM 3454 C C . THR B 1 33 ? 17.216 -14.441 9.470 1.00 8.77 33 THR B C 1
ATOM 3455 O O . THR B 1 33 ? 17.331 -15.553 9.974 1.00 6.64 33 THR B O 1
ATOM 3459 N N . TYR B 1 34 ? 16.102 -14.009 8.907 1.00 9.01 34 TYR B N 1
ATOM 3460 C CA . TYR B 1 34 ? 14.887 -14.832 8.827 1.00 9.39 34 TYR B CA 1
ATOM 3461 C C . TYR B 1 34 ? 14.621 -15.195 7.388 1.00 10.75 34 TYR B C 1
ATOM 3462 O O . TYR B 1 34 ? 14.966 -14.450 6.472 1.00 12.27 34 TYR B O 1
ATOM 3471 N N . THR B 1 35 ? 14.047 -16.361 7.168 1.00 11.10 35 THR B N 1
ATOM 3472 C CA . THR B 1 35 ? 13.743 -16.776 5.822 1.00 12.44 35 THR B CA 1
ATOM 3473 C C . THR B 1 35 ? 12.265 -16.673 5.614 1.00 11.70 35 THR B C 1
ATOM 3474 O O . THR B 1 35 ? 11.505 -16.530 6.576 1.00 12.69 35 THR B O 1
ATOM 3478 N N . GLY B 1 36 ? 11.869 -16.716 4.344 1.00 11.74 36 GLY B N 1
ATOM 3479 C CA . GLY B 1 36 ? 10.458 -16.697 3.960 1.00 11.95 36 GLY B CA 1
ATOM 3480 C C . GLY B 1 36 ? 9.969 -15.355 3.464 1.00 10.67 36 GLY B C 1
ATOM 3481 O O . GLY B 1 36 ? 10.689 -14.377 3.491 1.00 10.51 36 GLY B O 1
ATOM 3482 N N . SER B 1 37 ? 8.720 -15.321 3.024 1.00 9.57 37 SER B N 1
ATOM 3483 C CA . SER B 1 37 ? 8.093 -14.113 2.530 1.00 8.72 37 SER B CA 1
ATOM 3484 C C . SER B 1 37 ? 7.726 -13.137 3.622 1.00 7.11 37 SER B C 1
ATOM 3485 O O . SER B 1 37 ? 7.403 -13.521 4.735 1.00 6.79 37 SER B O 1
ATOM 3488 N N . THR B 1 38 ? 7.743 -11.860 3.280 1.00 6.58 38 THR B N 1
ATOM 3489 C CA . THR B 1 38 ? 7.245 -10.861 4.188 1.00 6.22 38 THR B CA 1
ATOM 3490 C C . THR B 1 38 ? 5.716 -10.896 4.131 1.00 6.25 38 THR B C 1
ATOM 3491 O O . THR B 1 38 ? 5.094 -11.391 3.171 1.00 6.08 38 THR B O 1
ATOM 3495 N N . VAL B 1 39 ? 5.136 -10.364 5.192 1.00 5.79 39 VAL B N 1
ATOM 3496 C CA . VAL B 1 39 ? 3.700 -10.271 5.349 1.00 6.73 39 VAL B CA 1
ATOM 3497 C C . VAL B 1 39 ? 3.231 -8.786 5.525 1.00 6.21 39 VAL B C 1
ATOM 3498 O O . VAL B 1 39 ? 2.182 -8.380 5.021 1.00 6.32 39 VAL B O 1
ATOM 3502 N N . THR B 1 40 ? 4.075 -7.966 6.136 1.00 5.56 40 THR B N 1
ATOM 3503 C CA . THR B 1 40 ? 3.718 -6.597 6.466 1.00 6.84 40 THR B CA 1
ATOM 3504 C C . THR B 1 40 ? 4.073 -5.620 5.369 1.00 7.88 40 THR B C 1
ATOM 3505 O O . THR B 1 40 ? 5.178 -5.639 4.840 1.00 6.12 40 THR B O 1
ATOM 3509 N N . GLU B 1 41 ? 3.121 -4.749 5.023 1.00 8.13 41 GLU B N 1
ATOM 3510 C CA . GLU B 1 41 ? 3.374 -3.737 4.018 1.00 10.28 41 GLU B CA 1
ATOM 3511 C C . GLU B 1 41 ? 4.630 -2.972 4.349 1.00 9.15 41 GLU B C 1
ATOM 3512 O O . GLU B 1 41 ? 4.899 -2.657 5.508 1.00 9.08 41 GLU B O 1
ATOM 3518 N N . GLY B 1 42 ? 5.421 -2.735 3.302 1.00 7.33 42 GLY B N 1
ATOM 3519 C CA . GLY B 1 42 ? 6.627 -1.945 3.373 1.00 7.29 42 GLY B CA 1
ATOM 3520 C C . GLY B 1 42 ? 7.898 -2.762 3.511 1.00 7.24 42 GLY B C 1
ATOM 3521 O O . GLY B 1 42 ? 8.932 -2.322 3.048 1.00 6.23 42 GLY B O 1
ATOM 3522 N N . PHE B 1 43 ? 7.816 -3.964 4.100 1.00 6.78 43 PHE B N 1
ATOM 3523 C CA . PHE B 1 43 ? 9.020 -4.761 4.281 1.00 6.59 43 PHE B CA 1
ATOM 3524 C C . PHE B 1 43 ? 9.465 -5.367 2.955 1.00 8.28 43 PHE B C 1
ATOM 3525 O O . PHE B 1 43 ? 8.653 -5.752 2.138 1.00 6.59 43 PHE B O 1
ATOM 3533 N N . THR B 1 44 ? 10.767 -5.435 2.727 1.00 8.44 44 THR B N 1
ATOM 3534 C CA . THR B 1 44 ? 11.239 -6.169 1.589 1.00 9.86 44 THR B CA 1
ATOM 3535 C C . THR B 1 44 ? 11.982 -7.440 1.999 1.00 8.07 44 THR B C 1
ATOM 3536 O O . THR B 1 44 ? 12.120 -8.358 1.208 1.00 8.00 44 THR B O 1
ATOM 3540 N N . GLN B 1 45 ? 12.383 -7.503 3.248 1.00 7.27 45 GLN B N 1
ATOM 3541 C CA . GLN B 1 45 ? 12.883 -8.714 3.874 1.00 7.98 45 GLN B CA 1
ATOM 3542 C C . GLN B 1 45 ? 12.233 -8.829 5.245 1.00 6.15 45 GLN B C 1
ATOM 3543 O O . GLN B 1 45 ? 11.792 -7.813 5.820 1.00 6.65 45 GLN B O 1
ATOM 3549 N N . VAL B 1 46 ? 12.177 -10.036 5.783 1.00 4.54 46 VAL B N 1
ATOM 3550 C CA . VAL B 1 46 ? 11.627 -10.224 7.117 1.00 4.94 46 VAL B CA 1
ATOM 3551 C C . VAL B 1 46 ? 12.409 -9.451 8.193 1.00 5.67 46 VAL B C 1
ATOM 3552 O O . VAL B 1 46 ? 11.823 -8.934 9.146 1.00 6.16 46 VAL B O 1
ATOM 3556 N N . ARG B 1 47 ? 13.728 -9.411 8.058 1.00 4.70 47 ARG B N 1
ATOM 3557 C CA . ARG B 1 47 ? 14.578 -8.613 8.938 1.00 5.17 47 ARG B CA 1
ATOM 3558 C C . ARG B 1 47 ? 15.362 -7.633 8.076 1.00 5.37 47 ARG B C 1
ATOM 3559 O O . ARG B 1 47 ? 16.033 -8.043 7.141 1.00 5.61 47 ARG B O 1
ATOM 3567 N N . GLN B 1 48 ? 15.272 -6.344 8.384 1.00 3.95 48 GLN B N 1
ATOM 3568 C CA . GLN B 1 48 ? 15.979 -5.323 7.628 1.00 4.61 48 GLN B CA 1
ATOM 3569 C C . GLN B 1 48 ? 16.565 -4.282 8.550 1.00 4.15 48 GLN B C 1
ATOM 3570 O O . GLN B 1 48 ? 16.267 -4.262 9.715 1.00 2.98 48 GLN B O 1
ATOM 3576 N N . LYS B 1 49 ? 17.448 -3.430 8.024 1.00 2.87 49 LYS B N 1
ATOM 3577 C CA . LYS B 1 49 ? 18.095 -2.480 8.899 1.00 3.29 49 LYS B CA 1
ATOM 3578 C C . LYS B 1 49 ? 17.062 -1.547 9.539 1.00 3.31 49 LYS B C 1
ATOM 3579 O O . LYS B 1 49 ? 16.098 -1.134 8.897 1.00 4.40 49 LYS B O 1
ATOM 3585 N N . GLY B 1 50 ? 17.275 -1.222 10.796 1.00 3.17 50 GLY B N 1
ATOM 3586 C CA . GLY B 1 50 ? 16.476 -0.219 11.454 1.00 3.89 50 GLY B CA 1
ATOM 3587 C C . GLY B 1 50 ? 16.901 1.126 10.905 1.00 3.33 50 GLY B C 1
ATOM 3588 O O . GLY B 1 50 ? 18.038 1.300 10.529 1.00 4.33 50 GLY B O 1
ATOM 3589 N N . GLU B 1 51 ? 15.984 2.097 10.876 1.00 3.91 51 GLU B N 1
ATOM 3590 C CA . GLU B 1 51 ? 16.292 3.401 10.282 1.00 3.63 51 GLU B CA 1
ATOM 3591 C C . GLU B 1 51 ? 15.885 4.501 11.175 1.00 4.10 51 GLU B C 1
ATOM 3592 O O . GLU B 1 51 ? 14.923 4.361 11.953 1.00 2.36 51 GLU B O 1
ATOM 3598 N N . SER B 1 52 ? 16.670 5.581 11.119 1.00 2.77 52 SER B N 1
ATOM 3599 C CA . SER B 1 52 ? 16.416 6.804 11.844 1.00 3.98 52 SER B CA 1
ATOM 3600 C C . SER B 1 52 ? 16.452 8.001 10.851 1.00 3.66 52 SER B C 1
ATOM 3601 O O . SER B 1 52 ? 16.865 7.849 9.719 1.00 3.44 52 SER B O 1
ATOM 3604 N N . ILE B 1 53 ? 15.957 9.166 11.303 1.00 4.51 53 ILE B N 1
ATOM 3605 C CA . ILE B 1 53 ? 16.167 10.431 10.644 1.00 3.87 53 ILE B CA 1
ATOM 3606 C C . ILE B 1 53 ? 16.744 11.432 11.679 1.00 4.95 53 ILE B C 1
ATOM 3607 O O . ILE B 1 53 ? 16.113 11.709 12.717 1.00 3.33 53 ILE B O 1
ATOM 3612 N N . SER B 1 54 ? 17.947 11.953 11.405 1.00 5.48 54 SER B N 1
ATOM 3613 C CA . SER B 1 54 ? 18.489 12.995 12.217 1.00 4.74 54 SER B CA 1
ATOM 3614 C C . SER B 1 54 ? 17.843 14.315 11.783 1.00 4.87 54 SER B C 1
ATOM 3615 O O . SER B 1 54 ? 17.854 14.654 10.625 1.00 5.35 54 SER B O 1
ATOM 3618 N N . VAL B 1 55 ? 17.308 15.023 12.735 1.00 4.38 55 VAL B N 1
ATOM 3619 C CA . VAL B 1 55 ? 16.704 16.344 12.489 1.00 5.28 55 VAL B CA 1
ATOM 3620 C C . VAL B 1 55 ? 17.649 17.374 13.100 1.00 5.35 55 VAL B C 1
ATOM 3621 O O . VAL B 1 55 ? 17.939 17.345 14.296 1.00 4.56 55 VAL B O 1
ATOM 3625 N N . LEU B 1 56 ? 18.129 18.277 12.266 1.00 4.46 56 LEU B N 1
ATOM 3626 C CA . LEU B 1 56 ? 19.037 19.303 12.726 1.00 4.79 56 LEU B CA 1
ATOM 3627 C C . LEU B 1 56 ? 18.369 20.666 12.616 1.00 4.50 56 LEU B C 1
ATOM 3628 O O . LEU B 1 56 ? 17.836 20.997 11.550 1.00 4.27 56 LEU B O 1
ATOM 3633 N N . LEU B 1 57 ? 18.394 21.427 13.711 1.00 5.05 57 LEU B N 1
ATOM 3634 C CA . LEU B 1 57 ? 17.838 22.763 13.714 1.00 4.05 57 LEU B CA 1
ATOM 3635 C C . LEU B 1 57 ? 19.018 23.708 13.867 1.00 3.82 57 LEU B C 1
ATOM 3636 O O . LEU B 1 57 ? 19.643 23.763 14.933 1.00 4.02 57 LEU B O 1
ATOM 3641 N N . VAL B 1 58 ? 19.342 24.422 12.803 1.00 3.91 58 VAL B N 1
ATOM 3642 C CA . VAL B 1 58 ? 20.376 25.424 12.874 1.00 3.45 58 VAL B CA 1
ATOM 3643 C C . VAL B 1 58 ? 19.802 26.720 13.486 1.00 5.18 58 VAL B C 1
ATOM 3644 O O . VAL B 1 58 ? 18.821 27.280 12.997 1.00 4.07 58 VAL B O 1
ATOM 3648 N N . LEU B 1 59 ? 20.448 27.184 14.552 1.00 4.17 59 LEU B N 1
ATOM 3649 C CA . LEU B 1 59 ? 20.036 28.374 15.271 1.00 5.28 59 LEU B CA 1
ATOM 3650 C C . LEU B 1 59 ? 20.727 29.623 14.737 1.00 5.27 59 LEU B C 1
ATOM 3651 O O . LEU B 1 59 ? 21.763 29.557 14.108 1.00 4.05 59 LEU B O 1
ATOM 3656 N N . GLU B 1 60 ? 20.132 30.774 15.007 1.00 6.36 60 GLU B N 1
ATOM 3657 C CA . GLU B 1 60 ? 20.630 32.053 14.511 1.00 6.82 60 GLU B CA 1
ATOM 3658 C C . GLU B 1 60 ? 22.096 32.302 14.905 1.00 6.60 60 GLU B C 1
ATOM 3659 O O . GLU B 1 60 ? 22.849 32.927 14.171 1.00 4.76 60 GLU B O 1
ATOM 3665 N N . ASP B 1 61 ? 22.512 31.740 16.021 1.00 6.35 61 ASP B N 1
ATOM 3666 C CA . ASP B 1 61 ? 23.884 31.968 16.502 1.00 8.10 61 ASP B CA 1
ATOM 3667 C C . ASP B 1 61 ? 24.846 30.893 15.949 1.00 8.13 61 ASP B C 1
ATOM 3668 O O . ASP B 1 61 ? 26.053 30.901 16.241 1.00 8.09 61 ASP B O 1
ATOM 3673 N N . GLY B 1 62 ? 24.336 30.028 15.083 1.00 4.92 62 GLY B N 1
ATOM 3674 C CA . GLY B 1 62 ? 25.211 29.020 14.491 1.00 5.46 62 GLY B CA 1
ATOM 3675 C C . GLY B 1 62 ? 25.291 27.690 15.216 1.00 5.00 62 GLY B C 1
ATOM 3676 O O . GLY B 1 62 ? 25.871 26.700 14.705 1.00 5.11 62 GLY B O 1
ATOM 3677 N N . GLN B 1 63 ? 24.695 27.617 16.373 1.00 2.86 63 GLN B N 1
ATOM 3678 C CA . GLN B 1 63 ? 24.646 26.350 17.076 1.00 4.03 63 GLN B CA 1
ATOM 3679 C C . GLN B 1 63 ? 23.670 25.426 16.312 1.00 3.76 63 GLN B C 1
ATOM 3680 O O . GLN B 1 63 ? 22.889 25.914 15.510 1.00 4.68 63 GLN B O 1
ATOM 3686 N N . VAL B 1 64 ? 23.774 24.125 16.522 1.00 3.05 64 VAL B N 1
ATOM 3687 C CA . VAL B 1 64 ? 22.919 23.155 15.830 1.00 3.47 64 VAL B CA 1
ATOM 3688 C C . VAL B 1 64 ? 22.272 22.222 16.860 1.00 5.04 64 VAL B C 1
ATOM 3689 O O . VAL B 1 64 ? 22.965 21.447 17.566 1.00 5.99 64 VAL B O 1
ATOM 3693 N N . ALA B 1 65 ? 20.959 22.251 16.904 1.00 3.75 65 ALA B N 1
ATOM 3694 C CA . ALA B 1 65 ? 20.172 21.371 17.758 1.00 5.18 65 ALA B CA 1
ATOM 3695 C C . ALA B 1 65 ? 19.910 20.057 17.005 1.00 4.88 65 ALA B C 1
ATOM 3696 O O . ALA B 1 65 ? 19.764 20.066 15.813 1.00 6.14 65 ALA B O 1
ATOM 3698 N N . HIS B 1 66 ? 19.885 18.923 17.707 1.00 5.13 66 HIS B N 1
ATOM 3699 C CA . HIS B 1 66 ? 19.822 17.626 17.050 1.00 5.10 66 HIS B CA 1
ATOM 3700 C C . HIS B 1 66 ? 18.936 16.629 17.816 1.00 5.62 66 HIS B C 1
ATOM 3701 O O . HIS B 1 66 ? 19.206 16.348 18.983 1.00 4.95 66 HIS B O 1
ATOM 3708 N N . GLY B 1 67 ? 17.940 16.092 17.129 1.00 5.22 67 GLY B N 1
ATOM 3709 C CA . GLY B 1 67 ? 17.149 14.995 17.659 1.00 6.21 67 GLY B CA 1
ATOM 3710 C C . GLY B 1 67 ? 17.099 13.895 16.600 1.00 6.59 67 GLY B C 1
ATOM 3711 O O . GLY B 1 67 ? 17.331 14.226 15.429 1.00 6.09 67 GLY B O 1
ATOM 3712 N N . ASP B 1 68 ? 16.815 12.624 16.985 1.00 5.01 68 ASP B N 1
ATOM 3713 C CA . ASP B 1 68 ? 16.700 11.566 16.018 1.00 4.62 68 ASP B CA 1
ATOM 3714 C C . ASP B 1 68 ? 15.309 10.945 16.055 1.00 4.01 68 ASP B C 1
ATOM 3715 O O . ASP B 1 68 ? 14.888 10.516 17.095 1.00 4.64 68 ASP B O 1
ATOM 3720 N N . CYS B 1 69 ? 14.665 10.872 14.891 1.00 2.96 69 CYS B N 1
ATOM 3721 C CA . CYS B 1 69 ? 13.419 10.161 14.744 1.00 4.93 69 CYS B CA 1
ATOM 3722 C C . CYS B 1 69 ? 13.737 8.669 14.750 1.00 4.34 69 CYS B C 1
ATOM 3723 O O . CYS B 1 69 ? 14.650 8.269 14.092 1.00 4.37 69 CYS B O 1
ATOM 3726 N N . ALA B 1 70 ? 12.978 7.881 15.501 1.00 3.74 70 ALA B N 1
ATOM 3727 C CA . ALA B 1 70 ? 13.161 6.452 15.469 1.00 4.74 70 ALA B CA 1
ATOM 3728 C C . ALA B 1 70 ? 11.906 5.749 15.927 1.00 4.99 70 ALA B C 1
ATOM 3729 O O . ALA B 1 70 ? 11.047 6.348 16.556 1.00 4.28 70 ALA B O 1
ATOM 3731 N N . ALA B 1 71 ? 11.811 4.464 15.565 1.00 6.04 71 ALA B N 1
ATOM 3732 C CA . ALA B 1 71 ? 10.688 3.635 15.957 1.00 6.26 71 ALA B CA 1
ATOM 3733 C C . ALA B 1 71 ? 11.126 2.311 16.557 1.00 6.59 71 ALA B C 1
ATOM 3734 O O . ALA B 1 71 ? 12.302 1.938 16.477 1.00 5.29 71 ALA B O 1
ATOM 3736 N N . VAL B 1 72 ? 10.161 1.513 17.046 1.00 6.47 72 VAL B N 1
ATOM 3737 C CA . VAL B 1 72 ? 10.523 0.202 17.601 1.00 6.44 72 VAL B CA 1
ATOM 3738 C C . VAL B 1 72 ? 10.992 -0.827 16.569 1.00 5.30 72 VAL B C 1
ATOM 3739 O O . VAL B 1 72 ? 10.877 -0.633 15.362 1.00 5.29 72 VAL B O 1
ATOM 3743 N N . GLN B 1 73 ? 11.482 -1.950 17.069 1.00 2.76 73 GLN B N 1
ATOM 3744 C CA . GLN B 1 73 ? 11.896 -3.057 16.247 1.00 3.53 73 GLN B CA 1
ATOM 3745 C C . GLN B 1 73 ? 10.740 -3.536 15.409 1.00 3.49 73 GLN B C 1
ATOM 3746 O O . GLN B 1 73 ? 10.890 -3.785 14.247 1.00 4.15 73 GLN B O 1
ATOM 3752 N N . TYR B 1 74 ? 9.578 -3.677 16.021 1.00 3.65 74 TYR B N 1
ATOM 3753 C CA . TYR B 1 74 ? 8.423 -4.160 15.268 1.00 4.55 74 TYR B CA 1
ATOM 3754 C C . TYR B 1 74 ? 7.616 -3.037 14.635 1.00 5.52 74 TYR B C 1
ATOM 3755 O O . TYR B 1 74 ? 6.402 -3.005 14.721 1.00 5.84 74 TYR B O 1
ATOM 3764 N N . SER B 1 75 ? 8.314 -2.098 13.986 1.00 5.77 75 SER B N 1
ATOM 3765 C CA . SER B 1 75 ? 7.677 -0.996 13.267 1.00 5.71 75 SER B CA 1
ATOM 3766 C C . SER B 1 75 ? 6.694 -1.568 12.206 1.00 4.66 75 SER B C 1
ATOM 3767 O O . SER B 1 75 ? 6.987 -2.532 11.467 1.00 6.20 75 SER B O 1
ATOM 3770 N N . GLY B 1 76 ? 5.514 -0.941 12.125 1.00 4.61 76 GLY B N 1
ATOM 3771 C CA . GLY B 1 76 ? 4.499 -1.360 11.186 1.00 4.73 76 GLY B CA 1
ATOM 3772 C C . GLY B 1 76 ? 3.672 -2.546 11.587 1.00 4.14 76 GLY B C 1
ATOM 3773 O O . GLY B 1 76 ? 2.847 -3.001 10.805 1.00 5.00 76 GLY B O 1
ATOM 3774 N N . ALA B 1 77 ? 3.950 -3.111 12.753 1.00 5.84 77 ALA B N 1
ATOM 3775 C CA . ALA B 1 77 ? 3.177 -4.208 13.279 1.00 6.89 77 ALA B CA 1
ATOM 3776 C C . ALA B 1 77 ? 1.797 -3.704 13.722 1.00 8.52 77 ALA B C 1
ATOM 3777 O O . ALA B 1 77 ? 1.477 -2.497 13.627 1.00 6.54 77 ALA B O 1
ATOM 3779 N N . GLY B 1 78 ? 0.991 -4.663 14.193 1.00 9.59 78 GLY B N 1
ATOM 3780 C CA . GLY B 1 78 ? -0.362 -4.402 14.615 1.00 10.51 78 GLY B CA 1
ATOM 3781 C C . GLY B 1 78 ? -0.413 -3.264 15.612 1.00 10.63 78 GLY B C 1
ATOM 3782 O O . GLY B 1 78 ? 0.329 -3.266 16.582 1.00 11.80 78 GLY B O 1
ATOM 3783 N N . GLY B 1 79 ? -1.266 -2.271 15.338 1.00 12.27 79 GLY B N 1
ATOM 3784 C CA . GLY B 1 79 ? -1.468 -1.111 16.216 1.00 12.75 79 GLY B CA 1
ATOM 3785 C C . GLY B 1 79 ? -0.412 -0.026 16.129 1.00 13.21 79 GLY B C 1
ATOM 3786 O O . GLY B 1 79 ? -0.438 0.941 16.891 1.00 14.33 79 GLY B O 1
ATOM 3787 N N . ARG B 1 80 ? 0.548 -0.183 15.219 1.00 12.36 80 ARG B N 1
ATOM 3788 C CA . ARG B 1 80 ? 1.644 0.751 15.127 1.00 11.69 80 ARG B CA 1
ATOM 3789 C C . ARG B 1 80 ? 1.566 1.501 13.824 1.00 10.72 80 ARG B C 1
ATOM 3790 O O . ARG B 1 80 ? 0.948 1.030 12.846 1.00 8.69 80 ARG B O 1
ATOM 3798 N N . ASP B 1 81 ? 2.182 2.683 13.812 1.00 9.06 81 ASP B N 1
ATOM 3799 C CA . ASP B 1 81 ? 2.289 3.478 12.571 1.00 8.04 81 ASP B CA 1
ATOM 3800 C C . ASP B 1 81 ? 3.123 2.697 11.535 1.00 7.50 81 ASP B C 1
ATOM 3801 O O . ASP B 1 81 ? 3.866 1.799 11.921 1.00 7.20 81 ASP B O 1
ATOM 3806 N N . PRO B 1 82 ? 3.050 3.079 10.274 1.00 7.92 82 PRO B N 1
ATOM 3807 C CA . PRO B 1 82 ? 3.768 2.378 9.187 1.00 7.78 82 PRO B CA 1
ATOM 3808 C C . PRO B 1 82 ? 5.280 2.186 9.383 1.00 6.08 82 PRO B C 1
ATOM 3809 O O . PRO B 1 82 ? 5.969 2.927 10.120 1.00 6.63 82 PRO B O 1
ATOM 3813 N N . LEU B 1 83 ? 5.817 1.204 8.678 1.00 5.61 83 LEU B N 1
ATOM 3814 C CA . LEU B 1 83 ? 7.243 0.898 8.762 1.00 3.36 83 LEU B CA 1
ATOM 3815 C C . LEU B 1 83 ? 8.018 2.184 8.552 1.00 2.88 83 LEU B C 1
ATOM 3816 O O . LEU B 1 83 ? 7.807 2.882 7.544 1.00 3.78 83 LEU B O 1
ATOM 3821 N N . PHE B 1 84 ? 8.884 2.522 9.498 1.00 2.70 84 PHE B N 1
ATOM 3822 C CA . PHE B 1 84 ? 9.541 3.823 9.473 1.00 3.57 84 PHE B CA 1
ATOM 3823 C C . PHE B 1 84 ? 10.825 3.903 8.619 1.00 3.72 84 PHE B C 1
ATOM 3824 O O . PHE B 1 84 ? 11.957 3.956 9.150 1.00 4.88 84 PHE B O 1
ATOM 3832 N N . LEU B 1 85 ? 10.628 3.959 7.313 1.00 5.32 85 LEU B N 1
ATOM 3833 C CA . LEU B 1 85 ? 11.696 4.068 6.319 1.00 5.31 85 LEU B CA 1
ATOM 3834 C C . LEU B 1 85 ? 11.992 5.568 6.106 1.00 6.31 85 LEU B C 1
ATOM 3835 O O . LEU B 1 85 ? 11.072 6.357 5.813 1.00 6.64 85 LEU B O 1
ATOM 3840 N N . ALA B 1 86 ? 13.253 5.943 6.256 1.00 6.77 86 ALA B N 1
ATOM 3841 C CA . ALA B 1 86 ? 13.657 7.346 6.106 1.00 6.82 86 ALA B CA 1
ATOM 3842 C C . ALA B 1 86 ? 13.186 7.928 4.788 1.00 7.19 86 ALA B C 1
ATOM 3843 O O . ALA B 1 86 ? 12.744 9.073 4.763 1.00 7.29 86 ALA B O 1
ATOM 3845 N N . LYS B 1 87 ? 13.279 7.169 3.696 1.00 6.25 87 LYS B N 1
ATOM 3846 C CA . LYS B 1 87 ? 12.901 7.699 2.417 1.00 7.70 87 LYS B CA 1
ATOM 3847 C C . LYS B 1 87 ? 11.417 8.041 2.354 1.00 8.86 87 LYS B C 1
ATOM 3848 O O . LYS B 1 87 ? 11.017 8.869 1.532 1.00 7.88 87 LYS B O 1
ATOM 3854 N N . ASP B 1 88 ? 10.587 7.376 3.160 1.00 8.41 88 ASP B N 1
ATOM 3855 C CA . ASP B 1 88 ? 9.169 7.688 3.134 1.00 9.26 88 ASP B CA 1
ATOM 3856 C C . ASP B 1 88 ? 8.851 8.902 4.001 1.00 9.15 88 ASP B C 1
ATOM 3857 O O . ASP B 1 88 ? 7.867 9.548 3.788 1.00 11.07 88 ASP B O 1
ATOM 3862 N N . PHE B 1 89 ? 9.678 9.230 4.966 1.00 6.32 89 PHE B N 1
ATOM 3863 C CA . PHE B 1 89 ? 9.273 10.242 5.913 1.00 5.75 89 PHE B CA 1
ATOM 3864 C C . PHE B 1 89 ? 10.124 11.474 5.895 1.00 6.14 89 PHE B C 1
ATOM 3865 O O . PHE B 1 89 ? 9.663 12.510 6.361 1.00 5.60 89 PHE B O 1
ATOM 3873 N N . ILE B 1 90 ? 11.327 11.394 5.321 1.00 5.09 90 ILE B N 1
ATOM 3874 C CA . ILE B 1 90 ? 12.111 12.630 5.134 1.00 6.19 90 ILE B CA 1
ATOM 3875 C C . ILE B 1 90 ? 11.321 13.692 4.334 1.00 6.66 90 ILE B C 1
ATOM 3876 O O . ILE B 1 90 ? 11.291 14.855 4.750 1.00 6.80 90 ILE B O 1
ATOM 3881 N N . PRO B 1 91 ? 10.652 13.330 3.240 1.00 7.22 91 PRO B N 1
ATOM 3882 C CA . PRO B 1 91 ? 9.877 14.349 2.518 1.00 7.71 91 PRO B CA 1
ATOM 3883 C C . PRO B 1 91 ? 8.778 14.974 3.318 1.00 7.47 91 PRO B C 1
ATOM 3884 O O . PRO B 1 91 ? 8.479 16.117 3.069 1.00 7.32 91 PRO B O 1
ATOM 3888 N N . VAL B 1 92 ? 8.167 14.255 4.243 1.00 7.02 92 VAL B N 1
ATOM 3889 C CA . VAL B 1 92 ? 7.079 14.819 5.032 1.00 8.34 92 VAL B CA 1
ATOM 3890 C C . VAL B 1 92 ? 7.692 15.947 5.910 1.00 7.19 92 VAL B C 1
ATOM 3891 O O . VAL B 1 92 ? 7.170 17.063 6.020 1.00 8.51 92 VAL B O 1
ATOM 3895 N N . ILE B 1 93 ? 8.801 15.654 6.536 1.00 5.80 93 ILE B N 1
ATOM 3896 C CA . ILE B 1 93 ? 9.436 16.662 7.381 1.00 7.58 93 ILE B CA 1
ATOM 3897 C C . ILE B 1 93 ? 9.874 17.873 6.570 1.00 8.25 93 ILE B C 1
ATOM 3898 O O . ILE B 1 93 ? 9.594 19.018 6.959 1.00 8.10 93 ILE B O 1
ATOM 3903 N N . GLU B 1 94 ? 10.552 17.628 5.459 1.00 8.47 94 GLU B N 1
ATOM 3904 C CA . GLU B 1 94 ? 11.079 18.688 4.608 1.00 9.38 94 GLU B CA 1
ATOM 3905 C C . GLU B 1 94 ? 9.977 19.561 4.067 1.00 10.56 94 GLU B C 1
ATOM 3906 O O . GLU B 1 94 ? 10.071 20.774 4.086 1.00 8.55 94 GLU B O 1
ATOM 3912 N N . LYS B 1 95 ? 8.878 18.947 3.652 1.00 10.89 95 LYS B N 1
ATOM 3913 C CA . LYS B 1 95 ? 7.846 19.719 3.011 1.00 12.47 95 LYS B CA 1
ATOM 3914 C C . LYS B 1 95 ? 6.803 20.307 3.988 1.00 12.70 95 LYS B C 1
ATOM 3915 O O . LYS B 1 95 ? 6.349 21.430 3.787 1.00 12.29 95 LYS B O 1
ATOM 3921 N N . GLU B 1 96 ? 6.454 19.595 5.048 1.00 10.98 96 GLU B N 1
ATOM 3922 C CA . GLU B 1 96 ? 5.365 20.024 5.911 1.00 12.76 96 GLU B CA 1
ATOM 3923 C C . GLU B 1 96 ? 5.786 20.587 7.263 1.00 12.03 96 GLU B C 1
ATOM 3924 O O . GLU B 1 96 ? 5.076 21.404 7.827 1.00 13.62 96 GLU B O 1
ATOM 3930 N N . ILE B 1 97 ? 6.951 20.221 7.764 1.00 9.31 97 ILE B N 1
ATOM 3931 C CA . ILE B 1 97 ? 7.363 20.677 9.081 1.00 8.11 97 ILE B CA 1
ATOM 3932 C C . ILE B 1 97 ? 8.452 21.742 9.107 1.00 8.16 97 ILE B C 1
ATOM 3933 O O . ILE B 1 97 ? 8.371 22.760 9.822 1.00 6.32 97 ILE B O 1
ATOM 3938 N N . ALA B 1 98 ? 9.443 21.552 8.281 1.00 7.96 98 ALA B N 1
ATOM 3939 C CA . ALA B 1 98 ? 10.542 22.507 8.210 1.00 9.35 98 ALA B CA 1
ATOM 3940 C C . ALA B 1 98 ? 10.076 23.952 7.985 1.00 9.64 98 ALA B C 1
ATOM 3941 O O . ALA B 1 98 ? 10.552 24.856 8.661 1.00 9.20 98 ALA B O 1
ATOM 3943 N N . PRO B 1 99 ? 9.167 24.194 7.054 1.00 10.17 99 PRO B N 1
ATOM 3944 C CA . PRO B 1 99 ? 8.700 25.554 6.868 1.00 10.68 99 PRO B CA 1
ATOM 3945 C C . PRO B 1 99 ? 7.997 26.114 8.089 1.00 10.80 99 PRO B C 1
ATOM 3946 O O . PRO B 1 99 ? 7.915 27.339 8.178 1.00 11.05 99 PRO B O 1
ATOM 3950 N N . LYS B 1 100 ? 7.457 25.280 8.971 1.00 8.97 100 LYS B N 1
ATOM 3951 C CA . LYS B 1 100 ? 6.793 25.791 10.145 1.00 9.74 100 LYS B CA 1
ATOM 3952 C C . LYS B 1 100 ? 7.806 26.072 11.239 1.00 9.65 100 LYS B C 1
ATOM 3953 O O . LYS B 1 100 ? 7.497 26.718 12.225 1.00 10.99 100 LYS B O 1
ATOM 3959 N N . LEU B 1 101 ? 9.007 25.529 11.091 1.00 7.04 101 LEU B N 1
ATOM 3960 C CA . LEU B 1 101 ? 10.061 25.742 12.071 1.00 8.34 101 LEU B CA 1
ATOM 3961 C C . LEU B 1 101 ? 11.003 26.892 11.704 1.00 6.93 101 LEU B C 1
ATOM 3962 O O . LEU B 1 101 ? 11.463 27.634 12.579 1.00 7.79 101 LEU B O 1
ATOM 3967 N N . ILE B 1 102 ? 11.280 27.061 10.436 1.00 6.74 102 ILE B N 1
ATOM 3968 C CA . ILE B 1 102 ? 12.259 28.042 10.031 1.00 7.59 102 ILE B CA 1
ATOM 3969 C C . ILE B 1 102 ? 11.714 29.432 10.298 1.00 9.33 102 ILE B C 1
ATOM 3970 O O . ILE B 1 102 ? 10.601 29.759 9.895 1.00 7.86 102 ILE B O 1
ATOM 3975 N N . GLY B 1 103 ? 12.451 30.258 11.024 1.00 9.52 103 GLY B N 1
ATOM 3976 C CA . GLY B 1 103 ? 11.921 31.575 11.348 1.00 10.98 103 GLY B CA 1
ATOM 3977 C C . GLY B 1 103 ? 11.342 31.682 12.735 1.00 10.99 103 GLY B C 1
ATOM 3978 O O . GLY B 1 103 ? 11.184 32.810 13.216 1.00 11.35 103 GLY B O 1
ATOM 3979 N N . ARG B 1 104 ? 11.063 30.528 13.381 1.00 10.87 104 ARG B N 1
ATOM 3980 C CA . ARG B 1 104 ? 10.456 30.500 14.699 1.00 11.13 104 ARG B CA 1
ATOM 3981 C C . ARG B 1 104 ? 11.422 30.907 15.815 1.00 11.11 104 ARG B C 1
ATOM 3982 O O . ARG B 1 104 ? 12.539 30.414 15.906 1.00 9.31 104 ARG B O 1
ATOM 3990 N N . GLU B 1 105 ? 10.931 31.745 16.714 1.00 11.42 105 GLU B N 1
ATOM 3991 C CA . GLU B 1 105 ? 11.721 32.171 17.833 1.00 13.08 105 GLU B CA 1
ATOM 3992 C C . GLU B 1 105 ? 11.700 30.999 18.805 1.00 12.37 105 GLU B C 1
ATOM 3993 O O . GLU B 1 105 ? 10.677 30.305 18.918 1.00 10.34 105 GLU B O 1
ATOM 3999 N N . ILE B 1 106 ? 12.822 30.755 19.452 1.00 11.76 106 ILE B N 1
ATOM 4000 C CA . ILE B 1 106 ? 12.903 29.721 20.481 1.00 13.86 106 ILE B CA 1
ATOM 4001 C C . ILE B 1 106 ? 12.562 30.308 21.849 1.00 16.50 106 ILE B C 1
ATOM 4002 O O . ILE B 1 106 ? 13.312 31.171 22.398 1.00 17.14 106 ILE B O 1
ATOM 4007 N N . THR B 1 107 ? 11.492 29.784 22.436 1.00 16.89 107 THR B N 1
ATOM 4008 C CA . THR B 1 107 ? 11.073 30.283 23.745 1.00 18.57 107 THR B CA 1
ATOM 4009 C C . THR B 1 107 ? 11.200 29.224 24.842 1.00 16.88 107 THR B C 1
ATOM 4010 O O . THR B 1 107 ? 12.317 28.951 25.387 1.00 17.68 107 THR B O 1
ATOM 4014 N N . ASN B 1 108 ? 10.050 28.659 25.168 1.00 15.05 108 ASN B N 1
ATOM 4015 C CA . ASN B 1 108 ? 10.009 27.549 26.113 1.00 14.20 108 ASN B CA 1
ATOM 4016 C C . ASN B 1 108 ? 9.843 26.246 25.331 1.00 10.98 108 ASN B C 1
ATOM 4017 O O . ASN B 1 108 ? 9.340 26.240 24.222 1.00 11.74 108 ASN B O 1
ATOM 4022 N N . PHE B 1 109 ? 10.212 25.140 25.937 1.00 7.23 109 PHE B N 1
ATOM 4023 C CA . PHE B 1 109 ? 10.064 23.865 25.304 1.00 6.27 109 PHE B CA 1
ATOM 4024 C C . PHE B 1 109 ? 8.604 23.412 25.247 1.00 5.37 109 PHE B C 1
ATOM 4025 O O . PHE B 1 109 ? 8.126 23.003 24.188 1.00 6.00 109 PHE B O 1
ATOM 4033 N N . LYS B 1 110 ? 7.896 23.497 26.359 1.00 5.40 110 LYS B N 1
ATOM 4034 C CA . LYS B 1 110 ? 6.593 22.880 26.459 1.00 7.58 110 LYS B CA 1
ATOM 4035 C C . LYS B 1 110 ? 5.573 23.277 25.382 1.00 7.74 110 LYS B C 1
ATOM 4036 O O . LYS B 1 110 ? 5.048 22.390 24.701 1.00 6.00 110 LYS B O 1
ATOM 4042 N N . PRO B 1 111 ? 5.296 24.566 25.181 1.00 8.48 111 PRO B N 1
ATOM 4043 C CA . PRO B 1 111 ? 4.330 24.967 24.135 1.00 9.26 111 PRO B CA 1
ATOM 4044 C C . PRO B 1 111 ? 4.759 24.565 22.725 1.00 8.50 111 PRO B C 1
ATOM 4045 O O . PRO B 1 111 ? 3.970 24.057 21.921 1.00 7.99 111 PRO B O 1
ATOM 4049 N N . MET B 1 112 ? 6.040 24.713 22.429 1.00 7.48 112 MET B N 1
ATOM 4050 C CA . MET B 1 112 ? 6.507 24.363 21.106 1.00 7.75 112 MET B CA 1
ATOM 4051 C C . MET B 1 112 ? 6.418 22.860 20.859 1.00 6.22 112 MET B C 1
ATOM 4052 O O . MET B 1 112 ? 6.020 22.419 19.813 1.00 5.78 112 MET B O 1
ATOM 4057 N N . ALA B 1 113 ? 6.803 22.079 21.827 1.00 6.19 113 ALA B N 1
ATOM 4058 C CA . ALA B 1 113 ? 6.767 20.621 21.659 1.00 6.49 113 ALA B CA 1
ATOM 4059 C C . ALA B 1 113 ? 5.323 20.157 21.517 1.00 6.45 113 ALA B C 1
ATOM 4060 O O . ALA B 1 113 ? 5.043 19.240 20.749 1.00 7.26 113 ALA B O 1
ATOM 4062 N N . GLU B 1 114 ? 4.417 20.742 22.289 1.00 5.18 114 GLU B N 1
ATOM 4063 C CA . GLU B 1 114 ? 3.035 20.313 22.235 1.00 6.44 114 GLU B CA 1
ATOM 4064 C C . GLU B 1 114 ? 2.441 20.630 20.861 1.00 7.26 114 GLU B C 1
ATOM 4065 O O . GLU B 1 114 ? 1.639 19.855 20.319 1.00 8.51 114 GLU B O 1
ATOM 4071 N N . GLU B 1 115 ? 2.841 21.768 20.303 1.00 7.06 115 GLU B N 1
ATOM 4072 C CA . GLU B 1 115 ? 2.357 22.207 19.006 1.00 7.71 115 GLU B CA 1
ATOM 4073 C C . GLU B 1 115 ? 2.787 21.207 17.956 1.00 7.12 115 GLU B C 1
ATOM 4074 O O . GLU B 1 115 ? 1.988 20.748 17.141 1.00 8.06 115 GLU B O 1
ATOM 4080 N N . PHE B 1 116 ? 4.045 20.832 18.014 1.00 6.62 116 PHE B N 1
ATOM 4081 C CA . PHE B 1 116 ? 4.602 19.891 17.043 1.00 7.10 116 PHE B CA 1
ATOM 4082 C C . PHE B 1 116 ? 4.139 18.465 17.256 1.00 7.91 116 PHE B C 1
ATOM 4083 O O . PHE B 1 116 ? 3.870 17.738 16.283 1.00 8.25 116 PHE B O 1
ATOM 4091 N N . ASP B 1 117 ? 3.923 18.090 18.514 1.00 8.11 117 ASP B N 1
ATOM 4092 C CA . ASP B 1 117 ? 3.411 16.773 18.818 1.00 7.69 117 ASP B CA 1
ATOM 4093 C C . ASP B 1 117 ? 2.014 16.575 18.233 1.00 8.78 117 ASP B C 1
ATOM 4094 O O . ASP B 1 117 ? 1.683 15.464 17.827 1.00 9.31 117 ASP B O 1
ATOM 4099 N N . LYS B 1 118 ? 1.201 17.632 18.232 1.00 8.36 118 LYS B N 1
ATOM 4100 C CA . LYS B 1 118 ? -0.184 17.538 17.786 1.00 10.39 118 LYS B CA 1
ATOM 4101 C C . LYS B 1 118 ? -0.491 17.970 16.387 1.00 10.28 118 LYS B C 1
ATOM 4102 O O . LYS B 1 118 ? -1.626 17.857 15.946 1.00 9.51 118 LYS B O 1
ATOM 4108 N N . MET B 1 119 ? 0.500 18.492 15.696 1.00 8.98 119 MET B N 1
ATOM 4109 C CA . MET B 1 119 ? 0.366 18.977 14.358 1.00 11.56 119 MET B CA 1
ATOM 4110 C C . MET B 1 119 ? -0.178 17.914 13.381 1.00 11.52 119 MET B C 1
ATOM 4111 O O . MET B 1 119 ? 0.215 16.775 13.437 1.00 10.34 119 MET B O 1
ATOM 4116 N N . THR B 1 120 ? -1.080 18.299 12.499 1.00 12.28 120 THR B N 1
ATOM 4117 C CA . THR B 1 120 ? -1.561 17.346 11.475 1.00 13.52 120 THR B CA 1
ATOM 4118 C C . THR B 1 120 ? -1.129 17.782 10.086 1.00 14.58 120 THR B C 1
ATOM 4119 O O . THR B 1 120 ? -0.854 18.941 9.871 1.00 12.88 120 THR B O 1
ATOM 4123 N N . VAL B 1 121 ? -1.092 16.828 9.165 1.00 15.06 121 VAL B N 1
ATOM 4124 C CA . VAL B 1 121 ? -0.838 17.039 7.752 1.00 16.45 121 VAL B CA 1
ATOM 4125 C C . VAL B 1 121 ? -1.945 16.305 7.025 1.00 17.48 121 VAL B C 1
ATOM 4126 O O . VAL B 1 121 ? -2.152 15.110 7.225 1.00 16.24 121 VAL B O 1
ATOM 4130 N N . ASN B 1 122 ? -2.711 17.088 6.286 1.00 18.99 122 ASN B N 1
ATOM 4131 C CA . ASN B 1 122 ? -3.864 16.617 5.548 1.00 20.75 122 ASN B CA 1
ATOM 4132 C C . ASN B 1 122 ? -4.867 16.047 6.528 1.00 20.06 122 ASN B C 1
ATOM 4133 O O . ASN B 1 122 ? -5.536 15.080 6.224 1.00 20.37 122 ASN B O 1
ATOM 4138 N N . GLY B 1 123 ? -4.947 16.653 7.719 1.00 18.48 123 GLY B N 1
ATOM 4139 C CA . GLY B 1 123 ? -5.888 16.253 8.742 1.00 17.28 123 GLY B CA 1
ATOM 4140 C C . GLY B 1 123 ? -5.509 15.032 9.562 1.00 16.98 123 GLY B C 1
ATOM 4141 O O . GLY B 1 123 ? -6.267 14.618 10.459 1.00 17.03 123 GLY B O 1
ATOM 4142 N N . ASN B 1 124 ? -4.356 14.449 9.256 1.00 15.22 124 ASN B N 1
ATOM 4143 C CA . ASN B 1 124 ? -3.879 13.297 9.998 1.00 15.09 124 ASN B CA 1
ATOM 4144 C C . ASN B 1 124 ? -2.701 13.641 10.911 1.00 13.80 124 ASN B C 1
ATOM 4145 O O . ASN B 1 124 ? -1.866 14.472 10.583 1.00 12.11 124 ASN B O 1
ATOM 4150 N N . ARG B 1 125 ? -2.640 12.957 12.047 1.00 14.06 125 ARG B N 1
ATOM 4151 C CA . ARG B 1 125 ? -1.528 13.126 12.979 1.00 13.37 125 ARG B CA 1
ATOM 4152 C C . ARG B 1 125 ? -0.239 12.578 12.327 1.00 11.07 125 ARG B C 1
ATOM 4153 O O . ARG B 1 125 ? -0.297 11.754 11.449 1.00 8.99 125 ARG B O 1
ATOM 4161 N N . LEU B 1 126 ? 0.901 13.054 12.773 1.00 8.45 126 LEU B N 1
ATOM 4162 C CA . LEU B 1 126 ? 2.189 12.617 12.260 1.00 7.88 126 LEU B CA 1
ATOM 4163 C C . LEU B 1 126 ? 2.597 11.303 12.900 1.00 5.81 126 LEU B C 1
ATOM 4164 O O . LEU B 1 126 ? 2.199 10.971 14.003 1.00 5.56 126 LEU B O 1
ATOM 4169 N N . HIS B 1 127 ? 3.438 10.579 12.187 1.00 5.68 127 HIS B N 1
ATOM 4170 C CA . HIS B 1 127 ? 3.986 9.344 12.673 1.00 5.58 127 HIS B CA 1
ATOM 4171 C C . HIS B 1 127 ? 4.623 9.589 14.008 1.00 5.32 127 HIS B C 1
ATOM 4172 O O . HIS B 1 127 ? 5.340 10.589 14.187 1.00 3.71 127 HIS B O 1
ATOM 4179 N N . THR B 1 128 ? 4.416 8.682 14.953 1.00 5.49 128 THR B N 1
ATOM 4180 C CA . THR B 1 128 ? 5.102 8.793 16.249 1.00 6.09 128 THR B CA 1
ATOM 4181 C C . THR B 1 128 ? 6.576 9.059 16.162 1.00 4.41 128 THR B C 1
ATOM 4182 O O . THR B 1 128 ? 7.109 9.854 16.946 1.00 3.84 128 THR B O 1
ATOM 4186 N N . ALA B 1 129 ? 7.273 8.383 15.256 1.00 4.17 129 ALA B N 1
ATOM 4187 C CA . ALA B 1 129 ? 8.719 8.552 15.150 1.00 2.94 129 ALA B CA 1
ATOM 4188 C C . ALA B 1 129 ? 9.132 9.982 14.742 1.00 3.10 129 ALA B C 1
ATOM 4189 O O . ALA B 1 129 ? 10.188 10.484 15.158 1.00 2.43 129 ALA B O 1
ATOM 4191 N N . ILE B 1 130 ? 8.324 10.651 13.903 1.00 3.03 130 ILE B N 1
ATOM 4192 C CA . ILE B 1 130 ? 8.647 12.036 13.536 1.00 3.36 130 ILE B CA 1
ATOM 4193 C C . ILE B 1 130 ? 8.473 12.952 14.727 1.00 3.35 130 ILE B C 1
ATOM 4194 O O . ILE B 1 130 ? 9.326 13.801 15.000 1.00 3.45 130 ILE B O 1
ATOM 4199 N N . ARG B 1 131 ? 7.368 12.775 15.437 1.00 2.80 131 ARG B N 1
ATOM 4200 C CA . ARG B 1 131 ? 7.150 13.563 16.636 1.00 3.60 131 ARG B CA 1
ATOM 4201 C C . ARG B 1 131 ? 8.250 13.411 17.678 1.00 2.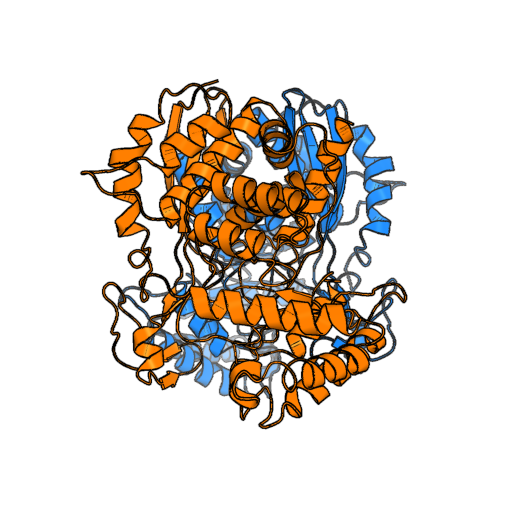44 131 ARG B C 1
ATOM 4202 O O . ARG B 1 131 ? 8.698 14.362 18.308 1.00 4.04 131 ARG B O 1
ATOM 4210 N N . TYR B 1 132 ? 8.733 12.196 17.797 1.00 3.24 132 TYR B N 1
ATOM 4211 C CA . TYR B 1 132 ? 9.800 11.857 18.705 1.00 2.21 132 TYR B CA 1
ATOM 4212 C C . TYR B 1 132 ? 11.029 12.639 18.352 1.00 3.07 132 TYR B C 1
ATOM 4213 O O . TYR B 1 132 ? 11.628 13.276 19.204 1.00 4.73 132 TYR B O 1
ATOM 4222 N N . GLY B 1 133 ? 11.427 12.601 17.075 1.00 3.79 133 GLY B N 1
ATOM 4223 C CA . GLY B 1 133 ? 12.624 13.286 16.681 1.00 3.77 133 GLY B CA 1
ATOM 4224 C C . GLY B 1 133 ? 12.550 14.783 16.739 1.00 5.04 133 GLY B C 1
ATOM 4225 O O . GLY B 1 133 ? 13.503 15.466 17.188 1.00 3.27 133 GLY B O 1
ATOM 4226 N N . ILE B 1 134 ? 11.463 15.333 16.209 1.00 4.26 134 ILE B N 1
ATOM 4227 C CA . ILE B 1 134 ? 11.329 16.786 16.158 1.00 4.83 134 ILE B CA 1
ATOM 4228 C C . ILE B 1 134 ? 11.329 17.389 17.543 1.00 3.81 134 ILE B C 1
ATOM 4229 O O . ILE B 1 134 ? 11.988 18.416 17.792 1.00 4.35 134 ILE B O 1
ATOM 4234 N N . THR B 1 135 ? 10.556 16.794 18.464 1.00 3.85 135 THR B N 1
ATOM 4235 C CA . THR B 1 135 ? 10.521 17.308 19.845 1.00 3.55 135 THR B CA 1
ATOM 4236 C C . THR B 1 135 ? 11.849 17.166 20.579 1.00 3.66 135 THR B C 1
ATOM 4237 O O . THR B 1 135 ? 12.196 18.018 21.402 1.00 2.31 135 THR B O 1
ATOM 4241 N N . GLN B 1 136 ? 12.607 16.096 20.289 1.00 3.28 136 GLN B N 1
ATOM 4242 C CA . GLN B 1 136 ? 13.950 16.013 20.817 1.00 3.55 136 GLN B CA 1
ATOM 4243 C C . GLN B 1 136 ? 14.785 17.223 20.375 1.00 3.62 136 GLN B C 1
ATOM 4244 O O . GLN B 1 136 ? 15.526 17.833 21.158 1.00 3.51 136 GLN B O 1
ATOM 4250 N N . ALA B 1 137 ? 14.684 17.526 19.089 1.00 4.99 137 ALA B N 1
ATOM 4251 C CA . ALA B 1 137 ? 15.457 18.655 18.530 1.00 4.55 137 ALA B CA 1
ATOM 4252 C C . ALA B 1 137 ? 15.063 20.011 19.147 1.00 3.10 137 ALA B C 1
ATOM 4253 O O . ALA B 1 137 ? 15.908 20.856 19.411 1.00 4.26 137 ALA B O 1
ATOM 4255 N N . ILE B 1 138 ? 13.775 20.210 19.368 1.00 3.65 138 ILE B N 1
ATOM 4256 C CA . ILE B 1 138 ? 13.244 21.380 20.002 1.00 3.94 138 ILE B CA 1
ATOM 4257 C C . ILE B 1 138 ? 13.780 21.475 21.415 1.00 3.97 138 ILE B C 1
ATOM 4258 O O . ILE B 1 138 ? 14.290 22.537 21.838 1.00 4.91 138 ILE B O 1
ATOM 4263 N N . LEU B 1 139 ? 13.779 20.359 22.139 1.00 3.81 139 LEU B N 1
ATOM 4264 C CA . LEU B 1 139 ? 14.376 20.375 23.476 1.00 4.31 139 LEU B CA 1
ATOM 4265 C C . LEU B 1 139 ? 15.842 20.817 23.455 1.00 3.71 139 LEU B C 1
ATOM 4266 O O . LEU B 1 139 ? 16.243 21.669 24.255 1.00 2.82 139 LEU B O 1
ATOM 4271 N N . ASP B 1 140 ? 16.629 20.225 22.565 1.00 3.34 140 ASP B N 1
ATOM 4272 C CA . ASP B 1 140 ? 18.039 20.579 22.423 1.00 3.91 140 ASP B CA 1
ATOM 4273 C C . ASP B 1 140 ? 18.175 22.074 22.066 1.00 4.56 140 ASP B C 1
ATOM 4274 O O . ASP B 1 140 ? 19.086 22.762 22.538 1.00 4.31 140 ASP B O 1
ATOM 4279 N N . ALA B 1 141 ? 17.269 22.590 21.256 1.00 3.41 141 ALA B N 1
ATOM 4280 C CA . ALA B 1 141 ? 17.366 23.993 20.872 1.00 4.42 141 ALA B CA 1
ATOM 4281 C C . ALA B 1 141 ? 17.121 24.925 22.041 1.00 3.81 141 ALA B C 1
ATOM 4282 O O . ALA B 1 141 ? 17.785 25.961 22.155 1.00 3.57 141 ALA B O 1
ATOM 4284 N N . VAL B 1 142 ? 16.133 24.604 22.867 1.00 2.31 142 VAL B N 1
ATOM 4285 C CA . VAL B 1 142 ? 15.862 25.415 24.056 1.00 3.00 142 VAL B CA 1
ATOM 4286 C C . VAL B 1 142 ? 17.053 25.385 24.999 1.00 2.78 142 VAL B C 1
ATOM 4287 O O . VAL B 1 142 ? 17.512 26.427 25.522 1.00 3.06 142 VAL B O 1
ATOM 4291 N N . ALA B 1 143 ? 17.592 24.189 25.201 1.00 2.78 143 ALA B N 1
ATOM 4292 C CA . ALA B 1 143 ? 18.788 24.037 26.005 1.00 2.21 143 ALA B CA 1
ATOM 4293 C C . ALA B 1 143 ? 19.936 24.857 25.444 1.00 3.20 143 ALA B C 1
ATOM 4294 O O . ALA B 1 143 ? 20.584 25.575 26.182 1.00 4.30 143 ALA B O 1
ATOM 4296 N N . LYS B 1 144 ? 20.190 24.761 24.154 1.00 2.99 144 LYS B N 1
ATOM 4297 C CA . LYS B 1 144 ? 21.300 25.514 23.550 1.00 4.51 144 LYS B CA 1
ATOM 4298 C C . LYS B 1 144 ? 21.086 27.018 23.612 1.00 4.64 144 LYS B C 1
ATOM 4299 O O . LYS B 1 144 ? 22.023 27.784 23.793 1.00 5.61 144 LYS B O 1
ATOM 4305 N N . THR B 1 145 ? 19.848 27.441 23.471 1.00 3.93 145 THR B N 1
ATOM 4306 C CA . THR B 1 145 ? 19.558 28.849 23.533 1.00 5.58 145 THR B CA 1
ATOM 4307 C C . THR B 1 145 ? 19.768 29.411 24.934 1.00 5.25 145 THR B C 1
ATOM 4308 O O . THR B 1 145 ? 20.284 30.513 25.105 1.00 5.91 145 THR B O 1
ATOM 4312 N N . ARG B 1 146 ? 19.316 28.676 25.949 1.00 4.77 146 ARG B N 1
ATOM 4313 C CA . ARG B 1 146 ? 19.463 29.039 27.363 1.00 4.72 146 ARG B CA 1
ATOM 4314 C C . ARG B 1 146 ? 20.850 28.748 27.973 1.00 5.18 146 ARG B C 1
ATOM 4315 O O . ARG B 1 146 ? 21.187 29.270 29.026 1.00 3.66 146 ARG B O 1
ATOM 4323 N N . LYS B 1 147 ? 21.640 27.990 27.247 1.00 3.35 147 LYS B N 1
ATOM 4324 C CA . LYS B 1 147 ? 22.988 27.601 27.649 1.00 5.13 147 LYS B CA 1
ATOM 4325 C C . LYS B 1 147 ? 22.961 26.770 28.931 1.00 4.84 147 LYS B C 1
ATOM 4326 O O . LYS B 1 147 ? 23.783 26.953 29.839 1.00 4.65 147 LYS B O 1
ATOM 4332 N N . VAL B 1 148 ? 22.047 25.805 28.966 1.00 4.76 148 VAL B N 1
ATOM 4333 C CA . VAL B 1 148 ? 21.966 24.879 30.099 1.00 4.04 148 VAL B CA 1
ATOM 4334 C C . VAL B 1 148 ? 21.705 23.469 29.496 1.00 4.24 148 VAL B C 1
ATOM 4335 O O . VAL B 1 148 ? 21.649 23.329 28.273 1.00 2.98 148 VAL B O 1
ATOM 4339 N N . THR B 1 149 ? 21.626 22.427 30.334 1.00 3.41 149 THR B N 1
ATOM 4340 C CA . THR B 1 149 ? 21.367 21.078 29.838 1.00 2.97 149 THR B CA 1
ATOM 4341 C C . THR B 1 149 ? 19.912 20.866 29.527 1.00 2.57 149 THR B C 1
ATOM 4342 O O . THR B 1 149 ? 19.023 21.609 29.984 1.00 2.47 149 THR B O 1
ATOM 4346 N N . MET B 1 150 ? 19.662 19.850 28.742 1.00 2.21 150 MET B N 1
ATOM 4347 C CA . MET B 1 150 ? 18.302 19.492 28.452 1.00 2.67 150 MET B CA 1
ATOM 4348 C C . MET B 1 150 ? 17.565 19.108 29.706 1.00 3.01 150 MET B C 1
ATOM 4349 O O . MET B 1 150 ? 16.391 19.462 29.879 1.00 2.21 150 MET B O 1
ATOM 4354 N N . ALA B 1 151 ? 18.252 18.404 30.595 1.00 2.57 151 ALA B N 1
ATOM 4355 C CA . ALA B 1 151 ? 17.646 18.048 31.910 1.00 3.35 151 ALA B CA 1
ATOM 4356 C C . ALA B 1 151 ? 17.167 19.274 32.664 1.00 3.49 151 ALA B C 1
ATOM 4357 O O . ALA B 1 151 ? 16.095 19.268 33.210 1.00 2.81 151 ALA B O 1
ATOM 4359 N N . GLU B 1 152 ? 17.950 20.356 32.661 1.00 4.29 152 GLU B N 1
ATOM 4360 C CA . GLU B 1 152 ? 17.543 21.575 33.343 1.00 3.53 152 GLU B CA 1
ATOM 4361 C C . GLU B 1 152 ? 16.304 22.193 32.732 1.00 2.44 152 GLU B C 1
ATOM 4362 O O . GLU B 1 152 ? 15.410 22.659 33.457 1.00 3.63 152 GLU B O 1
ATOM 4368 N N . VAL B 1 153 ? 16.213 22.176 31.417 1.00 2.62 153 VAL B N 1
ATOM 4369 C CA . VAL B 1 153 ? 15.040 22.728 30.723 1.00 2.51 153 VAL B CA 1
ATOM 4370 C C . VAL B 1 153 ? 13.757 21.988 31.220 1.00 2.60 153 VAL B C 1
ATOM 4371 O O . VAL B 1 153 ? 12.755 22.598 31.643 1.00 2.21 153 VAL B O 1
ATOM 4375 N N . ILE B 1 154 ? 13.827 20.666 31.165 1.00 3.47 154 ILE B N 1
ATOM 4376 C CA . ILE B 1 154 ? 12.671 19.849 31.549 1.00 4.03 154 ILE B CA 1
ATOM 4377 C C . ILE B 1 154 ? 12.338 20.036 33.024 1.00 3.68 154 ILE B C 1
ATOM 4378 O O . ILE B 1 154 ? 11.167 20.114 33.419 1.00 4.20 154 ILE B O 1
ATOM 4383 N N . ARG B 1 155 ? 13.369 20.061 33.868 1.00 3.73 155 ARG B N 1
ATOM 4384 C CA . ARG B 1 155 ? 13.184 20.282 35.285 1.00 2.96 155 ARG B CA 1
ATOM 4385 C C . ARG B 1 155 ? 12.445 21.585 35.507 1.00 2.95 155 ARG B C 1
ATOM 4386 O O . ARG B 1 155 ? 11.395 21.646 36.175 1.00 3.25 155 ARG B O 1
ATOM 4394 N N . ASP B 1 156 ? 12.929 22.643 34.891 1.00 3.61 156 ASP B N 1
ATOM 4395 C CA . ASP B 1 156 ? 12.324 23.944 35.082 1.00 4.48 156 ASP B CA 1
ATOM 4396 C C . ASP B 1 156 ? 10.889 23.967 34.599 1.00 5.97 156 ASP B C 1
ATOM 4397 O O . ASP B 1 156 ? 10.042 24.620 35.198 1.00 5.22 156 ASP B O 1
ATOM 4402 N N . GLU B 1 157 ? 10.612 23.285 33.502 1.00 5.69 157 GLU B N 1
ATOM 4403 C CA . GLU B 1 157 ? 9.289 23.349 32.878 1.00 6.64 157 GLU B CA 1
ATOM 4404 C C . GLU B 1 157 ? 8.271 22.325 33.433 1.00 7.32 157 GLU B C 1
ATOM 4405 O O . GLU B 1 157 ? 7.073 22.573 33.383 1.00 7.07 157 GLU B O 1
ATOM 4411 N N . TYR B 1 158 ? 8.747 21.222 33.994 1.00 6.03 158 TYR B N 1
ATOM 4412 C CA . TYR B 1 158 ? 7.870 20.140 34.486 1.00 5.76 158 TYR B CA 1
ATOM 4413 C C . TYR B 1 158 ? 8.051 19.731 35.940 1.00 6.87 158 TYR B C 1
ATOM 4414 O O . TYR B 1 158 ? 7.178 19.042 36.508 1.00 5.40 158 TYR B O 1
ATOM 4423 N N . ASN B 1 159 ? 9.202 20.062 36.538 1.00 5.21 159 ASN B N 1
ATOM 4424 C CA . ASN B 1 159 ? 9.530 19.616 37.885 1.00 5.40 159 ASN B CA 1
ATOM 4425 C C . ASN B 1 159 ? 10.251 20.761 38.635 1.00 4.80 159 ASN B C 1
ATOM 4426 O O . ASN B 1 159 ? 11.324 20.578 39.190 1.00 4.46 159 ASN B O 1
ATOM 4431 N N . PRO B 1 160 ? 9.651 21.932 38.661 1.00 6.22 160 PRO B N 1
ATOM 4432 C CA . PRO B 1 160 ? 10.353 23.134 39.150 1.00 7.41 160 PRO B CA 1
ATOM 4433 C C . PRO B 1 160 ? 10.853 22.954 40.555 1.00 7.48 160 PRO B C 1
ATOM 4434 O O . PRO B 1 160 ? 10.196 22.352 41.408 1.00 6.94 160 PRO B O 1
ATOM 4438 N N . GLY B 1 161 ? 12.079 23.393 40.781 1.00 8.37 161 GLY B N 1
ATOM 4439 C CA . GLY B 1 161 ? 12.641 23.384 42.107 1.00 9.10 161 GLY B CA 1
ATOM 4440 C C . GLY B 1 161 ? 13.394 22.090 42.463 1.00 8.80 161 GLY B C 1
ATOM 4441 O O . GLY B 1 161 ? 14.079 22.008 43.455 1.00 8.21 161 GLY B O 1
ATOM 4442 N N . ALA B 1 162 ? 13.178 21.055 41.694 1.00 8.29 162 ALA B N 1
ATOM 4443 C CA . ALA B 1 162 ? 13.754 19.779 42.028 1.00 7.91 162 ALA B CA 1
ATOM 4444 C C . ALA B 1 162 ? 15.228 19.683 41.733 1.00 7.32 162 ALA B C 1
ATOM 4445 O O . ALA B 1 162 ? 15.759 20.287 40.784 1.00 5.96 162 ALA B O 1
ATOM 4447 N N . GLU B 1 163 ? 15.886 18.885 42.558 1.00 6.96 163 GLU B N 1
ATOM 4448 C CA . GLU B 1 163 ? 17.244 18.480 42.315 1.00 8.84 163 GLU B CA 1
ATOM 4449 C C . GLU B 1 163 ? 17.310 17.473 41.174 1.00 7.65 163 GLU B C 1
ATOM 4450 O O . GLU B 1 163 ? 16.392 16.641 40.983 1.00 8.45 163 GLU B O 1
ATOM 4456 N N . ILE B 1 164 ? 18.353 17.554 40.385 1.00 5.25 164 ILE B N 1
ATOM 4457 C CA . ILE B 1 164 ? 18.599 16.596 39.302 1.00 5.15 164 ILE B CA 1
ATOM 4458 C C . ILE B 1 164 ? 19.700 15.654 39.734 1.00 5.49 164 ILE B C 1
ATOM 4459 O O . ILE B 1 164 ? 20.844 16.091 39.999 1.00 5.53 164 ILE B O 1
ATOM 4464 N N . ASN B 1 165 ? 19.332 14.387 39.919 1.00 5.31 165 ASN B N 1
ATOM 4465 C CA . ASN B 1 165 ? 20.226 13.357 40.413 1.00 5.70 165 ASN B CA 1
ATOM 4466 C C . ASN B 1 165 ? 20.383 12.212 39.419 1.00 4.77 165 ASN B C 1
ATOM 4467 O O . ASN B 1 165 ? 19.670 12.111 38.445 1.00 5.80 165 ASN B O 1
ATOM 4472 N N . ALA B 1 166 ? 21.368 11.389 39.639 1.00 3.56 166 ALA B N 1
ATOM 4473 C CA . ALA B 1 166 ? 21.512 10.178 38.827 1.00 3.92 166 ALA B CA 1
ATOM 4474 C C . ALA B 1 166 ? 20.249 9.325 38.942 1.00 4.38 166 ALA B C 1
ATOM 4475 O O . ALA B 1 166 ? 19.554 9.379 39.942 1.00 3.66 166 ALA B O 1
ATOM 4477 N N . VAL B 1 167 ? 19.955 8.569 37.898 1.00 4.56 167 VAL B N 1
ATOM 4478 C CA . VAL B 1 167 ? 18.809 7.657 37.864 1.00 4.98 167 VAL B CA 1
ATOM 4479 C C . VAL B 1 167 ? 19.360 6.239 37.644 1.00 4.43 167 VAL B C 1
ATOM 4480 O O . VAL B 1 167 ? 20.265 6.055 36.826 1.00 6.51 167 VAL B O 1
ATOM 4484 N N . PRO B 1 168 ? 18.859 5.252 38.394 1.00 5.44 168 PRO B N 1
ATOM 4485 C CA . PRO B 1 168 ? 19.249 3.857 38.141 1.00 4.04 168 PRO B CA 1
ATOM 4486 C C . PRO B 1 168 ? 19.103 3.487 36.698 1.00 4.73 168 PRO B C 1
ATOM 4487 O O . PRO B 1 168 ? 18.097 3.754 36.049 1.00 2.96 168 PRO B O 1
ATOM 4491 N N . VAL B 1 169 ? 20.127 2.815 36.186 1.00 4.61 169 VAL B N 1
ATOM 4492 C CA . VAL B 1 169 ? 20.137 2.375 34.794 1.00 3.49 169 VAL B CA 1
ATOM 4493 C C . VAL B 1 169 ? 19.832 0.875 34.742 1.00 3.30 169 VAL B C 1
ATOM 4494 O O . VAL B 1 169 ? 20.507 0.043 35.413 1.00 3.72 169 VAL B O 1
ATOM 4498 N N . PHE B 1 170 ? 18.840 0.551 33.917 1.00 3.26 170 PHE B N 1
ATOM 4499 C CA . PHE B 1 170 ? 18.393 -0.815 33.672 1.00 2.21 170 PHE B CA 1
ATOM 4500 C C . PHE B 1 170 ? 18.979 -1.307 32.335 1.00 3.17 170 PHE B C 1
ATOM 4501 O O . PHE B 1 170 ? 18.845 -0.616 31.308 1.00 3.52 170 PHE B O 1
ATOM 4509 N N . ALA B 1 171 ? 19.552 -2.507 32.332 1.00 3.68 171 ALA B N 1
ATOM 4510 C CA . ALA B 1 171 ? 20.028 -3.110 31.070 1.00 5.10 171 ALA B CA 1
ATOM 4511 C C . ALA B 1 171 ? 19.271 -4.389 30.743 1.00 4.68 171 ALA B C 1
ATOM 4512 O O . ALA B 1 171 ? 18.913 -5.139 31.677 1.00 5.00 171 ALA B O 1
ATOM 4514 N N . GLN B 1 172 ? 19.047 -4.632 29.434 1.00 5.35 172 GLN B N 1
ATOM 4515 C CA . GLN B 1 172 ? 18.263 -5.800 28.951 1.00 5.34 172 GLN B CA 1
ATOM 4516 C C . GLN B 1 172 ? 19.200 -6.797 28.244 1.00 6.66 172 GLN B C 1
ATOM 4517 O O . GLN B 1 172 ? 20.121 -6.398 27.521 1.00 6.87 172 GLN B O 1
ATOM 4523 N N . SER B 1 173 ? 18.973 -8.070 28.470 1.00 6.57 173 SER B N 1
ATOM 4524 C CA . SER B 1 173 ? 19.886 -9.100 28.036 1.00 6.36 173 SER B CA 1
ATOM 4525 C C . SER B 1 173 ? 19.565 -9.715 26.699 1.00 8.29 173 SER B C 1
ATOM 4526 O O . SER B 1 173 ? 20.421 -10.332 26.053 1.00 9.05 173 SER B O 1
ATOM 4529 N N . GLY B 1 174 ? 18.315 -9.613 26.301 1.00 9.73 174 GLY B N 1
ATOM 4530 C CA . GLY B 1 174 ? 17.816 -10.465 25.251 1.00 11.60 174 GLY B CA 1
ATOM 4531 C C . GLY B 1 174 ? 17.872 -11.925 25.662 1.00 10.97 174 GLY B C 1
ATOM 4532 O O . GLY B 1 174 ? 17.927 -12.289 26.830 1.00 10.36 174 GLY B O 1
ATOM 4533 N N . ASP B 1 175 ? 17.899 -12.815 24.680 1.00 13.25 175 ASP B N 1
ATOM 4534 C CA . ASP B 1 175 ? 17.832 -14.235 25.007 1.00 13.63 175 ASP B CA 1
ATOM 4535 C C . ASP B 1 175 ? 19.097 -14.726 25.673 1.00 13.78 175 ASP B C 1
ATOM 4536 O O . ASP B 1 175 ? 19.112 -15.748 26.369 1.00 13.27 175 ASP B O 1
ATOM 4541 N N . ASP B 1 176 ? 20.209 -14.045 25.482 1.00 13.70 176 ASP B N 1
ATOM 4542 C CA . ASP B 1 176 ? 21.387 -14.486 26.244 1.00 13.96 176 ASP B CA 1
ATOM 4543 C C . ASP B 1 176 ? 21.432 -13.880 27.622 1.00 12.22 176 ASP B C 1
ATOM 4544 O O . ASP B 1 176 ? 22.212 -12.932 27.951 1.00 11.38 176 ASP B O 1
ATOM 4549 N N . ARG B 1 177 ? 20.690 -14.556 28.451 1.00 8.98 177 ARG B N 1
ATOM 4550 C CA . ARG B 1 177 ? 20.451 -14.076 29.778 1.00 8.31 177 ARG B CA 1
ATOM 4551 C C . ARG B 1 177 ? 21.501 -14.498 30.749 1.00 6.37 177 ARG B C 1
ATOM 4552 O O . ARG B 1 177 ? 21.386 -14.226 31.937 1.00 5.91 177 ARG B O 1
ATOM 4560 N N . TYR B 1 178 ? 22.529 -15.212 30.262 1.00 6.36 178 TYR B N 1
ATOM 4561 C CA . TYR B 1 178 ? 23.643 -15.570 31.097 1.00 6.00 178 TYR B CA 1
ATOM 4562 C C . TYR B 1 178 ? 24.896 -14.699 30.833 1.00 6.75 178 TYR B C 1
ATOM 4563 O O . TYR B 1 178 ? 25.357 -13.981 31.696 1.00 7.35 178 TYR B O 1
ATOM 4572 N N . ASP B 1 179 ? 25.370 -14.715 29.612 1.00 6.64 179 ASP B N 1
ATOM 4573 C CA . ASP B 1 179 ? 26.576 -13.944 29.293 1.00 8.27 179 ASP B CA 1
ATOM 4574 C C . ASP B 1 179 ? 26.321 -12.437 29.364 1.00 7.06 179 ASP B C 1
ATOM 4575 O O . ASP B 1 179 ? 27.192 -11.669 29.758 1.00 5.37 179 ASP B O 1
ATOM 4580 N N . ASN B 1 180 ? 25.144 -11.993 28.944 1.00 7.27 180 ASN B N 1
ATOM 4581 C CA . ASN B 1 180 ? 24.880 -10.542 29.040 1.00 7.08 180 ASN B CA 1
ATOM 4582 C C . ASN B 1 180 ? 24.735 -10.083 30.460 1.00 6.99 180 ASN B C 1
ATOM 4583 O O . ASN B 1 180 ? 25.012 -8.925 30.763 1.00 6.83 180 ASN B O 1
ATOM 4588 N N . VAL B 1 181 ? 24.315 -10.980 31.350 1.00 5.94 181 VAL B N 1
ATOM 4589 C CA . VAL B 1 181 ? 24.328 -10.678 32.763 1.00 4.43 181 VAL B CA 1
ATOM 4590 C C . VAL B 1 181 ? 25.736 -10.373 33.242 1.00 4.34 181 VAL B C 1
ATOM 4591 O O . VAL B 1 181 ? 25.947 -9.411 34.015 1.00 3.54 181 VAL B O 1
ATOM 4595 N N . ASP B 1 182 ? 26.732 -11.128 32.765 1.00 3.75 182 ASP B N 1
ATOM 4596 C CA . ASP B 1 182 ? 28.108 -10.873 33.218 1.00 4.13 182 ASP B CA 1
ATOM 4597 C C . ASP B 1 182 ? 28.519 -9.463 32.820 1.00 2.99 182 ASP B C 1
ATOM 4598 O O . ASP B 1 182 ? 29.170 -8.732 33.581 1.00 2.56 182 ASP B O 1
ATOM 4603 N N . LYS B 1 183 ? 28.165 -9.092 31.609 1.00 3.06 183 LYS B N 1
ATOM 4604 C CA . LYS B 1 183 ? 28.439 -7.730 31.099 1.00 3.71 183 LYS B CA 1
ATOM 4605 C C . LYS B 1 183 ? 27.841 -6.660 32.018 1.00 4.52 183 LYS B C 1
ATOM 4606 O O . LYS B 1 183 ? 28.501 -5.662 32.387 1.00 3.07 183 LYS B O 1
ATOM 4612 N N . MET B 1 184 ? 26.587 -6.876 32.388 1.00 4.21 184 MET B N 1
ATOM 4613 C CA . MET B 1 184 ? 25.876 -5.945 33.290 1.00 4.42 184 MET B CA 1
ATOM 4614 C C . MET B 1 184 ? 26.488 -5.820 34.670 1.00 3.91 184 MET B C 1
ATOM 4615 O O . MET B 1 184 ? 26.561 -4.716 35.230 1.00 6.03 184 MET B O 1
ATOM 4620 N N . ILE B 1 185 ? 26.967 -6.932 35.237 1.00 3.74 185 ILE B N 1
ATOM 4621 C CA . ILE B 1 185 ? 27.619 -6.919 36.523 1.00 3.90 185 ILE B CA 1
ATOM 4622 C C . ILE B 1 185 ? 28.955 -6.182 36.394 1.00 5.00 185 ILE B C 1
ATOM 4623 O O . ILE B 1 185 ? 29.287 -5.316 37.211 1.00 4.54 185 ILE B O 1
ATOM 4628 N N . ILE B 1 186 ? 29.685 -6.481 35.352 1.00 4.87 186 ILE B N 1
ATOM 4629 C CA . ILE B 1 186 ? 30.958 -5.796 35.179 1.00 6.22 186 ILE B CA 1
ATOM 4630 C C . ILE B 1 186 ? 30.770 -4.271 34.938 1.00 5.12 186 ILE B C 1
ATOM 4631 O O . ILE B 1 186 ? 31.592 -3.480 35.421 1.00 6.17 186 ILE B O 1
ATOM 4636 N N . LYS B 1 187 ? 29.761 -3.891 34.171 1.00 6.01 187 LYS B N 1
ATOM 4637 C CA . LYS B 1 187 ? 29.456 -2.476 33.893 1.00 6.70 187 LYS B CA 1
ATOM 4638 C C . LYS B 1 187 ? 28.644 -1.847 35.031 1.00 6.53 187 LYS B C 1
ATOM 4639 O O . LYS B 1 187 ? 28.321 -0.654 34.971 1.00 7.88 187 LYS B O 1
ATOM 4645 N N . GLU B 1 188 ? 28.276 -2.630 36.041 1.00 5.98 188 GLU B N 1
ATOM 4646 C CA . GLU B 1 188 ? 27.573 -2.138 37.206 1.00 6.78 188 GLU B CA 1
ATOM 4647 C C . GLU B 1 188 ? 26.194 -1.552 36.961 1.00 6.22 188 GLU B C 1
ATOM 4648 O O . GLU B 1 188 ? 25.840 -0.503 37.540 1.00 4.89 188 GLU B O 1
ATOM 4654 N N . ALA B 1 189 ? 25.396 -2.232 36.145 1.00 3.77 189 ALA B N 1
ATOM 4655 C CA . ALA B 1 189 ? 24.050 -1.813 35.902 1.00 4.34 189 ALA B CA 1
ATOM 4656 C C . ALA B 1 189 ? 23.328 -1.784 37.238 1.00 3.60 189 ALA B C 1
ATOM 4657 O O . ALA B 1 189 ? 23.542 -2.654 38.091 1.00 4.06 189 ALA B O 1
ATOM 4659 N N . ASP B 1 190 ? 22.503 -0.778 37.452 1.00 2.49 190 ASP B N 1
ATOM 4660 C CA . ASP B 1 190 ? 21.780 -0.648 38.733 1.00 2.21 190 ASP B CA 1
ATOM 4661 C C . ASP B 1 190 ? 20.570 -1.594 38.814 1.00 2.70 190 ASP B C 1
ATOM 4662 O O . ASP B 1 190 ? 20.109 -1.909 39.901 1.00 2.73 190 ASP B O 1
ATOM 4667 N N . VAL B 1 191 ? 20.017 -1.931 37.648 1.00 2.55 191 VAL B N 1
ATOM 4668 C CA . VAL B 1 191 ? 18.857 -2.793 37.516 1.00 2.99 191 VAL B CA 1
ATOM 4669 C C . VAL B 1 191 ? 19.128 -3.741 36.359 1.00 2.85 191 VAL B C 1
ATOM 4670 O O . VAL B 1 191 ? 19.599 -3.318 35.291 1.00 3.75 191 VAL B O 1
ATOM 4674 N N . LEU B 1 192 ? 18.757 -5.006 36.508 1.00 2.44 192 LEU B N 1
ATOM 4675 C CA . LEU B 1 192 ? 19.063 -6.001 35.455 1.00 2.21 192 LEU B CA 1
ATOM 4676 C C . LEU B 1 192 ? 18.241 -7.245 35.692 1.00 2.45 192 LEU B C 1
ATOM 4677 O O . LEU B 1 192 ? 17.782 -7.462 36.814 1.00 2.65 192 LEU B O 1
ATOM 4682 N N . PRO B 1 193 ? 18.145 -8.132 34.707 1.00 2.62 193 PRO B N 1
ATOM 4683 C CA . PRO B 1 193 ? 18.669 -8.053 33.353 1.00 2.72 193 PRO B CA 1
ATOM 4684 C C . PRO B 1 193 ? 17.631 -8.252 32.240 1.00 3.44 193 PRO B C 1
ATOM 4685 O O . PRO B 1 193 ? 18.058 -8.509 31.093 1.00 3.25 193 PRO B O 1
ATOM 4689 N N . HIS B 1 194 ? 16.358 -8.191 32.612 1.00 3.01 194 HIS B N 1
ATOM 4690 C CA . HIS B 1 194 ? 15.179 -8.393 31.760 1.00 4.06 194 HIS B CA 1
ATOM 4691 C C . HIS B 1 194 ? 14.969 -9.893 31.465 1.00 4.36 194 HIS B C 1
ATOM 4692 O O . HIS B 1 194 ? 13.935 -10.478 31.787 1.00 4.33 194 HIS B O 1
ATOM 4699 N N . ALA B 1 195 ? 15.982 -10.500 30.862 1.00 3.71 195 ALA B N 1
ATOM 4700 C CA . ALA B 1 195 ? 16.027 -11.950 30.677 1.00 4.46 195 ALA B CA 1
ATOM 4701 C C . ALA B 1 195 ? 15.090 -12.592 29.672 1.00 5.95 195 ALA B C 1
ATOM 4702 O O . ALA B 1 195 ? 15.207 -13.803 29.469 1.00 4.61 195 ALA B O 1
ATOM 4704 N N . LEU B 1 196 ? 14.218 -11.813 29.041 1.00 6.15 196 LEU B N 1
ATOM 4705 C CA . LEU B 1 196 ? 13.350 -12.289 28.003 1.00 7.50 196 LEU B CA 1
ATOM 4706 C C . LEU B 1 196 ? 12.679 -13.634 28.324 1.00 7.66 196 LEU B C 1
ATOM 4707 O O . LEU B 1 196 ? 12.823 -14.615 27.591 1.00 8.18 196 LEU B O 1
ATOM 4712 N N . ILE B 1 197 ? 11.976 -13.721 29.426 1.00 6.61 197 ILE B N 1
ATOM 4713 C CA . ILE B 1 197 ? 11.357 -14.991 29.777 1.00 6.78 197 ILE B CA 1
ATOM 4714 C C . ILE B 1 197 ? 10.008 -15.018 29.051 1.00 8.30 197 ILE B C 1
ATOM 4715 O O . ILE B 1 197 ? 8.964 -14.634 29.588 1.00 7.62 197 ILE B O 1
ATOM 4720 N N . ASN B 1 198 ? 10.049 -15.426 27.800 1.00 7.70 198 ASN B N 1
ATOM 4721 C CA . ASN B 1 198 ? 8.881 -15.321 26.966 1.00 8.93 198 ASN B CA 1
ATOM 4722 C C . ASN B 1 198 ? 8.252 -16.651 26.513 1.00 10.16 198 ASN B C 1
ATOM 4723 O O . ASN B 1 198 ? 7.548 -16.658 25.549 1.00 9.07 198 ASN B O 1
ATOM 4728 N N . ASN B 1 199 ? 8.559 -17.753 27.186 1.00 10.86 199 ASN B N 1
ATOM 4729 C CA . ASN B 1 199 ? 8.008 -19.052 26.822 1.00 12.94 199 ASN B CA 1
ATOM 4730 C C . ASN B 1 199 ? 7.766 -19.797 28.105 1.00 12.89 199 ASN B C 1
ATOM 4731 O O . ASN B 1 199 ? 8.667 -19.872 28.936 1.00 14.31 199 ASN B O 1
ATOM 4736 N N . VAL B 1 200 ? 6.583 -20.377 28.290 1.00 12.82 200 VAL B N 1
ATOM 4737 C CA . VAL B 1 200 ? 6.306 -21.097 29.535 1.00 14.22 200 VAL B CA 1
ATOM 4738 C C . VAL B 1 200 ? 7.190 -22.331 29.699 1.00 14.95 200 VAL B C 1
ATOM 4739 O O . VAL B 1 200 ? 7.933 -22.439 30.660 1.00 15.23 200 VAL B O 1
ATOM 4743 N N . GLU B 1 201 ? 7.128 -23.251 28.741 1.00 16.51 201 GLU B N 1
ATOM 4744 C CA . GLU B 1 201 ? 7.830 -24.513 28.869 1.00 16.82 201 GLU B CA 1
ATOM 4745 C C . GLU B 1 201 ? 9.322 -24.378 28.931 1.00 15.08 201 GLU B C 1
ATOM 4746 O O . GLU B 1 201 ? 9.965 -25.028 29.727 1.00 15.65 201 GLU B O 1
ATOM 4752 N N . GLU B 1 202 ? 9.882 -23.531 28.105 1.00 13.77 202 GLU B N 1
ATOM 4753 C CA . GLU B 1 202 ? 11.308 -23.452 27.988 1.00 14.07 202 GLU B CA 1
ATOM 4754 C C . GLU B 1 202 ? 12.015 -22.476 28.862 1.00 13.13 202 GLU B C 1
ATOM 4755 O O . GLU B 1 202 ? 13.207 -22.630 29.070 1.00 11.14 202 GLU B O 1
ATOM 4761 N N . LYS B 1 203 ? 11.329 -21.439 29.326 1.00 10.86 203 LYS B N 1
ATOM 4762 C CA . LYS B 1 203 ? 12.051 -20.394 30.080 1.00 11.01 203 LYS B CA 1
ATOM 4763 C C . LYS B 1 203 ? 11.511 -20.171 31.486 1.00 10.37 203 LYS B C 1
ATOM 4764 O O . LYS B 1 203 ? 12.264 -20.014 32.432 1.00 9.80 203 LYS B O 1
ATOM 4770 N N . LEU B 1 204 ? 10.196 -20.220 31.639 1.00 9.90 204 LEU B N 1
ATOM 4771 C CA . LEU B 1 204 ? 9.608 -20.073 32.970 1.00 9.73 204 LEU B CA 1
ATOM 4772 C C . LEU B 1 204 ? 9.644 -21.379 33.722 1.00 9.25 204 LEU B C 1
ATOM 4773 O O . LEU B 1 204 ? 9.983 -21.446 34.898 1.00 8.43 204 LEU B O 1
ATOM 4778 N N . GLY B 1 205 ? 9.310 -22.442 32.991 1.00 10.82 205 GLY B N 1
ATOM 4779 C CA . GLY B 1 205 ? 9.072 -23.752 33.581 1.00 10.27 205 GLY B CA 1
ATOM 4780 C C . GLY B 1 205 ? 7.578 -23.893 33.743 1.00 11.58 205 GLY B C 1
ATOM 4781 O O . GLY B 1 205 ? 6.867 -22.924 34.047 1.00 12.34 205 GLY B O 1
ATOM 4782 N N . LEU B 1 206 ? 7.060 -25.108 33.576 1.00 12.55 206 LEU B N 1
ATOM 4783 C CA . LEU B 1 206 ? 5.630 -25.294 33.656 1.00 12.44 206 LEU B CA 1
ATOM 4784 C C . LEU B 1 206 ? 5.016 -24.767 34.933 1.00 12.19 206 LEU B C 1
ATOM 4785 O O . LEU B 1 206 ? 3.896 -24.283 34.928 1.00 12.32 206 LEU B O 1
ATOM 4790 N N . LYS B 1 207 ? 5.717 -24.941 36.034 1.00 12.15 207 LYS B N 1
ATOM 4791 C CA . LYS B 1 207 ? 5.271 -24.465 37.331 1.00 13.06 207 LYS B CA 1
ATOM 4792 C C . LYS B 1 207 ? 6.248 -23.411 37.869 1.00 10.49 207 LYS B C 1
ATOM 4793 O O . LYS B 1 207 ? 6.415 -23.282 39.070 1.00 9.42 207 LYS B O 1
ATOM 4799 N N . GLY B 1 208 ? 6.951 -22.740 36.956 1.00 7.91 208 GLY B N 1
ATOM 4800 C CA . GLY B 1 208 ? 7.873 -21.674 37.307 1.00 8.31 208 GLY B CA 1
ATOM 4801 C C . GLY B 1 208 ? 9.219 -22.123 37.818 1.00 7.63 208 GLY B C 1
ATOM 4802 O O . GLY B 1 208 ? 10.024 -21.287 38.265 1.00 7.70 208 GLY B O 1
ATOM 4803 N N . GLU B 1 209 ? 9.517 -23.417 37.670 1.00 6.51 209 GLU B N 1
ATOM 4804 C CA . GLU B 1 209 ? 10.725 -23.962 38.232 1.00 7.14 209 GLU B CA 1
ATOM 4805 C C . GLU B 1 209 ? 11.985 -23.465 37.573 1.00 5.85 209 GLU B C 1
ATOM 4806 O O . GLU B 1 209 ? 13.014 -23.404 38.203 1.00 6.44 209 GLU B O 1
ATOM 4812 N N . LYS B 1 210 ? 11.930 -23.205 36.285 1.00 5.12 210 LYS B N 1
ATOM 4813 C CA . LYS B 1 210 ? 13.147 -22.786 35.592 1.00 5.51 210 LYS B CA 1
ATOM 4814 C C . LYS B 1 210 ? 13.487 -21.360 35.980 1.00 5.33 210 LYS B C 1
ATOM 4815 O O . LYS B 1 210 ? 14.653 -21.034 36.252 1.00 5.42 210 LYS B O 1
ATOM 4821 N N . LEU B 1 211 ? 12.485 -20.485 36.031 1.00 4.80 211 LEU B N 1
ATOM 4822 C CA . LEU B 1 211 ? 12.774 -19.103 36.400 1.00 5.01 211 LEU B CA 1
ATOM 4823 C C . LEU B 1 211 ? 13.266 -19.050 37.838 1.00 4.63 211 LEU B C 1
ATOM 4824 O O . LEU B 1 211 ? 14.077 -18.223 38.205 1.00 3.53 211 LEU B O 1
ATOM 4829 N N . LEU B 1 212 ? 12.788 -19.977 38.680 1.00 4.99 212 LEU B N 1
ATOM 4830 C CA . LEU B 1 212 ? 13.240 -19.959 40.079 1.00 6.34 212 LEU B CA 1
ATOM 4831 C C . LEU B 1 212 ? 14.755 -20.245 40.148 1.00 6.08 212 LEU B C 1
ATOM 4832 O O . LEU B 1 212 ? 15.524 -19.628 40.915 1.00 6.32 212 LEU B O 1
ATOM 4837 N N . GLU B 1 213 ? 15.172 -21.225 39.362 1.00 6.71 213 GLU B N 1
ATOM 4838 C CA . GLU B 1 213 ? 16.584 -21.560 39.289 1.00 7.62 213 GLU B CA 1
ATOM 4839 C C . GLU B 1 213 ? 17.393 -20.367 38.712 1.00 6.87 213 GLU B C 1
ATOM 4840 O O . GLU B 1 213 ? 18.492 -20.059 39.161 1.00 6.49 213 GLU B O 1
ATOM 4846 N N . TYR B 1 214 ? 16.823 -19.702 37.721 1.00 6.19 214 TYR B N 1
ATOM 4847 C CA . TYR B 1 214 ? 17.480 -18.566 37.135 1.00 6.65 214 TYR B CA 1
ATOM 4848 C C . TYR B 1 214 ? 17.694 -17.490 38.157 1.00 6.66 214 TYR B C 1
ATOM 4849 O O . TYR B 1 214 ? 18.768 -16.918 38.171 1.00 6.46 214 TYR B O 1
ATOM 4858 N N . VAL B 1 215 ? 16.684 -17.185 38.995 1.00 6.41 215 VAL B N 1
ATOM 4859 C CA . VAL B 1 215 ? 16.855 -16.171 40.033 1.00 5.99 215 VAL B CA 1
ATOM 4860 C C . VAL B 1 215 ? 17.992 -16.494 41.005 1.00 6.60 215 VAL B C 1
ATOM 4861 O O . VAL B 1 215 ? 18.843 -15.641 41.370 1.00 5.63 215 VAL B O 1
ATOM 4865 N N . LYS B 1 216 ? 18.048 -17.751 41.383 1.00 7.08 216 LYS B N 1
ATOM 4866 C CA . LYS B 1 216 ? 19.115 -18.242 42.266 1.00 7.29 216 LYS B CA 1
ATOM 4867 C C . LYS B 1 216 ? 20.487 -18.098 41.549 1.00 7.16 216 LYS B C 1
ATOM 4868 O O . LYS B 1 216 ? 21.450 -17.596 42.157 1.00 6.33 216 LYS B O 1
ATOM 4874 N N . TRP B 1 217 ? 20.546 -18.504 40.280 1.00 5.37 217 TRP B N 1
ATOM 4875 C CA . TRP B 1 217 ? 21.748 -18.334 39.469 1.00 6.67 217 TRP B CA 1
ATOM 4876 C C . TRP B 1 217 ? 22.233 -16.869 39.393 1.00 6.67 217 TRP B C 1
ATOM 4877 O O . TRP B 1 217 ? 23.415 -16.546 39.605 1.00 5.76 217 TRP B O 1
ATOM 4888 N N . LEU B 1 218 ? 21.283 -15.962 39.148 1.00 5.38 218 LEU B N 1
ATOM 4889 C CA . LEU B 1 218 ? 21.608 -14.547 39.015 1.00 5.51 218 LEU B CA 1
ATOM 4890 C C . LEU B 1 218 ? 22.157 -14.009 40.330 1.00 5.09 218 LEU B C 1
ATOM 4891 O O . LEU B 1 218 ? 23.168 -13.305 40.383 1.00 5.07 218 LEU B O 1
ATOM 4896 N N . ARG B 1 219 ? 21.481 -14.348 41.416 1.00 4.48 219 ARG B N 1
ATOM 4897 C CA . ARG B 1 219 ? 21.886 -13.937 42.726 1.00 5.40 219 ARG B CA 1
ATOM 4898 C C . ARG B 1 219 ? 23.340 -14.359 42.975 1.00 6.30 219 ARG B C 1
ATOM 4899 O O . ARG B 1 219 ? 24.207 -13.561 43.384 1.00 7.47 219 ARG B O 1
ATOM 4907 N N . ASP B 1 220 ? 23.617 -15.614 42.700 1.00 6.20 220 ASP B N 1
ATOM 4908 C CA . ASP B 1 220 ? 24.953 -16.133 42.955 1.00 7.86 220 ASP B CA 1
ATOM 4909 C C . ASP B 1 220 ? 26.025 -15.532 42.007 1.00 6.08 220 ASP B C 1
ATOM 4910 O O . ASP B 1 220 ? 27.173 -15.326 42.408 1.00 6.74 220 ASP B O 1
ATOM 4915 N N . ARG B 1 221 ? 25.641 -15.263 40.769 1.00 5.51 221 ARG B N 1
ATOM 4916 C CA . ARG B 1 221 ? 26.535 -14.702 39.795 1.00 5.10 221 ARG B CA 1
ATOM 4917 C C . ARG B 1 221 ? 26.967 -13.298 40.177 1.00 5.40 221 ARG B C 1
ATOM 4918 O O . ARG B 1 221 ? 28.138 -12.921 40.029 1.00 4.92 221 ARG B O 1
ATOM 4926 N N . ILE B 1 222 ? 26.007 -12.495 40.612 1.00 5.50 222 ILE B N 1
ATOM 4927 C CA . ILE B 1 222 ? 26.322 -11.154 41.094 1.00 5.69 222 ILE B CA 1
ATOM 4928 C C . ILE B 1 222 ? 27.321 -11.216 42.243 1.00 7.08 222 ILE B C 1
ATOM 4929 O O . ILE B 1 222 ? 28.337 -10.511 42.279 1.00 7.47 222 ILE B O 1
ATOM 4934 N N . ILE B 1 223 ? 27.044 -12.077 43.187 1.00 8.46 223 ILE B N 1
ATOM 4935 C CA . ILE B 1 223 ? 27.928 -12.182 44.319 1.00 9.59 223 ILE B CA 1
ATOM 4936 C C . ILE B 1 223 ? 29.321 -12.676 43.900 1.00 9.91 223 ILE B C 1
ATOM 4937 O O . ILE B 1 223 ? 30.329 -12.194 44.397 1.00 10.53 223 ILE B O 1
ATOM 4942 N N . LYS B 1 224 ? 29.383 -13.595 42.969 1.00 10.34 224 LYS B N 1
ATOM 4943 C CA . LYS B 1 224 ? 30.660 -14.108 42.519 1.00 11.87 224 LYS B CA 1
ATOM 4944 C C . LYS B 1 224 ? 31.475 -13.058 41.737 1.00 11.89 224 LYS B C 1
ATOM 4945 O O . LYS B 1 224 ? 32.688 -12.940 41.908 1.00 10.41 224 LYS B O 1
ATOM 4951 N N . LEU B 1 225 ? 30.821 -12.337 40.847 1.00 11.38 225 LEU B N 1
ATOM 4952 C CA . LEU B 1 225 ? 31.575 -11.494 39.955 1.00 11.93 225 LEU B CA 1
ATOM 4953 C C . LEU B 1 225 ? 31.734 -10.057 40.393 1.00 12.01 225 LEU B C 1
ATOM 4954 O O . LEU B 1 225 ? 32.625 -9.362 39.892 1.00 12.27 225 LEU B O 1
ATOM 4959 N N . ARG B 1 226 ? 30.915 -9.578 41.305 1.00 11.16 226 ARG B N 1
ATOM 4960 C CA . ARG B 1 226 ? 30.966 -8.133 41.569 1.00 11.30 226 ARG B CA 1
ATOM 4961 C C . ARG B 1 226 ? 32.331 -7.679 42.042 1.00 12.15 226 ARG B C 1
ATOM 4962 O O . ARG B 1 226 ? 33.003 -8.347 42.810 1.00 9.41 226 ARG B O 1
ATOM 4970 N N . VAL B 1 227 ? 32.738 -6.539 41.534 1.00 14.51 227 VAL B N 1
ATOM 4971 C CA . VAL B 1 227 ? 34.057 -6.002 41.847 1.00 17.90 227 VAL B CA 1
ATOM 4972 C C . VAL B 1 227 ? 34.051 -5.388 43.234 1.00 18.29 227 VAL B C 1
ATOM 4973 O O . VAL B 1 227 ? 35.051 -5.446 43.961 1.00 19.91 227 VAL B O 1
ATOM 4977 N N . ARG B 1 228 ? 32.932 -4.795 43.622 1.00 19.09 228 ARG B N 1
ATOM 4978 C CA . ARG B 1 228 ? 32.835 -4.290 44.983 1.00 20.52 228 ARG B CA 1
ATOM 4979 C C . ARG B 1 228 ? 31.679 -4.895 45.738 1.00 20.33 228 ARG B C 1
ATOM 4980 O O . ARG B 1 228 ? 30.613 -5.163 45.166 1.00 17.81 228 ARG B O 1
ATOM 4988 N N . GLU B 1 229 ? 31.914 -5.123 47.031 1.00 20.18 229 GLU B N 1
ATOM 4989 C CA . GLU B 1 229 ? 30.935 -5.725 47.939 1.00 21.70 229 GLU B CA 1
ATOM 4990 C C . GLU B 1 229 ? 29.610 -4.957 48.046 1.00 20.75 229 GLU B C 1
ATOM 4991 O O . GLU B 1 229 ? 28.548 -5.540 48.240 1.00 21.74 229 GLU B O 1
ATOM 4997 N N . ASP B 1 230 ? 29.648 -3.647 47.917 1.00 19.32 230 ASP B N 1
ATOM 4998 C CA . ASP B 1 230 ? 28.423 -2.879 48.055 1.00 18.47 230 ASP B CA 1
ATOM 4999 C C . ASP B 1 230 ? 27.622 -2.733 46.742 1.00 17.20 230 ASP B C 1
ATOM 5000 O O . ASP B 1 230 ? 26.662 -1.962 46.685 1.00 17.55 230 ASP B O 1
ATOM 5005 N N . TYR B 1 231 ? 28.021 -3.449 45.687 1.00 14.06 231 TYR B N 1
ATOM 5006 C CA . TYR B 1 231 ? 27.257 -3.441 44.441 1.00 12.58 231 TYR B CA 1
ATOM 5007 C C . TYR B 1 231 ? 26.014 -4.302 44.698 1.00 11.19 231 TYR B C 1
ATOM 5008 O O . TYR B 1 231 ? 26.114 -5.505 44.893 1.00 11.34 231 TYR B O 1
ATOM 5017 N N . ALA B 1 232 ? 24.847 -3.668 44.759 1.00 9.97 232 ALA B N 1
ATOM 5018 C CA . ALA B 1 232 ? 23.599 -4.381 45.096 1.00 10.27 232 ALA B CA 1
ATOM 5019 C C . ALA B 1 232 ? 22.473 -3.968 44.148 1.00 9.35 232 ALA B C 1
ATOM 5020 O O . ALA B 1 232 ? 21.636 -3.151 44.466 1.00 10.45 232 ALA B O 1
ATOM 5022 N N . PRO B 1 233 ? 22.453 -4.518 42.953 1.00 6.64 233 PRO B N 1
ATOM 5023 C CA . PRO B 1 233 ? 21.457 -4.060 41.976 1.00 5.74 233 PRO B CA 1
ATOM 5024 C C . PRO B 1 233 ? 20.101 -4.624 42.282 1.00 5.65 233 PRO B C 1
ATOM 5025 O O . PRO B 1 233 ? 19.925 -5.521 43.092 1.00 4.86 233 PRO B O 1
ATOM 5029 N N . ILE B 1 234 ? 19.135 -4.106 41.562 1.00 4.26 234 ILE B N 1
ATOM 5030 C CA . ILE B 1 234 ? 17.782 -4.600 41.635 1.00 4.17 234 ILE B CA 1
ATOM 5031 C C . ILE B 1 234 ? 17.526 -5.543 40.479 1.00 3.30 234 ILE B C 1
ATOM 5032 O O . ILE B 1 234 ? 17.919 -5.263 39.346 1.00 6.02 234 ILE B O 1
ATOM 5037 N N . PHE B 1 235 ? 16.860 -6.665 40.744 1.00 3.90 235 PHE B N 1
ATOM 5038 C CA . PHE B 1 235 ? 16.472 -7.586 39.703 1.00 3.05 235 PHE B CA 1
ATOM 5039 C C . PHE B 1 235 ? 15.184 -7.077 39.029 1.00 4.26 235 PHE B C 1
ATOM 5040 O O . PHE B 1 235 ? 14.220 -6.641 39.701 1.00 4.90 235 PHE B O 1
ATOM 5048 N N . HIS B 1 236 ? 15.163 -7.172 37.703 1.00 3.67 236 HIS B N 1
ATOM 5049 C CA . HIS B 1 236 ? 13.999 -6.799 36.892 1.00 2.74 236 HIS B CA 1
ATOM 5050 C C . HIS B 1 236 ? 13.916 -7.818 35.810 1.00 3.04 236 HIS B C 1
ATOM 5051 O O . HIS B 1 236 ? 14.737 -7.816 34.894 1.00 3.01 236 HIS B O 1
ATOM 5058 N N . ILE B 1 237 ? 12.891 -8.685 35.914 1.00 2.51 237 ILE B N 1
ATOM 5059 C CA . ILE B 1 237 ? 12.697 -9.744 34.948 1.00 3.88 237 ILE B CA 1
ATOM 5060 C C . ILE B 1 237 ? 11.307 -9.664 34.304 1.00 4.47 237 ILE B C 1
ATOM 5061 O O . ILE B 1 237 ? 10.298 -9.602 35.005 1.00 5.69 237 ILE B O 1
ATOM 5066 N N . ASP B 1 238 ? 11.302 -9.717 32.969 1.00 3.79 238 ASP B N 1
ATOM 5067 C CA . ASP B 1 238 ? 10.099 -9.621 32.159 1.00 3.67 238 ASP B CA 1
ATOM 5068 C C . ASP B 1 238 ? 9.657 -11.038 31.781 1.00 4.34 238 ASP B C 1
ATOM 5069 O O . ASP B 1 238 ? 10.421 -11.789 31.129 1.00 4.94 238 ASP B O 1
ATOM 5074 N N . VAL B 1 239 ? 8.457 -11.409 32.237 1.00 3.88 239 VAL B N 1
ATOM 5075 C CA . VAL B 1 239 ? 7.907 -12.762 32.052 1.00 4.26 239 VAL B CA 1
ATOM 5076 C C . VAL B 1 239 ? 6.827 -12.860 30.973 1.00 5.00 239 VAL B C 1
ATOM 5077 O O . VAL B 1 239 ? 6.253 -13.931 30.780 1.00 6.09 239 VAL B O 1
ATOM 5081 N N . TYR B 1 240 ? 6.589 -11.770 30.236 1.00 5.36 240 TYR B N 1
ATOM 5082 C CA . TYR B 1 240 ? 5.701 -11.748 29.071 1.00 5.82 240 TYR B CA 1
ATOM 5083 C C . TYR B 1 240 ? 4.354 -12.441 29.291 1.00 6.33 240 TYR B C 1
ATOM 5084 O O . TYR B 1 240 ? 3.889 -13.169 28.402 1.00 6.15 240 TYR B O 1
ATOM 5093 N N . GLY B 1 241 ? 3.790 -12.254 30.474 1.00 5.61 241 GLY B N 1
ATOM 5094 C CA . GLY B 1 241 ? 2.529 -12.848 30.871 1.00 6.40 241 GLY B CA 1
ATOM 5095 C C . GLY B 1 241 ? 2.528 -14.325 31.171 1.00 5.77 241 GLY B C 1
ATOM 5096 O O . GLY B 1 241 ? 1.447 -14.924 31.401 1.00 6.67 241 GLY B O 1
ATOM 5097 N N . THR B 1 242 ? 3.716 -14.924 31.251 1.00 5.70 242 THR B N 1
ATOM 5098 C CA . THR B 1 242 ? 3.817 -16.361 31.405 1.00 6.34 242 THR B CA 1
ATOM 5099 C C . THR B 1 242 ? 3.482 -16.842 32.796 1.00 6.04 242 THR B C 1
ATOM 5100 O O . THR B 1 242 ? 3.004 -17.949 32.978 1.00 7.06 242 THR B O 1
ATOM 5104 N N . ILE B 1 243 ? 3.677 -15.999 33.789 1.00 6.17 243 ILE B N 1
ATOM 5105 C CA . ILE B 1 243 ? 3.252 -16.374 35.126 1.00 6.68 243 ILE B CA 1
ATOM 5106 C C . ILE B 1 243 ? 1.732 -16.499 35.149 1.00 7.64 243 ILE B C 1
ATOM 5107 O O . ILE B 1 243 ? 1.182 -17.457 35.717 1.00 8.74 243 ILE B O 1
ATOM 5112 N N . GLY B 1 244 ? 1.050 -15.572 34.473 1.00 8.68 244 GLY B N 1
ATOM 5113 C CA . GLY B 1 244 ? -0.396 -15.646 34.317 1.00 8.57 244 GLY B CA 1
ATOM 5114 C C . GLY B 1 244 ? -0.838 -16.916 33.619 1.00 8.60 244 GLY B C 1
ATOM 5115 O O . GLY B 1 244 ? -1.815 -17.608 34.014 1.00 8.15 244 GLY B O 1
ATOM 5116 N N . ALA B 1 245 ? -0.137 -17.233 32.552 1.00 9.48 245 ALA B N 1
ATOM 5117 C CA . ALA B 1 245 ? -0.442 -18.447 31.835 1.00 9.69 245 ALA B CA 1
ATOM 5118 C C . ALA B 1 245 ? -0.157 -19.675 32.704 1.00 9.39 245 ALA B C 1
ATOM 5119 O O . ALA B 1 245 ? -0.980 -20.586 32.806 1.00 9.86 245 ALA B O 1
ATOM 5121 N N . ALA B 1 246 ? 0.976 -19.718 33.374 1.00 9.49 246 ALA B N 1
ATOM 5122 C CA . ALA B 1 246 ? 1.336 -20.920 34.147 1.00 8.67 246 ALA B CA 1
ATOM 5123 C C . ALA B 1 246 ? 0.414 -21.181 35.294 1.00 10.44 246 ALA B C 1
ATOM 5124 O O . ALA B 1 246 ? 0.205 -22.348 35.684 1.00 9.24 246 ALA B O 1
ATOM 5126 N N . PHE B 1 247 ? -0.191 -20.133 35.827 1.00 9.83 247 PHE B N 1
ATOM 5127 C CA . PHE B 1 247 ? -1.027 -20.281 36.984 1.00 10.07 247 PHE B CA 1
ATOM 5128 C C . PHE B 1 247 ? -2.496 -19.865 36.772 1.00 10.50 247 PHE B C 1
ATOM 5129 O O . PHE B 1 247 ? -3.192 -19.537 37.746 1.00 10.78 247 PHE B O 1
ATOM 5137 N N . ASP B 1 248 ? -2.946 -19.846 35.508 1.00 10.58 248 ASP B N 1
ATOM 5138 C CA . ASP B 1 248 ? -4.324 -19.507 35.118 1.00 11.10 248 ASP B CA 1
ATOM 5139 C C . ASP B 1 248 ? -4.848 -18.193 35.656 1.00 10.60 248 ASP B C 1
ATOM 5140 O O . ASP B 1 248 ? -6.049 -18.039 35.928 1.00 8.78 248 ASP B O 1
ATOM 5145 N N . VAL B 1 249 ? -3.942 -17.225 35.766 1.00 10.23 249 VAL B N 1
ATOM 5146 C CA . VAL B 1 249 ? -4.248 -15.882 36.298 1.00 10.38 249 VAL B CA 1
ATOM 5147 C C . VAL B 1 249 ? -4.876 -15.945 37.698 1.00 9.86 249 VAL B C 1
ATOM 5148 O O . VAL B 1 249 ? -5.598 -15.057 38.108 1.00 8.31 249 VAL B O 1
ATOM 5152 N N . ASP B 1 250 ? -4.531 -16.990 38.448 1.00 9.42 250 ASP B N 1
ATOM 5153 C CA . ASP B 1 250 ? -5.052 -17.141 39.799 1.00 9.87 250 ASP B CA 1
ATOM 5154 C C . ASP B 1 250 ? -4.249 -16.199 40.705 1.00 8.40 250 ASP B C 1
ATOM 5155 O O . ASP B 1 250 ? -3.076 -16.382 40.883 1.00 8.56 250 ASP B O 1
ATOM 5160 N N . ILE B 1 251 ? -4.884 -15.196 41.294 1.00 7.63 251 ILE B N 1
ATOM 5161 C CA . ILE B 1 251 ? -4.138 -14.220 42.085 1.00 7.79 251 ILE B CA 1
ATOM 5162 C C . ILE B 1 251 ? -3.288 -14.846 43.208 1.00 8.06 251 ILE B C 1
ATOM 5163 O O . ILE B 1 251 ? -2.099 -14.540 43.360 1.00 9.94 251 ILE B O 1
ATOM 5168 N N . LYS B 1 252 ? -3.911 -15.690 43.993 1.00 7.64 252 LYS B N 1
ATOM 5169 C CA . LYS B 1 252 ? -3.227 -16.328 45.081 1.00 7.86 252 LYS B CA 1
ATOM 5170 C C . LYS B 1 252 ? -2.012 -17.160 44.602 1.00 5.78 252 LYS B C 1
ATOM 5171 O O . LYS B 1 252 ? -0.963 -17.060 45.194 1.00 5.42 252 LYS B O 1
ATOM 5177 N N . ALA B 1 253 ? -2.187 -17.959 43.554 1.00 4.87 253 ALA B N 1
ATOM 5178 C CA . ALA B 1 253 ? -1.091 -18.809 43.039 1.00 4.75 253 ALA B CA 1
ATOM 5179 C C . ALA B 1 253 ? 0.053 -17.972 42.453 1.00 4.65 253 ALA B C 1
ATOM 5180 O O . ALA B 1 253 ? 1.224 -18.346 42.622 1.00 4.40 253 ALA B O 1
ATOM 5182 N N A MET B 1 254 ? -0.277 -16.881 41.773 0.09 3.38 254 MET B N 1
ATOM 5183 N N B MET B 1 254 ? -0.279 -16.882 41.769 0.10 3.31 254 MET B N 1
ATOM 5184 C CA A MET B 1 254 ? 0.741 -16.004 41.204 0.09 3.29 254 MET B CA 1
ATOM 5185 C CA B MET B 1 254 ? 0.735 -15.999 41.196 0.10 3.26 254 MET B CA 1
ATOM 5186 C C A MET B 1 254 ? 1.533 -15.337 42.317 0.09 3.63 254 MET B C 1
ATOM 5187 C C B MET B 1 254 ? 1.531 -15.330 42.312 0.10 3.57 254 MET B C 1
ATOM 5188 O O A MET B 1 254 ? 2.751 -15.243 42.253 0.09 4.14 254 MET B O 1
ATOM 5189 O O B MET B 1 254 ? 2.748 -15.235 42.249 0.10 3.61 254 MET B O 1
ATOM 5198 N N . ALA B 1 255 ? 0.824 -14.870 43.339 1.00 4.55 255 ALA B N 1
ATOM 5199 C CA . ALA B 1 255 ? 1.462 -14.222 44.502 1.00 4.91 255 ALA B CA 1
ATOM 5200 C C . ALA B 1 255 ? 2.369 -15.201 45.238 1.00 5.49 255 ALA B C 1
ATOM 5201 O O . ALA B 1 255 ? 3.459 -14.823 45.667 1.00 5.98 255 ALA B O 1
ATOM 5203 N N . ASP B 1 256 ? 1.899 -16.429 45.417 1.00 6.16 256 ASP B N 1
ATOM 5204 C CA . ASP B 1 256 ? 2.693 -17.460 46.128 1.00 6.59 256 ASP B CA 1
ATOM 5205 C C . ASP B 1 256 ? 4.008 -17.660 45.349 1.00 5.97 256 ASP B C 1
ATOM 5206 O O . ASP B 1 256 ? 5.095 -17.739 45.912 1.00 6.53 256 ASP B O 1
ATOM 5211 N N . TYR B 1 257 ? 3.891 -17.737 44.032 1.00 4.99 257 TYR B N 1
ATOM 5212 C CA . TYR B 1 257 ? 5.054 -17.962 43.205 1.00 5.16 257 TYR B CA 1
ATOM 5213 C C . TYR B 1 257 ? 6.019 -16.790 43.225 1.00 4.83 257 TYR B C 1
ATOM 5214 O O . TYR B 1 257 ? 7.219 -16.954 43.317 1.00 5.52 257 TYR B O 1
ATOM 5223 N N . ILE B 1 258 ? 5.492 -15.596 43.109 1.00 4.46 258 ILE B N 1
ATOM 5224 C CA . ILE B 1 258 ? 6.335 -14.434 43.116 1.00 5.93 258 ILE B CA 1
ATOM 5225 C C . ILE B 1 258 ? 7.004 -14.297 44.483 1.00 6.27 258 ILE B C 1
ATOM 5226 O O . ILE B 1 258 ? 8.158 -13.890 44.562 1.00 5.82 258 ILE B O 1
ATOM 5231 N N . GLN B 1 259 ? 6.302 -14.665 45.543 1.00 6.01 259 GLN B N 1
ATOM 5232 C CA . GLN B 1 259 ? 6.900 -14.649 46.883 1.00 7.70 259 GLN B CA 1
ATOM 5233 C C . GLN B 1 259 ? 8.103 -15.610 46.938 1.00 7.10 259 GLN B C 1
ATOM 5234 O O . GLN B 1 259 ? 9.153 -15.291 47.514 1.00 7.44 259 GLN B O 1
ATOM 5240 N N . THR B 1 260 ? 7.992 -16.769 46.305 1.00 7.00 260 THR B N 1
ATOM 5241 C CA . THR B 1 260 ? 9.153 -17.679 46.286 1.00 7.21 260 THR B CA 1
ATOM 5242 C C . THR B 1 260 ? 10.302 -17.097 45.492 1.00 6.14 260 THR B C 1
ATOM 5243 O O . THR B 1 260 ? 11.476 -17.233 45.856 1.00 6.00 260 THR B O 1
ATOM 5247 N N . LEU B 1 261 ? 9.983 -16.409 44.402 1.00 5.95 261 LEU B N 1
ATOM 5248 C CA . LEU B 1 261 ? 11.012 -15.739 43.632 1.00 6.03 261 LEU B CA 1
ATOM 5249 C C . LEU B 1 261 ? 11.733 -14.671 44.480 1.00 5.25 261 LEU B C 1
ATOM 5250 O O . LEU B 1 261 ? 12.964 -14.544 44.444 1.00 6.70 261 LEU B O 1
ATOM 5255 N N . ALA B 1 262 ? 10.971 -13.909 45.254 1.00 6.86 262 ALA B N 1
ATOM 5256 C CA . ALA B 1 262 ? 11.548 -12.837 46.048 1.00 6.80 262 ALA B CA 1
ATOM 5257 C C . ALA B 1 262 ? 12.429 -13.407 47.136 1.00 8.53 262 ALA B C 1
ATOM 5258 O O . ALA B 1 262 ? 13.497 -12.881 47.389 1.00 7.83 262 ALA B O 1
ATOM 5260 N N . GLU B 1 263 ? 11.997 -14.507 47.761 1.00 9.35 263 GLU B N 1
ATOM 5261 C CA . GLU B 1 263 ? 12.832 -15.159 48.751 1.00 10.44 263 GLU B CA 1
ATOM 5262 C C . GLU B 1 263 ? 14.147 -15.647 48.149 1.00 9.50 263 GLU B C 1
ATOM 5263 O O . GLU B 1 263 ? 15.239 -15.459 48.714 1.00 10.06 263 GLU B O 1
ATOM 5269 N N . ALA B 1 264 ? 14.059 -16.242 46.971 1.00 8.85 264 ALA B N 1
ATOM 5270 C CA . ALA B 1 264 ? 15.250 -16.713 46.290 1.00 9.34 264 ALA B CA 1
ATOM 5271 C C . ALA B 1 264 ? 16.223 -15.586 45.863 1.00 8.89 264 ALA B C 1
ATOM 5272 O O . ALA B 1 264 ? 17.436 -15.820 45.748 1.00 7.88 264 ALA B O 1
ATOM 5274 N N . ALA B 1 265 ? 15.698 -14.385 45.609 1.00 8.43 265 ALA B N 1
ATOM 5275 C CA . ALA B 1 265 ? 16.516 -13.256 45.167 1.00 8.27 265 ALA B CA 1
ATOM 5276 C C . ALA B 1 265 ? 17.301 -12.594 46.325 1.00 7.82 265 ALA B C 1
ATOM 5277 O O . ALA B 1 265 ? 18.315 -11.980 46.108 1.00 6.15 265 ALA B O 1
ATOM 5279 N N . LYS B 1 266 ? 16.775 -12.691 47.536 1.00 9.47 266 LYS B N 1
ATOM 5280 C CA . LYS B 1 266 ? 17.431 -12.104 48.719 1.00 11.17 266 LYS B CA 1
ATOM 5281 C C . LYS B 1 266 ? 18.917 -12.394 48.643 1.00 11.51 266 LYS B C 1
ATOM 5282 O O . LYS B 1 266 ? 19.319 -13.551 48.421 1.00 11.37 266 LYS B O 1
ATOM 5288 N N . PRO B 1 267 ? 19.758 -11.412 48.905 1.00 11.05 267 PRO B N 1
ATOM 5289 C CA . PRO B 1 267 ? 19.389 -10.103 49.450 1.00 11.32 267 PRO B CA 1
ATOM 5290 C C . PRO B 1 267 ? 19.020 -9.039 48.408 1.00 10.32 267 PRO B C 1
ATOM 5291 O O . PRO B 1 267 ? 19.002 -7.890 48.706 1.00 10.72 267 PRO B O 1
ATOM 5295 N N . PHE B 1 268 ? 18.703 -9.438 47.200 1.00 9.79 268 PHE B N 1
ATOM 5296 C CA . PHE B 1 268 ? 18.445 -8.449 46.161 1.00 8.17 268 PHE B CA 1
ATOM 5297 C C . PHE B 1 268 ? 16.928 -8.346 46.034 1.00 7.88 268 PHE B C 1
ATOM 5298 O O . PHE B 1 268 ? 16.204 -9.311 46.319 1.00 7.58 268 PHE B O 1
ATOM 5306 N N . HIS B 1 269 ? 16.493 -7.139 45.690 1.00 7.55 269 HIS B N 1
ATOM 5307 C CA . HIS B 1 269 ? 15.116 -6.787 45.485 1.00 6.77 269 HIS B CA 1
ATOM 5308 C C . HIS B 1 269 ? 14.646 -7.203 44.093 1.00 6.12 269 HIS B C 1
ATOM 5309 O O . HIS B 1 269 ? 15.413 -7.162 43.158 1.00 5.73 269 HIS B O 1
ATOM 5316 N N . LEU B 1 270 ? 13.408 -7.678 43.990 1.00 5.17 270 LEU B N 1
ATOM 5317 C CA . LEU B 1 270 ? 12.869 -8.192 42.731 1.00 4.83 270 LEU B CA 1
ATOM 5318 C C . LEU B 1 270 ? 11.689 -7.396 42.198 1.00 4.79 270 LEU B C 1
ATOM 5319 O O . LEU B 1 270 ? 10.743 -7.054 42.971 1.00 6.26 270 LEU B O 1
ATOM 5324 N N . ARG B 1 271 ? 11.758 -7.096 40.909 1.00 2.96 271 ARG B N 1
ATOM 5325 C CA . ARG B 1 271 ? 10.690 -6.478 40.088 1.00 2.97 271 ARG B CA 1
ATOM 5326 C C . ARG B 1 271 ? 10.349 -7.476 38.992 1.00 3.72 271 ARG B C 1
ATOM 5327 O O . ARG B 1 271 ? 11.244 -8.058 38.356 1.00 2.77 271 ARG B O 1
ATOM 5335 N N . ILE B 1 272 ? 9.074 -7.747 38.811 1.00 2.84 272 ILE B N 1
ATOM 5336 C CA . ILE B 1 272 ? 8.611 -8.634 37.746 1.00 3.80 272 ILE B CA 1
ATOM 5337 C C . ILE B 1 272 ? 7.795 -7.822 36.777 1.00 3.08 272 ILE B C 1
ATOM 5338 O O . ILE B 1 272 ? 6.802 -7.178 37.181 1.00 2.21 272 ILE B O 1
ATOM 5343 N N . GLU B 1 273 ? 8.260 -7.768 35.521 1.00 4.10 273 GLU B N 1
ATOM 5344 C CA . GLU B 1 273 ? 7.521 -7.069 34.480 1.00 4.38 273 GLU B CA 1
ATOM 5345 C C . GLU B 1 273 ? 6.542 -8.030 33.788 1.00 4.83 273 GLU B C 1
ATOM 5346 O O . GLU B 1 273 ? 6.875 -9.192 33.519 1.00 5.25 273 GLU B O 1
ATOM 5352 N N . GLY B 1 274 ? 5.330 -7.539 33.552 1.00 4.95 274 GLY B N 1
ATOM 5353 C CA . GLY B 1 274 ? 4.289 -8.251 32.831 1.00 5.71 274 GLY B CA 1
ATOM 5354 C C . GLY B 1 274 ? 3.924 -9.642 33.363 1.00 6.55 274 GLY B C 1
ATOM 5355 O O . GLY B 1 274 ? 3.942 -10.628 32.602 1.00 8.79 274 GLY B O 1
ATOM 5356 N N . PRO B 1 275 ? 3.587 -9.768 34.649 1.00 6.56 275 PRO B N 1
ATOM 5357 C CA . PRO B 1 275 ? 3.286 -11.074 35.226 1.00 5.78 275 PRO B CA 1
ATOM 5358 C C . PRO B 1 275 ? 2.184 -11.843 34.450 1.00 5.78 275 PRO B C 1
ATOM 5359 O O . PRO B 1 275 ? 2.348 -13.054 34.168 1.00 4.62 275 PRO B O 1
ATOM 5363 N N . MET B 1 276 ? 1.115 -11.139 34.126 1.00 5.47 276 MET B N 1
ATOM 5364 C CA . MET B 1 276 ? 0.037 -11.693 33.344 1.00 5.68 276 MET B CA 1
ATOM 5365 C C . MET B 1 276 ? -0.127 -10.791 32.108 1.00 6.69 276 MET B C 1
ATOM 5366 O O . MET B 1 276 ? 0.357 -9.652 32.075 1.00 7.29 276 MET B O 1
ATOM 5371 N N . ASP B 1 277 ? -0.807 -11.304 31.081 1.00 6.96 277 ASP B N 1
ATOM 5372 C CA . ASP B 1 277 ? -1.140 -10.521 29.888 1.00 7.89 277 ASP B CA 1
ATOM 5373 C C . ASP B 1 277 ? -2.535 -11.049 29.465 1.00 8.84 277 ASP B C 1
ATOM 5374 O O . ASP B 1 277 ? -2.644 -12.083 28.849 1.00 8.79 277 ASP B O 1
ATOM 5379 N N . VAL B 1 278 ? -3.595 -10.357 29.812 1.00 7.98 278 VAL B N 1
ATOM 5380 C CA . VAL B 1 278 ? -4.921 -10.950 29.631 1.00 8.25 278 VAL B CA 1
ATOM 5381 C C . VAL B 1 278 ? -5.608 -10.335 28.419 1.00 8.71 278 VAL B C 1
ATOM 5382 O O . VAL B 1 278 ? -4.934 -9.796 27.541 1.00 8.19 278 VAL B O 1
ATOM 5386 N N . GLU B 1 279 ? -6.929 -10.428 28.339 1.00 9.62 279 GLU B N 1
ATOM 5387 C CA . GLU B 1 279 ? -7.605 -10.172 27.071 1.00 11.59 279 GLU B CA 1
ATOM 5388 C C . GLU B 1 279 ? -7.939 -8.724 26.752 1.00 11.62 279 GLU B C 1
ATOM 5389 O O . GLU B 1 279 ? -8.205 -8.394 25.602 1.00 13.50 279 GLU B O 1
ATOM 5395 N N . ASP B 1 280 ? -7.958 -7.831 27.725 1.00 9.41 280 ASP B N 1
ATOM 5396 C CA . ASP B 1 280 ? -8.204 -6.445 27.350 1.00 8.85 280 ASP B CA 1
ATOM 5397 C C . ASP B 1 280 ? -7.551 -5.537 28.372 1.00 7.67 280 ASP B C 1
ATOM 5398 O O . ASP B 1 280 ? -7.015 -6.026 29.384 1.00 7.20 280 ASP B O 1
ATOM 5403 N N . ARG B 1 281 ? -7.623 -4.238 28.132 1.00 6.72 281 ARG B N 1
ATOM 5404 C CA . ARG B 1 281 ? -6.976 -3.274 29.058 1.00 6.82 281 ARG B CA 1
ATOM 5405 C C . ARG B 1 281 ? -7.598 -3.252 30.453 1.00 6.78 281 ARG B C 1
ATOM 5406 O O . ARG B 1 281 ? -6.887 -3.117 31.447 1.00 6.04 281 ARG B O 1
ATOM 5414 N N . GLN B 1 282 ? -8.923 -3.336 30.524 1.00 5.93 282 GLN B N 1
ATOM 5415 C CA . GLN B 1 282 ? -9.614 -3.251 31.803 1.00 7.13 282 GLN B CA 1
ATOM 5416 C C . GLN B 1 282 ? -9.204 -4.440 32.671 1.00 7.35 282 GLN B C 1
ATOM 5417 O O . GLN B 1 282 ? -8.839 -4.281 33.834 1.00 7.47 282 GLN B O 1
ATOM 5423 N N . LYS B 1 283 ? -9.243 -5.636 32.085 1.00 8.32 283 LYS B N 1
ATOM 5424 C CA . LYS B 1 283 ? -8.914 -6.870 32.816 1.00 8.16 283 LYS B CA 1
ATOM 5425 C C . LYS B 1 283 ? -7.413 -6.921 33.151 1.00 7.17 283 LYS B C 1
ATOM 5426 O O . LYS B 1 283 ? -7.060 -7.459 34.197 1.00 5.13 283 LYS B O 1
ATOM 5432 N N . GLN B 1 284 ? -6.571 -6.281 32.329 1.00 5.20 284 GLN B N 1
ATOM 5433 C CA . GLN B 1 284 ? -5.144 -6.222 32.599 1.00 4.81 284 GLN B CA 1
ATOM 5434 C C . GLN B 1 284 ? -4.941 -5.292 33.799 1.00 4.78 284 GLN B C 1
ATOM 5435 O O . GLN B 1 284 ? -4.194 -5.597 34.697 1.00 3.81 284 GLN B O 1
ATOM 5441 N N . MET B 1 285 ? -5.656 -4.171 33.824 1.00 4.04 285 MET B N 1
ATOM 5442 C CA . MET B 1 285 ? -5.535 -3.266 34.949 1.00 5.13 285 MET B CA 1
ATOM 5443 C C . MET B 1 285 ? -6.001 -3.999 36.186 1.00 4.26 285 MET B C 1
ATOM 5444 O O . MET B 1 285 ? -5.388 -3.908 37.231 1.00 4.00 285 MET B O 1
ATOM 5449 N N . GLU B 1 286 ? -7.098 -4.749 36.074 1.00 4.84 286 GLU B N 1
ATOM 5450 C CA . GLU B 1 286 ? -7.650 -5.380 37.244 1.00 4.00 286 GLU B CA 1
ATOM 5451 C C . GLU B 1 286 ? -6.737 -6.433 37.791 1.00 4.07 286 GLU B C 1
ATOM 5452 O O . GLU B 1 286 ? -6.582 -6.525 38.966 1.00 4.01 286 GLU B O 1
ATOM 5458 N N . ALA B 1 287 ? -6.125 -7.214 36.928 1.00 4.78 287 ALA B N 1
ATOM 5459 C CA . ALA B 1 287 ? -5.251 -8.288 37.390 1.00 4.74 287 ALA B CA 1
ATOM 5460 C C . ALA B 1 287 ? -3.982 -7.722 38.010 1.00 5.19 287 ALA B C 1
ATOM 5461 O O . ALA B 1 287 ? -3.526 -8.206 39.047 1.00 4.92 287 ALA B O 1
ATOM 5463 N N . MET B 1 288 ? -3.435 -6.670 37.414 1.00 4.06 288 MET B N 1
ATOM 5464 C CA . MET B 1 288 ? -2.215 -6.048 37.962 1.00 4.64 288 MET B CA 1
ATOM 5465 C C . MET B 1 288 ? -2.533 -5.451 39.320 1.00 4.88 288 MET B C 1
ATOM 5466 O O . MET B 1 288 ? -1.801 -5.646 40.293 1.00 5.13 288 MET B O 1
ATOM 5471 N N . ARG B 1 289 ? -3.678 -4.768 39.404 1.00 4.39 289 ARG B N 1
ATOM 5472 C CA . ARG B 1 289 ? -4.103 -4.137 40.640 1.00 4.33 289 ARG B CA 1
ATOM 5473 C C . ARG B 1 289 ? -4.318 -5.154 41.784 1.00 4.52 289 ARG B C 1
ATOM 5474 O O . ARG B 1 289 ? -3.876 -4.957 42.902 1.00 3.88 289 ARG B O 1
ATOM 5482 N N . ASP B 1 290 ? -5.005 -6.232 41.465 1.00 4.76 290 ASP B N 1
ATOM 5483 C CA . ASP B 1 290 ? -5.296 -7.227 42.467 1.00 5.02 290 ASP B CA 1
ATOM 5484 C C . ASP B 1 290 ? -4.054 -8.048 42.853 1.00 4.68 290 ASP B C 1
ATOM 5485 O O . ASP B 1 290 ? -3.939 -8.494 43.989 1.00 4.46 290 ASP B O 1
ATOM 5490 N N . LEU B 1 291 ? -3.144 -8.268 41.925 1.00 4.25 291 LEU B N 1
ATOM 5491 C CA . LEU B 1 291 ? -1.927 -9.006 42.272 1.00 4.31 291 LEU B CA 1
ATOM 5492 C C . LEU B 1 291 ? -1.067 -8.112 43.191 1.00 4.70 291 LEU B C 1
ATOM 5493 O O . LEU B 1 291 ? -0.482 -8.571 44.190 1.00 3.97 291 LEU B O 1
ATOM 5498 N N . ARG B 1 292 ? -0.956 -6.844 42.841 1.00 4.61 292 ARG B N 1
ATOM 5499 C CA . ARG B 1 292 ? -0.242 -5.933 43.723 1.00 6.08 292 ARG B CA 1
ATOM 5500 C C . ARG B 1 292 ? -0.869 -5.903 45.112 1.00 6.95 292 ARG B C 1
ATOM 5501 O O . ARG B 1 292 ? -0.160 -5.865 46.139 1.00 7.23 292 ARG B O 1
ATOM 5509 N N . ALA B 1 293 ? -2.186 -5.790 45.141 1.00 6.31 293 ALA B N 1
ATOM 5510 C CA . ALA B 1 293 ? -2.904 -5.713 46.419 1.00 7.00 293 ALA B CA 1
ATOM 5511 C C . ALA B 1 293 ? -2.621 -6.932 47.289 1.00 6.59 293 ALA B C 1
ATOM 5512 O O . ALA B 1 293 ? -2.402 -6.819 48.490 1.00 6.39 293 ALA B O 1
ATOM 5514 N N . GLU B 1 294 ? -2.568 -8.084 46.665 1.00 5.90 294 GLU B N 1
ATOM 5515 C CA . GLU B 1 294 ? -2.298 -9.292 47.389 1.00 6.74 294 GLU B CA 1
ATOM 5516 C C . GLU B 1 294 ? -0.844 -9.301 47.922 1.00 6.30 294 GLU B C 1
ATOM 5517 O O . GLU B 1 294 ? -0.612 -9.621 49.086 1.00 6.76 294 GLU B O 1
ATOM 5523 N N . LEU B 1 295 ? 0.135 -8.991 47.079 1.00 5.03 295 LEU B N 1
ATOM 5524 C CA . LEU B 1 295 ? 1.511 -8.967 47.498 1.00 5.36 295 LEU B CA 1
ATOM 5525 C C . LEU B 1 295 ? 1.717 -7.940 48.598 1.00 6.54 295 LEU B C 1
ATOM 5526 O O . LEU B 1 295 ? 2.351 -8.224 49.612 1.00 5.46 295 LEU B O 1
ATOM 5531 N N . ASP B 1 296 ? 1.176 -6.746 48.410 1.00 6.52 296 ASP B N 1
ATOM 5532 C CA . ASP B 1 296 ? 1.332 -5.698 49.413 1.00 8.33 296 ASP B CA 1
ATOM 5533 C C . ASP B 1 296 ? 0.636 -6.105 50.700 1.00 9.02 296 ASP B C 1
ATOM 5534 O O . ASP B 1 296 ? 1.134 -5.839 51.805 1.00 9.03 296 ASP B O 1
ATOM 5539 N N . GLY B 1 297 ? -0.523 -6.735 50.551 1.00 9.56 297 GLY B N 1
ATOM 5540 C CA . GLY B 1 297 ? -1.269 -7.251 51.690 1.00 10.60 297 GLY B CA 1
ATOM 5541 C C . GLY B 1 297 ? -0.504 -8.297 52.510 1.00 10.79 297 GLY B C 1
ATOM 5542 O O . GLY B 1 297 ? -0.683 -8.372 53.719 1.00 13.06 297 GLY B O 1
ATOM 5543 N N . ARG B 1 298 ? 0.345 -9.082 51.867 1.00 9.87 298 ARG B N 1
ATOM 5544 C CA . ARG B 1 298 ? 1.112 -10.130 52.539 1.00 9.37 298 ARG B CA 1
ATOM 5545 C C . ARG B 1 298 ? 2.421 -9.584 53.009 1.00 9.13 298 ARG B C 1
ATOM 5546 O O . ARG B 1 298 ? 3.181 -10.258 53.700 1.00 8.44 298 ARG B O 1
ATOM 5554 N N . GLY B 1 299 ? 2.714 -8.367 52.627 1.00 8.89 299 GLY B N 1
ATOM 5555 C CA . GLY B 1 299 ? 3.962 -7.753 53.022 1.00 9.18 299 GLY B CA 1
ATOM 5556 C C . GLY B 1 299 ? 5.115 -8.266 52.174 1.00 9.76 299 GLY B C 1
ATOM 5557 O O . GLY B 1 299 ? 6.272 -8.258 52.600 1.00 9.99 299 GLY B O 1
ATOM 5558 N N . VAL B 1 300 ? 4.820 -8.788 50.993 1.00 10.02 300 VAL B N 1
ATOM 5559 C CA . VAL B 1 300 ? 5.890 -9.263 50.110 1.00 10.51 300 VAL B CA 1
ATOM 5560 C C . VAL B 1 300 ? 6.522 -8.062 49.374 1.00 11.86 300 VAL B C 1
ATOM 5561 O O . VAL B 1 300 ? 5.860 -7.378 48.620 1.00 11.15 300 VAL B O 1
ATOM 5565 N N . ASP B 1 301 ? 7.799 -7.817 49.614 1.00 13.12 301 ASP B N 1
ATOM 5566 C CA . ASP B 1 301 ? 8.497 -6.693 49.064 1.00 14.84 301 ASP B CA 1
ATOM 5567 C C . ASP B 1 301 ? 9.073 -7.060 47.680 1.00 14.42 301 ASP B C 1
ATOM 5568 O O . ASP B 1 301 ? 10.280 -7.220 47.534 1.00 15.15 301 ASP B O 1
ATOM 5573 N N . ALA B 1 302 ? 8.173 -7.261 46.709 1.00 12.48 302 ALA B N 1
ATOM 5574 C CA . ALA B 1 302 ? 8.488 -7.518 45.313 1.00 11.05 302 ALA B CA 1
ATOM 5575 C C . ALA B 1 302 ? 7.611 -6.509 44.542 1.00 10.80 302 ALA B C 1
ATOM 5576 O O . ALA B 1 302 ? 6.494 -6.187 44.990 1.00 10.25 302 ALA B O 1
ATOM 5578 N N . GLU B 1 303 ? 8.074 -6.033 43.404 1.00 8.67 303 GLU B N 1
ATOM 5579 C CA . GLU B 1 303 ? 7.292 -5.038 42.654 1.00 7.92 303 GLU B CA 1
ATOM 5580 C C . GLU B 1 303 ? 6.838 -5.578 41.323 1.00 7.67 303 GLU B C 1
ATOM 5581 O O . GLU B 1 303 ? 7.541 -6.402 40.712 1.00 7.14 303 GLU B O 1
ATOM 5587 N N . LEU B 1 304 ? 5.659 -5.144 40.866 1.00 6.03 304 LEU B N 1
ATOM 5588 C CA . LEU B 1 304 ? 5.174 -5.470 39.532 1.00 4.90 304 LEU B CA 1
ATOM 5589 C C . LEU B 1 304 ? 5.360 -4.222 38.631 1.00 4.21 304 LEU B C 1
ATOM 5590 O O . LEU B 1 304 ? 5.098 -3.076 39.050 1.00 4.62 304 LEU B O 1
ATOM 5595 N N . VAL B 1 305 ? 5.748 -4.486 37.387 1.00 3.70 305 VAL B N 1
ATOM 5596 C CA . VAL B 1 305 ? 5.982 -3.447 36.374 1.00 4.06 305 VAL B CA 1
ATOM 5597 C C . VAL B 1 305 ? 4.994 -3.660 35.246 1.00 4.97 305 VAL B C 1
ATOM 5598 O O . VAL B 1 305 ? 4.928 -4.743 34.629 1.00 5.99 305 VAL B O 1
ATOM 5602 N N . ALA B 1 306 ? 4.201 -2.661 34.979 1.00 5.61 306 ALA B N 1
ATOM 5603 C CA . ALA B 1 306 ? 3.260 -2.739 33.870 1.00 7.36 306 ALA B CA 1
ATOM 5604 C C . ALA B 1 306 ? 3.888 -2.588 32.530 1.00 8.43 306 ALA B C 1
ATOM 5605 O O . ALA B 1 306 ? 4.858 -1.822 32.370 1.00 10.37 306 ALA B O 1
ATOM 5607 N N . ASP B 1 307 ? 3.345 -3.285 31.516 1.00 6.70 307 ASP B N 1
ATOM 5608 C CA . ASP B 1 307 ? 3.811 -3.103 30.148 1.00 6.34 307 ASP B CA 1
ATOM 5609 C C . ASP B 1 307 ? 2.619 -3.375 29.197 1.00 6.14 307 ASP B C 1
ATOM 5610 O O . ASP B 1 307 ? 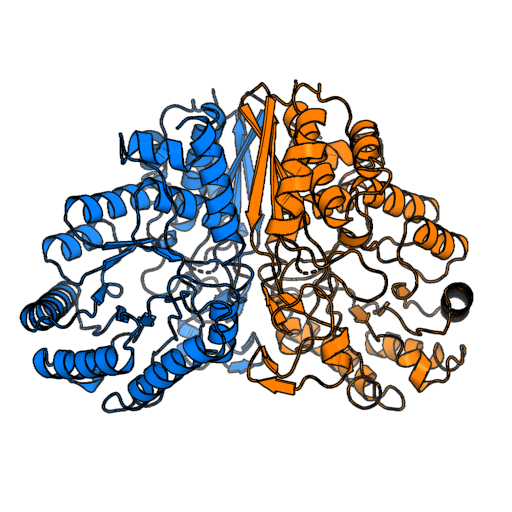1.999 -2.458 28.705 1.00 5.28 307 ASP B O 1
ATOM 5615 N N . GLU B 1 308 ? 2.266 -4.645 29.031 1.00 6.74 308 GLU B N 1
ATOM 5616 C CA . GLU B 1 308 ? 1.190 -4.982 28.099 1.00 7.74 308 GLU B CA 1
ATOM 5617 C C . GLU B 1 308 ? -0.094 -4.232 28.464 1.00 7.14 308 GLU B C 1
ATOM 5618 O O . GLU B 1 308 ? -0.496 -4.215 29.612 1.00 7.26 308 GLU B O 1
ATOM 5624 N N . TRP B 1 309 ? -0.719 -3.640 27.442 1.00 7.03 309 TRP B N 1
ATOM 5625 C CA . TRP B 1 309 ? -1.922 -2.867 27.552 1.00 7.14 309 TRP B CA 1
ATOM 5626 C C . TRP B 1 309 ? -1.753 -1.448 28.098 1.00 6.73 309 TRP B C 1
ATOM 5627 O O . TRP B 1 309 ? -2.722 -0.669 28.128 1.00 8.12 309 TRP B O 1
ATOM 5638 N N . CYS B 1 310 ? -0.556 -1.098 28.536 1.00 7.17 310 CYS B N 1
ATOM 5639 C CA . CYS B 1 310 ? -0.313 0.204 29.106 1.00 7.62 310 CYS B CA 1
ATOM 5640 C C . CYS B 1 310 ? 0.617 0.940 28.122 1.00 8.75 310 CYS B C 1
ATOM 5641 O O . CYS B 1 310 ? 1.827 0.784 28.163 1.00 9.10 310 CYS B O 1
ATOM 5644 N N . ASN B 1 311 ? 0.026 1.681 27.179 1.00 9.35 311 ASN B N 1
ATOM 5645 C CA . ASN B 1 311 ? 0.791 2.205 26.049 1.00 10.18 311 ASN B CA 1
ATOM 5646 C C . ASN B 1 311 ? 0.834 3.710 25.971 1.00 10.40 311 ASN B C 1
ATOM 5647 O O . ASN B 1 311 ? 1.906 4.317 25.974 1.00 12.64 311 ASN B O 1
ATOM 5652 N N . THR B 1 312 ? -0.337 4.329 25.954 1.00 8.61 312 THR B N 1
ATOM 5653 C CA . THR B 1 312 ? -0.440 5.769 25.760 1.00 8.00 312 THR B CA 1
ATOM 5654 C C . THR B 1 312 ? -0.390 6.546 27.087 1.00 7.28 312 THR B C 1
ATOM 5655 O O . THR B 1 312 ? -0.451 5.946 28.150 1.00 7.35 312 THR B O 1
ATOM 5659 N N . VAL B 1 313 ? -0.332 7.877 27.026 1.00 7.39 313 VAL B N 1
ATOM 5660 C CA . VAL B 1 313 ? -0.391 8.676 28.253 1.00 8.29 313 VAL B CA 1
ATOM 5661 C C . VAL B 1 313 ? -1.667 8.399 29.015 1.00 7.21 313 VAL B C 1
ATOM 5662 O O . VAL B 1 313 ? -1.663 8.352 30.231 1.00 5.75 313 VAL B O 1
ATOM 5666 N N . GLU B 1 314 ? -2.774 8.237 28.297 1.00 6.88 314 GLU B N 1
ATOM 5667 C CA . GLU B 1 314 ? -4.042 7.924 28.926 1.00 7.95 314 GLU B CA 1
ATOM 5668 C C . GLU B 1 314 ? -3.966 6.587 29.665 1.00 6.55 314 GLU B C 1
ATOM 5669 O O . GLU B 1 314 ? -4.446 6.468 30.785 1.00 5.50 314 GLU B O 1
ATOM 5675 N N . ASP B 1 315 ? -3.308 5.612 29.053 1.00 6.63 315 ASP B N 1
ATOM 5676 C CA . ASP B 1 315 ? -3.125 4.323 29.674 1.00 6.72 315 ASP B CA 1
ATOM 5677 C C . ASP B 1 315 ? -2.281 4.409 30.947 1.00 6.28 315 ASP B C 1
ATOM 5678 O O . ASP B 1 315 ? -2.606 3.812 31.989 1.00 6.21 315 ASP B O 1
ATOM 5683 N N . VAL B 1 316 ? -1.194 5.158 30.878 1.00 5.12 316 VAL B N 1
ATOM 5684 C CA . VAL B 1 316 ? -0.360 5.368 32.038 1.00 5.65 316 VAL B CA 1
ATOM 5685 C C . VAL B 1 316 ? -1.165 5.962 33.152 1.00 4.95 316 VAL B C 1
ATOM 5686 O O . VAL B 1 316 ? -1.070 5.539 34.292 1.00 5.84 316 VAL B O 1
ATOM 5690 N N . LYS B 1 317 ? -1.995 6.962 32.871 1.00 5.58 317 LYS B N 1
ATOM 5691 C CA . LYS B 1 317 ? -2.805 7.522 33.936 1.00 4.88 317 LYS B CA 1
ATOM 5692 C C . LYS B 1 317 ? -3.776 6.476 34.517 1.00 4.45 317 LYS B C 1
ATOM 5693 O O . LYS B 1 317 ? -4.012 6.416 35.695 1.00 3.35 317 LYS B O 1
ATOM 5699 N N . PHE B 1 318 ? -4.394 5.714 33.639 1.00 4.83 318 PHE B N 1
ATOM 5700 C CA . PHE B 1 318 ? -5.329 4.668 34.051 1.00 4.11 318 PHE B CA 1
ATOM 5701 C C . PHE B 1 318 ? -4.665 3.647 34.974 1.00 3.91 318 PHE B C 1
ATOM 5702 O O . PHE B 1 318 ? -5.210 3.340 36.028 1.00 4.57 318 PHE B O 1
ATOM 5710 N N . PHE B 1 319 ? -3.526 3.088 34.571 1.00 3.32 319 PHE B N 1
ATOM 5711 C CA . PHE B 1 319 ? -2.803 2.150 35.446 1.00 3.44 319 PHE B CA 1
ATOM 5712 C C . PHE B 1 319 ? -2.375 2.821 36.771 1.00 4.06 319 PHE B C 1
ATOM 5713 O O . PHE B 1 319 ? -2.539 2.242 37.865 1.00 4.23 319 PHE B O 1
ATOM 5721 N N . THR B 1 320 ? -1.919 4.069 36.693 1.00 3.96 320 THR B N 1
ATOM 5722 C CA . THR B 1 320 ? -1.566 4.824 37.897 1.00 4.15 320 THR B CA 1
ATOM 5723 C C . THR B 1 320 ? -2.735 5.041 38.819 1.00 5.50 320 THR B C 1
ATOM 5724 O O . THR B 1 320 ? -2.649 4.732 39.965 1.00 4.73 320 THR B O 1
ATOM 5728 N N . ASP B 1 321 ? -3.865 5.494 38.275 1.00 5.75 321 ASP B N 1
ATOM 5729 C CA . ASP B 1 321 ? -5.015 5.813 39.101 1.00 6.29 321 ASP B CA 1
ATOM 5730 C C . ASP B 1 321 ? -5.519 4.599 39.827 1.00 6.74 321 ASP B C 1
ATOM 5731 O O . ASP B 1 321 ? -6.164 4.729 40.847 1.00 7.15 321 ASP B O 1
ATOM 5736 N N . ASN B 1 322 ? -5.266 3.417 39.274 1.00 6.14 322 ASN B N 1
ATOM 5737 C CA . ASN B 1 322 ? -5.823 2.205 39.831 1.00 5.87 322 ASN B CA 1
ATOM 5738 C C . ASN B 1 322 ? -4.796 1.342 40.528 1.00 6.67 322 ASN B C 1
ATOM 5739 O O . ASN B 1 322 ? -5.095 0.213 40.879 1.00 6.62 322 ASN B O 1
ATOM 5744 N N . LYS B 1 323 ? -3.610 1.881 40.728 1.00 6.49 323 LYS B N 1
ATOM 5745 C CA . LYS B 1 323 ? -2.495 1.188 41.382 1.00 7.81 323 LYS B CA 1
ATOM 5746 C C . LYS B 1 323 ? -2.253 -0.178 40.765 1.00 7.02 323 LYS B C 1
ATOM 5747 O O . LYS B 1 323 ? -2.096 -1.188 41.462 1.00 6.09 323 LYS B O 1
ATOM 5753 N N . ALA B 1 324 ? -2.241 -0.187 39.452 1.00 5.19 324 ALA B N 1
ATOM 5754 C CA . ALA B 1 324 ? -2.165 -1.419 38.683 1.00 5.51 324 ALA B CA 1
ATOM 5755 C C . ALA B 1 324 ? -0.681 -1.729 38.423 1.00 5.72 324 ALA B C 1
ATOM 5756 O O . ALA B 1 324 ? -0.106 -1.542 37.340 1.00 4.40 324 ALA B O 1
ATOM 5758 N N . GLY B 1 325 ? -0.070 -2.252 39.485 1.00 6.02 325 GLY B N 1
ATOM 5759 C CA . GLY B 1 325 ? 1.361 -2.413 39.496 1.00 5.63 325 GLY B CA 1
ATOM 5760 C C . GLY B 1 325 ? 2.015 -1.358 40.375 1.00 4.26 325 GLY B C 1
ATOM 5761 O O . GLY B 1 325 ? 1.365 -0.416 40.861 1.00 4.78 325 GLY B O 1
ATOM 5762 N N . HIS B 1 326 ? 3.294 -1.559 40.600 1.00 2.99 326 HIS B N 1
ATOM 5763 C CA . HIS B 1 326 ? 4.124 -0.664 41.378 1.00 2.88 326 HIS B CA 1
ATOM 5764 C C . HIS B 1 326 ? 4.927 0.258 40.428 1.00 4.28 326 HIS B C 1
ATOM 5765 O O . HIS B 1 326 ? 5.391 1.280 40.968 1.00 5.03 326 HIS B O 1
ATOM 5772 N N . MET B 1 327 ? 5.166 -0.067 39.159 0.30 3.03 327 MET B N 1
ATOM 5773 C CA A MET B 1 327 ? 5.892 0.803 38.326 0.70 5.48 327 MET B CA 1
ATOM 5774 C CA B MET B 1 327 ? 5.946 0.794 38.315 0.30 3.88 327 MET B CA 1
ATOM 5775 C C A MET B 1 327 ? 5.243 0.658 36.940 0.70 5.25 327 MET B C 1
ATOM 5776 C C B MET B 1 327 ? 5.349 0.642 36.901 0.30 4.70 327 MET B C 1
ATOM 5777 O O A MET B 1 327 ? 4.663 -0.398 36.632 0.70 4.78 327 MET B O 1
ATOM 5778 O O B MET B 1 327 ? 4.990 -0.453 36.496 0.30 4.59 327 MET B O 1
ATOM 5787 N N . VAL B 1 328 ? 5.251 1.747 36.182 1.00 5.62 328 VAL B N 1
ATOM 5788 C CA . VAL B 1 328 ? 4.704 1.777 34.830 1.00 7.01 328 VAL B CA 1
ATOM 5789 C C . VAL B 1 328 ? 5.891 2.088 33.881 1.00 7.37 328 VAL B C 1
ATOM 5790 O O . VAL B 1 328 ? 6.738 2.932 34.179 1.00 5.75 328 VAL B O 1
ATOM 5794 N N . GLN B 1 329 ? 5.926 1.367 32.757 1.00 6.62 329 GLN B N 1
ATOM 5795 C CA . GLN B 1 329 ? 6.910 1.530 31.731 1.00 7.61 329 GLN B CA 1
ATOM 5796 C C . GLN B 1 329 ? 6.413 2.627 30.826 1.00 8.34 329 GLN B C 1
ATOM 5797 O O . GLN B 1 329 ? 5.327 2.531 30.263 1.00 10.22 329 GLN B O 1
ATOM 5803 N N . ILE B 1 330 ? 7.200 3.687 30.726 1.00 7.30 330 ILE B N 1
ATOM 5804 C CA . ILE B 1 330 ? 6.919 4.817 29.872 1.00 7.89 330 ILE B CA 1
ATOM 5805 C C . ILE B 1 330 ? 7.677 4.561 28.550 1.00 7.60 330 ILE B C 1
ATOM 5806 O O . ILE B 1 330 ? 8.906 4.643 28.522 1.00 7.76 330 ILE B O 1
ATOM 5811 N N . LYS B 1 331 ? 6.917 4.290 27.488 1.00 6.14 331 LYS B N 1
ATOM 5812 C CA . LYS B 1 331 ? 7.430 3.703 26.254 1.00 8.12 331 LYS B CA 1
ATOM 5813 C C . LYS B 1 331 ? 7.840 4.819 25.335 1.00 7.27 331 LYS B C 1
ATOM 5814 O O . LYS B 1 331 ? 7.055 5.283 24.501 1.00 8.43 331 LYS B O 1
ATOM 5820 N N . THR B 1 332 ? 9.062 5.284 25.525 1.00 8.13 332 THR B N 1
ATOM 5821 C CA . THR B 1 332 ? 9.445 6.562 24.884 1.00 8.04 332 THR B CA 1
ATOM 5822 C C . THR B 1 332 ? 9.173 6.737 23.428 1.00 7.77 332 THR B C 1
ATOM 5823 O O . THR B 1 332 ? 8.530 7.700 23.101 1.00 9.86 332 THR B O 1
ATOM 5827 N N . PRO B 1 333 ? 9.601 5.850 22.530 1.00 8.93 333 PRO B N 1
ATOM 5828 C CA . PRO B 1 333 ? 9.377 6.096 21.114 1.00 9.50 333 PRO B CA 1
ATOM 5829 C C . PRO B 1 333 ? 7.895 6.081 20.756 1.00 8.43 333 PRO B C 1
ATOM 5830 O O . PRO B 1 333 ? 7.500 6.806 19.836 1.00 8.98 333 PRO B O 1
ATOM 5834 N N . ASP B 1 334 ? 7.095 5.303 21.475 1.00 7.81 334 ASP B N 1
ATOM 5835 C CA . ASP B 1 334 ? 5.679 5.153 21.174 1.00 8.32 334 ASP B CA 1
ATOM 5836 C C . ASP B 1 334 ? 4.794 6.312 21.599 1.00 7.38 334 ASP B C 1
ATOM 5837 O O . ASP B 1 334 ? 3.653 6.374 21.159 1.00 6.56 334 ASP B O 1
ATOM 5842 N N . LEU B 1 335 ? 5.302 7.220 22.440 1.00 6.72 335 LEU B N 1
ATOM 5843 C CA . LEU B 1 335 ? 4.502 8.342 22.887 1.00 6.09 335 LEU B CA 1
ATOM 5844 C C . LEU B 1 335 ? 4.584 9.554 21.969 1.00 6.99 335 LEU B C 1
ATOM 5845 O O . LEU B 1 335 ? 3.862 10.530 22.193 1.00 6.69 335 LEU B O 1
ATOM 5850 N N . GLY B 1 336 ? 5.419 9.448 20.946 1.00 5.71 336 GLY B N 1
ATOM 5851 C CA . GLY B 1 336 ? 5.622 10.551 19.996 1.00 6.43 336 GLY B CA 1
ATOM 5852 C C . GLY B 1 336 ? 6.415 11.687 20.664 1.00 6.08 336 GLY B C 1
ATOM 5853 O O . GLY B 1 336 ? 7.556 11.496 21.042 1.00 5.65 336 GLY B O 1
ATOM 5854 N N . GLY B 1 337 ? 5.788 12.851 20.825 1.00 5.43 337 GLY B N 1
ATOM 5855 C CA . GLY B 1 337 ? 6.475 13.972 21.469 1.00 5.28 337 GLY B CA 1
ATOM 5856 C C . GLY B 1 337 ? 7.108 13.628 22.819 1.00 5.19 337 GLY B C 1
ATOM 5857 O O . GLY B 1 337 ? 6.436 13.060 23.691 1.00 4.46 337 GLY B O 1
ATOM 5858 N N . VAL B 1 338 ? 8.367 14.020 23.010 1.00 4.64 338 VAL B N 1
ATOM 5859 C CA . VAL B 1 338 ? 9.079 13.699 24.251 1.00 5.19 338 VAL B CA 1
ATOM 5860 C C . VAL B 1 338 ? 8.509 14.494 25.431 1.00 4.79 338 VAL B C 1
ATOM 5861 O O . VAL B 1 338 ? 8.702 14.108 26.569 1.00 4.84 338 VAL B O 1
ATOM 5865 N N . ASN B 1 339 ? 7.717 15.533 25.136 1.00 4.15 339 ASN B N 1
ATOM 5866 C CA . ASN B 1 339 ? 6.981 16.243 26.176 1.00 3.83 339 ASN B CA 1
ATOM 5867 C C . ASN B 1 339 ? 6.056 15.276 26.898 1.00 4.75 339 ASN B C 1
ATOM 5868 O O . ASN B 1 339 ? 5.812 15.403 28.122 1.00 4.90 339 ASN B O 1
ATOM 5873 N N . ASN B 1 340 ? 5.524 14.290 26.165 1.00 3.77 340 ASN B N 1
ATOM 5874 C CA . ASN B 1 340 ? 4.634 13.274 26.771 1.00 3.01 340 ASN B CA 1
ATOM 5875 C C . ASN B 1 340 ? 5.337 12.405 27.769 1.00 3.47 340 ASN B C 1
ATOM 5876 O O . ASN B 1 340 ? 4.726 11.939 28.716 1.00 3.82 340 ASN B O 1
ATOM 5881 N N . ILE B 1 341 ? 6.624 12.120 27.537 1.00 2.76 341 ILE B N 1
ATOM 5882 C CA . ILE B 1 341 ? 7.425 11.399 28.551 1.00 3.85 341 ILE B CA 1
ATOM 5883 C C . ILE B 1 341 ? 7.446 12.141 29.891 1.00 4.67 341 ILE B C 1
ATOM 5884 O O . ILE B 1 341 ? 7.190 11.554 30.939 1.00 4.55 341 ILE B O 1
ATOM 5889 N N . ALA B 1 342 ? 7.756 13.452 29.848 1.00 5.08 342 ALA B N 1
ATOM 5890 C CA . ALA B 1 342 ? 7.802 14.247 31.061 1.00 6.62 342 ALA B CA 1
ATOM 5891 C C . ALA B 1 342 ? 6.430 14.256 31.736 1.00 5.54 342 ALA B C 1
ATOM 5892 O O . ALA B 1 342 ? 6.312 14.043 32.933 1.00 6.39 342 ALA B O 1
ATOM 5894 N N . ASP B 1 343 ? 5.383 14.485 30.964 1.00 5.32 343 ASP B N 1
ATOM 5895 C CA . ASP B 1 343 ? 4.064 14.539 31.563 1.00 6.48 343 ASP B CA 1
ATOM 5896 C C . ASP B 1 343 ? 3.705 13.189 32.219 1.00 6.35 343 ASP B C 1
ATOM 5897 O O . ASP B 1 343 ? 3.128 13.211 33.304 1.00 5.71 343 ASP B O 1
ATOM 5902 N N . ALA B 1 344 ? 4.058 12.063 31.558 1.00 5.70 344 ALA B N 1
ATOM 5903 C CA . ALA B 1 344 ? 3.770 10.758 32.059 1.00 5.38 344 ALA B CA 1
ATOM 5904 C C . ALA B 1 344 ? 4.537 10.475 33.368 1.00 4.80 344 ALA B C 1
ATOM 5905 O O . ALA B 1 344 ? 3.932 10.008 34.340 1.00 4.97 344 ALA B O 1
ATOM 5907 N N . ILE B 1 345 ? 5.818 10.760 33.384 1.00 4.30 345 ILE B N 1
ATOM 5908 C CA . ILE B 1 345 ? 6.656 10.600 34.566 1.00 5.62 345 ILE B CA 1
ATOM 5909 C C . ILE B 1 345 ? 6.105 11.428 35.701 1.00 5.40 345 ILE B C 1
ATOM 5910 O O . ILE B 1 345 ? 5.923 10.915 36.805 1.00 4.09 345 ILE B O 1
ATOM 5915 N N . MET B 1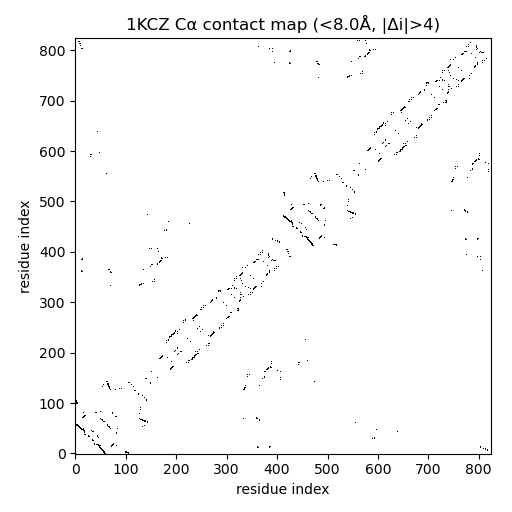 346 ? 5.767 12.674 35.417 1.00 5.27 346 MET B N 1
ATOM 5916 C CA . MET B 1 346 ? 5.309 13.549 36.503 1.00 5.45 346 MET B CA 1
ATOM 5917 C C . MET B 1 346 ? 3.970 13.098 37.096 1.00 4.43 346 MET B C 1
ATOM 5918 O O . MET B 1 346 ? 3.694 13.303 38.275 1.00 5.52 346 MET B O 1
ATOM 5923 N N . TYR B 1 347 ? 3.096 12.561 36.260 1.00 4.82 347 TYR B N 1
ATOM 5924 C CA . TYR B 1 347 ? 1.821 12.060 36.747 1.00 4.21 347 TYR B CA 1
ATOM 5925 C C . TYR B 1 347 ? 2.033 10.870 37.710 1.00 4.12 347 TYR B C 1
ATOM 5926 O O . TYR B 1 347 ? 1.336 10.735 38.729 1.00 3.31 347 TYR B O 1
ATOM 5935 N N . CYS B 1 348 ? 2.913 9.967 37.313 1.00 4.31 348 CYS B N 1
ATOM 5936 C CA . CYS B 1 348 ? 3.243 8.795 38.114 1.00 4.63 348 CYS B CA 1
ATOM 5937 C C . CYS B 1 348 ? 3.762 9.260 39.471 1.00 5.39 348 CYS B C 1
ATOM 5938 O O . CYS B 1 348 ? 3.325 8.806 40.530 1.00 6.04 348 CYS B O 1
ATOM 5941 N N . LYS B 1 349 ? 4.683 10.203 39.429 1.00 5.58 349 LYS B N 1
ATOM 5942 C CA . LYS B 1 349 ? 5.279 10.667 40.648 1.00 8.00 349 LYS B CA 1
ATOM 5943 C C . LYS B 1 349 ? 4.255 11.305 41.574 1.00 8.09 349 LYS B C 1
ATOM 5944 O O . LYS B 1 349 ? 4.227 10.990 42.754 1.00 7.50 349 LYS B O 1
ATOM 5950 N N . ALA B 1 350 ? 3.404 12.147 41.021 1.00 6.96 350 ALA B N 1
ATOM 5951 C CA . ALA B 1 350 ? 2.408 12.832 41.826 1.00 8.13 350 ALA B CA 1
ATOM 5952 C C . ALA B 1 350 ? 1.501 11.817 42.542 1.00 9.54 350 ALA B C 1
ATOM 5953 O O . ALA B 1 350 ? 0.952 12.087 43.608 1.00 9.98 350 ALA B O 1
ATOM 5955 N N . ASN B 1 351 ? 1.325 10.660 41.914 1.00 8.81 351 ASN B N 1
ATOM 5956 C CA . ASN B 1 351 ? 0.437 9.628 42.364 1.00 9.66 351 ASN B CA 1
ATOM 5957 C C . ASN B 1 351 ? 1.147 8.425 43.048 1.00 9.64 351 ASN B C 1
ATOM 5958 O O . ASN B 1 351 ? 0.533 7.412 43.329 1.00 11.17 351 ASN B O 1
ATOM 5963 N N . GLY B 1 352 ? 2.417 8.585 43.380 1.00 9.12 352 GLY B N 1
ATOM 5964 C CA . GLY B 1 352 ? 3.208 7.547 44.029 1.00 9.41 352 GLY B CA 1
ATOM 5965 C C . GLY B 1 352 ? 3.430 6.272 43.212 1.00 10.56 352 GLY B C 1
ATOM 5966 O O . GLY B 1 352 ? 3.522 5.184 43.773 1.00 11.54 352 GLY B O 1
ATOM 5967 N N . MET B 1 353 ? 3.450 6.375 41.905 1.00 7.14 353 MET B N 1
ATOM 5968 C CA . MET B 1 353 ? 3.640 5.170 41.050 1.00 6.19 353 MET B CA 1
ATOM 5969 C C . MET B 1 353 ? 5.034 5.335 40.537 1.00 6.54 353 MET B C 1
ATOM 5970 O O . MET B 1 353 ? 5.428 6.440 40.113 1.00 6.45 353 MET B O 1
ATOM 5975 N N . GLY B 1 354 ? 5.824 4.264 40.559 1.00 6.59 354 GLY B N 1
ATOM 5976 C CA . GLY B 1 354 ? 7.142 4.325 39.986 1.00 7.04 354 GLY B CA 1
ATOM 5977 C C . GLY B 1 354 ? 7.142 4.545 38.511 1.00 5.79 354 GLY B C 1
ATOM 5978 O O . GLY B 1 354 ? 6.293 4.009 37.824 1.00 7.36 354 GLY B O 1
ATOM 5979 N N . ALA B 1 355 ? 8.073 5.338 37.996 1.00 5.25 355 ALA B N 1
ATOM 5980 C CA . ALA B 1 355 ? 8.120 5.596 36.551 1.00 6.85 355 ALA B CA 1
ATOM 5981 C C . ALA B 1 355 ? 9.398 5.014 35.941 1.00 7.87 355 ALA B C 1
ATOM 5982 O O . ALA B 1 355 ? 10.521 5.351 36.371 1.00 7.71 355 ALA B O 1
ATOM 5984 N N . TYR B 1 356 ? 9.210 4.095 35.005 1.00 6.29 356 TYR B N 1
ATOM 5985 C CA . TYR B 1 356 ? 10.350 3.443 34.311 1.00 5.94 356 TYR B CA 1
ATOM 5986 C C . TYR B 1 356 ? 10.424 4.100 32.953 1.00 3.90 356 TYR B C 1
ATOM 5987 O O . TYR B 1 356 ? 9.596 3.899 32.106 1.00 4.28 356 TYR B O 1
ATOM 5996 N N . CYS B 1 357 ? 11.458 4.899 32.763 1.00 3.62 357 CYS B N 1
ATOM 5997 C CA . CYS B 1 357 ? 11.647 5.648 31.551 1.00 5.09 357 CYS B CA 1
ATOM 5998 C C . CYS B 1 357 ? 12.319 4.714 30.534 1.00 7.02 357 CYS B C 1
ATOM 5999 O O . CYS B 1 357 ? 13.508 4.432 30.632 1.00 7.82 357 CYS B O 1
ATOM 6002 N N . GLY B 1 358 ? 11.520 4.207 29.611 1.00 6.38 358 GLY B N 1
ATOM 6003 C CA . GLY B 1 358 ? 11.940 3.107 28.770 1.00 6.26 358 GLY B CA 1
ATOM 6004 C C . GLY B 1 358 ? 12.647 3.489 27.490 1.00 6.71 358 GLY B C 1
ATOM 6005 O O . GLY B 1 358 ? 13.466 4.442 27.434 1.00 6.58 358 GLY B O 1
ATOM 6006 N N . GLY B 1 359 ? 12.291 2.756 26.438 1.00 5.49 359 GLY B N 1
ATOM 6007 C CA . GLY B 1 359 ? 12.926 2.927 25.148 1.00 6.84 359 GLY B CA 1
ATOM 6008 C C . GLY B 1 359 ? 12.964 1.613 24.352 1.00 6.88 359 GLY B C 1
ATOM 6009 O O . GLY B 1 359 ? 12.357 0.605 24.710 1.00 5.25 359 GLY B O 1
ATOM 6010 N N . THR B 1 360 ? 13.746 1.613 23.301 1.00 6.22 360 THR B N 1
ATOM 6011 C CA . THR B 1 360 ? 13.831 0.480 22.436 1.00 5.74 360 THR B CA 1
ATOM 6012 C C . THR B 1 360 ? 15.276 0.260 22.049 1.00 6.24 360 THR B C 1
ATOM 6013 O O . THR B 1 360 ? 16.055 1.215 21.925 1.00 5.26 360 THR B O 1
ATOM 6026 N N . ASN B 1 362 ? 16.046 -0.364 19.151 1.00 4.83 362 ASN B N 1
ATOM 6027 C CA . ASN B 1 362 ? 16.060 0.129 17.821 1.00 3.81 362 ASN B CA 1
ATOM 6028 C C . ASN B 1 362 ? 16.044 1.641 17.646 1.00 4.70 362 ASN B C 1
ATOM 6029 O O . ASN B 1 362 ? 15.747 2.107 16.556 1.00 5.23 362 ASN B O 1
ATOM 6034 N N . GLU B 1 363 ? 16.379 2.412 18.683 1.00 4.56 363 GLU B N 1
ATOM 6035 C CA . GLU B 1 363 ? 16.490 3.847 18.516 1.00 4.14 363 GLU B CA 1
ATOM 6036 C C . GLU B 1 363 ? 17.949 4.241 18.359 1.00 3.92 363 GLU B C 1
ATOM 6037 O O . GLU B 1 363 ? 18.756 3.429 17.871 1.00 3.87 363 GLU B O 1
ATOM 6043 N N . THR B 1 364 ? 18.339 5.457 18.716 1.00 3.43 364 THR B N 1
ATOM 6044 C CA . THR B 1 364 ? 19.737 5.857 18.431 1.00 3.44 364 THR B CA 1
ATOM 6045 C C . THR B 1 364 ? 20.488 6.341 19.670 1.00 4.53 364 THR B C 1
ATOM 6046 O O . THR B 1 364 ? 19.914 6.449 20.739 1.00 2.90 364 THR B O 1
ATOM 6050 N N . ASN B 1 365 ? 21.786 6.605 19.491 1.00 3.88 365 ASN B N 1
ATOM 6051 C CA . ASN B 1 365 ? 22.590 7.183 20.548 1.00 4.65 365 ASN B CA 1
ATOM 6052 C C . ASN B 1 365 ? 22.044 8.524 20.976 1.00 6.20 365 ASN B C 1
ATOM 6053 O O . ASN B 1 365 ? 22.063 8.861 22.171 1.00 7.24 365 ASN B O 1
ATOM 6058 N N . ARG B 1 366 ? 21.543 9.308 20.017 1.00 5.57 366 ARG B N 1
ATOM 6059 C CA . ARG B 1 366 ? 21.099 10.670 20.365 1.00 5.62 366 ARG B CA 1
ATOM 6060 C C . ARG B 1 366 ? 19.770 10.626 21.048 1.00 5.54 366 ARG B C 1
ATOM 6061 O O . ARG B 1 366 ? 19.531 11.350 22.012 1.00 5.79 366 ARG B O 1
ATOM 6069 N N . SER B 1 367 ? 18.846 9.833 20.517 1.00 5.00 367 SER B N 1
ATOM 6070 C CA . SER B 1 367 ? 17.563 9.726 21.156 1.00 4.72 367 SER B CA 1
ATOM 6071 C C . SER B 1 367 ? 17.735 9.234 22.622 1.00 5.79 367 SER B C 1
ATOM 6072 O O . SER B 1 367 ? 17.065 9.691 23.513 1.00 4.99 367 SER B O 1
ATOM 6075 N N . ALA B 1 368 ? 18.674 8.315 22.860 1.00 5.06 368 ALA B N 1
ATOM 6076 C CA . ALA B 1 368 ? 18.939 7.830 24.188 1.00 3.70 368 ALA B CA 1
ATOM 6077 C C . ALA B 1 368 ? 19.465 8.971 25.050 1.00 4.37 368 ALA B C 1
ATOM 6078 O O . ALA B 1 368 ? 19.111 9.054 26.186 1.00 4.54 368 ALA B O 1
ATOM 6080 N N . GLU B 1 369 ? 20.383 9.780 24.543 1.00 2.70 369 GLU B N 1
ATOM 6081 C CA . GLU B 1 369 ? 20.870 10.897 25.375 1.00 3.36 369 GLU B CA 1
ATOM 6082 C C . GLU B 1 369 ? 19.735 11.786 25.782 1.00 3.16 369 GLU B C 1
ATOM 6083 O O . GLU B 1 369 ? 19.631 12.225 26.910 1.00 3.72 369 GLU B O 1
ATOM 6089 N N . VAL B 1 370 ? 18.852 12.076 24.828 1.00 3.92 370 VAL B N 1
ATOM 6090 C CA . VAL B 1 370 ? 17.779 13.013 25.129 1.00 3.64 370 VAL B CA 1
ATOM 6091 C C . VAL B 1 370 ? 16.794 12.445 26.163 1.00 4.40 370 VAL B C 1
ATOM 6092 O O . VAL B 1 370 ? 16.424 13.112 27.153 1.00 3.71 370 VAL B O 1
ATOM 6096 N N . THR B 1 371 ? 16.337 11.230 25.945 1.00 4.80 371 THR B N 1
ATOM 6097 C CA . THR B 1 371 ? 15.421 10.676 26.920 1.00 5.32 371 THR B CA 1
ATOM 6098 C C . THR B 1 371 ? 16.044 10.425 28.272 1.00 5.17 371 THR B C 1
ATOM 6099 O O . THR B 1 371 ? 15.352 10.549 29.274 1.00 6.06 371 THR B O 1
ATOM 6103 N N . THR B 1 372 ? 17.361 10.235 28.344 1.00 5.25 372 THR B N 1
ATOM 6104 C CA . THR B 1 372 ? 18.018 10.075 29.603 1.00 4.90 372 THR B CA 1
ATOM 6105 C C . THR B 1 372 ? 17.956 11.411 30.371 1.00 6.22 372 THR B C 1
ATOM 6106 O O . THR B 1 372 ? 17.762 11.429 31.551 1.00 3.83 372 THR B O 1
ATOM 6110 N N . ASN B 1 373 ? 18.109 12.523 29.659 1.00 5.73 373 ASN B N 1
ATOM 6111 C CA . ASN B 1 373 ? 18.013 13.844 30.294 1.00 5.01 373 ASN B CA 1
ATOM 6112 C C . ASN B 1 373 ? 16.618 14.027 30.900 1.00 5.17 373 ASN B C 1
ATOM 6113 O O . ASN B 1 373 ? 16.468 14.572 31.980 1.00 4.86 373 ASN B O 1
ATOM 6118 N N . ILE B 1 374 ? 15.596 13.610 30.164 1.00 3.84 374 ILE B N 1
ATOM 6119 C CA . ILE B 1 374 ? 14.214 13.730 30.616 1.00 3.70 374 ILE B CA 1
ATOM 6120 C C . ILE B 1 374 ? 13.952 12.910 31.873 1.00 4.37 374 ILE B C 1
ATOM 6121 O O . ILE B 1 374 ? 13.340 13.401 32.830 1.00 2.53 374 ILE B O 1
ATOM 6126 N N . GLY B 1 375 ? 14.462 11.682 31.886 1.00 3.60 375 GLY B N 1
ATOM 6127 C CA . GLY B 1 375 ? 14.325 10.840 33.044 1.00 3.16 375 GLY B CA 1
ATOM 6128 C C . GLY B 1 375 ? 14.977 11.401 34.285 1.00 4.03 375 GLY B C 1
ATOM 6129 O O . GLY B 1 375 ? 14.447 11.287 35.361 1.00 4.96 375 GLY B O 1
ATOM 6130 N N . MET B 1 376 ? 16.160 11.997 34.136 1.00 4.34 376 MET B N 1
ATOM 6131 C CA . MET B 1 376 ? 16.854 12.622 35.236 1.00 4.39 376 MET B CA 1
ATOM 6132 C C . MET B 1 376 ? 16.090 13.844 35.739 1.00 4.33 376 MET B C 1
ATOM 6133 O O . MET B 1 376 ? 15.909 14.012 36.910 1.00 4.97 376 MET B O 1
ATOM 6138 N N . ALA B 1 377 ? 15.631 14.675 34.822 1.00 3.98 377 ALA B N 1
ATOM 6139 C CA . ALA B 1 377 ? 14.908 15.859 35.170 1.00 4.70 377 ALA B CA 1
ATOM 6140 C C . ALA B 1 377 ? 13.668 15.589 36.019 1.00 4.88 377 ALA B C 1
ATOM 6141 O O . ALA B 1 377 ? 13.290 16.402 36.886 1.00 6.69 377 ALA B O 1
ATOM 6143 N N . CYS B 1 378 ? 12.975 14.520 35.678 1.00 4.55 378 CYS B N 1
ATOM 6144 C CA . CYS B 1 378 ? 11.713 14.190 36.308 1.00 4.82 378 CYS B CA 1
ATOM 6145 C C . CYS B 1 378 ? 11.835 13.214 37.430 1.00 5.25 378 CYS B C 1
ATOM 6146 O O . CYS B 1 378 ? 10.837 12.914 38.059 1.00 6.78 378 CYS B O 1
ATOM 6149 N N . GLY B 1 379 ? 13.038 12.719 37.685 1.00 5.56 379 GLY B N 1
ATOM 6150 C CA . GLY B 1 379 ? 13.258 11.816 38.807 1.00 5.56 379 GLY B CA 1
ATOM 6151 C C . GLY B 1 379 ? 12.622 10.459 38.639 1.00 6.46 379 GLY B C 1
ATOM 6152 O O . GLY B 1 379 ? 12.053 9.925 39.594 1.00 7.21 379 GLY B O 1
ATOM 6153 N N . ALA B 1 380 ? 12.760 9.910 37.431 1.00 6.69 380 ALA B N 1
ATOM 6154 C CA . ALA B 1 380 ? 12.288 8.586 37.105 1.00 6.82 380 ALA B CA 1
ATOM 6155 C C . ALA B 1 380 ? 12.955 7.565 38.042 1.00 5.54 380 ALA B C 1
ATOM 6156 O O . ALA B 1 380 ? 14.057 7.769 38.523 1.00 4.59 380 ALA B O 1
ATOM 6158 N N . ARG B 1 381 ? 12.285 6.445 38.247 1.00 5.86 381 ARG B N 1
ATOM 6159 C CA . ARG B 1 381 ? 12.810 5.396 39.084 1.00 5.33 381 ARG B CA 1
ATOM 6160 C C . ARG B 1 381 ? 13.934 4.590 38.423 1.00 4.61 381 ARG B C 1
ATOM 6161 O O . ARG B 1 381 ? 14.834 4.020 39.104 1.00 4.19 381 ARG B O 1
ATOM 6169 N N . GLN B 1 382 ? 13.853 4.463 37.117 1.00 3.82 382 GLN B N 1
ATOM 6170 C CA . GLN B 1 382 ? 14.913 3.903 36.313 1.00 5.24 382 GLN B CA 1
ATOM 6171 C C . GLN B 1 382 ? 14.814 4.385 34.888 1.00 5.75 382 GLN B C 1
ATOM 6172 O O . GLN B 1 382 ? 13.735 4.785 34.452 1.00 5.89 382 GLN B O 1
ATOM 6178 N N . VAL B 1 383 ? 15.951 4.329 34.170 1.00 5.29 383 VAL B N 1
ATOM 6179 C CA . VAL B 1 383 ? 16.051 4.600 32.758 1.00 5.55 383 VAL B CA 1
ATOM 6180 C C . VAL B 1 383 ? 16.726 3.381 32.051 1.00 5.34 383 VAL B C 1
ATOM 6181 O O . VAL B 1 383 ? 17.537 2.685 32.631 1.00 5.81 383 VAL B O 1
ATOM 6185 N N . LEU B 1 384 ? 16.341 3.145 30.815 1.00 4.45 384 LEU B N 1
ATOM 6186 C CA . LEU B 1 384 ? 16.876 2.034 30.037 1.00 5.06 384 LEU B CA 1
ATOM 6187 C C . LEU B 1 384 ? 18.188 2.346 29.350 1.00 5.03 384 LEU B C 1
ATOM 6188 O O . LEU B 1 384 ? 18.329 3.368 28.667 1.00 4.76 384 LEU B O 1
ATOM 6193 N N . ALA B 1 385 ? 19.163 1.466 29.533 1.00 4.75 385 ALA B N 1
ATOM 6194 C CA . ALA B 1 385 ? 20.377 1.492 28.721 1.00 3.98 385 ALA B CA 1
ATOM 6195 C C . ALA B 1 385 ? 19.993 1.116 27.298 1.00 4.49 385 ALA B C 1
ATOM 6196 O O . ALA B 1 385 ? 19.438 0.020 27.041 1.00 4.22 385 ALA B O 1
ATOM 6198 N N . LYS B 1 386 ? 20.344 1.971 26.321 1.00 4.13 386 LYS B N 1
ATOM 6199 C CA . LYS B 1 386 ? 19.845 1.798 24.971 1.00 4.32 386 LYS B CA 1
ATOM 6200 C C . LYS B 1 386 ? 20.677 2.685 24.053 1.00 3.52 386 LYS B C 1
ATOM 6201 O O . LYS B 1 386 ? 21.412 3.545 24.518 1.00 2.94 386 LYS B O 1
ATOM 6207 N N . PRO B 1 387 ? 20.662 2.455 22.769 1.00 3.90 387 PRO B N 1
ATOM 6208 C CA . PRO B 1 387 ? 19.991 1.381 22.058 1.00 3.84 387 PRO B CA 1
ATOM 6209 C C . PRO B 1 387 ? 20.958 0.203 21.835 1.00 4.08 387 PRO B C 1
ATOM 6210 O O . PRO B 1 387 ? 22.001 0.152 22.511 1.00 4.91 387 PRO B O 1
ATOM 6214 N N . GLY B 1 388 ? 20.558 -0.734 20.967 1.00 3.64 388 GLY B N 1
ATOM 6215 C CA . GLY B 1 388 ? 21.369 -1.888 20.641 1.00 4.83 388 GLY B CA 1
ATOM 6216 C C . GLY B 1 388 ? 21.198 -3.096 21.545 1.00 6.18 388 GLY B C 1
ATOM 6217 O O . GLY B 1 388 ? 20.531 -3.017 22.592 1.00 6.45 388 GLY B O 1
ATOM 6218 N N A MET B 1 389 ? 21.762 -4.224 21.115 0.90 6.41 389 MET B N 1
ATOM 6219 N N B MET B 1 389 ? 21.806 -4.204 21.139 0.10 6.24 389 MET B N 1
ATOM 6220 C CA A MET B 1 389 ? 21.758 -5.441 21.916 0.90 8.07 389 MET B CA 1
ATOM 6221 C CA B MET B 1 389 ? 21.756 -5.436 21.908 0.10 6.60 389 MET B CA 1
ATOM 6222 C C A MET B 1 389 ? 23.132 -5.815 22.438 0.90 8.01 389 MET B C 1
ATOM 6223 C C B MET B 1 389 ? 23.133 -5.821 22.443 0.10 7.17 389 MET B C 1
ATOM 6224 O O A MET B 1 389 ? 23.270 -6.799 23.154 0.90 8.67 389 MET B O 1
ATOM 6225 O O B MET B 1 389 ? 23.272 -6.836 23.125 0.10 7.24 389 MET B O 1
ATOM 6234 N N . GLY B 1 390 ? 24.142 -5.004 22.149 1.00 6.97 390 GLY B N 1
ATOM 6235 C CA . GLY B 1 390 ? 25.510 -5.304 22.636 1.00 7.65 390 GLY B CA 1
ATOM 6236 C C . GLY B 1 390 ? 25.715 -5.148 24.137 1.00 5.57 390 GLY B C 1
ATOM 6237 O O . GLY B 1 390 ? 26.673 -5.649 24.684 1.00 4.27 390 GLY B O 1
ATOM 6238 N N . VAL B 1 391 ? 24.781 -4.447 24.757 1.00 5.78 391 VAL B N 1
ATOM 6239 C CA . VAL B 1 391 ? 24.744 -4.086 26.180 1.00 5.47 391 VAL B CA 1
ATOM 6240 C C . VAL B 1 391 ? 25.789 -3.018 26.529 1.00 4.89 391 VAL B C 1
ATOM 6241 O O . VAL B 1 391 ? 25.480 -1.988 27.144 1.00 4.87 391 VAL B O 1
ATOM 6245 N N . ASP B 1 392 ? 27.027 -3.286 26.184 1.00 4.01 392 ASP B N 1
ATOM 6246 C CA . ASP B 1 392 ? 28.106 -2.348 26.483 1.00 4.65 392 ASP B CA 1
ATOM 6247 C C . ASP B 1 392 ? 27.830 -0.936 25.961 1.00 4.35 392 ASP B C 1
ATOM 6248 O O . ASP B 1 392 ? 28.007 0.054 26.690 1.00 4.13 392 ASP B O 1
ATOM 6253 N N . GLU B 1 393 ? 27.446 -0.875 24.692 1.00 3.93 393 GLU B N 1
ATOM 6254 C CA . GLU B 1 393 ? 27.246 0.391 23.992 1.00 4.38 393 GLU B CA 1
ATOM 6255 C C . GLU B 1 393 ? 26.086 1.190 24.621 1.00 4.78 393 GLU B C 1
ATOM 6256 O O . GLU B 1 393 ? 26.229 2.389 24.862 1.00 4.07 393 GLU B O 1
ATOM 6262 N N . GLY B 1 394 ? 24.964 0.516 24.895 1.00 4.23 394 GLY B N 1
ATOM 6263 C CA . GLY B 1 394 ? 23.863 1.190 25.547 1.00 3.93 394 GLY B CA 1
ATOM 6264 C C . GLY B 1 394 ? 24.156 1.707 26.946 1.00 3.60 394 GLY B C 1
ATOM 6265 O O . GLY B 1 394 ? 23.742 2.816 27.316 1.00 3.83 394 GLY B O 1
ATOM 6266 N N A MET B 1 395 ? 24.831 0.891 27.753 0.80 3.13 395 MET B N 1
ATOM 6267 N N B MET B 1 395 ? 24.865 0.916 27.739 0.20 3.01 395 MET B N 1
ATOM 6268 C CA A MET B 1 395 ? 25.251 1.308 29.075 0.80 3.89 395 MET B CA 1
ATOM 6269 C CA B MET B 1 395 ? 25.231 1.351 29.076 0.20 2.83 395 MET B CA 1
ATOM 6270 C C A MET B 1 395 ? 26.140 2.584 28.998 0.80 2.97 395 MET B C 1
ATOM 6271 C C B MET B 1 395 ? 26.154 2.575 29.009 0.20 2.78 395 MET B C 1
ATOM 6272 O O A MET B 1 395 ? 25.953 3.555 29.745 0.80 2.21 395 MET B O 1
ATOM 6273 O O B MET B 1 395 ? 26.005 3.520 29.786 0.20 2.21 395 MET B O 1
ATOM 6282 N N . MET B 1 396 ? 27.080 2.565 28.054 1.00 3.49 396 MET B N 1
ATOM 6283 C CA . MET B 1 396 ? 28.028 3.675 27.867 1.00 2.63 396 MET B CA 1
ATOM 6284 C C . MET B 1 396 ? 27.284 4.949 27.520 1.00 2.66 396 MET B C 1
ATOM 6285 O O . MET B 1 396 ? 27.505 6.014 28.074 1.00 2.54 396 MET B O 1
ATOM 6290 N N . ILE B 1 397 ? 26.419 4.847 26.540 1.00 2.97 397 ILE B N 1
ATOM 6291 C CA . ILE B 1 397 ? 25.761 6.031 26.026 1.00 3.08 397 ILE B CA 1
ATOM 6292 C C . ILE B 1 397 ? 24.974 6.689 27.100 1.00 2.85 397 ILE B C 1
ATOM 6293 O O . ILE B 1 397 ? 25.081 7.906 27.302 1.00 3.44 397 ILE B O 1
ATOM 6298 N N . VAL B 1 398 ? 24.196 5.907 27.827 1.00 2.21 398 VAL B N 1
ATOM 6299 C CA . VAL B 1 398 ? 23.281 6.450 28.828 1.00 2.65 398 VAL B CA 1
ATOM 6300 C C . VAL B 1 398 ? 23.971 6.890 30.102 1.00 3.29 398 VAL B C 1
ATOM 6301 O O . VAL B 1 398 ? 23.743 7.973 30.601 1.00 3.11 398 VAL B O 1
ATOM 6305 N N . LYS B 1 399 ? 24.843 6.031 30.637 1.00 3.08 399 LYS B N 1
ATOM 6306 C CA . LYS B 1 399 ? 25.580 6.374 31.808 1.00 2.45 399 LYS B CA 1
ATOM 6307 C C . LYS B 1 399 ? 26.585 7.511 31.617 1.00 2.21 399 LYS B C 1
ATOM 6308 O O . LYS B 1 399 ? 26.670 8.363 32.501 1.00 4.23 399 LYS B O 1
ATOM 6314 N N . ASN B 1 400 ? 27.269 7.585 30.488 1.00 2.21 400 ASN B N 1
ATOM 6315 C CA . ASN B 1 400 ? 28.226 8.677 30.244 1.00 3.34 400 ASN B CA 1
ATOM 6316 C C . ASN B 1 400 ? 27.513 10.028 30.169 1.00 3.28 400 ASN B C 1
ATOM 6317 O O . ASN B 1 400 ? 28.010 11.040 30.697 1.00 3.10 400 ASN B O 1
ATOM 6322 N N . GLU B 1 401 ? 26.396 10.034 29.494 1.00 4.08 401 GLU B N 1
ATOM 6323 C CA . GLU B 1 401 ? 25.529 11.219 29.393 1.00 3.33 401 GLU B CA 1
ATOM 6324 C C . GLU B 1 401 ? 25.048 11.688 30.767 1.00 3.16 401 GLU B C 1
ATOM 6325 O O . GLU B 1 401 ? 25.151 12.861 31.095 1.00 3.18 401 GLU B O 1
ATOM 6331 N N . MET B 1 402 ? 24.593 10.751 31.611 1.00 3.47 402 MET B N 1
ATOM 6332 C CA . MET B 1 402 ? 24.127 11.040 32.946 1.00 2.38 402 MET B CA 1
ATOM 6333 C C . MET B 1 402 ? 25.235 11.706 33.789 1.00 2.62 402 MET B C 1
ATOM 6334 O O . MET B 1 402 ? 25.026 12.724 34.447 1.00 2.21 402 MET B O 1
ATOM 6339 N N . ASN B 1 403 ? 26.438 11.114 33.753 1.00 2.53 403 ASN B N 1
ATOM 6340 C CA . ASN B 1 403 ? 27.560 11.667 34.454 1.00 2.66 403 ASN B CA 1
ATOM 6341 C C . ASN B 1 403 ? 27.921 13.090 34.014 1.00 3.12 403 ASN B C 1
ATOM 6342 O O . ASN B 1 403 ? 28.236 13.955 34.840 1.00 3.08 403 ASN B O 1
ATOM 6347 N N . ARG B 1 404 ? 27.947 13.312 32.714 1.00 3.49 404 ARG B N 1
ATOM 6348 C CA . ARG B 1 404 ? 28.318 14.635 32.183 1.00 2.74 404 ARG B CA 1
ATOM 6349 C C . ARG B 1 404 ? 27.241 15.673 32.577 1.00 4.34 404 ARG B C 1
ATOM 6350 O O . ARG B 1 404 ? 27.574 16.772 33.043 1.00 3.31 404 ARG B O 1
ATOM 6358 N N . VAL B 1 405 ? 25.972 15.292 32.426 1.00 2.97 405 VAL B N 1
ATOM 6359 C CA . VAL B 1 405 ? 24.865 16.179 32.797 1.00 3.69 405 VAL B CA 1
ATOM 6360 C C . VAL B 1 405 ? 24.984 16.616 34.235 1.00 3.99 405 VAL B C 1
ATOM 6361 O O . VAL B 1 405 ? 24.809 17.806 34.547 1.00 4.18 405 VAL B O 1
ATOM 6365 N N . LEU B 1 406 ? 25.273 15.662 35.125 1.00 2.77 406 LEU B N 1
ATOM 6366 C CA . LEU B 1 406 ? 25.382 15.951 36.552 1.00 4.26 406 LEU B CA 1
ATOM 6367 C C . LEU B 1 406 ? 26.524 16.954 36.844 1.00 3.75 406 LEU B C 1
ATOM 6368 O O . LEU B 1 406 ? 26.411 17.830 37.699 1.00 3.52 406 LEU B O 1
ATOM 6373 N N . ALA B 1 407 ? 27.629 16.776 36.153 1.00 2.50 407 ALA B N 1
ATOM 6374 C CA . ALA B 1 407 ? 28.755 17.673 36.303 1.00 3.57 407 ALA B CA 1
ATOM 6375 C C . ALA B 1 407 ? 28.411 19.072 35.797 1.00 2.89 407 ALA B C 1
ATOM 6376 O O . ALA B 1 407 ? 28.734 20.096 36.423 1.00 3.85 407 ALA B O 1
ATOM 6378 N N . LEU B 1 408 ? 27.719 19.146 34.689 1.00 2.56 408 LEU B N 1
ATOM 6379 C CA . LEU B 1 408 ? 27.373 20.486 34.168 1.00 4.37 408 LEU B CA 1
ATOM 6380 C C . LEU B 1 408 ? 26.340 21.235 35.048 1.00 4.90 408 LEU B C 1
ATOM 6381 O O . LEU B 1 408 ? 26.446 22.450 35.288 1.00 5.56 408 LEU B O 1
ATOM 6386 N N . VAL B 1 409 ? 25.342 20.506 35.542 1.00 4.48 409 VAL B N 1
ATOM 6387 C CA . VAL B 1 409 ? 24.347 21.089 36.460 1.00 4.81 409 VAL B CA 1
ATOM 6388 C C . VAL B 1 409 ? 25.014 21.536 37.738 1.00 6.38 409 VAL B C 1
ATOM 6389 O O . VAL B 1 409 ? 24.659 22.561 38.321 1.00 7.58 409 VAL B O 1
ATOM 6393 N N . GLY B 1 410 ? 26.004 20.753 38.189 1.00 5.64 410 GLY B N 1
ATOM 6394 C CA . GLY B 1 410 ? 26.740 21.071 39.384 1.00 7.59 410 GLY B CA 1
ATOM 6395 C C . GLY B 1 410 ? 27.425 22.440 39.337 1.00 7.77 410 GLY B C 1
ATOM 6396 O O . GLY B 1 410 ? 27.623 23.069 40.374 1.00 7.98 410 GLY B O 1
ATOM 6397 N N . ARG B 1 411 ? 27.757 22.941 38.154 1.00 8.91 411 ARG B N 1
ATOM 6398 C CA . ARG B 1 411 ? 28.304 24.285 38.055 1.00 9.25 411 ARG B CA 1
ATOM 6399 C C . ARG B 1 411 ? 27.296 25.398 38.336 1.00 9.19 411 ARG B C 1
ATOM 6400 O O . ARG B 1 411 ? 27.697 26.541 38.619 1.00 9.04 411 ARG B O 1
ATOM 6408 N N . ARG B 1 412 ? 26.019 25.114 38.196 1.00 8.45 412 ARG B N 1
ATOM 6409 C CA . ARG B 1 412 ? 24.992 26.103 38.413 1.00 9.72 412 ARG B CA 1
ATOM 6410 C C . ARG B 1 412 ? 24.277 25.902 39.746 1.00 11.89 412 ARG B C 1
ATOM 6411 O O . ARG B 1 412 ? 23.347 26.611 40.102 1.00 9.74 412 ARG B O 1
ATOM 6419 N N . LYS B 1 413 ? 24.668 24.858 40.444 1.00 14.84 413 LYS B N 1
ATOM 6420 C CA . LYS B 1 413 ? 24.341 24.763 41.856 1.00 17.38 413 LYS B CA 1
ATOM 6421 C C . LYS B 1 413 ? 25.569 25.578 41.918 1.00 20.07 413 LYS B C 1
ATOM 6422 O O . LYS B 1 413 ? 26.044 26.204 42.894 1.00 18.27 413 LYS B O 1
#

Secondary structure (DSSP, 8-state):
-BEEEEEEEEE--SSEEE-HHHHHTTPEEETTEEES---STT-SSSEEE--EEEEEEEETTS-EEEEEE---TTTTSTTSPSP--HHHHHHHIIIIIHHHHTT-B---HHHHHHHHHH-EETTEEPPHHHHHHHHHHHHHHHHHHHTS-HHHHHHHHHSTT------PEE---TT-TTHHHHHHHHTT-SEEEE-----IIIII-TTSHHHHHHHHHHHHHHHHH-SSTT--PEEEEE-TTHHHHHTTT-HHHHHHHHHHHHHHHTTS-EEEE-SB--SSHHHHHHHHHHHHHHHHHHT--EEEEE-TT--SHHHHHHHHHTT-SSEEEE-TGGGSSTHHHHHHHHHHHHTT-EEEE------HHHHHHHHHHHHHHT-SEEE--SSSSSHHHHHHHHHHHHHHHHHHHTT-/-BEEEEEEEEE--SSEEE-HHHHHHT--EETTEE-S---STT-SSSEEE--EEEEEEEETTS-EEEEEE---TTTTSTTSPSP--HHHHHHHIIIIIHHHHTTPBP--HHHHHHHHHH-EETTEEPPHHHHHHHHHHHHHHHHHHHTS-HHHHHHHHHSTT------PEE---TT-TTHHHHHHHHTT-SEEEETT---IIIII-TTSHHHHHHHHHHHHHHHHH-SSTT--PEEEEE-TTHHHHHTTT-HHHHHHHHHHHHHHHTTS-EEEE-SB--SSHHHHHHHHHHHHHHHHHHT--EEEEE-TT--SHHHHHHHHHTT-SSEEEE-GGGGSSTHHHHHHHHHHHHTT-EEEE------HHHHHHHHHHHHHHT-SEEE--SSSSSHHHHHHHHHHHHHHHHHHHTT-

CATH classification: 3.30.390.10 (+1 more: 3.20.20.120)

Foldseek 3Di:
DAFAFKDKDKDFFQAKAAQVVVVVVPWDDDPPATHDDHDFPPDPGRIGTFMKMWIWTQDPVGDIFIFIQGDFNHARPPPADHRDDCVVCVVVCVPPPGVVRRPDDQDALQVVLVCLQQDADVPHGDHLSVLLGVSLSSLRVNCVVVVADSLVSLLVVQVDPDDFAAAAEEEEAPCVQPVVLLVCQVLLHQEDDQNCQEDQCPRQNLLRVNVLVVLLVSLVSSCVRHPDPPSAHAYEYENNANLCVSVVLPLVSSLVSVLSSCVSNPVHAAEYECNHADDALVVLLVSLLSSVVVCVVVVRRHWYEYDHSQQELVSLLVSLVSVRIQEYEHESSRHRRCSRVSVSLLSNVVRRHAYEDEYHSHHLRSLLSSLSSCSSSVHNYYYQDDHNPRVNSSCSNVVSNVVSSVRSVVVD/DAFAFKDKDKDFFQAWAAQVVVVVVPFDDDPPFTDDDHDFPPDPGRIGTFMKMWIWTQGPVGDIFIFIQGDFNHARPPPADHRDDCVVCVVVCVPPPGVVRHPDDQDALQVVLVCLQADDDPPHGDHLRVSLGVSSRSLRVNCVVVVADSLVSLLVVQVNPDDQDAAQEEEEAPCPQDVVLLVCLVLLHQEDDQNCQEDDVPAQNLLRVNVLVVLLVSLVSSVVRHPDPPSAHAYEYENNANLCVSVVLPLVSSLVSVLSSQVSNPVHAAEYECNHADDALVVLLVSLLSSVVVCVVVVRRHWYEYDHRQQELVSLLVSLVSVSIQEYEHESSRHRRCSSVSVSLQSNVVSNHAYEDEYHSHHLRSLLSSLSSCSSSVHNYYYQDDHNPRVNSSCSNVVSSVVSSVRVVVVD

Solvent-accessible surface area: 29075 Å² total

Radius of gyration: 26.61 Å; Cα contacts (8 Å, |Δi|>4): 2054; chains: 2; bounding box: 72×59×65 Å

Nearest PDB structures (foldseek):
  1kcz-assembly1_B  TM=1.001E+00  e=3.682E-80  Clostridium tetanomorphum
  3zvh-assembly1_B  TM=9.977E-01  e=1.983E-77  Clostridium tetanomorphum
  1kkr-assembly1_B  TM=9.667E-01  e=7.729E-54  Citrobacter amalonaticus
  1bkh-assembly1_A  TM=7.607E-01  e=3.193E-14  Pseudomonas putida
  1f9c-assembly1_A  TM=7.430E-01  e=1.517E-13  Pseudomonas putida

Organism: Clostridium tetanomorphum (NCBI:txid1553)